Protein 2AMI (pdb70)

Foldseek 3Di:
DPFCDVVNVVVLVVLQCVLVVVNPLWRALVSVVVSCVVVVHDCPPVVSVVVCVVLPPPQVRTHHSVSSSVVSRVVD

Radius of gyration: 11.86 Å; Cα contacts (8 Å, |Δi|>4): 64; chains: 1; bounding box: 32×24×26 Å

Sequence (76 aa):
RVGLTEEQKQEIREAFDLFDTDGSGTIDAKELKVAMRALGFEPKKEEIKKMISEIDKDGSGTIDFEEFLTMMTAKMRVGLTEEQKQEIREAFDLFDTDGSGTIDAKELKVAMRALGFEPKKEEIKKMISEIDKDGSGTIDFEEFLTMMTAKMRVGLTEEQKQEIREAFDLFDTDGSGTIDAKELKVAMRALGFEPKKEEIKKMISEIDKDGSGTIDFEEFLTMMTAKMRVGLTEEQKQEIREAFDLFDTDGSGTIDAKELKVAMRALGFEPKKEEIKKMISEIDKDGSGTIDFEEFLTMMTAKMRVGLTEEQKQEIREAFDLFDTDGSGTIDAKELKVAMRALGFEPKKEEIKKMISEIDKDGSGTIDFEEFLTMMTAKMRVGLTEEQKQEIREAFDLFDTDGSGTIDAKELKVAMRALGFEPKKEEIKKMISEIDKDGSGTIDFEEFLTMMTAKMRVGLTEEQKQEIREAFDLFDTDGSGTIDAKELKVAMRALGFEPKKEEIKKMISEIDKDGSGTIDFEEFLTMMTAKMRVGLTEEQKQEIREAFDLFDTDGSGTIDAKELKVAMRALGFEPKKEEIKKMISEIDKDGSGTIDFEEFLTMMTAKMRVGLTEEQKQEIREAFDLFDTDGSGTIDAKELKVAMRALGFEPKKEEIKKMISEIDKDGSGTIDFEEFLTMMTAKMRVGLTEEQKQEIREAFDLFDTDGSGTIDAKELKVAMRALGFEPKKEEIKKMISEIDKDGSGTIDFEEFLTMMTAKMRVGLTEEQKQEIREAFDLFDTDGSGTIDAKELKVAMRALGFEPKKEEIKKMISEIDKDGSGTIDFEEFLTMMTAKMRVGLTEEQKQEIREAFDLFDTDGSGTIDAKELKVAMRALGFEPKKEEIKKMISEIDKDGSGTIDFEEFLTMMTAKMRVGLTEEQKQEIREAFDLFDTDGSGTIDAKELKVAMRALGFEPKKEEIKKMISEIDKDGSGTIDFEEFLTMMTAKMRVGLTEEQKQEIREAFDLFDTDGSGTIDAKELKVAMRALGFEPKKEEIKKMISEIDKDGSGTIDFEEFLTMMTAKMRVGLTEEQKQEIREAFDLFDTDGSGTIDAKELKVAMRALGFEPKKEEIKKMISEIDKDGSGTIDFEEFLTMMTAKMRVGLTEEQKQEIREAFDLFDTDGSGTIDAKELKVAMRALGFEPKKEEIKKMISEIDKDGSGTIDFEEFLTMMTAKMRVGLTEEQKQEIREAFDLFDTDGSGTIDAKELKVAMRALGFEPKKEEIKKMISEIDKDGSGTIDFEEFLTMMTAKMRVGLTEEQKQEIREAFDLFDTDGSGTIDAKELKVAMRALGFEPKKEEIKKMISEIDKDGSGTIDFEEFLTMMTAKMRVGLTEEQKQEIREAFDLFDTDGSGTIDAKELKVAMRALGFEPKKEEIKKMISEIDKDGSGTIDFEEFLTMMTAKMRVGLTEEQKQEIREAFDLFDTDGSGTIDAKELKVAMRALGFEPKKEEIKKMISEIDKDGSGTIDFEEFLTMMTAKM

Structure (mmCIF, N/CA/C/O backbone):
data_2AMI
#
_entry.id   2AMI
#
_cell.length_a   1.000
_cell.length_b   1.000
_cell.length_c   1.000
_cell.angle_alpha   90.00
_cell.angle_beta   90.00
_cell.angle_gamma   90.00
#
_symmetry.space_group_name_H-M   'P 1'
#
loop_
_atom_site.group_PDB
_atom_site.id
_atom_site.type_symbol
_atom_site.label_atom_id
_atom_site.label_alt_id
_atom_site.label_comp_id
_atom_site.label_asym_id
_atom_site.label_entity_id
_atom_site.label_seq_id
_atom_site.pdbx_PDB_ins_code
_atom_site.Cartn_x
_atom_site.Cartn_y
_atom_site.Cartn_z
_atom_site.occupancy
_atom_site.B_iso_or_equiv
_atom_site.auth_seq_id
_atom_site.auth_comp_id
_atom_site.auth_asym_id
_atom_site.auth_atom_id
_atom_site.pdbx_PDB_model_num
ATOM 1 N N . ARG A 1 21 ? 12.782 8.921 -6.080 1.00 0.00 1 ARG A N 1
ATOM 2 C CA . ARG A 1 21 ? 12.420 9.959 -5.096 1.00 0.00 1 ARG A CA 1
ATOM 3 C C . ARG A 1 21 ? 11.572 11.044 -5.763 1.00 0.00 1 ARG A C 1
ATOM 4 O O . ARG A 1 21 ? 11.825 11.390 -6.915 1.00 0.00 1 ARG A O 1
ATOM 25 N N . VAL A 1 22 ? 10.572 11.586 -5.066 1.00 0.00 2 VAL A N 1
ATOM 26 C CA . VAL A 1 22 ? 9.775 12.682 -5.605 1.00 0.00 2 VAL A CA 1
ATOM 27 C C . VAL A 1 22 ? 10.585 13.981 -5.528 1.00 0.00 2 VAL A C 1
ATOM 28 O O . VAL A 1 22 ? 11.145 14.288 -4.478 1.00 0.00 2 VAL A O 1
ATOM 41 N N . GLY A 1 23 ? 10.684 14.726 -6.634 1.00 0.00 3 GLY A N 1
ATOM 42 C CA . GLY A 1 23 ? 11.454 15.961 -6.675 1.00 0.00 3 GLY A CA 1
ATOM 43 C C . GLY A 1 23 ? 11.823 16.354 -8.105 1.00 0.00 3 GLY A C 1
ATOM 44 O O . GLY A 1 23 ? 11.910 15.496 -8.992 1.00 0.00 3 GLY A O 1
ATOM 48 N N . LEU A 1 24 ? 12.041 17.658 -8.312 1.00 0.00 4 LEU A N 1
ATOM 49 C CA . LEU A 1 24 ? 12.459 18.255 -9.572 1.00 0.00 4 LEU A CA 1
ATOM 50 C C . LEU A 1 24 ? 13.771 19.006 -9.380 1.00 0.00 4 LEU A C 1
ATOM 51 O O . LEU A 1 24 ? 13.780 20.181 -9.019 1.00 0.00 4 LEU A O 1
ATOM 67 N N . THR A 1 25 ? 14.884 18.332 -9.661 1.00 0.00 5 THR A N 1
ATOM 68 C CA . THR A 1 25 ? 16.187 18.964 -9.705 1.00 0.00 5 THR A CA 1
ATOM 69 C C . THR A 1 25 ? 16.230 19.975 -10.857 1.00 0.00 5 THR A C 1
ATOM 70 O O . THR A 1 25 ? 15.459 19.865 -11.812 1.00 0.00 5 THR A O 1
ATOM 81 N N . GLU A 1 26 ? 17.148 20.944 -10.787 1.00 0.00 6 GLU A N 1
ATOM 82 C CA . GLU A 1 26 ? 17.319 21.978 -11.802 1.00 0.00 6 GLU A CA 1
ATOM 83 C C . GLU A 1 26 ? 17.298 21.396 -13.218 1.00 0.00 6 GLU A C 1
ATOM 84 O O . GLU A 1 26 ? 16.602 21.911 -14.085 1.00 0.00 6 GLU A O 1
ATOM 96 N N . GLU A 1 27 ? 18.016 20.295 -13.445 1.00 0.00 7 GLU A N 1
ATOM 97 C CA . GLU A 1 27 ? 18.045 19.622 -14.735 1.00 0.00 7 GLU A CA 1
ATOM 98 C C . GLU A 1 27 ? 16.626 19.248 -15.188 1.00 0.00 7 GLU A C 1
ATOM 99 O O . GLU A 1 27 ? 16.238 19.519 -16.322 1.00 0.00 7 GLU A O 1
ATOM 111 N N . GLN A 1 28 ? 15.837 18.650 -14.291 1.00 0.00 8 GLN A N 1
ATOM 112 C CA . GLN A 1 28 ? 14.459 18.288 -14.591 1.00 0.00 8 GLN A CA 1
ATOM 113 C C . GLN A 1 28 ? 13.659 19.553 -14.904 1.00 0.00 8 GLN A C 1
ATOM 114 O O . GLN A 1 28 ? 12.893 19.576 -15.861 1.00 0.00 8 GLN A O 1
ATOM 128 N N . LYS A 1 29 ? 13.840 20.612 -14.111 1.00 0.00 9 LYS A N 1
ATOM 129 C CA . LYS A 1 29 ? 13.153 21.877 -14.347 1.00 0.00 9 LYS A CA 1
ATOM 130 C C . LYS A 1 29 ? 13.498 22.436 -15.737 1.00 0.00 9 LYS A C 1
ATOM 131 O O . LYS A 1 29 ? 12.610 22.867 -16.473 1.00 0.00 9 LYS A O 1
ATOM 150 N N . GLN A 1 30 ? 14.778 22.397 -16.119 1.00 0.00 10 GLN A N 1
ATOM 151 C CA . GLN A 1 30 ? 15.225 22.782 -17.450 1.00 0.00 10 GLN A CA 1
ATOM 152 C C . GLN A 1 30 ? 14.514 21.932 -18.508 1.00 0.00 10 GLN A C 1
ATOM 153 O O . GLN A 1 30 ? 13.922 22.483 -19.432 1.00 0.00 10 GLN A O 1
ATOM 167 N N . GLU A 1 31 ? 14.540 20.602 -18.370 1.00 0.00 11 GLU A N 1
ATOM 168 C CA . GLU A 1 31 ? 13.840 19.704 -19.288 1.00 0.00 11 GLU A CA 1
ATOM 169 C C . GLU A 1 31 ? 12.361 20.096 -19.423 1.00 0.00 11 GLU A C 1
ATOM 170 O O . GLU A 1 31 ? 11.854 20.245 -20.533 1.00 0.00 11 GLU A O 1
ATOM 182 N N . ILE A 1 32 ? 11.673 20.276 -18.294 1.00 0.00 12 ILE A N 1
ATOM 183 C CA . ILE A 1 32 ? 10.279 20.702 -18.247 1.00 0.00 12 ILE A CA 1
ATOM 184 C C . ILE A 1 32 ? 10.098 22.022 -19.007 1.00 0.00 12 ILE A C 1
ATOM 185 O O . ILE A 1 32 ? 9.171 22.153 -19.801 1.00 0.00 12 ILE A O 1
ATOM 201 N N . ARG A 1 33 ? 10.976 23.001 -18.784 1.00 0.00 13 ARG A N 1
ATOM 202 C CA . ARG A 1 33 ? 10.932 24.283 -19.481 1.00 0.00 13 ARG A CA 1
ATOM 203 C C . ARG A 1 33 ? 11.104 24.094 -20.997 1.00 0.00 13 ARG A C 1
ATOM 204 O O . ARG A 1 33 ? 10.296 24.602 -21.777 1.00 0.00 13 ARG A O 1
ATOM 225 N N . GLU A 1 34 ? 12.114 23.336 -21.432 1.00 0.00 14 GLU A N 1
ATOM 226 C CA . GLU A 1 34 ? 12.307 23.031 -22.848 1.00 0.00 14 GLU A CA 1
ATOM 227 C C . GLU A 1 34 ? 11.046 22.384 -23.437 1.00 0.00 14 GLU A C 1
ATOM 228 O O . GLU A 1 34 ? 10.525 22.838 -24.456 1.00 0.00 14 GLU A O 1
ATOM 240 N N . ALA A 1 35 ? 10.553 21.324 -22.790 1.00 0.00 15 ALA A N 1
ATOM 241 C CA . ALA A 1 35 ? 9.353 20.614 -23.212 1.00 0.00 15 ALA A CA 1
ATOM 242 C C . ALA A 1 35 ? 8.172 21.577 -23.326 1.00 0.00 15 ALA A C 1
ATOM 243 O O . ALA A 1 35 ? 7.469 21.581 -24.332 1.00 0.00 15 ALA A O 1
ATOM 250 N N . PHE A 1 36 ? 7.970 22.410 -22.302 1.00 0.00 16 PHE A N 1
ATOM 251 C CA . PHE A 1 36 ? 6.930 23.424 -22.285 1.00 0.00 16 PHE A CA 1
ATOM 252 C C . PHE A 1 36 ? 7.021 24.295 -23.537 1.00 0.00 16 PHE A C 1
ATOM 253 O O . PHE A 1 36 ? 6.054 24.414 -24.291 1.00 0.00 16 PHE A O 1
ATOM 270 N N . ASP A 1 37 ? 8.199 24.887 -23.761 1.00 0.00 17 ASP A N 1
ATOM 271 C CA . ASP A 1 37 ? 8.439 25.764 -24.899 1.00 0.00 17 ASP A CA 1
ATOM 272 C C . ASP A 1 37 ? 8.109 25.040 -26.203 1.00 0.00 17 ASP A C 1
ATOM 273 O O . ASP A 1 37 ? 7.378 25.573 -27.033 1.00 0.00 17 ASP A O 1
ATOM 282 N N . LEU A 1 38 ? 8.644 23.829 -26.381 1.00 0.00 18 LEU A N 1
ATOM 283 C CA . LEU A 1 38 ? 8.384 23.031 -27.572 1.00 0.00 18 LEU A CA 1
ATOM 284 C C . LEU A 1 38 ? 6.883 22.833 -27.761 1.00 0.00 18 LEU A C 1
ATOM 285 O O . LEU A 1 38 ? 6.354 23.107 -28.835 1.00 0.00 18 LEU A O 1
ATOM 301 N N . PHE A 1 39 ? 6.198 22.336 -26.728 1.00 0.00 19 PHE A N 1
ATOM 302 C CA . PHE A 1 39 ? 4.772 22.068 -26.803 1.00 0.00 19 PHE A CA 1
ATOM 303 C C . PHE A 1 39 ? 3.993 23.343 -27.113 1.00 0.00 19 PHE A C 1
ATOM 304 O O . PHE A 1 39 ? 3.024 23.292 -27.870 1.00 0.00 19 PHE A O 1
ATOM 321 N N . ASP A 1 40 ? 4.411 24.491 -26.574 1.00 0.00 20 ASP A N 1
ATOM 322 C CA . ASP A 1 40 ? 3.859 25.780 -26.970 1.00 0.00 20 ASP A CA 1
ATOM 323 C C . ASP A 1 40 ? 4.383 26.171 -28.360 1.00 0.00 20 ASP A C 1
ATOM 324 O O . ASP A 1 40 ? 5.005 27.218 -28.529 1.00 0.00 20 ASP A O 1
ATOM 333 N N . THR A 1 41 ? 4.085 25.350 -29.369 1.00 0.00 21 THR A N 1
ATOM 334 C CA . THR A 1 41 ? 4.461 25.579 -30.756 1.00 0.00 21 THR A CA 1
ATOM 335 C C . THR A 1 41 ? 3.996 26.958 -31.235 1.00 0.00 21 THR A C 1
ATOM 336 O O . THR A 1 41 ? 4.698 27.623 -31.992 1.00 0.00 21 THR A O 1
ATOM 347 N N . ASP A 1 42 ? 2.812 27.391 -30.786 1.00 0.00 22 ASP A N 1
ATOM 348 C CA . ASP A 1 42 ? 2.260 28.693 -31.133 1.00 0.00 22 ASP A CA 1
ATOM 349 C C . ASP A 1 42 ? 3.100 29.844 -30.568 1.00 0.00 22 ASP A C 1
ATOM 350 O O . ASP A 1 42 ? 3.036 30.959 -31.078 1.00 0.00 22 ASP A O 1
ATOM 359 N N . GLY A 1 43 ? 3.877 29.594 -29.510 1.00 0.00 23 GLY A N 1
ATOM 360 C CA . GLY A 1 43 ? 4.618 30.628 -28.807 1.00 0.00 23 GLY A CA 1
ATOM 361 C C . GLY A 1 43 ? 3.680 31.622 -28.121 1.00 0.00 23 GLY A C 1
ATOM 362 O O . GLY A 1 43 ? 4.025 32.790 -27.966 1.00 0.00 23 GLY A O 1
ATOM 366 N N . SER A 1 44 ? 2.504 31.164 -27.678 1.00 0.00 24 SER A N 1
ATOM 367 C CA . SER A 1 44 ? 1.518 31.995 -27.006 1.00 0.00 24 SER A CA 1
ATOM 368 C C . SER A 1 44 ? 2.007 32.465 -25.634 1.00 0.00 24 SER A C 1
ATOM 369 O O . SER A 1 44 ? 1.504 33.451 -25.102 1.00 0.00 24 SER A O 1
ATOM 377 N N . GLY A 1 45 ? 2.939 31.717 -25.039 1.00 0.00 25 GLY A N 1
ATOM 378 C CA . GLY A 1 45 ? 3.376 31.875 -23.658 1.00 0.00 25 GLY A CA 1
ATOM 379 C C . GLY A 1 45 ? 2.681 30.850 -22.760 1.00 0.00 25 GLY A C 1
ATOM 380 O O . GLY A 1 45 ? 3.097 30.630 -21.624 1.00 0.00 25 GLY A O 1
ATOM 384 N N . THR A 1 46 ? 1.623 30.217 -23.272 1.00 0.00 26 THR A N 1
ATOM 385 C CA . THR A 1 46 ? 0.828 29.212 -22.601 1.00 0.00 26 THR A CA 1
ATOM 386 C C . THR A 1 46 ? 0.532 28.113 -23.627 1.00 0.00 26 THR A C 1
ATOM 387 O O . THR A 1 46 ? 0.407 28.402 -24.818 1.00 0.00 26 THR A O 1
ATOM 398 N N . ILE A 1 47 ? 0.479 26.852 -23.189 1.00 0.00 27 ILE A N 1
ATOM 399 C CA . ILE A 1 47 ? 0.159 25.714 -24.045 1.00 0.00 27 ILE A CA 1
ATOM 400 C C . ILE A 1 47 ? -1.360 25.672 -24.186 1.00 0.00 27 ILE A C 1
ATOM 401 O O . ILE A 1 47 ? -2.042 25.476 -23.184 1.00 0.00 27 ILE A O 1
ATOM 417 N N . ASP A 1 48 ? -1.905 25.843 -25.392 1.00 0.00 28 ASP A N 1
ATOM 418 C CA . ASP A 1 48 ? -3.342 25.689 -25.604 1.00 0.00 28 ASP A CA 1
ATOM 419 C C . ASP A 1 48 ? -3.760 24.234 -25.374 1.00 0.00 28 ASP A C 1
ATOM 420 O O . ASP A 1 48 ? -2.993 23.327 -25.687 1.00 0.00 28 ASP A O 1
ATOM 429 N N . ALA A 1 49 ? -4.979 24.001 -24.875 1.00 0.00 29 ALA A N 1
ATOM 430 C CA . ALA A 1 49 ? -5.555 22.664 -24.725 1.00 0.00 29 ALA A CA 1
ATOM 431 C C . ALA A 1 49 ? -5.219 21.724 -25.896 1.00 0.00 29 ALA A C 1
ATOM 432 O O . ALA A 1 49 ? -4.798 20.589 -25.680 1.00 0.00 29 ALA A O 1
ATOM 439 N N . LYS A 1 50 ? -5.370 22.195 -27.138 1.00 0.00 30 LYS A N 1
ATOM 440 C CA . LYS A 1 50 ? -5.041 21.415 -28.326 1.00 0.00 30 LYS A CA 1
ATOM 441 C C . LYS A 1 50 ? -3.560 21.016 -28.336 1.00 0.00 30 LYS A C 1
ATOM 442 O O . LYS A 1 50 ? -3.222 19.859 -28.586 1.00 0.00 30 LYS A O 1
ATOM 461 N N . GLU A 1 51 ? -2.668 21.968 -28.049 1.00 0.00 31 GLU A N 1
ATOM 462 C CA . GLU A 1 51 ? -1.241 21.699 -27.951 1.00 0.00 31 GLU A CA 1
ATOM 463 C C . GLU A 1 51 ? -0.976 20.692 -26.827 1.00 0.00 31 GLU A C 1
ATOM 464 O O . GLU A 1 51 ? -0.133 19.812 -26.974 1.00 0.00 31 GLU A O 1
ATOM 476 N N . LEU A 1 52 ? -1.697 20.798 -25.706 1.00 0.00 32 LEU A N 1
ATOM 477 C CA . LEU A 1 52 ? -1.569 19.826 -24.625 1.00 0.00 32 LEU A CA 1
ATOM 478 C C . LEU A 1 52 ? -1.996 18.434 -25.105 1.00 0.00 32 LEU A C 1
ATOM 479 O O . LEU A 1 52 ? -1.328 17.445 -24.816 1.00 0.00 32 LEU A O 1
ATOM 495 N N . LYS A 1 53 ? -3.101 18.336 -25.847 1.00 0.00 33 LYS A N 1
ATOM 496 C CA . LYS A 1 53 ? -3.526 17.081 -26.456 1.00 0.00 33 LYS A CA 1
ATOM 497 C C . LYS A 1 53 ? -2.415 16.530 -27.357 1.00 0.00 33 LYS A C 1
ATOM 498 O O . LYS A 1 53 ? -2.047 15.361 -27.234 1.00 0.00 33 LYS A O 1
ATOM 517 N N . VAL A 1 54 ? -1.844 17.358 -28.238 1.00 0.00 34 VAL A N 1
ATOM 518 C CA . VAL A 1 54 ? -0.700 16.944 -29.050 1.00 0.00 34 VAL A CA 1
ATOM 519 C C . VAL A 1 54 ? 0.439 16.434 -28.156 1.00 0.00 34 VAL A C 1
ATOM 520 O O . VAL A 1 54 ? 0.991 15.365 -28.408 1.00 0.00 34 VAL A O 1
ATOM 533 N N . ALA A 1 55 ? 0.789 17.180 -27.106 1.00 0.00 35 ALA A N 1
ATOM 534 C CA . ALA A 1 55 ? 1.814 16.775 -26.156 1.00 0.00 35 ALA A CA 1
ATOM 535 C C . ALA A 1 55 ? 1.507 15.389 -25.591 1.00 0.00 35 ALA A C 1
ATOM 536 O O . ALA A 1 55 ? 2.364 14.512 -25.584 1.00 0.00 35 ALA A O 1
ATOM 543 N N . MET A 1 56 ? 0.275 15.168 -25.137 1.00 0.00 36 MET A N 1
ATOM 544 C CA . MET A 1 56 ? -0.145 13.882 -24.610 1.00 0.00 36 MET A CA 1
ATOM 545 C C . MET A 1 56 ? -0.049 12.781 -25.669 1.00 0.00 36 MET A C 1
ATOM 546 O O . MET A 1 56 ? 0.376 11.669 -25.358 1.00 0.00 36 MET A O 1
ATOM 560 N N . ARG A 1 57 ? -0.377 13.074 -26.929 1.00 0.00 37 ARG A N 1
ATOM 561 C CA . ARG A 1 57 ? -0.093 12.130 -28.003 1.00 0.00 37 ARG A CA 1
ATOM 562 C C . ARG A 1 57 ? 1.410 11.857 -28.123 1.00 0.00 37 ARG A C 1
ATOM 563 O O . ARG A 1 57 ? 1.806 10.700 -28.241 1.00 0.00 37 ARG A O 1
ATOM 584 N N . ALA A 1 58 ? 2.263 12.882 -28.046 1.00 0.00 38 ALA A N 1
ATOM 585 C CA . ALA A 1 58 ? 3.711 12.682 -28.027 1.00 0.00 38 ALA A CA 1
ATOM 586 C C . ALA A 1 58 ? 4.139 11.807 -26.838 1.00 0.00 38 ALA A C 1
ATOM 587 O O . ALA A 1 58 ? 5.020 10.963 -26.978 1.00 0.00 38 ALA A O 1
ATOM 594 N N . LEU A 1 59 ? 3.490 11.973 -25.681 1.00 0.00 39 LEU A N 1
ATOM 595 C CA . LEU A 1 59 ? 3.678 11.122 -24.506 1.00 0.00 39 LEU A CA 1
ATOM 596 C C . LEU A 1 59 ? 3.054 9.725 -24.684 1.00 0.00 39 LEU A C 1
ATOM 597 O O . LEU A 1 59 ? 3.144 8.896 -23.780 1.00 0.00 39 LEU A O 1
ATOM 613 N N . GLY A 1 60 ? 2.423 9.442 -25.827 1.00 0.00 40 GLY A N 1
ATOM 614 C CA . GLY A 1 60 ? 1.869 8.139 -26.159 1.00 0.00 40 GLY A CA 1
ATOM 615 C C . GLY A 1 60 ? 0.552 7.857 -25.438 1.00 0.00 40 GLY A C 1
ATOM 616 O O . GLY A 1 60 ? 0.192 6.697 -25.250 1.00 0.00 40 GLY A O 1
ATOM 620 N N . PHE A 1 61 ? -0.176 8.899 -25.028 1.00 0.00 41 PHE A N 1
ATOM 621 C CA . PHE A 1 61 ? -1.445 8.733 -24.331 1.00 0.00 41 PHE A CA 1
ATOM 622 C C . PHE A 1 61 ? -2.571 8.436 -25.328 1.00 0.00 41 PHE A C 1
ATOM 623 O O . PHE A 1 61 ? -2.436 8.658 -26.534 1.00 0.00 41 PHE A O 1
ATOM 640 N N . GLU A 1 62 ? -3.709 7.980 -24.795 1.00 0.00 42 GLU A N 1
ATOM 641 C CA . GLU A 1 62 ? -4.971 7.809 -25.502 1.00 0.00 42 GLU A CA 1
ATOM 642 C C . GLU A 1 62 ? -5.996 8.763 -24.872 1.00 0.00 42 GLU A C 1
ATOM 643 O O . GLU A 1 62 ? -6.608 8.396 -23.869 1.00 0.00 42 GLU A O 1
ATOM 655 N N . PRO A 1 63 ? -6.159 9.987 -25.403 1.00 0.00 43 PRO A N 1
ATOM 656 C CA . PRO A 1 63 ? -7.100 10.975 -24.895 1.00 0.00 43 PRO A CA 1
ATOM 657 C C . PRO A 1 63 ? -8.528 10.434 -24.774 1.00 0.00 43 PRO A C 1
ATOM 658 O O . PRO A 1 63 ? -8.997 9.716 -25.655 1.00 0.00 43 PRO A O 1
ATOM 669 N N . LYS A 1 64 ? -9.217 10.810 -23.690 1.00 0.00 44 LYS A N 1
ATOM 670 C CA . LYS A 1 64 ? -10.623 10.519 -23.444 1.00 0.00 44 LYS A CA 1
ATOM 671 C C . LYS A 1 64 ? -11.251 11.813 -22.917 1.00 0.00 44 LYS A C 1
ATOM 672 O O . LYS A 1 64 ? -10.794 12.344 -21.905 1.00 0.00 44 LYS A O 1
ATOM 691 N N . LYS A 1 65 ? -12.244 12.344 -23.640 1.00 0.00 45 LYS A N 1
ATOM 692 C CA . LYS A 1 65 ? -12.818 13.671 -23.438 1.00 0.00 45 LYS A CA 1
ATOM 693 C C . LYS A 1 65 ? -13.002 14.071 -21.969 1.00 0.00 45 LYS A C 1
ATOM 694 O O . LYS A 1 65 ? -12.457 15.082 -21.533 1.00 0.00 45 LYS A O 1
ATOM 713 N N . GLU A 1 66 ? -13.768 13.291 -21.206 1.00 0.00 46 GLU A N 1
ATOM 714 C CA . GLU A 1 66 ? -14.069 13.600 -19.813 1.00 0.00 46 GLU A CA 1
ATOM 715 C C . GLU A 1 66 ? -12.794 13.689 -18.964 1.00 0.00 46 GLU A C 1
ATOM 716 O O . GLU A 1 66 ? -12.582 14.682 -18.268 1.00 0.00 46 GLU A O 1
ATOM 728 N N . GLU A 1 67 ? -11.935 12.666 -19.034 1.00 0.00 47 GLU A N 1
ATOM 729 C CA . GLU A 1 67 ? -10.680 12.634 -18.295 1.00 0.00 47 GLU A CA 1
ATOM 730 C C . GLU A 1 67 ? -9.828 13.850 -18.657 1.00 0.00 47 GLU A C 1
ATOM 731 O O . GLU A 1 67 ? -9.359 14.565 -17.775 1.00 0.00 47 GLU A O 1
ATOM 743 N N . ILE A 1 68 ? -9.642 14.085 -19.959 1.00 0.00 48 ILE A N 1
ATOM 744 C CA . ILE A 1 68 ? -8.890 15.217 -20.483 1.00 0.00 48 ILE A CA 1
ATOM 745 C C . ILE A 1 68 ? -9.441 16.519 -19.900 1.00 0.00 48 ILE A C 1
ATOM 746 O O . ILE A 1 68 ? -8.686 17.298 -19.324 1.00 0.00 48 ILE A O 1
ATOM 762 N N . LYS A 1 69 ? -10.747 16.756 -20.038 1.00 0.00 49 LYS A N 1
ATOM 763 C CA . LYS A 1 69 ? -11.397 17.955 -19.549 1.00 0.00 49 LYS A CA 1
ATOM 764 C C . LYS A 1 69 ? -11.132 18.139 -18.053 1.00 0.00 49 LYS A C 1
ATOM 765 O O . LYS A 1 69 ? -10.725 19.217 -17.624 1.00 0.00 49 LYS A O 1
ATOM 784 N N . LYS A 1 70 ? -11.375 17.097 -17.254 1.00 0.00 50 LYS A N 1
ATOM 785 C CA . LYS A 1 70 ? -11.217 17.188 -15.809 1.00 0.00 50 LYS A CA 1
ATOM 786 C C . LYS A 1 70 ? -9.753 17.483 -15.459 1.00 0.00 50 LYS A C 1
ATOM 787 O O . LYS A 1 70 ? -9.472 18.432 -14.728 1.00 0.00 50 LYS A O 1
ATOM 806 N N . MET A 1 71 ? -8.815 16.700 -15.994 1.00 0.00 51 MET A N 1
ATOM 807 C CA . MET A 1 71 ? -7.394 16.887 -15.760 1.00 0.00 51 MET A CA 1
ATOM 808 C C . MET A 1 71 ? -6.985 18.318 -16.124 1.00 0.00 51 MET A C 1
ATOM 809 O O . MET A 1 71 ? -6.439 19.043 -15.290 1.00 0.00 51 MET A O 1
ATOM 823 N N . ILE A 1 72 ? -7.313 18.747 -17.348 1.00 0.00 52 ILE A N 1
ATOM 824 C CA . ILE A 1 72 ? -7.092 20.117 -17.786 1.00 0.00 52 ILE A CA 1
ATOM 825 C C . ILE A 1 72 ? -7.669 21.087 -16.759 1.00 0.00 52 ILE A C 1
ATOM 826 O O . ILE A 1 72 ? -6.961 21.996 -16.354 1.00 0.00 52 ILE A O 1
ATOM 842 N N . SER A 1 73 ? -8.917 20.911 -16.314 1.00 0.00 53 SER A N 1
ATOM 843 C CA . SER A 1 73 ? -9.522 21.838 -15.365 1.00 0.00 53 SER A CA 1
ATOM 844 C C . SER A 1 73 ? -8.706 21.927 -14.069 1.00 0.00 53 SER A C 1
ATOM 845 O O . SER A 1 73 ? -8.445 23.023 -13.581 1.00 0.00 53 SER A O 1
ATOM 853 N N . GLU A 1 74 ? -8.274 20.779 -13.533 1.00 0.00 54 GLU A N 1
ATOM 854 C CA . GLU A 1 74 ? -7.461 20.738 -12.324 1.00 0.00 54 GLU A CA 1
ATOM 855 C C . GLU A 1 74 ? -6.165 21.530 -12.515 1.00 0.00 54 GLU A C 1
ATOM 856 O O . GLU A 1 74 ? -5.793 22.325 -11.655 1.00 0.00 54 GLU A O 1
ATOM 868 N N . ILE A 1 75 ? -5.465 21.304 -13.628 1.00 0.00 55 ILE A N 1
ATOM 869 C CA . ILE A 1 75 ? -4.207 21.999 -13.887 1.00 0.00 55 ILE A CA 1
ATOM 870 C C . ILE A 1 75 ? -4.460 23.478 -14.221 1.00 0.00 55 ILE A C 1
ATOM 871 O O . ILE A 1 75 ? -3.662 24.348 -13.869 1.00 0.00 55 ILE A O 1
ATOM 887 N N . ASP A 1 76 ? -5.566 23.777 -14.903 1.00 0.00 56 ASP A N 1
ATOM 888 C CA . ASP A 1 76 ? -5.904 25.103 -15.391 1.00 0.00 56 ASP A CA 1
ATOM 889 C C . ASP A 1 76 ? -6.511 25.924 -14.254 1.00 0.00 56 ASP A C 1
ATOM 890 O O . ASP A 1 76 ? -7.698 26.243 -14.258 1.00 0.00 56 ASP A O 1
ATOM 899 N N . LYS A 1 77 ? -5.671 26.291 -13.290 1.00 0.00 57 LYS A N 1
ATOM 900 C CA . LYS A 1 77 ? -6.048 27.183 -12.207 1.00 0.00 57 LYS A CA 1
ATOM 901 C C . LYS A 1 77 ? -6.438 28.568 -12.738 1.00 0.00 57 LYS A C 1
ATOM 902 O O . LYS A 1 77 ? -7.377 29.175 -12.229 1.00 0.00 57 LYS A O 1
ATOM 921 N N . ASP A 1 78 ? -5.691 29.080 -13.725 1.00 0.00 58 ASP A N 1
ATOM 922 C CA . ASP A 1 78 ? -5.822 30.445 -14.237 1.00 0.00 58 ASP A CA 1
ATOM 923 C C . ASP A 1 78 ? -5.720 30.536 -15.765 1.00 0.00 58 ASP A C 1
ATOM 924 O O . ASP A 1 78 ? -6.287 31.450 -16.361 1.00 0.00 58 ASP A O 1
ATOM 933 N N . GLY A 1 79 ? -4.984 29.622 -16.405 1.00 0.00 59 GLY A N 1
ATOM 934 C CA . GLY A 1 79 ? -4.626 29.708 -17.820 1.00 0.00 59 GLY A CA 1
ATOM 935 C C . GLY A 1 79 ? -5.808 29.740 -18.805 1.00 0.00 59 GLY A C 1
ATOM 936 O O . GLY A 1 79 ? -5.610 30.029 -19.985 1.00 0.00 59 GLY A O 1
ATOM 940 N N . SER A 1 80 ? -7.029 29.445 -18.349 1.00 0.00 60 SER A N 1
ATOM 941 C CA . SER A 1 80 ? -8.279 29.633 -19.077 1.00 0.00 60 SER A CA 1
ATOM 942 C C . SER A 1 80 ? -8.234 29.087 -20.508 1.00 0.00 60 SER A C 1
ATOM 943 O O . SER A 1 80 ? -8.292 29.849 -21.469 1.00 0.00 60 SER A O 1
ATOM 951 N N . GLY A 1 81 ? -8.137 27.763 -20.651 1.00 0.00 61 GLY A N 1
ATOM 952 C CA . GLY A 1 81 ? -8.070 27.103 -21.950 1.00 0.00 61 GLY A CA 1
ATOM 953 C C . GLY A 1 81 ? -6.625 26.874 -22.391 1.00 0.00 61 GLY A C 1
ATOM 954 O O . GLY A 1 81 ? -6.369 26.018 -23.244 1.00 0.00 61 GLY A O 1
ATOM 958 N N . THR A 1 82 ? -5.681 27.619 -21.804 1.00 0.00 62 THR A N 1
ATOM 959 C CA . THR A 1 82 ? -4.262 27.368 -21.960 1.00 0.00 62 THR A CA 1
ATOM 960 C C . THR A 1 82 ? -3.681 26.930 -20.612 1.00 0.00 62 THR A C 1
ATOM 961 O O . THR A 1 82 ? -4.338 27.063 -19.581 1.00 0.00 62 THR A O 1
ATOM 972 N N . ILE A 1 83 ? -2.459 26.394 -20.631 1.00 0.00 63 ILE A N 1
ATOM 973 C CA . ILE A 1 83 ? -1.698 25.982 -19.465 1.00 0.00 63 ILE A CA 1
ATOM 974 C C . ILE A 1 83 ? -0.419 26.826 -19.439 1.00 0.00 63 ILE A C 1
ATOM 975 O O . ILE A 1 83 ? 0.386 26.759 -20.368 1.00 0.00 63 ILE A O 1
ATOM 991 N N . ASP A 1 84 ? -0.246 27.645 -18.400 1.00 0.00 64 ASP A N 1
ATOM 992 C CA . ASP A 1 84 ? 0.950 28.445 -18.168 1.00 0.00 64 ASP A CA 1
ATOM 993 C C . ASP A 1 84 ? 2.117 27.557 -17.733 1.00 0.00 64 ASP A C 1
ATOM 994 O O . ASP A 1 84 ? 1.906 26.447 -17.246 1.00 0.00 64 ASP A O 1
ATOM 1003 N N . PHE A 1 85 ? 3.347 28.064 -17.869 1.00 0.00 65 PHE A N 1
ATOM 1004 C CA . PHE A 1 85 ? 4.551 27.376 -17.423 1.00 0.00 65 PHE A CA 1
ATOM 1005 C C . PHE A 1 85 ? 4.411 26.858 -15.992 1.00 0.00 65 PHE A C 1
ATOM 1006 O O . PHE A 1 85 ? 4.691 25.691 -15.746 1.00 0.00 65 PHE A O 1
ATOM 1023 N N . GLU A 1 86 ? 3.957 27.688 -15.049 1.00 0.00 66 GLU A N 1
ATOM 1024 C CA . GLU A 1 86 ? 3.819 27.263 -13.660 1.00 0.00 66 GLU A CA 1
ATOM 1025 C C . GLU A 1 86 ? 2.780 26.144 -13.519 1.00 0.00 66 GLU A C 1
ATOM 1026 O O . GLU A 1 86 ? 2.983 25.188 -12.771 1.00 0.00 66 GLU A O 1
ATOM 1038 N N . GLU A 1 87 ? 1.662 26.244 -14.241 1.00 0.00 67 GLU A N 1
ATOM 1039 C CA . GLU A 1 87 ? 0.634 25.212 -14.222 1.00 0.00 67 GLU A CA 1
ATOM 1040 C C . GLU A 1 87 ? 1.212 23.896 -14.769 1.00 0.00 67 GLU A C 1
ATOM 1041 O O . GLU A 1 87 ? 1.070 22.838 -14.155 1.00 0.00 67 GLU A O 1
ATOM 1053 N N . PHE A 1 88 ? 1.906 23.967 -15.909 1.00 0.00 68 PHE A N 1
ATOM 1054 C CA . PHE A 1 88 ? 2.559 22.817 -16.525 1.00 0.00 68 PHE A CA 1
ATOM 1055 C C . PHE A 1 88 ? 3.588 22.203 -15.571 1.00 0.00 68 PHE A C 1
ATOM 1056 O O . PHE A 1 88 ? 3.630 20.991 -15.375 1.00 0.00 68 PHE A O 1
ATOM 1073 N N . LEU A 1 89 ? 4.416 23.051 -14.962 1.00 0.00 69 LEU A N 1
ATOM 1074 C CA . LEU A 1 89 ? 5.391 22.674 -13.955 1.00 0.00 69 LEU A CA 1
ATOM 1075 C C . LEU A 1 89 ? 4.690 21.936 -12.818 1.00 0.00 69 LEU A C 1
ATOM 1076 O O . LEU A 1 89 ? 5.137 20.865 -12.423 1.00 0.00 69 LEU A O 1
ATOM 1092 N N . THR A 1 90 ? 3.581 22.473 -12.304 1.00 0.00 70 THR A N 1
ATOM 1093 C CA . THR A 1 90 ? 2.803 21.812 -11.261 1.00 0.00 70 THR A CA 1
ATOM 1094 C C . THR A 1 90 ? 2.369 20.415 -11.721 1.00 0.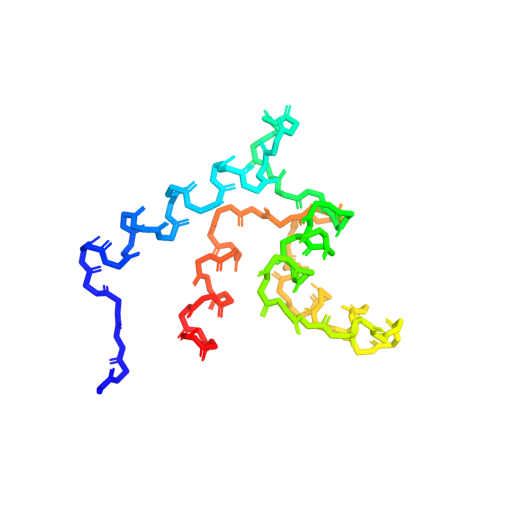00 70 THR A C 1
ATOM 1095 O O . THR A 1 90 ? 2.603 19.431 -11.017 1.00 0.00 70 THR A O 1
ATOM 1106 N N . MET A 1 91 ? 1.764 20.317 -12.911 1.00 0.00 71 MET A N 1
ATOM 1107 C CA . MET A 1 91 ? 1.373 19.034 -13.486 1.00 0.00 71 MET A CA 1
ATOM 1108 C C . MET A 1 91 ? 2.564 18.072 -13.485 1.00 0.00 71 MET A C 1
ATOM 1109 O O . MET A 1 91 ? 2.458 16.950 -12.997 1.00 0.00 71 MET A O 1
ATOM 1123 N N . MET A 1 92 ? 3.699 18.511 -14.028 1.00 0.00 72 MET A N 1
ATOM 1124 C CA . MET A 1 92 ? 4.903 17.701 -14.114 1.00 0.00 72 MET A CA 1
ATOM 1125 C C . MET A 1 92 ? 5.403 17.308 -12.721 1.00 0.00 72 MET A C 1
ATOM 1126 O O . MET A 1 92 ? 5.810 16.168 -12.524 1.00 0.00 72 MET A O 1
ATOM 1140 N N . THR A 1 93 ? 5.346 18.218 -11.746 1.00 0.00 73 THR A N 1
ATOM 1141 C CA . THR A 1 93 ? 5.699 17.922 -10.362 1.00 0.00 73 THR A CA 1
ATOM 1142 C C . THR A 1 93 ? 4.818 16.787 -9.832 1.00 0.00 73 THR A C 1
ATOM 1143 O O . THR A 1 93 ? 5.318 15.861 -9.199 1.00 0.00 73 THR A O 1
ATOM 1154 N N . ALA A 1 94 ? 3.508 16.862 -10.078 1.00 0.00 74 ALA A N 1
ATOM 1155 C CA . ALA A 1 94 ? 2.571 15.853 -9.608 1.00 0.00 74 ALA A CA 1
ATOM 1156 C C . ALA A 1 94 ? 2.803 14.507 -10.302 1.00 0.00 74 ALA A C 1
ATOM 1157 O O . ALA A 1 94 ? 2.907 13.476 -9.643 1.00 0.00 74 ALA A O 1
ATOM 1164 N N . LYS A 1 95 ? 2.831 14.507 -11.637 1.00 0.00 75 LYS A N 1
ATOM 1165 C CA . LYS A 1 95 ? 2.830 13.288 -12.436 1.00 0.00 75 LYS A CA 1
ATOM 1166 C C . LYS A 1 95 ? 4.220 12.656 -12.547 1.00 0.00 75 LYS A C 1
ATOM 1167 O O . LYS A 1 95 ? 4.334 11.433 -12.567 1.00 0.00 75 LYS A O 1
ATOM 1186 N N . MET A 1 96 ? 5.263 13.482 -12.671 1.00 0.00 76 MET A N 1
ATOM 1187 C CA . MET A 1 96 ? 6.622 13.066 -12.997 1.00 0.00 76 MET A CA 1
ATOM 1188 C C . MET A 1 96 ? 6.633 12.099 -14.190 1.00 0.00 76 MET A C 1
ATOM 1189 O O . MET A 1 96 ? 6.039 12.483 -15.223 1.00 0.00 76 MET A O 1
ATOM 1204 N N . ARG A 1 21 ? 16.348 16.450 -2.389 1.00 0.00 1 ARG A N 2
ATOM 1205 C CA . ARG A 1 21 ? 16.744 15.826 -3.669 1.00 0.00 1 ARG A CA 2
ATOM 1206 C C . ARG A 1 21 ? 15.619 14.991 -4.288 1.00 0.00 1 ARG A C 2
ATOM 1207 O O . ARG A 1 21 ? 15.533 14.879 -5.510 1.00 0.00 1 ARG A O 2
ATOM 1228 N N . VAL A 1 22 ? 14.752 14.406 -3.456 1.00 0.00 2 VAL A N 2
ATOM 1229 C CA . VAL A 1 22 ? 13.636 13.591 -3.916 1.00 0.00 2 VAL A CA 2
ATOM 1230 C C . VAL A 1 22 ? 12.548 14.517 -4.476 1.00 0.00 2 VAL A C 2
ATOM 1231 O O . VAL A 1 22 ? 11.531 14.760 -3.830 1.00 0.00 2 VAL A O 2
ATOM 1244 N N . GLY A 1 23 ? 12.779 15.058 -5.671 1.00 0.00 3 GLY A N 2
ATOM 1245 C CA . GLY A 1 23 ? 11.860 15.956 -6.345 1.00 0.00 3 GLY A CA 2
ATOM 1246 C C . GLY A 1 23 ? 12.414 16.290 -7.724 1.00 0.00 3 GLY A C 2
ATOM 1247 O O . GLY A 1 23 ? 13.365 15.657 -8.179 1.00 0.00 3 GLY A O 2
ATOM 1251 N N . LEU A 1 24 ? 11.830 17.286 -8.392 1.00 0.00 4 LEU A N 2
ATOM 1252 C CA . LEU A 1 24 ? 12.320 17.727 -9.688 1.00 0.00 4 LEU A CA 2
ATOM 1253 C C . LEU A 1 24 ? 13.674 18.423 -9.533 1.00 0.00 4 LEU A C 2
ATOM 1254 O O . LEU A 1 24 ? 13.733 19.560 -9.066 1.00 0.00 4 LEU A O 2
ATOM 1270 N N . THR A 1 25 ? 14.754 17.769 -9.960 1.00 0.00 5 THR A N 2
ATOM 1271 C CA . THR A 1 25 ? 16.058 18.411 -10.036 1.00 0.00 5 THR A CA 2
ATOM 1272 C C . THR A 1 25 ? 16.024 19.538 -11.072 1.00 0.00 5 THR A C 2
ATOM 1273 O O . THR A 1 25 ? 15.127 19.598 -11.915 1.00 0.00 5 THR A O 2
ATOM 1284 N N . GLU A 1 26 ? 17.031 20.416 -11.043 1.00 0.00 6 GLU A N 2
ATOM 1285 C CA . GLU A 1 26 ? 17.223 21.429 -12.071 1.00 0.00 6 GLU A CA 2
ATOM 1286 C C . GLU A 1 26 ? 17.189 20.777 -13.452 1.00 0.00 6 GLU A C 2
ATOM 1287 O O . GLU A 1 26 ? 16.472 21.243 -14.328 1.00 0.00 6 GLU A O 2
ATOM 1299 N N . GLU A 1 27 ? 17.914 19.672 -13.626 1.00 0.00 7 GLU A N 2
ATOM 1300 C CA . GLU A 1 27 ? 17.924 18.909 -14.864 1.00 0.00 7 GLU A CA 2
ATOM 1301 C C . GLU A 1 27 ? 16.493 18.583 -15.311 1.00 0.00 7 GLU A C 2
ATOM 1302 O O . GLU A 1 27 ? 16.108 18.869 -16.445 1.00 0.00 7 GLU A O 2
ATOM 1314 N N . GLN A 1 28 ? 15.692 18.001 -14.414 1.00 0.00 8 GLN A N 2
ATOM 1315 C CA . GLN A 1 28 ? 14.295 17.718 -14.722 1.00 0.00 8 GLN A CA 2
ATOM 1316 C C . GLN A 1 28 ? 13.559 19.001 -15.114 1.00 0.00 8 GLN A C 2
ATOM 1317 O O . GLN A 1 28 ? 12.876 19.018 -16.132 1.00 0.00 8 GLN A O 2
ATOM 1331 N N . LYS A 1 29 ? 13.693 20.078 -14.336 1.00 0.00 9 LYS A N 2
ATOM 1332 C CA . LYS A 1 29 ? 13.028 21.341 -14.647 1.00 0.00 9 LYS A CA 2
ATOM 1333 C C . LYS A 1 29 ? 13.439 21.875 -16.030 1.00 0.00 9 LYS A C 2
ATOM 1334 O O . LYS A 1 29 ? 12.588 22.348 -16.783 1.00 0.00 9 LYS A O 2
ATOM 1353 N N . GLN A 1 30 ? 14.720 21.768 -16.392 1.00 0.00 10 GLN A N 2
ATOM 1354 C CA . GLN A 1 30 ? 15.215 22.125 -17.717 1.00 0.00 10 GLN A CA 2
ATOM 1355 C C . GLN A 1 30 ? 14.486 21.301 -18.784 1.00 0.00 10 GLN A C 2
ATOM 1356 O O . GLN A 1 30 ? 13.931 21.865 -19.726 1.00 0.00 10 GLN A O 2
ATOM 1370 N N . GLU A 1 31 ? 14.467 19.973 -18.638 1.00 0.00 11 GLU A N 2
ATOM 1371 C CA . GLU A 1 31 ? 13.782 19.102 -19.589 1.00 0.00 11 GLU A CA 2
ATOM 1372 C C . GLU A 1 31 ? 12.291 19.454 -19.696 1.00 0.00 11 GLU A C 2
ATOM 1373 O O . GLU A 1 31 ? 11.754 19.566 -20.796 1.00 0.00 11 GLU A O 2
ATOM 1385 N N . ILE A 1 32 ? 11.625 19.647 -18.557 1.00 0.00 12 ILE A N 2
ATOM 1386 C CA . ILE A 1 32 ? 10.229 20.063 -18.496 1.00 0.00 12 ILE A CA 2
ATOM 1387 C C . ILE A 1 32 ? 10.050 21.375 -19.265 1.00 0.00 12 ILE A C 2
ATOM 1388 O O . ILE A 1 32 ? 9.123 21.490 -20.066 1.00 0.00 12 ILE A O 2
ATOM 1404 N N . ARG A 1 33 ? 10.927 22.360 -19.053 1.00 0.00 13 ARG A N 2
ATOM 1405 C CA . ARG A 1 33 ? 10.861 23.614 -19.792 1.00 0.00 13 ARG A CA 2
ATOM 1406 C C . ARG A 1 33 ? 11.048 23.377 -21.294 1.00 0.00 13 ARG A C 2
ATOM 1407 O O . ARG A 1 33 ? 10.302 23.935 -22.093 1.00 0.00 13 ARG A O 2
ATOM 1428 N N . GLU A 1 34 ? 12.024 22.558 -21.692 1.00 0.00 14 GLU A N 2
ATOM 1429 C CA . GLU A 1 34 ? 12.259 22.223 -23.088 1.00 0.00 14 GLU A CA 2
ATOM 1430 C C . GLU A 1 34 ? 10.984 21.642 -23.713 1.00 0.00 14 GLU A C 2
ATOM 1431 O O . GLU A 1 34 ? 10.484 22.152 -24.717 1.00 0.00 14 GLU A O 2
ATOM 1443 N N . ALA A 1 35 ? 10.445 20.586 -23.098 1.00 0.00 15 ALA A N 2
ATOM 1444 C CA . ALA A 1 35 ? 9.214 19.952 -23.549 1.00 0.00 15 ALA A CA 2
ATOM 1445 C C . ALA A 1 35 ? 8.095 20.989 -23.643 1.00 0.00 15 ALA A C 2
ATOM 1446 O O . ALA A 1 35 ? 7.419 21.095 -24.666 1.00 0.00 15 ALA A O 2
ATOM 1453 N N . PHE A 1 36 ? 7.922 21.776 -22.578 1.00 0.00 16 PHE A N 2
ATOM 1454 C CA . PHE A 1 36 ? 6.935 22.840 -22.536 1.00 0.00 16 PHE A CA 2
ATOM 1455 C C . PHE A 1 36 ? 7.074 23.754 -23.750 1.00 0.00 16 PHE A C 2
ATOM 1456 O O . PHE A 1 36 ? 6.096 23.997 -24.447 1.00 0.00 16 PHE A O 2
ATOM 1473 N N . ASP A 1 37 ? 8.283 24.261 -23.995 1.00 0.00 17 ASP A N 2
ATOM 1474 C CA . ASP A 1 37 ? 8.578 25.142 -25.113 1.00 0.00 17 ASP A CA 2
ATOM 1475 C C . ASP A 1 37 ? 8.194 24.480 -26.435 1.00 0.00 17 ASP A C 2
ATOM 1476 O O . ASP A 1 37 ? 7.506 25.095 -27.244 1.00 0.00 17 ASP A O 2
ATOM 1485 N N . LEU A 1 38 ? 8.620 23.229 -26.647 1.00 0.00 18 LEU A N 2
ATOM 1486 C CA . LEU A 1 38 ? 8.266 22.479 -27.848 1.00 0.00 18 LEU A CA 2
ATOM 1487 C C . LEU A 1 38 ? 6.747 22.471 -28.030 1.00 0.00 18 LEU A C 2
ATOM 1488 O O . LEU A 1 38 ? 6.243 22.829 -29.093 1.00 0.00 18 LEU A O 2
ATOM 1504 N N . PHE A 1 39 ? 6.017 22.027 -27.005 1.00 0.00 19 PHE A N 2
ATOM 1505 C CA . PHE A 1 39 ? 4.568 21.919 -27.083 1.00 0.00 19 PHE A CA 2
ATOM 1506 C C . PHE A 1 39 ? 3.930 23.290 -27.320 1.00 0.00 19 PHE A C 2
ATOM 1507 O O . PHE A 1 39 ? 3.018 23.419 -28.134 1.00 0.00 19 PHE A O 2
ATOM 1524 N N . ASP A 1 40 ? 4.409 24.317 -26.617 1.00 0.00 20 ASP A N 2
ATOM 1525 C CA . ASP A 1 40 ? 3.965 25.695 -26.757 1.00 0.00 20 ASP A CA 2
ATOM 1526 C C . ASP A 1 40 ? 4.538 26.289 -28.045 1.00 0.00 20 ASP A C 2
ATOM 1527 O O . ASP A 1 40 ? 5.268 27.278 -28.017 1.00 0.00 20 ASP A O 2
ATOM 1536 N N . THR A 1 41 ? 4.157 25.717 -29.187 1.00 0.00 21 THR A N 2
ATOM 1537 C CA . THR A 1 41 ? 4.496 26.225 -30.507 1.00 0.00 21 THR A CA 2
ATOM 1538 C C . THR A 1 41 ? 4.080 27.694 -30.659 1.00 0.00 21 THR A C 2
ATOM 1539 O O . THR A 1 41 ? 4.759 28.461 -31.337 1.00 0.00 21 THR A O 2
ATOM 1550 N N . ASP A 1 42 ? 2.978 28.093 -30.009 1.00 0.00 22 ASP A N 2
ATOM 1551 C CA . ASP A 1 42 ? 2.516 29.478 -29.996 1.00 0.00 22 ASP A CA 2
ATOM 1552 C C . ASP A 1 42 ? 3.514 30.417 -29.305 1.00 0.00 22 ASP A C 2
ATOM 1553 O O . ASP A 1 42 ? 3.472 31.624 -29.532 1.00 0.00 22 ASP A O 2
ATOM 1562 N N . GLY A 1 43 ? 4.384 29.889 -28.440 1.00 0.00 23 GLY A N 2
ATOM 1563 C CA . GLY A 1 43 ? 5.349 30.668 -27.681 1.00 0.00 23 GLY A CA 2
ATOM 1564 C C . GLY A 1 43 ? 4.672 31.657 -26.732 1.00 0.00 23 GLY A C 2
ATOM 1565 O O . GLY A 1 43 ? 5.244 32.694 -26.409 1.00 0.00 23 GLY A O 2
ATOM 1569 N N . SER A 1 44 ? 3.464 31.342 -26.257 1.00 0.00 24 SER A N 2
ATOM 1570 C CA . SER A 1 44 ? 2.642 32.239 -25.469 1.00 0.00 24 SER A CA 2
ATOM 1571 C C . SER A 1 44 ? 2.861 32.069 -23.962 1.00 0.00 24 SER A C 2
ATOM 1572 O O . SER A 1 44 ? 2.080 32.571 -23.155 1.00 0.00 24 SER A O 2
ATOM 1580 N N . GLY A 1 45 ? 3.873 31.291 -23.580 1.00 0.00 25 GLY A N 2
ATOM 1581 C CA . GLY A 1 45 ? 4.133 30.906 -22.196 1.00 0.00 25 GLY A CA 2
ATOM 1582 C C . GLY A 1 45 ? 3.010 30.028 -21.636 1.00 0.00 25 GLY A C 2
ATOM 1583 O O . GLY A 1 45 ? 2.901 29.843 -20.422 1.00 0.00 25 GLY A O 2
ATOM 1587 N N . THR A 1 46 ? 2.186 29.471 -22.527 1.00 0.00 26 THR A N 2
ATOM 1588 C CA . THR A 1 46 ? 0.946 28.784 -22.230 1.00 0.00 26 THR A CA 2
ATOM 1589 C C . THR A 1 46 ? 0.760 27.695 -23.283 1.00 0.00 26 THR A C 2
ATOM 1590 O O . THR A 1 46 ? 0.706 28.004 -24.468 1.00 0.00 26 THR A O 2
ATOM 1601 N N . ILE A 1 47 ? 0.649 26.432 -22.869 1.00 0.00 27 ILE A N 2
ATOM 1602 C CA . ILE A 1 47 ? 0.250 25.367 -23.777 1.00 0.00 27 ILE A CA 2
ATOM 1603 C C . ILE A 1 47 ? -1.271 25.450 -23.889 1.00 0.00 27 ILE A C 2
ATOM 1604 O O . ILE A 1 47 ? -1.970 25.150 -22.921 1.00 0.00 27 ILE A O 2
ATOM 1620 N N . ASP A 1 48 ? -1.794 25.856 -25.047 1.00 0.00 28 ASP A N 2
ATOM 1621 C CA . ASP A 1 48 ? -3.229 25.789 -25.299 1.00 0.00 28 ASP A CA 2
ATOM 1622 C C . ASP A 1 48 ? -3.684 24.325 -25.261 1.00 0.00 28 ASP A C 2
ATOM 1623 O O . ASP A 1 48 ? -2.922 23.441 -25.644 1.00 0.00 28 ASP A O 2
ATOM 1632 N N . ALA A 1 49 ? -4.924 24.065 -24.837 1.00 0.00 29 ALA A N 2
ATOM 1633 C CA . ALA A 1 49 ? -5.536 22.738 -24.829 1.00 0.00 29 ALA A CA 2
ATOM 1634 C C . ALA A 1 49 ? -5.182 21.905 -26.069 1.00 0.00 29 ALA A C 2
ATOM 1635 O O . ALA A 1 49 ? -4.810 20.740 -25.946 1.00 0.00 29 ALA A O 2
ATOM 1642 N N . LYS A 1 50 ? -5.270 22.500 -27.263 1.00 0.00 30 LYS A N 2
ATOM 1643 C CA . LYS A 1 50 ? -4.919 21.827 -28.510 1.00 0.00 30 LYS A CA 2
ATOM 1644 C C . LYS A 1 50 ? -3.456 21.364 -28.490 1.00 0.00 30 LYS A C 2
ATOM 1645 O O . LYS A 1 50 ? -3.149 20.215 -28.808 1.00 0.00 30 LYS A O 2
ATOM 1664 N N . GLU A 1 51 ? -2.545 22.257 -28.098 1.00 0.00 31 GLU A N 2
ATOM 1665 C CA . GLU A 1 51 ? -1.134 21.933 -27.978 1.00 0.00 31 GLU A CA 2
ATOM 1666 C C . GLU A 1 51 ? -0.938 20.828 -26.932 1.00 0.00 31 GLU A C 2
ATOM 1667 O O . GLU A 1 51 ? -0.132 19.922 -27.131 1.00 0.00 31 GLU A O 2
ATOM 1679 N N . LEU A 1 52 ? -1.680 20.875 -25.819 1.00 0.00 32 LEU A N 2
ATOM 1680 C CA . LEU A 1 52 ? -1.596 19.819 -24.814 1.00 0.00 32 LEU A CA 2
ATOM 1681 C C . LEU A 1 52 ? -2.068 18.485 -25.401 1.00 0.00 32 LEU A C 2
ATOM 1682 O O . LEU A 1 52 ? -1.447 17.454 -25.165 1.00 0.00 32 LEU A O 2
ATOM 1698 N N . LYS A 1 53 ? -3.158 18.486 -26.170 1.00 0.00 33 LYS A N 2
ATOM 1699 C CA . LYS A 1 53 ? -3.629 17.293 -26.859 1.00 0.00 33 LYS A CA 2
ATOM 1700 C C . LYS A 1 53 ? -2.533 16.748 -27.781 1.00 0.00 33 LYS A C 2
ATOM 1701 O O . LYS A 1 53 ? -2.230 15.556 -27.736 1.00 0.00 33 LYS A O 2
ATOM 1720 N N . VAL A 1 54 ? -1.907 17.609 -28.592 1.00 0.00 34 VAL A N 2
ATOM 1721 C CA . VAL A 1 54 ? -0.756 17.210 -29.402 1.00 0.00 34 VAL A CA 2
ATOM 1722 C C . VAL A 1 54 ? 0.331 16.584 -28.521 1.00 0.00 34 VAL A C 2
ATOM 1723 O O . VAL A 1 54 ? 0.827 15.502 -28.828 1.00 0.00 34 VAL A O 2
ATOM 1736 N N . ALA A 1 55 ? 0.700 17.245 -27.420 1.00 0.00 35 ALA A N 2
ATOM 1737 C CA . ALA A 1 55 ? 1.686 16.724 -26.484 1.00 0.00 35 ALA A CA 2
ATOM 1738 C C . ALA A 1 55 ? 1.301 15.319 -26.021 1.00 0.00 35 ALA A C 2
ATOM 1739 O O . ALA A 1 55 ? 2.109 14.399 -26.062 1.00 0.00 35 ALA A O 2
ATOM 1746 N N . MET A 1 56 ? 0.052 15.139 -25.600 1.00 0.00 36 MET A N 2
ATOM 1747 C CA . MET A 1 56 ? -0.458 13.854 -25.160 1.00 0.00 36 MET A CA 2
ATOM 1748 C C . MET A 1 56 ? -0.397 12.815 -26.283 1.00 0.00 36 MET A C 2
ATOM 1749 O O . MET A 1 56 ? -0.011 11.673 -26.039 1.00 0.00 36 MET A O 2
ATOM 1763 N N . ARG A 1 57 ? -0.707 13.190 -27.525 1.00 0.00 37 ARG A N 2
ATOM 1764 C CA . ARG A 1 57 ? -0.464 12.297 -28.652 1.00 0.00 37 ARG A CA 2
ATOM 1765 C C . ARG A 1 57 ? 1.022 11.946 -28.778 1.00 0.00 37 ARG A C 2
ATOM 1766 O O . ARG A 1 57 ? 1.352 10.778 -28.961 1.00 0.00 37 ARG A O 2
ATOM 1787 N N . ALA A 1 58 ? 1.930 12.915 -28.632 1.00 0.00 38 ALA A N 2
ATOM 1788 C CA . ALA A 1 58 ? 3.364 12.626 -28.608 1.00 0.00 38 ALA A CA 2
ATOM 1789 C C . ALA A 1 58 ? 3.720 11.657 -27.471 1.00 0.00 38 ALA A C 2
ATOM 1790 O O . ALA A 1 58 ? 4.547 10.767 -27.654 1.00 0.00 38 ALA A O 2
ATOM 1797 N N . LEU A 1 59 ? 3.069 11.796 -26.312 1.00 0.00 39 LEU A N 2
ATOM 1798 C CA . LEU A 1 59 ? 3.190 10.867 -25.188 1.00 0.00 39 LEU A CA 2
ATOM 1799 C C . LEU A 1 59 ? 2.475 9.525 -25.447 1.00 0.00 39 LEU A C 2
ATOM 1800 O O . LEU A 1 59 ? 2.503 8.645 -24.590 1.00 0.00 39 LEU A O 2
ATOM 1816 N N . GLY A 1 60 ? 1.830 9.349 -26.604 1.00 0.00 40 GLY A N 2
ATOM 1817 C CA . GLY A 1 60 ? 1.169 8.111 -26.996 1.00 0.00 40 GLY A CA 2
ATOM 1818 C C . GLY A 1 60 ? -0.146 7.885 -26.250 1.00 0.00 40 GLY A C 2
ATOM 1819 O O . GLY A 1 60 ? -0.578 6.746 -26.092 1.00 0.00 40 GLY A O 2
ATOM 1823 N N . PHE A 1 61 ? -0.791 8.957 -25.788 1.00 0.00 41 PHE A N 2
ATOM 1824 C CA . PHE A 1 61 ? -2.040 8.865 -25.042 1.00 0.00 41 PHE A CA 2
ATOM 1825 C C . PHE A 1 61 ? -3.234 8.729 -25.986 1.00 0.00 41 PHE A C 2
ATOM 1826 O O . PHE A 1 61 ? -3.143 9.000 -27.185 1.00 0.00 41 PHE A O 2
ATOM 1843 N N . GLU A 1 62 ? -4.378 8.369 -25.395 1.00 0.00 42 GLU A N 2
ATOM 1844 C CA . GLU A 1 62 ? -5.691 8.385 -26.014 1.00 0.00 42 GLU A CA 2
ATOM 1845 C C . GLU A 1 62 ? -6.472 9.531 -25.354 1.00 0.00 42 GLU A C 2
ATOM 1846 O O . GLU A 1 62 ? -6.833 9.403 -24.186 1.00 0.00 42 GLU A O 2
ATOM 1858 N N . PRO A 1 63 ? -6.704 10.654 -26.051 1.00 0.00 43 PRO A N 2
ATOM 1859 C CA . PRO A 1 63 ? -7.511 11.768 -25.579 1.00 0.00 43 PRO A CA 2
ATOM 1860 C C . PRO A 1 63 ? -8.950 11.392 -25.191 1.00 0.00 43 PRO A C 2
ATOM 1861 O O . PRO A 1 63 ? -9.904 11.694 -25.909 1.00 0.00 43 PRO A O 2
ATOM 1872 N N . LYS A 1 64 ? -9.119 10.784 -24.015 1.00 0.00 44 LYS A N 2
ATOM 1873 C CA . LYS A 1 64 ? -10.412 10.544 -23.393 1.00 0.00 44 LYS A CA 2
ATOM 1874 C C . LYS A 1 64 ? -11.048 11.892 -23.023 1.00 0.00 44 LYS A C 2
ATOM 1875 O O . LYS A 1 64 ? -10.933 12.356 -21.890 1.00 0.00 44 LYS A O 2
ATOM 1894 N N . LYS A 1 65 ? -11.685 12.517 -24.017 1.00 0.00 45 LYS A N 2
ATOM 1895 C CA . LYS A 1 65 ? -12.205 13.881 -24.029 1.00 0.00 45 LYS A CA 2
ATOM 1896 C C . LYS A 1 65 ? -12.674 14.389 -22.661 1.00 0.00 45 LYS A C 2
ATOM 1897 O O . LYS A 1 65 ? -12.224 15.439 -22.208 1.00 0.00 45 LYS A O 2
ATOM 1916 N N . GLU A 1 66 ? -13.586 13.671 -22.005 1.00 0.00 46 GLU A N 2
ATOM 1917 C CA . GLU A 1 66 ? -14.152 14.093 -20.732 1.00 0.00 46 GLU A CA 2
ATOM 1918 C C . GLU A 1 66 ? -13.040 14.254 -19.687 1.00 0.00 46 GLU A C 2
ATOM 1919 O O . GLU A 1 66 ? -12.902 15.302 -19.055 1.00 0.00 46 GLU A O 2
ATOM 1931 N N . GLU A 1 67 ? -12.236 13.202 -19.520 1.00 0.00 47 GLU A N 2
ATOM 1932 C CA . GLU A 1 67 ? -11.133 13.168 -18.574 1.00 0.00 47 GLU A CA 2
ATOM 1933 C C . GLU A 1 67 ? -10.098 14.230 -18.948 1.00 0.00 47 GLU A C 2
ATOM 1934 O O . GLU A 1 67 ? -9.585 14.920 -18.071 1.00 0.00 47 GLU A O 2
ATOM 1946 N N . ILE A 1 68 ? -9.805 14.378 -20.242 1.00 0.00 48 ILE A N 2
ATOM 1947 C CA . ILE A 1 68 ? -8.920 15.424 -20.744 1.00 0.00 48 ILE A CA 2
ATOM 1948 C C . ILE A 1 68 ? -9.419 16.797 -20.279 1.00 0.00 48 ILE A C 2
ATOM 1949 O O . ILE A 1 68 ? -8.659 17.566 -19.692 1.00 0.00 48 ILE A O 2
ATOM 1965 N N . LYS A 1 69 ? -10.695 17.107 -20.532 1.00 0.00 49 LYS A N 2
ATOM 1966 C CA . LYS A 1 69 ? -11.289 18.384 -20.164 1.00 0.00 49 LYS A CA 2
ATOM 1967 C C . LYS A 1 69 ? -11.153 18.593 -18.655 1.00 0.00 49 LYS A C 2
ATOM 1968 O O . LYS A 1 69 ? -10.672 19.636 -18.211 1.00 0.00 49 LYS A O 2
ATOM 1987 N N . LYS A 1 70 ? -11.573 17.599 -17.865 1.00 0.00 50 LYS A N 2
ATOM 1988 C CA . LYS A 1 70 ? -11.464 17.654 -16.414 1.00 0.00 50 LYS A CA 2
ATOM 1989 C C . LYS A 1 70 ? -10.025 17.962 -15.994 1.00 0.00 50 LYS A C 2
ATOM 1990 O O . LYS A 1 70 ? -9.794 18.946 -15.295 1.00 0.00 50 LYS A O 2
ATOM 2009 N N . MET A 1 71 ? -9.059 17.150 -16.435 1.00 0.00 51 MET A N 2
ATOM 2010 C CA . MET A 1 71 ? -7.653 17.346 -16.132 1.00 0.00 51 MET A CA 2
ATOM 2011 C C . MET A 1 71 ? -7.241 18.783 -16.455 1.00 0.00 51 MET A C 2
ATOM 2012 O O . MET A 1 71 ? -6.774 19.506 -15.577 1.00 0.00 51 MET A O 2
ATOM 2026 N N . ILE A 1 72 ? -7.425 19.202 -17.710 1.00 0.00 52 ILE A N 2
ATOM 2027 C CA . ILE A 1 72 ? -7.071 20.544 -18.152 1.00 0.00 52 ILE A CA 2
ATOM 2028 C C . ILE A 1 72 ? -7.687 21.584 -17.214 1.00 0.00 52 ILE A C 2
ATOM 2029 O O . ILE A 1 72 ? -7.000 22.516 -16.813 1.00 0.00 52 ILE A O 2
ATOM 2045 N N . SER A 1 73 ? -8.956 21.418 -16.835 1.00 0.00 53 SER A N 2
ATOM 2046 C CA . SER A 1 73 ? -9.611 22.339 -15.916 1.00 0.00 53 SER A CA 2
ATOM 2047 C C . SER A 1 73 ? -8.917 22.361 -14.552 1.00 0.00 53 SER A C 2
ATOM 2048 O O . SER A 1 73 ? -8.613 23.433 -14.040 1.00 0.00 53 SER A O 2
ATOM 2056 N N . GLU A 1 74 ? -8.658 21.192 -13.960 1.00 0.00 54 GLU A N 2
ATOM 2057 C CA . GLU A 1 74 ? -7.988 21.121 -12.666 1.00 0.00 54 GLU A CA 2
ATOM 2058 C C . GLU A 1 74 ? -6.618 21.805 -12.723 1.00 0.00 54 GLU A C 2
ATOM 2059 O O . GLU A 1 74 ? -6.259 22.556 -11.819 1.00 0.00 54 GLU A O 2
ATOM 2071 N N . ILE A 1 75 ? -5.841 21.534 -13.775 1.00 0.00 55 ILE A N 2
ATOM 2072 C CA . ILE A 1 75 ? -4.513 22.115 -13.925 1.00 0.00 55 ILE A CA 2
ATOM 2073 C C . ILE A 1 75 ? -4.599 23.611 -14.270 1.00 0.00 55 ILE A C 2
ATOM 2074 O O . ILE A 1 75 ? -3.734 24.381 -13.854 1.00 0.00 55 ILE A O 2
ATOM 2090 N N . ASP A 1 76 ? -5.612 24.036 -15.034 1.00 0.00 56 ASP A N 2
ATOM 2091 C CA . ASP A 1 76 ? -5.747 25.413 -15.486 1.00 0.00 56 ASP A CA 2
ATOM 2092 C C . ASP A 1 76 ? -6.542 26.232 -14.467 1.00 0.00 56 ASP A C 2
ATOM 2093 O O . ASP A 1 76 ? -7.751 26.406 -14.605 1.00 0.00 56 ASP A O 2
ATOM 2102 N N . LYS A 1 77 ? -5.847 26.809 -13.490 1.00 0.00 57 LYS A N 2
ATOM 2103 C CA . LYS A 1 77 ? -6.447 27.626 -12.445 1.00 0.00 57 LYS A CA 2
ATOM 2104 C C . LYS A 1 77 ? -7.073 28.917 -13.002 1.00 0.00 57 LYS A C 2
ATOM 2105 O O . LYS A 1 77 ? -7.900 29.523 -12.326 1.00 0.00 57 LYS A O 2
ATOM 2124 N N . ASP A 1 78 ? -6.691 29.358 -14.208 1.00 0.00 58 ASP A N 2
ATOM 2125 C CA . ASP A 1 78 ? -7.283 30.531 -14.841 1.00 0.00 58 ASP A CA 2
ATOM 2126 C C . ASP A 1 78 ? -8.592 30.108 -15.504 1.00 0.00 58 ASP A C 2
ATOM 2127 O O . ASP A 1 78 ? -9.608 30.790 -15.401 1.00 0.00 58 ASP A O 2
ATOM 2136 N N . GLY A 1 79 ? -8.533 28.974 -16.200 1.00 0.00 59 GLY A N 2
ATOM 2137 C CA . GLY A 1 79 ? -9.670 28.282 -16.769 1.00 0.00 59 GLY A CA 2
ATOM 2138 C C . GLY A 1 79 ? -9.730 28.368 -18.294 1.00 0.00 59 GLY A C 2
ATOM 2139 O O . GLY A 1 79 ? -10.438 27.578 -18.914 1.00 0.00 59 GLY A O 2
ATOM 2143 N N . SER A 1 80 ? -8.986 29.282 -18.929 1.00 0.00 60 SER A N 2
ATOM 2144 C CA . SER A 1 80 ? -9.145 29.575 -20.358 1.00 0.00 60 SER A CA 2
ATOM 2145 C C . SER A 1 80 ? -8.487 28.542 -21.286 1.00 0.00 60 SER A C 2
ATOM 2146 O O . SER A 1 80 ? -7.942 28.907 -22.323 1.00 0.00 60 SER A O 2
ATOM 2154 N N . GLY A 1 81 ? -8.563 27.257 -20.941 1.00 0.00 61 GLY A N 2
ATOM 2155 C CA . GLY A 1 81 ? -8.036 26.154 -21.736 1.00 0.00 61 GLY A CA 2
ATOM 2156 C C . GLY A 1 81 ? -6.558 26.328 -22.098 1.00 0.00 61 GLY A C 2
ATOM 2157 O O . GLY A 1 81 ? -6.150 25.984 -23.207 1.00 0.00 61 GLY A O 2
ATOM 2161 N N . THR A 1 82 ? -5.757 26.839 -21.159 1.00 0.00 62 THR A N 2
ATOM 2162 C CA . THR A 1 82 ? -4.336 27.102 -21.334 1.00 0.00 62 THR A CA 2
ATOM 2163 C C . THR A 1 82 ? -3.577 26.662 -20.087 1.00 0.00 62 THR A C 2
ATOM 2164 O O . THR A 1 82 ? -3.864 27.158 -18.999 1.00 0.00 62 THR A O 2
ATOM 2175 N N . ILE A 1 83 ? -2.579 25.797 -20.253 1.00 0.00 63 ILE A N 2
ATOM 2176 C CA . ILE A 1 83 ? -1.686 25.393 -19.180 1.00 0.00 63 ILE A CA 2
ATOM 2177 C C . ILE A 1 83 ? -0.481 26.337 -19.192 1.00 0.00 63 ILE A C 2
ATOM 2178 O O . ILE A 1 83 ? 0.388 26.216 -20.057 1.00 0.00 63 ILE A O 2
ATOM 2194 N N . ASP A 1 84 ? -0.423 27.281 -18.250 1.00 0.00 64 ASP A N 2
ATOM 2195 C CA . ASP A 1 84 ? 0.755 28.127 -18.071 1.00 0.00 64 ASP A CA 2
ATOM 2196 C C . ASP A 1 84 ? 1.956 27.263 -17.681 1.00 0.00 64 ASP A C 2
ATOM 2197 O O . ASP A 1 84 ? 1.780 26.227 -17.038 1.00 0.00 64 ASP A O 2
ATOM 2206 N N . PHE A 1 85 ? 3.175 27.693 -18.031 1.00 0.00 65 PHE A N 2
ATOM 2207 C CA . PHE A 1 85 ? 4.395 26.983 -17.645 1.00 0.00 65 PHE A CA 2
ATOM 2208 C C . PHE A 1 85 ? 4.386 26.564 -16.174 1.00 0.00 65 PHE A C 2
ATOM 2209 O O . PHE A 1 85 ? 4.656 25.405 -15.877 1.00 0.00 65 PHE A O 2
ATOM 2226 N N . GLU A 1 86 ? 4.044 27.470 -15.256 1.00 0.00 66 GLU A N 2
ATOM 2227 C CA . GLU A 1 86 ? 4.010 27.151 -13.833 1.00 0.00 66 GLU A CA 2
ATOM 2228 C C . GLU A 1 86 ? 3.046 25.992 -13.547 1.00 0.00 66 GLU A C 2
ATOM 2229 O O . GLU A 1 86 ? 3.354 25.095 -12.762 1.00 0.00 66 GLU A O 2
ATOM 2241 N N . GLU A 1 87 ? 1.874 26.002 -14.185 1.00 0.00 67 GLU A N 2
ATOM 2242 C CA . GLU A 1 87 ? 0.868 24.966 -14.003 1.00 0.00 67 GLU A CA 2
ATOM 2243 C C . GLU A 1 87 ? 1.392 23.635 -14.547 1.00 0.00 67 GLU A C 2
ATOM 2244 O O . GLU A 1 87 ? 1.285 22.606 -13.884 1.00 0.00 67 GLU A O 2
ATOM 2256 N N . PHE A 1 88 ? 1.991 23.661 -15.741 1.00 0.00 68 PHE A N 2
ATOM 2257 C CA . PHE A 1 88 ? 2.635 22.490 -16.325 1.00 0.00 68 PHE A CA 2
ATOM 2258 C C . PHE A 1 88 ? 3.695 21.931 -15.371 1.00 0.00 68 PHE A C 2
ATOM 2259 O O . PHE A 1 88 ? 3.708 20.739 -15.071 1.00 0.00 68 PHE A O 2
ATOM 2276 N N . LEU A 1 89 ? 4.576 22.801 -14.875 1.00 0.00 69 LEU A N 2
ATOM 2277 C CA . LEU A 1 89 ? 5.609 22.448 -13.913 1.00 0.00 69 LEU A CA 2
ATOM 2278 C C . LEU A 1 89 ? 4.953 21.771 -12.707 1.00 0.00 69 LEU A C 2
ATOM 2279 O O . LEU A 1 89 ? 5.360 20.683 -12.313 1.00 0.00 69 LEU A O 2
ATOM 2295 N N . THR A 1 90 ? 3.904 22.379 -12.145 1.00 0.00 70 THR A N 2
ATOM 2296 C CA . THR A 1 90 ? 3.164 21.804 -11.026 1.00 0.00 70 THR A CA 2
ATOM 2297 C C . THR A 1 90 ? 2.647 20.400 -11.369 1.00 0.00 70 THR A C 2
ATOM 2298 O O . THR A 1 90 ? 2.858 19.457 -10.607 1.00 0.00 70 THR A O 2
ATOM 2309 N N . MET A 1 91 ? 1.991 20.241 -12.522 1.00 0.00 71 MET A N 2
ATOM 2310 C CA . MET A 1 91 ? 1.499 18.949 -12.980 1.00 0.00 71 MET A CA 2
ATOM 2311 C C . MET A 1 91 ? 2.640 17.925 -12.997 1.00 0.00 71 MET A C 2
ATOM 2312 O O . MET A 1 91 ? 2.523 16.843 -12.422 1.00 0.00 71 MET A O 2
ATOM 2326 N N . MET A 1 92 ? 3.759 18.269 -13.636 1.00 0.00 72 MET A N 2
ATOM 2327 C CA . MET A 1 92 ? 4.921 17.396 -13.690 1.00 0.00 72 MET A CA 2
ATOM 2328 C C . MET A 1 92 ? 5.501 17.142 -12.292 1.00 0.00 72 MET A C 2
ATOM 2329 O O . MET A 1 92 ? 5.984 16.044 -12.026 1.00 0.00 72 MET A O 2
ATOM 2343 N N . THR A 1 93 ? 5.434 18.119 -11.383 1.00 0.00 73 THR A N 2
ATOM 2344 C CA . THR A 1 93 ? 5.839 17.935 -9.992 1.00 0.00 73 THR A CA 2
ATOM 2345 C C . THR A 1 93 ? 4.948 16.889 -9.322 1.00 0.00 73 THR A C 2
ATOM 2346 O O . THR A 1 93 ? 5.441 16.054 -8.570 1.00 0.00 73 THR A O 2
ATOM 2357 N N . ALA A 1 94 ? 3.639 16.926 -9.581 1.00 0.00 74 ALA A N 2
ATOM 2358 C CA . ALA A 1 94 ? 2.725 15.926 -9.047 1.00 0.00 74 ALA A CA 2
ATOM 2359 C C . ALA A 1 94 ? 3.030 14.545 -9.636 1.00 0.00 74 ALA A C 2
ATOM 2360 O O . ALA A 1 94 ? 3.124 13.565 -8.902 1.00 0.00 74 ALA A O 2
ATOM 2367 N N . LYS A 1 95 ? 3.158 14.460 -10.963 1.00 0.00 75 LYS A N 2
ATOM 2368 C CA . LYS A 1 95 ? 3.336 13.190 -11.659 1.00 0.00 75 LYS A CA 2
ATOM 2369 C C . LYS A 1 95 ? 4.694 12.543 -11.361 1.00 0.00 75 LYS A C 2
ATOM 2370 O O . LYS A 1 95 ? 4.766 11.350 -11.079 1.00 0.00 75 LYS A O 2
ATOM 2389 N N . MET A 1 96 ? 5.769 13.325 -11.491 1.00 0.00 76 MET A N 2
ATOM 2390 C CA . MET A 1 96 ? 7.151 12.859 -11.473 1.00 0.00 76 MET A CA 2
ATOM 2391 C C . MET A 1 96 ? 7.344 11.684 -12.443 1.00 0.00 76 MET A C 2
ATOM 2392 O O . MET A 1 96 ? 8.020 10.706 -12.054 1.00 0.00 76 MET A O 2
ATOM 2407 N N . ARG A 1 21 ? 7.630 19.629 -5.733 1.00 0.00 1 ARG A N 3
ATOM 2408 C CA . ARG A 1 21 ? 8.475 19.777 -6.937 1.00 0.00 1 ARG A CA 3
ATOM 2409 C C . ARG A 1 21 ? 9.932 20.082 -6.580 1.00 0.00 1 ARG A C 3
ATOM 2410 O O . ARG A 1 21 ? 10.849 19.548 -7.203 1.00 0.00 1 ARG A O 3
ATOM 2431 N N . VAL A 1 22 ? 10.150 20.913 -5.553 1.00 0.00 2 VAL A N 3
ATOM 2432 C CA . VAL A 1 22 ? 11.475 21.113 -4.984 1.00 0.00 2 VAL A CA 3
ATOM 2433 C C . VAL A 1 22 ? 12.052 19.736 -4.635 1.00 0.00 2 VAL A C 3
ATOM 2434 O O . VAL A 1 22 ? 11.423 18.962 -3.916 1.00 0.00 2 VAL A O 3
ATOM 2447 N N . GLY A 1 23 ? 13.207 19.407 -5.215 1.00 0.00 3 GLY A N 3
ATOM 2448 C CA . GLY A 1 23 ? 13.780 18.071 -5.179 1.00 0.00 3 GLY A CA 3
ATOM 2449 C C . GLY A 1 23 ? 14.124 17.653 -6.605 1.00 0.00 3 GLY A C 3
ATOM 2450 O O . GLY A 1 23 ? 15.167 17.047 -6.837 1.00 0.00 3 GLY A O 3
ATOM 2454 N N . LEU A 1 24 ? 13.268 18.008 -7.573 1.00 0.00 4 LEU A N 3
ATOM 2455 C CA . LEU A 1 24 ? 13.603 17.857 -8.983 1.00 0.00 4 LEU A CA 3
ATOM 2456 C C . LEU A 1 24 ? 14.880 18.647 -9.266 1.00 0.00 4 LEU A C 3
ATOM 2457 O O . LEU A 1 24 ? 14.983 19.811 -8.878 1.00 0.00 4 LEU A O 3
ATOM 2473 N N . THR A 1 25 ? 15.853 18.022 -9.929 1.00 0.00 5 THR A N 3
ATOM 2474 C CA . THR A 1 25 ? 17.113 18.680 -10.227 1.00 0.00 5 THR A CA 3
ATOM 2475 C C . THR A 1 25 ? 16.874 19.843 -11.188 1.00 0.00 5 THR A C 3
ATOM 2476 O O . THR A 1 25 ? 15.930 19.826 -11.978 1.00 0.00 5 THR A O 3
ATOM 2487 N N . GLU A 1 26 ? 17.767 20.835 -11.169 1.00 0.00 6 GLU A N 3
ATOM 2488 C CA . GLU A 1 26 ? 17.775 21.899 -12.162 1.00 0.00 6 GLU A CA 3
ATOM 2489 C C . GLU A 1 26 ? 17.807 21.303 -13.572 1.00 0.00 6 GLU A C 3
ATOM 2490 O O . GLU A 1 26 ? 17.164 21.827 -14.474 1.00 0.00 6 GLU A O 3
ATOM 2502 N N . GLU A 1 27 ? 18.519 20.188 -13.753 1.00 0.00 7 GLU A N 3
ATOM 2503 C CA . GLU A 1 27 ? 18.528 19.450 -15.006 1.00 0.00 7 GLU A CA 3
ATOM 2504 C C . GLU A 1 27 ? 17.105 19.023 -15.382 1.00 0.00 7 GLU A C 3
ATOM 2505 O O . GLU A 1 27 ? 16.610 19.393 -16.446 1.00 0.00 7 GLU A O 3
ATOM 2517 N N . GLN A 1 28 ? 16.427 18.264 -14.514 1.00 0.00 8 GLN A N 3
ATOM 2518 C CA . GLN A 1 28 ? 15.042 17.874 -14.765 1.00 0.00 8 GLN A CA 3
ATOM 2519 C C . GLN A 1 28 ? 14.181 19.103 -15.072 1.00 0.00 8 GLN A C 3
ATOM 2520 O O . GLN A 1 28 ? 13.436 19.107 -16.049 1.00 0.00 8 GLN A O 3
ATOM 2534 N N . LYS A 1 29 ? 14.294 20.155 -14.259 1.00 0.00 9 LYS A N 3
ATOM 2535 C CA . LYS A 1 29 ? 13.532 21.378 -14.459 1.00 0.00 9 LYS A CA 3
ATOM 2536 C C . LYS A 1 29 ? 13.805 21.970 -15.852 1.00 0.00 9 LYS A C 3
ATOM 2537 O O . LYS A 1 29 ? 12.865 22.349 -16.551 1.00 0.00 9 LYS A O 3
ATOM 2556 N N . GLN A 1 30 ? 15.072 22.023 -16.281 1.00 0.00 10 GLN A N 3
ATOM 2557 C CA . GLN A 1 30 ? 15.430 22.524 -17.604 1.00 0.00 10 GLN A CA 3
ATOM 2558 C C . GLN A 1 30 ? 14.778 21.665 -18.690 1.00 0.00 10 GLN A C 3
ATOM 2559 O O . GLN A 1 30 ? 14.166 22.203 -19.609 1.00 0.00 10 GLN A O 3
ATOM 2573 N N . GLU A 1 31 ? 14.869 20.336 -18.574 1.00 0.00 11 GLU A N 3
ATOM 2574 C CA . GLU A 1 31 ? 14.256 19.436 -19.545 1.00 0.00 11 GLU A CA 3
ATOM 2575 C C . GLU A 1 31 ? 12.748 19.694 -19.628 1.00 0.00 11 GLU A C 3
ATOM 2576 O O . GLU A 1 31 ? 12.193 19.856 -20.715 1.00 0.00 11 GLU A O 3
ATOM 2588 N N . ILE A 1 32 ? 12.083 19.754 -18.471 1.00 0.00 12 ILE A N 3
ATOM 2589 C CA . ILE A 1 32 ? 10.654 20.035 -18.393 1.00 0.00 12 ILE A CA 3
ATOM 2590 C C . ILE A 1 32 ? 10.358 21.397 -19.041 1.00 0.00 12 ILE A C 3
ATOM 2591 O O . ILE A 1 32 ? 9.379 21.530 -19.773 1.00 0.00 12 ILE A O 3
ATOM 2607 N N . ARG A 1 33 ? 11.202 22.406 -18.806 1.00 0.00 13 ARG A N 3
ATOM 2608 C CA . ARG A 1 33 ? 11.047 23.703 -19.453 1.00 0.00 13 ARG A CA 3
ATOM 2609 C C . ARG A 1 33 ? 11.171 23.582 -20.977 1.00 0.00 13 ARG A C 3
ATOM 2610 O O . ARG A 1 33 ? 10.326 24.109 -21.700 1.00 0.00 13 ARG A O 3
ATOM 2631 N N . GLU A 1 34 ? 12.192 22.886 -21.485 1.00 0.00 14 GLU A N 3
ATOM 2632 C CA . GLU A 1 34 ? 12.328 22.677 -22.923 1.00 0.00 14 GLU A CA 3
ATOM 2633 C C . GLU A 1 34 ? 11.073 22.002 -23.485 1.00 0.00 14 GLU A C 3
ATOM 2634 O O . GLU A 1 34 ? 10.505 22.480 -24.467 1.00 0.00 14 GLU A O 3
ATOM 2646 N N . ALA A 1 35 ? 10.623 20.915 -22.851 1.00 0.00 15 ALA A N 3
ATOM 2647 C CA . ALA A 1 35 ? 9.397 20.231 -23.241 1.00 0.00 15 ALA A CA 3
ATOM 2648 C C . ALA A 1 35 ? 8.219 21.209 -23.279 1.00 0.00 15 ALA A C 3
ATOM 2649 O O . ALA A 1 35 ? 7.499 21.279 -24.274 1.00 0.00 15 ALA A O 3
ATOM 2656 N N . PHE A 1 36 ? 8.040 21.985 -22.206 1.00 0.00 16 PHE A N 3
ATOM 2657 C CA . PHE A 1 36 ? 7.003 23.004 -22.119 1.00 0.00 16 PHE A CA 3
ATOM 2658 C C . PHE A 1 36 ? 7.054 23.934 -23.334 1.00 0.00 16 PHE A C 3
ATOM 2659 O O . PHE A 1 36 ? 6.073 24.067 -24.066 1.00 0.00 16 PHE A O 3
ATOM 2676 N N . ASP A 1 37 ? 8.211 24.570 -23.548 1.00 0.00 17 ASP A N 3
ATOM 2677 C CA . ASP A 1 37 ? 8.404 25.522 -24.632 1.00 0.00 17 ASP A CA 3
ATOM 2678 C C . ASP A 1 37 ? 8.109 24.870 -25.982 1.00 0.00 17 ASP A C 3
ATOM 2679 O O . ASP A 1 37 ? 7.413 25.458 -26.804 1.00 0.00 17 ASP A O 3
ATOM 2688 N N . LEU A 1 38 ? 8.622 23.658 -26.213 1.00 0.00 18 LEU A N 3
ATOM 2689 C CA . LEU A 1 38 ? 8.348 22.919 -27.437 1.00 0.00 18 LEU A CA 3
ATOM 2690 C C . LEU A 1 38 ? 6.844 22.750 -27.625 1.00 0.00 18 LEU A C 3
ATOM 2691 O O . LEU A 1 38 ? 6.315 23.079 -28.683 1.00 0.00 18 LEU A O 3
ATOM 2707 N N . PHE A 1 39 ? 6.155 22.222 -26.609 1.00 0.00 19 PHE A N 3
ATOM 2708 C CA . PHE A 1 39 ? 4.720 22.008 -26.697 1.00 0.00 19 PHE A CA 3
ATOM 2709 C C . PHE A 1 39 ? 3.986 23.326 -26.937 1.00 0.00 19 PHE A C 3
ATOM 2710 O O . PHE A 1 39 ? 3.025 23.359 -27.707 1.00 0.00 19 PHE A O 3
ATOM 2727 N N . ASP A 1 40 ? 4.443 24.423 -26.326 1.00 0.00 20 ASP A N 3
ATOM 2728 C CA . ASP A 1 40 ? 3.943 25.758 -26.631 1.00 0.00 20 ASP A CA 3
ATOM 2729 C C . ASP A 1 40 ? 4.476 26.228 -27.993 1.00 0.00 20 ASP A C 3
ATOM 2730 O O . ASP A 1 40 ? 5.116 27.273 -28.094 1.00 0.00 20 ASP A O 3
ATOM 2739 N N . THR A 1 41 ? 4.161 25.483 -29.057 1.00 0.00 21 THR A N 3
ATOM 2740 C CA . THR A 1 41 ? 4.523 25.813 -30.427 1.00 0.00 21 THR A CA 3
ATOM 2741 C C . THR A 1 41 ? 4.072 27.232 -30.792 1.00 0.00 21 THR A C 3
ATOM 2742 O O . THR A 1 41 ? 4.769 27.941 -31.514 1.00 0.00 21 THR A O 3
ATOM 2753 N N . ASP A 1 42 ? 2.908 27.649 -30.282 1.00 0.00 22 ASP A N 3
ATOM 2754 C CA . ASP A 1 42 ? 2.361 28.978 -30.516 1.00 0.00 22 ASP A CA 3
ATOM 2755 C C . ASP A 1 42 ? 3.237 30.080 -29.908 1.00 0.00 22 ASP A C 3
ATOM 2756 O O . ASP A 1 42 ? 3.172 31.226 -30.347 1.00 0.00 22 ASP A O 3
ATOM 2765 N N . GLY A 1 43 ? 4.048 29.752 -28.898 1.00 0.00 23 GLY A N 3
ATOM 2766 C CA . GLY A 1 43 ? 4.842 30.726 -28.169 1.00 0.00 23 GLY A CA 3
ATOM 2767 C C . GLY A 1 43 ? 3.962 31.703 -27.387 1.00 0.00 23 GLY A C 3
ATOM 2768 O O . GLY A 1 43 ? 4.359 32.843 -27.160 1.00 0.00 23 GLY A O 3
ATOM 2772 N N . SER A 1 44 ? 2.783 31.260 -26.939 1.00 0.00 24 SER A N 3
ATOM 2773 C CA . SER A 1 44 ? 1.858 32.071 -26.163 1.00 0.00 24 SER A CA 3
ATOM 2774 C C . SER A 1 44 ? 2.418 32.412 -24.780 1.00 0.00 24 SER A C 3
ATOM 2775 O O . SER A 1 44 ? 1.980 33.373 -24.153 1.00 0.00 24 SER A O 3
ATOM 2783 N N . GLY A 1 45 ? 3.338 31.582 -24.283 1.00 0.00 25 GLY A N 3
ATOM 2784 C CA . GLY A 1 45 ? 3.830 31.615 -22.913 1.00 0.00 25 GLY A CA 3
ATOM 2785 C C . GLY A 1 45 ? 3.093 30.586 -22.054 1.00 0.00 25 GLY A C 3
ATOM 2786 O O . GLY A 1 45 ? 3.494 30.321 -20.921 1.00 0.00 25 GLY A O 3
ATOM 2790 N N . THR A 1 46 ? 2.021 30.000 -22.593 1.00 0.00 26 THR A N 3
ATOM 2791 C CA . THR A 1 46 ? 1.175 29.010 -21.959 1.00 0.00 26 THR A CA 3
ATOM 2792 C C . THR A 1 46 ? 0.808 27.988 -23.041 1.00 0.00 26 THR A C 3
ATOM 2793 O O . THR A 1 46 ? 0.702 28.353 -24.213 1.00 0.00 26 THR A O 3
ATOM 2804 N N . ILE A 1 47 ? 0.674 26.709 -22.680 1.00 0.00 27 ILE A N 3
ATOM 2805 C CA . ILE A 1 47 ? 0.317 25.652 -23.627 1.00 0.00 27 ILE A CA 3
ATOM 2806 C C . ILE A 1 47 ? -1.201 25.670 -23.778 1.00 0.00 27 ILE A C 3
ATOM 2807 O O . ILE A 1 47 ? -1.894 25.476 -22.783 1.00 0.00 27 ILE A O 3
ATOM 2823 N N . ASP A 1 48 ? -1.738 25.888 -24.981 1.00 0.00 28 ASP A N 3
ATOM 2824 C CA . ASP A 1 48 ? -3.178 25.798 -25.201 1.00 0.00 28 ASP A CA 3
ATOM 2825 C C . ASP A 1 48 ? -3.651 24.349 -25.057 1.00 0.00 28 ASP A C 3
ATOM 2826 O O . ASP A 1 48 ? -2.927 23.435 -25.448 1.00 0.00 28 ASP A O 3
ATOM 2835 N N . ALA A 1 49 ? -4.870 24.133 -24.550 1.00 0.00 29 ALA A N 3
ATOM 2836 C CA . ALA A 1 49 ? -5.507 22.816 -24.488 1.00 0.00 29 ALA A CA 3
ATOM 2837 C C . ALA A 1 49 ? -5.213 21.942 -25.720 1.00 0.00 29 ALA A C 3
ATOM 2838 O O . ALA A 1 49 ? -4.820 20.786 -25.581 1.00 0.00 29 ALA A O 3
ATOM 2845 N N . LYS A 1 50 ? -5.373 22.494 -26.927 1.00 0.00 30 LYS A N 3
ATOM 2846 C CA . LYS A 1 50 ? -5.088 21.782 -28.170 1.00 0.00 30 LYS A CA 3
ATOM 2847 C C . LYS A 1 50 ? -3.630 21.307 -28.216 1.00 0.00 30 LYS A C 3
ATOM 2848 O O . LYS A 1 50 ? -3.358 20.144 -28.513 1.00 0.00 30 LYS A O 3
ATOM 2867 N N . GLU A 1 51 ? -2.687 22.199 -27.905 1.00 0.00 31 GLU A N 3
ATOM 2868 C CA . GLU A 1 51 ? -1.273 21.861 -27.843 1.00 0.00 31 GLU A CA 3
ATOM 2869 C C . GLU A 1 51 ? -1.035 20.780 -26.781 1.00 0.00 31 GLU A C 3
ATOM 2870 O O . GLU A 1 51 ? -0.241 19.866 -26.991 1.00 0.00 31 GLU A O 3
ATOM 2882 N N . LEU A 1 52 ? -1.726 20.866 -25.641 1.00 0.00 32 LEU A N 3
ATOM 2883 C CA . LEU A 1 52 ? -1.622 19.839 -24.611 1.00 0.00 32 LEU A CA 3
ATOM 2884 C C . LEU A 1 52 ? -2.130 18.491 -25.141 1.00 0.00 32 LEU A C 3
ATOM 2885 O O . LEU A 1 52 ? -1.528 17.455 -24.874 1.00 0.00 32 LEU A O 3
ATOM 2901 N N . LYS A 1 53 ? -3.227 18.487 -25.902 1.00 0.00 33 LYS A N 3
ATOM 2902 C CA . LYS A 1 53 ? -3.716 17.278 -26.553 1.00 0.00 33 LYS A CA 3
ATOM 2903 C C . LYS A 1 53 ? -2.673 16.731 -27.530 1.00 0.00 33 LYS A C 3
ATOM 2904 O O . LYS A 1 53 ? -2.376 15.539 -27.492 1.00 0.00 33 LYS A O 3
ATOM 2923 N N . VAL A 1 54 ? -2.089 17.582 -28.381 1.00 0.00 34 VAL A N 3
ATOM 2924 C CA . VAL A 1 54 ? -0.983 17.174 -29.247 1.00 0.00 34 VAL A CA 3
ATOM 2925 C C . VAL A 1 54 ? 0.128 16.525 -28.414 1.00 0.00 34 VAL A C 3
ATOM 2926 O O . VAL A 1 54 ? 0.584 15.428 -28.733 1.00 0.00 34 VAL A O 3
ATOM 2939 N N . ALA A 1 55 ? 0.556 17.193 -27.339 1.00 0.00 35 ALA A N 3
ATOM 2940 C CA . ALA A 1 55 ? 1.571 16.676 -26.432 1.00 0.00 35 ALA A CA 3
ATOM 2941 C C . ALA A 1 55 ? 1.183 15.284 -25.936 1.00 0.00 35 ALA A C 3
ATOM 2942 O O . ALA A 1 55 ? 1.955 14.341 -26.069 1.00 0.00 35 ALA A O 3
ATOM 2949 N N . MET A 1 56 ? -0.018 15.140 -25.381 1.00 0.00 36 MET A N 3
ATOM 2950 C CA . MET A 1 56 ? -0.524 13.869 -24.886 1.00 0.00 36 MET A CA 3
ATOM 2951 C C . MET A 1 56 ? -0.516 12.790 -25.972 1.00 0.00 36 MET A C 3
ATOM 2952 O O . MET A 1 56 ? -0.046 11.680 -25.725 1.00 0.00 36 MET A O 3
ATOM 2966 N N . ARG A 1 57 ? -0.989 13.101 -27.180 1.00 0.00 37 ARG A N 3
ATOM 2967 C CA . ARG A 1 57 ? -0.871 12.185 -28.309 1.00 0.00 37 ARG A CA 3
ATOM 2968 C C . ARG A 1 57 ? 0.590 11.769 -28.520 1.00 0.00 37 ARG A C 3
ATOM 2969 O O . ARG A 1 57 ? 0.886 10.578 -28.574 1.00 0.00 37 ARG A O 3
ATOM 2990 N N . ALA A 1 58 ? 1.513 12.731 -28.596 1.00 0.00 38 ALA A N 3
ATOM 2991 C CA . ALA A 1 58 ? 2.938 12.440 -28.738 1.00 0.00 38 ALA A CA 3
ATOM 2992 C C . ALA A 1 58 ? 3.457 11.561 -27.590 1.00 0.00 38 ALA A C 3
ATOM 2993 O O . ALA A 1 58 ? 4.272 10.670 -27.810 1.00 0.00 38 ALA A O 3
ATOM 3000 N N . LEU A 1 59 ? 2.965 11.794 -26.371 1.00 0.00 39 LEU A N 3
ATOM 3001 C CA . LEU A 1 59 ? 3.283 11.010 -25.181 1.00 0.00 39 LEU A CA 3
ATOM 3002 C C . LEU A 1 59 ? 2.572 9.645 -25.175 1.00 0.00 39 LEU A C 3
ATOM 3003 O O . LEU A 1 59 ? 2.746 8.878 -24.231 1.00 0.00 39 LEU A O 3
ATOM 3019 N N . GLY A 1 60 ? 1.766 9.325 -26.193 1.00 0.00 40 GLY A N 3
ATOM 3020 C CA . GLY A 1 60 ? 1.107 8.033 -26.321 1.00 0.00 40 GLY A CA 3
ATOM 3021 C C . GLY A 1 60 ? -0.117 7.897 -25.413 1.00 0.00 40 GLY A C 3
ATOM 3022 O O . GLY A 1 60 ? -0.514 6.783 -25.078 1.00 0.00 40 GLY A O 3
ATOM 3026 N N . PHE A 1 61 ? -0.743 9.014 -25.035 1.00 0.00 41 PHE A N 3
ATOM 3027 C CA . PHE A 1 61 ? -2.031 8.997 -24.351 1.00 0.00 41 PHE A CA 3
ATOM 3028 C C . PHE A 1 61 ? -3.138 8.712 -25.367 1.00 0.00 41 PHE A C 3
ATOM 3029 O O . PHE A 1 61 ? -2.945 8.857 -26.572 1.00 0.00 41 PHE A O 3
ATOM 3046 N N . GLU A 1 62 ? -4.326 8.384 -24.854 1.00 0.00 42 GLU A N 3
ATOM 3047 C CA . GLU A 1 62 ? -5.557 8.294 -25.621 1.00 0.00 42 GLU A CA 3
ATOM 3048 C C . GLU A 1 62 ? -6.417 9.491 -25.197 1.00 0.00 42 GLU A C 3
ATOM 3049 O O . GLU A 1 62 ? -6.853 9.502 -24.048 1.00 0.00 42 GLU A O 3
ATOM 3061 N N . PRO A 1 63 ? -6.631 10.507 -26.054 1.00 0.00 43 PRO A N 3
ATOM 3062 C CA . PRO A 1 63 ? -7.495 11.656 -25.786 1.00 0.00 43 PRO A CA 3
ATOM 3063 C C . PRO A 1 63 ? -8.966 11.333 -25.471 1.00 0.00 43 PRO A C 3
ATOM 3064 O O . PRO A 1 63 ? -9.877 11.731 -26.196 1.00 0.00 43 PRO A O 3
ATOM 3075 N N . LYS A 1 64 ? -9.215 10.670 -24.343 1.00 0.00 44 LYS A N 3
ATOM 3076 C CA . LYS A 1 64 ? -10.541 10.442 -23.804 1.00 0.00 44 LYS A CA 3
ATOM 3077 C C . LYS A 1 64 ? -11.089 11.789 -23.334 1.00 0.00 44 LYS A C 3
ATOM 3078 O O . LYS A 1 64 ? -10.859 12.186 -22.194 1.00 0.00 44 LYS A O 3
ATOM 3097 N N . LYS A 1 65 ? -11.777 12.495 -24.236 1.00 0.00 45 LYS A N 3
ATOM 3098 C CA . LYS A 1 65 ? -12.277 13.860 -24.088 1.00 0.00 45 LYS A CA 3
ATOM 3099 C C . LYS A 1 65 ? -12.653 14.233 -22.649 1.00 0.00 45 LYS A C 3
ATOM 3100 O O . LYS A 1 65 ? -12.200 15.252 -22.133 1.00 0.00 45 LYS A O 3
ATOM 3119 N N . GLU A 1 66 ? -13.484 13.420 -21.996 1.00 0.00 46 GLU A N 3
ATOM 3120 C CA . GLU A 1 66 ? -13.950 13.673 -20.640 1.00 0.00 46 GLU A CA 3
ATOM 3121 C C . GLU A 1 66 ? -12.771 13.690 -19.657 1.00 0.00 46 GLU A C 3
ATOM 3122 O O . GLU A 1 66 ? -12.636 14.606 -18.849 1.00 0.00 46 GLU A O 3
ATOM 3134 N N . GLU A 1 67 ? -11.915 12.668 -19.730 1.00 0.00 47 GLU A N 3
ATOM 3135 C CA . GLU A 1 67 ? -10.732 12.536 -18.892 1.00 0.00 47 GLU A CA 3
ATOM 3136 C C . GLU A 1 67 ? -9.804 13.727 -19.136 1.00 0.00 47 GLU A C 3
ATOM 3137 O O . GLU A 1 67 ? -9.330 14.359 -18.194 1.00 0.00 47 GLU A O 3
ATOM 3149 N N . ILE A 1 68 ? -9.566 14.037 -20.414 1.00 0.00 48 ILE A N 3
ATOM 3150 C CA . ILE A 1 68 ? -8.759 15.176 -20.830 1.00 0.00 48 ILE A CA 3
ATOM 3151 C C . ILE A 1 68 ? -9.306 16.458 -20.195 1.00 0.00 48 ILE A C 3
ATOM 3152 O O . ILE A 1 68 ? -8.565 17.191 -19.545 1.00 0.00 48 ILE A O 3
ATOM 3168 N N . LYS A 1 69 ? -10.601 16.731 -20.375 1.00 0.00 49 LYS A N 3
ATOM 3169 C CA . LYS A 1 69 ? -11.250 17.913 -19.853 1.00 0.00 49 LYS A CA 3
ATOM 3170 C C . LYS A 1 69 ? -11.091 17.981 -18.334 1.00 0.00 49 LYS A C 3
ATOM 3171 O O . LYS A 1 69 ? -10.698 19.021 -17.806 1.00 0.00 49 LYS A O 3
ATOM 3190 N N . LYS A 1 70 ? -11.391 16.886 -17.629 1.00 0.00 50 LYS A N 3
ATOM 3191 C CA . LYS A 1 70 ? -11.230 16.819 -16.184 1.00 0.00 50 LYS A CA 3
ATOM 3192 C C . LYS A 1 70 ? -9.795 17.183 -15.793 1.00 0.00 50 LYS A C 3
ATOM 3193 O O . LYS A 1 70 ? -9.593 18.124 -15.024 1.00 0.00 50 LYS A O 3
ATOM 3212 N N . MET A 1 71 ? -8.802 16.465 -16.331 1.00 0.00 51 MET A N 3
ATOM 3213 C CA . MET A 1 71 ? -7.402 16.723 -16.047 1.00 0.00 51 MET A CA 3
ATOM 3214 C C . MET A 1 71 ? -7.076 18.200 -16.276 1.00 0.00 51 MET A C 3
ATOM 3215 O O . MET A 1 71 ? -6.599 18.878 -15.367 1.00 0.00 51 MET A O 3
ATOM 3229 N N . ILE A 1 72 ? -7.334 18.696 -17.490 1.00 0.00 52 ILE A N 3
ATOM 3230 C CA . ILE A 1 72 ? -7.080 20.082 -17.851 1.00 0.00 52 ILE A CA 3
ATOM 3231 C C . ILE A 1 72 ? -7.699 21.005 -16.807 1.00 0.00 52 ILE A C 3
ATOM 3232 O O . ILE A 1 72 ? -7.008 21.871 -16.286 1.00 0.00 52 ILE A O 3
ATOM 3248 N N . SER A 1 73 ? -8.975 20.813 -16.470 1.00 0.00 53 SER A N 3
ATOM 3249 C CA . SER A 1 73 ? -9.645 21.656 -15.492 1.00 0.00 53 SER A CA 3
ATOM 3250 C C . SER A 1 73 ? -8.930 21.621 -14.140 1.00 0.00 53 SER A C 3
ATOM 3251 O O . SER A 1 73 ? -8.648 22.674 -13.576 1.00 0.00 53 SER A O 3
ATOM 3259 N N . GLU A 1 74 ? -8.619 20.426 -13.629 1.00 0.00 54 GLU A N 3
ATOM 3260 C CA . GLU A 1 74 ? -7.905 20.292 -12.366 1.00 0.00 54 GLU A CA 3
ATOM 3261 C C . GLU A 1 74 ? -6.568 21.042 -12.406 1.00 0.00 54 GLU A C 3
ATOM 3262 O O . GLU A 1 74 ? -6.223 21.736 -11.454 1.00 0.00 54 GLU A O 3
ATOM 3274 N N . ILE A 1 75 ? -5.806 20.904 -13.494 1.00 0.00 55 ILE A N 3
ATOM 3275 C CA . ILE A 1 75 ? -4.511 21.564 -13.624 1.00 0.00 55 ILE A CA 3
ATOM 3276 C C . ILE A 1 75 ? -4.679 23.079 -13.823 1.00 0.00 55 ILE A C 3
ATOM 3277 O O . ILE A 1 75 ? -3.854 23.868 -13.358 1.00 0.00 55 ILE A O 3
ATOM 3293 N N . ASP A 1 76 ? -5.728 23.503 -14.532 1.00 0.00 56 ASP A N 3
ATOM 3294 C CA . ASP A 1 76 ? -5.897 24.877 -14.973 1.00 0.00 56 ASP A CA 3
ATOM 3295 C C . ASP A 1 76 ? -6.434 25.749 -13.836 1.00 0.00 56 ASP A C 3
ATOM 3296 O O . ASP A 1 76 ? -7.590 26.166 -13.846 1.00 0.00 56 ASP A O 3
ATOM 3305 N N . LYS A 1 77 ? -5.568 26.058 -12.872 1.00 0.00 57 LYS A N 3
ATOM 3306 C CA . LYS A 1 77 ? -5.873 26.987 -11.793 1.00 0.00 57 LYS A CA 3
ATOM 3307 C C . LYS A 1 77 ? -6.054 28.422 -12.312 1.00 0.00 57 LYS A C 3
ATOM 3308 O O . LYS A 1 77 ? -6.899 29.158 -11.809 1.00 0.00 57 LYS A O 3
ATOM 3327 N N . ASP A 1 78 ? -5.218 28.833 -13.275 1.00 0.00 58 ASP A N 3
ATOM 3328 C CA . ASP A 1 78 ? -5.091 30.214 -13.735 1.00 0.00 58 ASP A CA 3
ATOM 3329 C C . ASP A 1 78 ? -5.160 30.332 -15.258 1.00 0.00 58 ASP A C 3
ATOM 3330 O O . ASP A 1 78 ? -5.800 31.238 -15.785 1.00 0.00 58 ASP A O 3
ATOM 3339 N N . GLY A 1 79 ? -4.462 29.439 -15.962 1.00 0.00 59 GLY A N 3
ATOM 3340 C CA . GLY A 1 79 ? -4.221 29.512 -17.396 1.00 0.00 59 GLY A CA 3
ATOM 3341 C C . GLY A 1 79 ? -5.454 29.655 -18.308 1.00 0.00 59 GLY A C 3
ATOM 3342 O O . GLY A 1 79 ? -5.301 30.009 -19.476 1.00 0.00 59 GLY A O 3
ATOM 3346 N N . SER A 1 80 ? -6.666 29.393 -17.811 1.00 0.00 60 SER A N 3
ATOM 3347 C CA . SER A 1 80 ? -7.935 29.681 -18.475 1.00 0.00 60 SER A CA 3
ATOM 3348 C C . SER A 1 80 ? -7.961 29.224 -19.938 1.00 0.00 60 SER A C 3
ATOM 3349 O O . SER A 1 80 ? -8.047 30.047 -20.846 1.00 0.00 60 SER A O 3
ATOM 3357 N N . GLY A 1 81 ? -7.886 27.911 -20.166 1.00 0.00 61 GLY A N 3
ATOM 3358 C CA . GLY A 1 81 ? -7.849 27.330 -21.504 1.00 0.00 61 GLY A CA 3
ATOM 3359 C C . GLY A 1 81 ? -6.416 27.015 -21.929 1.00 0.00 61 GLY A C 3
ATOM 3360 O O . GLY A 1 81 ? -6.197 26.102 -22.731 1.00 0.00 61 GLY A O 3
ATOM 3364 N N . THR A 1 82 ? -5.442 27.755 -21.386 1.00 0.00 62 THR A N 3
ATOM 3365 C CA . THR A 1 82 ? -4.035 27.428 -21.528 1.00 0.00 62 THR A CA 3
ATOM 3366 C C . THR A 1 82 ? -3.516 26.866 -20.202 1.00 0.00 62 THR A C 3
ATOM 3367 O O . THR A 1 82 ? -4.222 26.902 -19.194 1.00 0.00 62 THR A O 3
ATOM 3378 N N . ILE A 1 83 ? -2.295 26.328 -20.214 1.00 0.00 63 ILE A N 3
ATOM 3379 C CA . ILE A 1 83 ? -1.595 25.789 -19.060 1.00 0.00 63 ILE A CA 3
ATOM 3380 C C . ILE A 1 83 ? -0.284 26.569 -18.922 1.00 0.00 63 ILE A C 3
ATOM 3381 O O . ILE A 1 83 ? 0.536 26.564 -19.843 1.00 0.00 63 ILE A O 3
ATOM 3397 N N . ASP A 1 84 ? -0.090 27.257 -17.793 1.00 0.00 64 ASP A N 3
ATOM 3398 C CA . ASP A 1 84 ? 1.147 27.962 -17.476 1.00 0.00 64 ASP A CA 3
ATOM 3399 C C . ASP A 1 84 ? 2.259 26.967 -17.140 1.00 0.00 64 ASP A C 3
ATOM 3400 O O . ASP A 1 84 ? 1.982 25.843 -16.726 1.00 0.00 64 ASP A O 3
ATOM 3409 N N . PHE A 1 85 ? 3.520 27.391 -17.280 1.00 0.00 65 PHE A N 3
ATOM 3410 C CA . PHE A 1 85 ? 4.684 26.577 -16.952 1.00 0.00 65 PHE A CA 3
ATOM 3411 C C . PHE A 1 85 ? 4.547 25.902 -15.588 1.00 0.00 65 PHE A C 3
ATOM 3412 O O . PHE A 1 85 ? 4.723 24.692 -15.489 1.00 0.00 65 PHE A O 3
ATOM 3429 N N . GLU A 1 86 ? 4.202 26.654 -14.538 1.00 0.00 66 GLU A N 3
ATOM 3430 C CA . GLU A 1 86 ? 4.090 26.091 -13.197 1.00 0.00 66 GLU A CA 3
ATOM 3431 C C . GLU A 1 86 ? 3.018 24.996 -13.143 1.00 0.00 66 GLU A C 3
ATOM 3432 O O . GLU A 1 86 ? 3.201 23.970 -12.484 1.00 0.00 66 GLU A O 3
ATOM 3444 N N . GLU A 1 87 ? 1.897 25.214 -13.836 1.00 0.00 67 GLU A N 3
ATOM 3445 C CA . GLU A 1 87 ? 0.795 24.266 -13.907 1.00 0.00 67 GLU A CA 3
ATOM 3446 C C . GLU A 1 87 ? 1.244 23.004 -14.656 1.00 0.00 67 GLU A C 3
ATOM 3447 O O . GLU A 1 87 ? 1.024 21.887 -14.194 1.00 0.00 67 GLU A O 3
ATOM 3459 N N . PHE A 1 88 ? 1.909 23.181 -15.800 1.00 0.00 68 PHE A N 3
ATOM 3460 C CA . PHE A 1 88 ? 2.494 22.083 -16.561 1.00 0.00 68 PHE A CA 3
ATOM 3461 C C . PHE A 1 88 ? 3.464 21.285 -15.684 1.00 0.00 68 PHE A C 3
ATOM 3462 O O . PHE A 1 88 ? 3.403 20.060 -15.638 1.00 0.00 68 PHE A O 3
ATOM 3479 N N . LEU A 1 89 ? 4.342 21.982 -14.962 1.00 0.00 69 LEU A N 3
ATOM 3480 C CA . LEU A 1 89 ? 5.270 21.378 -14.020 1.00 0.00 69 LEU A CA 3
ATOM 3481 C C . LEU A 1 89 ? 4.481 20.566 -12.984 1.00 0.00 69 LEU A C 3
ATOM 3482 O O . LEU A 1 89 ? 4.819 19.416 -12.717 1.00 0.00 69 LEU A O 3
ATOM 3498 N N . THR A 1 90 ? 3.395 21.128 -12.436 1.00 0.00 70 THR A N 3
ATOM 3499 C CA . THR A 1 90 ? 2.502 20.393 -11.539 1.00 0.00 70 THR A CA 3
ATOM 3500 C C . THR A 1 90 ? 2.028 19.087 -12.189 1.00 0.00 70 THR A C 3
ATOM 3501 O O . THR A 1 90 ? 2.182 18.015 -11.606 1.00 0.00 70 THR A O 3
ATOM 3512 N N . MET A 1 91 ? 1.452 19.177 -13.393 1.00 0.00 71 MET A N 3
ATOM 3513 C CA . MET A 1 91 ? 0.959 18.017 -14.129 1.00 0.00 71 MET A CA 3
ATOM 3514 C C . MET A 1 91 ? 2.065 16.969 -14.263 1.00 0.00 71 MET A C 3
ATOM 3515 O O . MET A 1 91 ? 1.864 15.802 -13.935 1.00 0.00 71 MET A O 3
ATOM 3529 N N . MET A 1 92 ? 3.233 17.389 -14.748 1.00 0.00 72 MET A N 3
ATOM 3530 C CA . MET A 1 92 ? 4.376 16.515 -14.941 1.00 0.00 72 MET A CA 3
ATOM 3531 C C . MET A 1 92 ? 4.748 15.836 -13.618 1.00 0.00 72 MET A C 3
ATOM 3532 O O . MET A 1 92 ? 4.913 14.621 -13.569 1.00 0.00 72 MET A O 3
ATOM 3546 N N . THR A 1 93 ? 4.858 16.616 -12.540 1.00 0.00 73 THR A N 3
ATOM 3547 C CA . THR A 1 93 ? 5.150 16.101 -11.208 1.00 0.00 73 THR A CA 3
ATOM 3548 C C . THR A 1 93 ? 4.130 15.030 -10.816 1.00 0.00 73 THR A C 3
ATOM 3549 O O . THR A 1 93 ? 4.512 13.955 -10.364 1.00 0.00 73 THR A O 3
ATOM 3560 N N . ALA A 1 94 ? 2.837 15.316 -10.996 1.00 0.00 74 ALA A N 3
ATOM 3561 C CA . ALA A 1 94 ? 1.774 14.369 -10.686 1.00 0.00 74 ALA A CA 3
ATOM 3562 C C . ALA A 1 94 ? 1.888 13.100 -11.539 1.00 0.00 74 ALA A C 3
ATOM 3563 O O . ALA A 1 94 ? 1.663 12.000 -11.043 1.00 0.00 74 ALA A O 3
ATOM 3570 N N . LYS A 1 95 ? 2.204 13.256 -12.828 1.00 0.00 75 LYS A N 3
ATOM 3571 C CA . LYS A 1 95 ? 2.335 12.146 -13.759 1.00 0.00 75 LYS A CA 3
ATOM 3572 C C . LYS A 1 95 ? 3.511 11.244 -13.374 1.00 0.00 75 LYS A C 3
ATOM 3573 O O . LYS A 1 95 ? 3.382 10.021 -13.396 1.00 0.00 75 LYS A O 3
ATOM 3592 N N . MET A 1 96 ? 4.670 11.833 -13.065 1.00 0.00 76 MET A N 3
ATOM 3593 C CA . MET A 1 96 ? 5.847 11.071 -12.667 1.00 0.00 76 MET A CA 3
ATOM 3594 C C . MET A 1 96 ? 5.584 10.287 -11.375 1.00 0.00 76 MET A C 3
ATOM 3595 O O . MET A 1 96 ? 6.031 9.120 -11.323 1.00 0.00 76 MET A O 3
ATOM 3610 N N . ARG A 1 21 ? 16.985 20.771 -7.798 1.00 0.00 1 ARG A N 4
ATOM 3611 C CA . ARG A 1 21 ? 17.409 20.179 -6.514 1.00 0.00 1 ARG A CA 4
ATOM 3612 C C . ARG A 1 21 ? 16.235 19.897 -5.571 1.00 0.00 1 ARG A C 4
ATOM 3613 O O . ARG A 1 21 ? 16.380 19.142 -4.612 1.00 0.00 1 ARG A O 4
ATOM 3634 N N . VAL A 1 22 ? 15.064 20.485 -5.837 1.00 0.00 2 VAL A N 4
ATOM 3635 C CA . VAL A 1 22 ? 13.855 20.285 -5.045 1.00 0.00 2 VAL A CA 4
ATOM 3636 C C . VAL A 1 22 ? 13.244 18.920 -5.381 1.00 0.00 2 VAL A C 4
ATOM 3637 O O . VAL A 1 22 ? 12.145 18.827 -5.928 1.00 0.00 2 VAL A O 4
ATOM 3650 N N . GLY A 1 23 ? 13.978 17.842 -5.090 1.00 0.00 3 GLY A N 4
ATOM 3651 C CA . GLY A 1 23 ? 13.637 16.500 -5.538 1.00 0.00 3 GLY A CA 4
ATOM 3652 C C . GLY A 1 23 ? 13.931 16.406 -7.034 1.00 0.00 3 GLY A C 4
ATOM 3653 O O . GLY A 1 23 ? 14.863 15.722 -7.447 1.00 0.00 3 GLY A O 4
ATOM 3657 N N . LEU A 1 24 ? 13.155 17.131 -7.842 1.00 0.00 4 LEU A N 4
ATOM 3658 C CA . LEU A 1 24 ? 13.450 17.319 -9.250 1.00 0.00 4 LEU A CA 4
ATOM 3659 C C . LEU A 1 24 ? 14.742 18.129 -9.358 1.00 0.00 4 LEU A C 4
ATOM 3660 O O . LEU A 1 24 ? 14.834 19.233 -8.814 1.00 0.00 4 LEU A O 4
ATOM 3676 N N . THR A 1 25 ? 15.742 17.586 -10.052 1.00 0.00 5 THR A N 4
ATOM 3677 C CA . THR A 1 25 ? 16.990 18.283 -10.311 1.00 0.00 5 THR A CA 4
ATOM 3678 C C . THR A 1 25 ? 16.742 19.499 -11.208 1.00 0.00 5 THR A C 4
ATOM 3679 O O . THR A 1 25 ? 15.715 19.599 -11.885 1.00 0.00 5 THR A O 4
ATOM 3690 N N . GLU A 1 26 ? 17.698 20.430 -11.238 1.00 0.00 6 GLU A N 4
ATOM 3691 C CA . GLU A 1 26 ? 17.690 21.518 -12.199 1.00 0.00 6 GLU A CA 4
ATOM 3692 C C . GLU A 1 26 ? 17.609 20.943 -13.616 1.00 0.00 6 GLU A C 4
ATOM 3693 O O . GLU A 1 26 ? 16.833 21.428 -14.431 1.00 0.00 6 GLU A O 4
ATOM 3705 N N . GLU A 1 27 ? 18.371 19.878 -13.883 1.00 0.00 7 GLU A N 4
ATOM 3706 C CA . GLU A 1 27 ? 18.309 19.130 -15.128 1.00 0.00 7 GLU A CA 4
ATOM 3707 C C . GLU A 1 27 ? 16.860 18.750 -15.454 1.00 0.00 7 GLU A C 4
ATOM 3708 O O . GLU A 1 27 ? 16.344 19.119 -16.507 1.00 0.00 7 GLU A O 4
ATOM 3720 N N . GLN A 1 28 ? 16.189 18.034 -14.545 1.00 0.00 8 GLN A N 4
ATOM 3721 C CA . GLN A 1 28 ? 14.797 17.647 -14.749 1.00 0.00 8 GLN A CA 4
ATOM 3722 C C . GLN A 1 28 ? 13.912 18.870 -15.008 1.00 0.00 8 GLN A C 4
ATOM 3723 O O . GLN A 1 28 ? 13.133 18.871 -15.959 1.00 0.00 8 GLN A O 4
ATOM 3737 N N . LYS A 1 29 ? 14.011 19.912 -14.177 1.00 0.00 9 LYS A N 4
ATOM 3738 C CA . LYS A 1 29 ? 13.176 21.090 -14.373 1.00 0.00 9 LYS A CA 4
ATOM 3739 C C . LYS A 1 29 ? 13.436 21.732 -15.742 1.00 0.00 9 LYS A C 4
ATOM 3740 O O . LYS A 1 29 ? 12.488 22.109 -16.429 1.00 0.00 9 LYS A O 4
ATOM 3759 N N . GLN A 1 30 ? 14.698 21.809 -16.171 1.00 0.00 10 GLN A N 4
ATOM 3760 C CA . GLN A 1 30 ? 15.038 22.258 -17.512 1.00 0.00 10 GLN A CA 4
ATOM 3761 C C . GLN A 1 30 ? 14.371 21.374 -18.564 1.00 0.00 10 GLN A C 4
ATOM 3762 O O . GLN A 1 30 ? 13.688 21.892 -19.440 1.00 0.00 10 GLN A O 4
ATOM 3776 N N . GLU A 1 31 ? 14.530 20.051 -18.480 1.00 0.00 11 GLU A N 4
ATOM 3777 C CA . GLU A 1 31 ? 13.883 19.126 -19.406 1.00 0.00 11 GLU A CA 4
ATOM 3778 C C . GLU A 1 31 ? 12.381 19.422 -19.503 1.00 0.00 11 GLU A C 4
ATOM 3779 O O . GLU A 1 31 ? 11.846 19.575 -20.601 1.00 0.00 11 GLU A O 4
ATOM 3791 N N . ILE A 1 32 ? 11.704 19.547 -18.358 1.00 0.00 12 ILE A N 4
ATOM 3792 C CA . ILE A 1 32 ? 10.285 19.883 -18.307 1.00 0.00 12 ILE A CA 4
ATOM 3793 C C . ILE A 1 32 ? 10.030 21.242 -18.988 1.00 0.00 12 ILE A C 4
ATOM 3794 O O . ILE A 1 32 ? 9.100 21.377 -19.779 1.00 0.00 12 ILE A O 4
ATOM 3810 N N . ARG A 1 33 ? 10.855 22.250 -18.704 1.00 0.00 13 ARG A N 4
ATOM 3811 C CA . ARG A 1 33 ? 10.754 23.581 -19.298 1.00 0.00 13 ARG A CA 4
ATOM 3812 C C . ARG A 1 33 ? 10.921 23.541 -20.823 1.00 0.00 13 ARG A C 4
ATOM 3813 O O . ARG A 1 33 ? 10.194 24.228 -21.546 1.00 0.00 13 ARG A O 4
ATOM 3834 N N . GLU A 1 34 ? 11.857 22.737 -21.321 1.00 0.00 14 GLU A N 4
ATOM 3835 C CA . GLU A 1 34 ? 12.098 22.573 -22.746 1.00 0.00 14 GLU A CA 4
ATOM 3836 C C . GLU A 1 34 ? 10.928 21.826 -23.391 1.00 0.00 14 GLU A C 4
ATOM 3837 O O . GLU A 1 34 ? 10.444 22.233 -24.445 1.00 0.00 14 GLU A O 4
ATOM 3849 N N . ALA A 1 35 ? 10.443 20.752 -22.759 1.00 0.00 15 ALA A N 4
ATOM 3850 C CA . ALA A 1 35 ? 9.242 20.062 -23.219 1.00 0.00 15 ALA A CA 4
ATOM 3851 C C . ALA A 1 35 ? 8.080 21.053 -23.321 1.00 0.00 15 ALA A C 4
ATOM 3852 O O . ALA A 1 35 ? 7.420 21.144 -24.354 1.00 0.00 15 ALA A O 4
ATOM 3859 N N . PHE A 1 36 ? 7.867 21.835 -22.258 1.00 0.00 16 PHE A N 4
ATOM 3860 C CA . PHE A 1 36 ? 6.872 22.895 -22.234 1.00 0.00 16 PHE A CA 4
ATOM 3861 C C . PHE A 1 36 ? 7.057 23.827 -23.436 1.00 0.00 16 PHE A C 4
ATOM 3862 O O . PHE A 1 36 ? 6.106 24.073 -24.177 1.00 0.00 16 PHE A O 4
ATOM 3879 N N . ASP A 1 37 ? 8.283 24.321 -23.645 1.00 0.00 17 ASP A N 4
ATOM 3880 C CA . ASP A 1 37 ? 8.608 25.178 -24.781 1.00 0.00 17 ASP A CA 4
ATOM 3881 C C . ASP A 1 37 ? 8.181 24.533 -26.101 1.00 0.00 17 ASP A C 4
ATOM 3882 O O . ASP A 1 37 ? 7.462 25.153 -26.878 1.00 0.00 17 ASP A O 4
ATOM 3891 N N . LEU A 1 38 ? 8.614 23.290 -26.347 1.00 0.00 18 LEU A N 4
ATOM 3892 C CA . LEU A 1 38 ? 8.265 22.553 -27.557 1.00 0.00 18 LEU A CA 4
ATOM 3893 C C . LEU A 1 38 ? 6.746 22.519 -27.724 1.00 0.00 18 LEU A C 4
ATOM 3894 O O . LEU A 1 38 ? 6.222 22.871 -28.778 1.00 0.00 18 LEU A O 4
ATOM 3910 N N . PHE A 1 39 ? 6.045 22.061 -26.686 1.00 0.00 19 PHE A N 4
ATOM 3911 C CA . PHE A 1 39 ? 4.602 21.916 -26.727 1.00 0.00 19 PHE A CA 4
ATOM 3912 C C . PHE A 1 39 ? 3.929 23.260 -26.999 1.00 0.00 19 PHE A C 4
ATOM 3913 O O . PHE A 1 39 ? 2.974 23.314 -27.771 1.00 0.00 19 PHE A O 4
ATOM 3930 N N . ASP A 1 40 ? 4.432 24.351 -26.416 1.00 0.00 20 ASP A N 4
ATOM 3931 C CA . ASP A 1 40 ? 3.981 25.698 -26.750 1.00 0.00 20 ASP A CA 4
ATOM 3932 C C . ASP A 1 40 ? 4.525 26.107 -28.127 1.00 0.00 20 ASP A C 4
ATOM 3933 O O . ASP A 1 40 ? 5.227 27.108 -28.251 1.00 0.00 20 ASP A O 4
ATOM 3942 N N . THR A 1 41 ? 4.162 25.357 -29.171 1.00 0.00 21 THR A N 4
ATOM 3943 C CA . THR A 1 41 ? 4.588 25.579 -30.546 1.00 0.00 21 THR A CA 4
ATOM 3944 C C . THR A 1 41 ? 4.351 27.027 -30.982 1.00 0.00 21 THR A C 4
ATOM 3945 O O . THR A 1 41 ? 5.199 27.627 -31.638 1.00 0.00 21 THR A O 4
ATOM 3956 N N . ASP A 1 42 ? 3.194 27.589 -30.617 1.00 0.00 22 ASP A N 4
ATOM 3957 C CA . ASP A 1 42 ? 2.844 28.961 -30.964 1.00 0.00 22 ASP A CA 4
ATOM 3958 C C . ASP A 1 42 ? 3.726 29.985 -30.236 1.00 0.00 22 ASP A C 4
ATOM 3959 O O . ASP A 1 42 ? 3.823 31.129 -30.671 1.00 0.00 22 ASP A O 4
ATOM 3968 N N . GLY A 1 43 ? 4.344 29.599 -29.117 1.00 0.00 23 GLY A N 4
ATOM 3969 C CA . GLY A 1 43 ? 5.111 30.507 -28.281 1.00 0.00 23 GLY A CA 4
ATOM 3970 C C . GLY A 1 43 ? 4.196 31.502 -27.570 1.00 0.00 23 GLY A C 4
ATOM 3971 O O . GLY A 1 43 ? 4.571 32.654 -27.365 1.00 0.00 23 GLY A O 4
ATOM 3975 N N . SER A 1 44 ? 2.999 31.061 -27.166 1.00 0.00 24 SER A N 4
ATOM 3976 C CA . SER A 1 44 ? 2.025 31.915 -26.501 1.00 0.00 24 SER A CA 4
ATOM 3977 C C . SER A 1 44 ? 2.436 32.261 -25.067 1.00 0.00 24 SER A C 4
ATOM 3978 O O . SER A 1 44 ? 1.827 33.134 -24.454 1.00 0.00 24 SER A O 4
ATOM 3986 N N . GLY A 1 45 ? 3.401 31.532 -24.497 1.00 0.00 25 GLY A N 4
ATOM 3987 C CA . GLY A 1 45 ? 3.783 31.638 -23.095 1.00 0.00 25 GLY A CA 4
ATOM 3988 C C . GLY A 1 45 ? 3.097 30.539 -22.286 1.00 0.00 25 GLY A C 4
ATOM 3989 O O . GLY A 1 45 ? 3.708 29.942 -21.402 1.00 0.00 25 GLY A O 4
ATOM 3993 N N . THR A 1 46 ? 1.830 30.269 -22.601 1.00 0.00 26 THR A N 4
ATOM 3994 C CA . THR A 1 46 ? 1.019 29.225 -22.002 1.00 0.00 26 THR A CA 4
ATOM 3995 C C . THR A 1 46 ? 0.651 28.194 -23.081 1.00 0.00 26 THR A C 4
ATOM 3996 O O . THR A 1 46 ? 0.426 28.552 -24.235 1.00 0.00 26 THR A O 4
ATOM 4007 N N . ILE A 1 47 ? 0.624 26.905 -22.733 1.00 0.00 27 ILE A N 4
ATOM 4008 C CA . ILE A 1 47 ? 0.245 25.841 -23.659 1.00 0.00 27 ILE A CA 4
ATOM 4009 C C . ILE A 1 47 ? -1.269 25.894 -23.850 1.00 0.00 27 ILE A C 4
ATOM 4010 O O . ILE A 1 47 ? -1.999 25.802 -22.867 1.00 0.00 27 ILE A O 4
ATOM 4026 N N . ASP A 1 48 ? -1.762 26.012 -25.085 1.00 0.00 28 ASP A N 4
ATOM 4027 C CA . ASP A 1 48 ? -3.193 25.905 -25.347 1.00 0.00 28 ASP A CA 4
ATOM 4028 C C . ASP A 1 48 ? -3.654 24.454 -25.180 1.00 0.00 28 ASP A C 4
ATOM 4029 O O . ASP A 1 48 ? -2.908 23.534 -25.510 1.00 0.00 28 ASP A O 4
ATOM 4038 N N . ALA A 1 49 ? -4.892 24.238 -24.720 1.00 0.00 29 ALA A N 4
ATOM 4039 C CA . ALA A 1 49 ? -5.527 22.922 -24.658 1.00 0.00 29 ALA A CA 4
ATOM 4040 C C . ALA A 1 49 ? -5.173 22.018 -25.852 1.00 0.00 29 ALA A C 4
ATOM 4041 O O . ALA A 1 49 ? -4.767 20.873 -25.664 1.00 0.00 29 ALA A O 4
ATOM 4048 N N . LYS A 1 50 ? -5.296 22.530 -27.081 1.00 0.00 30 LYS A N 4
ATOM 4049 C CA . LYS A 1 50 ? -4.963 21.780 -28.289 1.00 0.00 30 LYS A CA 4
ATOM 4050 C C . LYS A 1 50 ? -3.500 21.321 -28.270 1.00 0.00 30 LYS A C 4
ATOM 4051 O O . LYS A 1 50 ? -3.196 20.166 -28.561 1.00 0.00 30 LYS A O 4
ATOM 4070 N N . GLU A 1 51 ? -2.586 22.227 -27.916 1.00 0.00 31 GLU A N 4
ATOM 4071 C CA . GLU A 1 51 ? -1.171 21.912 -27.804 1.00 0.00 31 GLU A CA 4
ATOM 4072 C C . GLU A 1 51 ? -0.948 20.858 -26.712 1.00 0.00 31 GLU A C 4
ATOM 4073 O O . GLU A 1 51 ? -0.136 19.952 -26.880 1.00 0.00 31 GLU A O 4
ATOM 4085 N N . LEU A 1 52 ? -1.675 20.953 -25.594 1.00 0.00 32 LEU A N 4
ATOM 4086 C CA . LEU A 1 52 ? -1.595 19.932 -24.553 1.00 0.00 32 LEU A CA 4
ATOM 4087 C C . LEU A 1 52 ? -2.060 18.578 -25.108 1.00 0.00 32 LEU A C 4
ATOM 4088 O O . LEU A 1 52 ? -1.425 17.554 -24.868 1.00 0.00 32 LEU A O 4
ATOM 4104 N N . LYS A 1 53 ? -3.163 18.553 -25.857 1.00 0.00 33 LYS A N 4
ATOM 4105 C CA . LYS A 1 53 ? -3.642 17.339 -26.504 1.00 0.00 33 LYS A CA 4
ATOM 4106 C C . LYS A 1 53 ? -2.579 16.767 -27.451 1.00 0.00 33 LYS A C 4
ATOM 4107 O O . LYS A 1 53 ? -2.296 15.572 -27.391 1.00 0.00 33 LYS A O 4
ATOM 4126 N N . VAL A 1 54 ? -1.963 17.605 -28.294 1.00 0.00 34 VAL A N 4
ATOM 4127 C CA . VAL A 1 54 ? -0.820 17.190 -29.111 1.00 0.00 34 VAL A CA 4
ATOM 4128 C C . VAL A 1 54 ? 0.258 16.558 -28.226 1.00 0.00 34 VAL A C 4
ATOM 4129 O O . VAL A 1 54 ? 0.719 15.453 -28.508 1.00 0.00 34 VAL A O 4
ATOM 4142 N N . ALA A 1 55 ? 0.662 17.252 -27.161 1.00 0.00 35 ALA A N 4
ATOM 4143 C CA . ALA A 1 55 ? 1.677 16.764 -26.240 1.00 0.00 35 ALA A CA 4
ATOM 4144 C C . ALA A 1 55 ? 1.317 15.368 -25.734 1.00 0.00 35 ALA A C 4
ATOM 4145 O O . ALA A 1 55 ? 2.108 14.438 -25.849 1.00 0.00 35 ALA A O 4
ATOM 4152 N N . MET A 1 56 ? 0.115 15.209 -25.186 1.00 0.00 36 MET A N 4
ATOM 4153 C CA . MET A 1 56 ? -0.354 13.941 -24.653 1.00 0.00 36 MET A CA 4
ATOM 4154 C C . MET A 1 56 ? -0.394 12.857 -25.729 1.00 0.00 36 MET A C 4
ATOM 4155 O O . MET A 1 56 ? 0.021 11.727 -25.477 1.00 0.00 36 MET A O 4
ATOM 4169 N N . ARG A 1 57 ? -0.847 13.194 -26.937 1.00 0.00 37 ARG A N 4
ATOM 4170 C CA . ARG A 1 57 ? -0.797 12.261 -28.053 1.00 0.00 37 ARG A CA 4
ATOM 4171 C C . ARG A 1 57 ? 0.649 11.812 -28.294 1.00 0.00 37 ARG A C 4
ATOM 4172 O O . ARG A 1 57 ? 0.925 10.618 -28.378 1.00 0.00 37 ARG A O 4
ATOM 4193 N N . ALA A 1 58 ? 1.589 12.760 -28.354 1.00 0.00 38 ALA A N 4
ATOM 4194 C CA . ALA A 1 58 ? 3.012 12.466 -28.511 1.00 0.00 38 ALA A CA 4
ATOM 4195 C C . ALA A 1 58 ? 3.544 11.612 -27.353 1.00 0.00 38 ALA A C 4
ATOM 4196 O O . ALA A 1 58 ? 4.340 10.703 -27.570 1.00 0.00 38 ALA A O 4
ATOM 4203 N N . LEU A 1 59 ? 3.075 11.868 -26.128 1.00 0.00 39 LEU A N 4
ATOM 4204 C CA . LEU A 1 59 ? 3.370 11.056 -24.949 1.00 0.00 39 LEU A CA 4
ATOM 4205 C C . LEU A 1 59 ? 2.693 9.674 -25.018 1.00 0.00 39 LEU A C 4
ATOM 4206 O O . LEU A 1 59 ? 2.867 8.865 -24.108 1.00 0.00 39 LEU A O 4
ATOM 4222 N N . GLY A 1 60 ? 1.926 9.384 -26.074 1.00 0.00 40 GLY A N 4
ATOM 4223 C CA . GLY A 1 60 ? 1.329 8.083 -26.325 1.00 0.00 40 GLY A CA 4
ATOM 4224 C C . GLY A 1 60 ? -0.029 7.922 -25.645 1.00 0.00 40 GLY A C 4
ATOM 4225 O O . GLY A 1 60 ? -0.584 6.825 -25.648 1.00 0.00 40 GLY A O 4
ATOM 4229 N N . PHE A 1 61 ? -0.584 8.990 -25.067 1.00 0.00 41 PHE A N 4
ATOM 4230 C CA . PHE A 1 61 ? -1.851 8.913 -24.356 1.00 0.00 41 PHE A CA 4
ATOM 4231 C C . PHE A 1 61 ? -2.987 8.777 -25.371 1.00 0.00 41 PHE A C 4
ATOM 4232 O O . PHE A 1 61 ? -2.818 9.101 -26.546 1.00 0.00 41 PHE A O 4
ATOM 4249 N N . GLU A 1 62 ? -4.161 8.341 -24.910 1.00 0.00 42 GLU A N 4
ATOM 4250 C CA . GLU A 1 62 ? -5.388 8.334 -25.694 1.00 0.00 42 GLU A CA 4
ATOM 4251 C C . GLU A 1 62 ? -6.273 9.486 -25.201 1.00 0.00 42 GLU A C 4
ATOM 4252 O O . GLU A 1 62 ? -7.017 9.292 -24.238 1.00 0.00 42 GLU A O 4
ATOM 4264 N N . PRO A 1 63 ? -6.188 10.691 -25.791 1.00 0.00 43 PRO A N 4
ATOM 4265 C CA . PRO A 1 63 ? -6.900 11.852 -25.284 1.00 0.00 43 PRO A CA 4
ATOM 4266 C C . PRO A 1 63 ? -8.412 11.781 -25.540 1.00 0.00 43 PRO A C 4
ATOM 4267 O O . PRO A 1 63 ? -8.949 12.488 -26.391 1.00 0.00 43 PRO A O 4
ATOM 4278 N N . LYS A 1 64 ? -9.108 10.954 -24.757 1.00 0.00 44 LYS A N 4
ATOM 4279 C CA . LYS A 1 64 ? -10.560 10.889 -24.741 1.00 0.00 44 LYS A CA 4
ATOM 4280 C C . LYS A 1 64 ? -11.133 12.218 -24.227 1.00 0.00 44 LYS A C 4
ATOM 4281 O O . LYS A 1 64 ? -10.795 12.668 -23.132 1.00 0.00 44 LYS A O 4
ATOM 4300 N N . LYS A 1 65 ? -11.986 12.844 -25.044 1.00 0.00 45 LYS A N 4
ATOM 4301 C CA . LYS A 1 65 ? -12.493 14.200 -24.872 1.00 0.00 45 LYS A CA 4
ATOM 4302 C C . LYS A 1 65 ? -12.871 14.526 -23.425 1.00 0.00 45 LYS A C 4
ATOM 4303 O O . LYS A 1 65 ? -12.352 15.479 -22.851 1.00 0.00 45 LYS A O 4
ATOM 4322 N N . GLU A 1 66 ? -13.802 13.766 -22.848 1.00 0.00 46 GLU A N 4
ATOM 4323 C CA . GLU A 1 66 ? -14.383 14.070 -21.547 1.00 0.00 46 GLU A CA 4
ATOM 4324 C C . GLU A 1 66 ? -13.292 14.065 -20.472 1.00 0.00 46 GLU A C 4
ATOM 4325 O O . GLU A 1 66 ? -13.163 15.003 -19.686 1.00 0.00 46 GLU A O 4
ATOM 4337 N N . GLU A 1 67 ? -12.498 12.994 -20.462 1.00 0.00 47 GLU A N 4
ATOM 4338 C CA . GLU A 1 67 ? -11.400 12.802 -19.532 1.00 0.00 47 GLU A CA 4
ATOM 4339 C C . GLU A 1 67 ? -10.416 13.965 -19.659 1.00 0.00 47 GLU A C 4
ATOM 4340 O O . GLU A 1 67 ? -10.005 14.547 -18.659 1.00 0.00 47 GLU A O 4
ATOM 4352 N N . ILE A 1 68 ? -10.049 14.315 -20.894 1.00 0.00 48 ILE A N 4
ATOM 4353 C CA . ILE A 1 68 ? -9.134 15.415 -21.163 1.00 0.00 48 ILE A CA 4
ATOM 4354 C C . ILE A 1 68 ? -9.714 16.739 -20.670 1.00 0.00 48 ILE A C 4
ATOM 4355 O O . ILE A 1 68 ? -9.010 17.500 -20.014 1.00 0.00 48 ILE A O 4
ATOM 4371 N N . LYS A 1 69 ? -10.983 17.029 -20.965 1.00 0.00 49 LYS A N 4
ATOM 4372 C CA . LYS A 1 69 ? -11.631 18.237 -20.472 1.00 0.00 49 LYS A CA 4
ATOM 4373 C C . LYS A 1 69 ? -11.560 18.287 -18.944 1.00 0.00 49 LYS A C 4
ATOM 4374 O O . LYS A 1 69 ? -11.165 19.307 -18.377 1.00 0.00 49 LYS A O 4
ATOM 4393 N N . LYS A 1 70 ? -11.923 17.189 -18.275 1.00 0.00 50 LYS A N 4
ATOM 4394 C CA . LYS A 1 70 ? -11.867 17.106 -16.823 1.00 0.00 50 LYS A CA 4
ATOM 4395 C C . LYS A 1 70 ? -10.445 17.393 -16.325 1.00 0.00 50 LYS A C 4
ATOM 4396 O O . LYS A 1 70 ? -10.242 18.308 -15.529 1.00 0.00 50 LYS A O 4
ATOM 4415 N N . MET A 1 71 ? -9.465 16.629 -16.814 1.00 0.00 51 MET A N 4
ATOM 4416 C CA . MET A 1 71 ? -8.054 16.767 -16.499 1.00 0.00 51 MET A CA 4
ATOM 4417 C C . MET A 1 71 ? -7.596 18.219 -16.658 1.00 0.00 51 MET A C 4
ATOM 4418 O O . MET A 1 71 ? -7.120 18.835 -15.703 1.00 0.00 51 MET A O 4
ATOM 4432 N N . ILE A 1 72 ? -7.773 18.780 -17.857 1.00 0.00 52 ILE A N 4
ATOM 4433 C CA . ILE A 1 72 ? -7.438 20.165 -18.146 1.00 0.00 52 ILE A CA 4
ATOM 4434 C C . ILE A 1 72 ? -8.084 21.077 -17.107 1.00 0.00 52 ILE A C 4
ATOM 4435 O O . ILE A 1 72 ? -7.391 21.892 -16.509 1.00 0.00 52 ILE A O 4
ATOM 4451 N N . SER A 1 73 ? -9.388 20.939 -16.860 1.00 0.00 53 SER A N 4
ATOM 4452 C CA . SER A 1 73 ? -10.075 21.782 -15.891 1.00 0.00 53 SER A CA 4
ATOM 4453 C C . SER A 1 73 ? -9.447 21.677 -14.499 1.00 0.00 53 SER A C 4
ATOM 4454 O O . SER A 1 73 ? -9.209 22.697 -13.858 1.00 0.00 53 SER A O 4
ATOM 4462 N N . GLU A 1 74 ? -9.166 20.456 -14.031 1.00 0.00 54 GLU A N 4
ATOM 4463 C CA . GLU A 1 74 ? -8.524 20.245 -12.740 1.00 0.00 54 GLU A CA 4
ATOM 4464 C C . GLU A 1 74 ? -7.180 20.977 -12.671 1.00 0.00 54 GLU A C 4
ATOM 4465 O O . GLU A 1 74 ? -6.889 21.633 -11.674 1.00 0.00 54 GLU A O 4
ATOM 4477 N N . ILE A 1 75 ? -6.354 20.857 -13.713 1.00 0.00 55 ILE A N 4
ATOM 4478 C CA . ILE A 1 75 ? -5.042 21.500 -13.740 1.00 0.00 55 ILE A CA 4
ATOM 4479 C C . ILE A 1 75 ? -5.170 23.021 -13.908 1.00 0.00 55 ILE A C 4
ATOM 4480 O O . ILE A 1 75 ? -4.353 23.778 -13.381 1.00 0.00 55 ILE A O 4
ATOM 4496 N N . ASP A 1 76 ? -6.167 23.483 -14.665 1.00 0.00 56 ASP A N 4
ATOM 4497 C CA . ASP A 1 76 ? -6.287 24.875 -15.065 1.00 0.00 56 ASP A CA 4
ATOM 4498 C C . ASP A 1 76 ? -6.809 25.734 -13.912 1.00 0.00 56 ASP A C 4
ATOM 4499 O O . ASP A 1 76 ? -7.962 26.160 -13.912 1.00 0.00 56 ASP A O 4
ATOM 4508 N N . LYS A 1 77 ? -5.937 26.025 -12.948 1.00 0.00 57 LYS A N 4
ATOM 4509 C CA . LYS A 1 77 ? -6.233 26.941 -11.857 1.00 0.00 57 LYS A CA 4
ATOM 4510 C C . LYS A 1 77 ? -6.376 28.378 -12.375 1.00 0.00 57 LYS A C 4
ATOM 4511 O O . LYS A 1 77 ? -7.314 29.081 -12.007 1.00 0.00 57 LYS A O 4
ATOM 4530 N N . ASP A 1 78 ? -5.409 28.823 -13.185 1.00 0.00 58 ASP A N 4
ATOM 4531 C CA . ASP A 1 78 ? -5.252 30.215 -13.610 1.00 0.00 58 ASP A CA 4
ATOM 4532 C C . ASP A 1 78 ? -5.127 30.358 -15.128 1.00 0.00 58 ASP A C 4
ATOM 4533 O O . ASP A 1 78 ? -5.465 31.404 -15.679 1.00 0.00 58 ASP A O 4
ATOM 4542 N N . GLY A 1 79 ? -4.629 29.328 -15.815 1.00 0.00 59 GLY A N 4
ATOM 4543 C CA . GLY A 1 79 ? -4.292 29.394 -17.231 1.00 0.00 59 GLY A CA 4
ATOM 4544 C C . GLY A 1 79 ? -5.478 29.716 -18.154 1.00 0.00 59 GLY A C 4
ATOM 4545 O O . GLY A 1 79 ? -5.276 30.111 -19.302 1.00 0.00 59 GLY A O 4
ATOM 4549 N N . SER A 1 80 ? -6.713 29.559 -17.671 1.00 0.00 60 SER A N 4
ATOM 4550 C CA . SER A 1 80 ? -7.935 30.011 -18.322 1.00 0.00 60 SER A CA 4
ATOM 4551 C C . SER A 1 80 ? -8.004 29.575 -19.788 1.00 0.00 60 SER A C 4
ATOM 4552 O O . SER A 1 80 ? -8.035 30.413 -20.687 1.00 0.00 60 SER A O 4
ATOM 4560 N N . GLY A 1 81 ? -8.018 28.263 -20.030 1.00 0.00 61 GLY A N 4
ATOM 4561 C CA . GLY A 1 81 ? -8.041 27.695 -21.372 1.00 0.00 61 GLY A CA 4
ATOM 4562 C C . GLY A 1 81 ? -6.638 27.301 -21.832 1.00 0.00 61 GLY A C 4
ATOM 4563 O O . GLY A 1 81 ? -6.492 26.354 -22.607 1.00 0.00 61 GLY A O 4
ATOM 4567 N N . THR A 1 82 ? -5.608 28.005 -21.351 1.00 0.00 62 THR A N 4
ATOM 4568 C CA . THR A 1 82 ? -4.225 27.598 -21.543 1.00 0.00 62 THR A CA 4
ATOM 4569 C C . THR A 1 82 ? -3.706 26.974 -20.243 1.00 0.00 62 THR A C 4
ATOM 4570 O O . THR A 1 82 ? -4.422 26.944 -19.242 1.00 0.00 62 THR A O 4
ATOM 4581 N N . ILE A 1 83 ? -2.475 26.461 -20.265 1.00 0.00 63 ILE A N 4
ATOM 4582 C CA . ILE A 1 83 ? -1.771 25.884 -19.132 1.00 0.00 63 ILE A CA 4
ATOM 4583 C C . ILE A 1 83 ? -0.432 26.619 -19.017 1.00 0.00 63 ILE A C 4
ATOM 4584 O O . ILE A 1 83 ? 0.374 26.596 -19.950 1.00 0.00 63 ILE A O 4
ATOM 4600 N N . ASP A 1 84 ? -0.200 27.296 -17.892 1.00 0.00 64 ASP A N 4
ATOM 4601 C CA . ASP A 1 84 ? 1.051 27.981 -17.598 1.00 0.00 64 ASP A CA 4
ATOM 4602 C C . ASP A 1 84 ? 2.152 26.974 -17.261 1.00 0.00 64 ASP A C 4
ATOM 4603 O O . ASP A 1 84 ? 1.864 25.849 -16.853 1.00 0.00 64 ASP A O 4
ATOM 4612 N N . PHE A 1 85 ? 3.416 27.390 -17.395 1.00 0.00 65 PHE A N 4
ATOM 4613 C CA . PHE A 1 8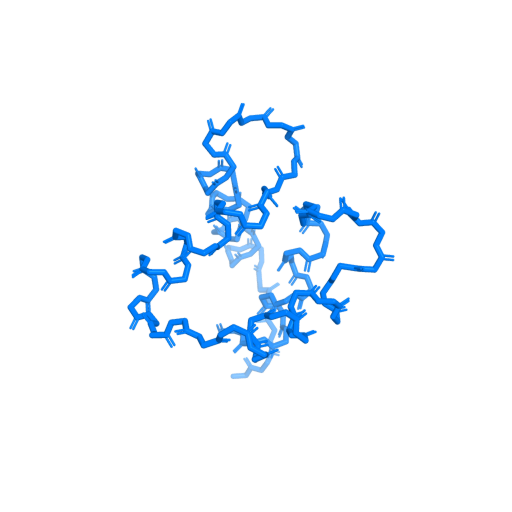5 ? 4.569 26.576 -17.027 1.00 0.00 65 PHE A CA 4
ATOM 4614 C C . PHE A 1 85 ? 4.411 25.978 -15.629 1.00 0.00 65 PHE A C 4
ATOM 4615 O O . PHE A 1 85 ? 4.595 24.778 -15.461 1.00 0.00 65 PHE A O 4
ATOM 4632 N N . GLU A 1 86 ? 4.035 26.784 -14.632 1.00 0.00 66 GLU A N 4
ATOM 4633 C CA . GLU A 1 86 ? 3.864 26.301 -13.266 1.00 0.00 66 GLU A CA 4
ATOM 4634 C C . GLU A 1 86 ? 2.798 25.200 -13.205 1.00 0.00 66 GLU A C 4
ATOM 4635 O O . GLU A 1 86 ? 3.021 24.143 -12.613 1.00 0.00 66 GLU A O 4
ATOM 4647 N N . GLU A 1 87 ? 1.639 25.443 -13.823 1.00 0.00 67 GLU A N 4
ATOM 4648 C CA . GLU A 1 87 ? 0.550 24.475 -13.874 1.00 0.00 67 GLU A CA 4
ATOM 4649 C C . GLU A 1 87 ? 1.039 23.174 -14.527 1.00 0.00 67 GLU A C 4
ATOM 4650 O O . GLU A 1 87 ? 0.819 22.087 -13.996 1.00 0.00 67 GLU A O 4
ATOM 4662 N N . PHE A 1 88 ? 1.731 23.289 -15.662 1.00 0.00 68 PHE A N 4
ATOM 4663 C CA . PHE A 1 88 ? 2.314 22.152 -16.363 1.00 0.00 68 PHE A CA 4
ATOM 4664 C C . PHE A 1 88 ? 3.289 21.385 -15.462 1.00 0.00 68 PHE A C 4
ATOM 4665 O O . PHE A 1 88 ? 3.202 20.166 -15.352 1.00 0.00 68 PHE A O 4
ATOM 4682 N N . LEU A 1 89 ? 4.215 22.092 -14.811 1.00 0.00 69 LEU A N 4
ATOM 4683 C CA . LEU A 1 89 ? 5.187 21.502 -13.899 1.00 0.00 69 LEU A CA 4
ATOM 4684 C C . LEU A 1 89 ? 4.441 20.731 -12.803 1.00 0.00 69 LEU A C 4
ATOM 4685 O O . LEU A 1 89 ? 4.763 19.579 -12.512 1.00 0.00 69 LEU A O 4
ATOM 4701 N N . THR A 1 90 ? 3.419 21.357 -12.214 1.00 0.00 70 THR A N 4
ATOM 4702 C CA . THR A 1 90 ? 2.587 20.729 -11.196 1.00 0.00 70 THR A CA 4
ATOM 4703 C C . THR A 1 90 ? 1.960 19.440 -11.739 1.00 0.00 70 THR A C 4
ATOM 4704 O O . THR A 1 90 ? 2.089 18.388 -11.119 1.00 0.00 70 THR A O 4
ATOM 4715 N N . MET A 1 91 ? 1.300 19.515 -12.900 1.00 0.00 71 MET A N 4
ATOM 4716 C CA . MET A 1 91 ? 0.687 18.370 -13.565 1.00 0.00 71 MET A CA 4
ATOM 4717 C C . MET A 1 91 ? 1.709 17.243 -13.727 1.00 0.00 71 MET A C 4
ATOM 4718 O O . MET A 1 91 ? 1.472 16.116 -13.296 1.00 0.00 71 MET A O 4
ATOM 4732 N N . MET A 1 92 ? 2.853 17.563 -14.335 1.00 0.00 72 MET A N 4
ATOM 4733 C CA . MET A 1 92 ? 3.927 16.620 -14.583 1.00 0.00 72 MET A CA 4
ATOM 4734 C C . MET A 1 92 ? 4.338 15.950 -13.270 1.00 0.00 72 MET A C 4
ATOM 4735 O O . MET A 1 92 ? 4.330 14.726 -13.163 1.00 0.00 72 MET A O 4
ATOM 4749 N N . THR A 1 93 ? 4.667 16.755 -12.259 1.00 0.00 73 THR A N 4
ATOM 4750 C CA . THR A 1 93 ? 5.041 16.264 -10.939 1.00 0.00 73 THR A CA 4
ATOM 4751 C C . THR A 1 93 ? 3.965 15.315 -10.399 1.00 0.00 73 THR A C 4
ATOM 4752 O O . THR A 1 93 ? 4.274 14.213 -9.954 1.00 0.00 73 THR A O 4
ATOM 4763 N N . ALA A 1 94 ? 2.698 15.730 -10.469 1.00 0.00 74 ALA A N 4
ATOM 4764 C CA . ALA A 1 94 ? 1.567 14.977 -9.946 1.00 0.00 74 ALA A CA 4
ATOM 4765 C C . ALA A 1 94 ? 1.394 13.601 -10.600 1.00 0.00 74 ALA A C 4
ATOM 4766 O O . ALA A 1 94 ? 0.642 12.782 -10.077 1.00 0.00 74 ALA A O 4
ATOM 4773 N N . LYS A 1 95 ? 2.078 13.312 -11.716 1.00 0.00 75 LYS A N 4
ATOM 4774 C CA . LYS A 1 95 ? 2.089 11.963 -12.263 1.00 0.00 75 LYS A CA 4
ATOM 4775 C C . LYS A 1 95 ? 2.680 10.964 -11.258 1.00 0.00 75 LYS A C 4
ATOM 4776 O O . LYS A 1 95 ? 2.286 9.800 -11.265 1.00 0.00 75 LYS A O 4
ATOM 4795 N N . MET A 1 96 ? 3.614 11.408 -10.406 1.00 0.00 76 MET A N 4
ATOM 4796 C CA . MET A 1 96 ? 4.120 10.615 -9.289 1.00 0.00 76 MET A CA 4
ATOM 4797 C C . MET A 1 96 ? 3.520 11.114 -7.970 1.00 0.00 76 MET A C 4
ATOM 4798 O O . MET A 1 96 ? 3.452 10.290 -7.032 1.00 0.00 76 MET A O 4
ATOM 4813 N N . ARG A 1 21 ? 14.475 12.226 -2.150 1.00 0.00 1 ARG A N 5
ATOM 4814 C CA . ARG A 1 21 ? 15.470 11.675 -3.091 1.00 0.00 1 ARG A CA 5
ATOM 4815 C C . ARG A 1 21 ? 14.910 11.763 -4.516 1.00 0.00 1 ARG A C 5
ATOM 4816 O O . ARG A 1 21 ? 15.357 12.581 -5.321 1.00 0.00 1 ARG A O 5
ATOM 4837 N N . VAL A 1 22 ? 13.904 10.942 -4.823 1.00 0.00 2 VAL A N 5
ATOM 4838 C CA . VAL A 1 22 ? 13.182 11.032 -6.084 1.00 0.00 2 VAL A CA 5
ATOM 4839 C C . VAL A 1 22 ? 12.367 12.330 -6.108 1.00 0.00 2 VAL A C 5
ATOM 4840 O O . VAL A 1 22 ? 11.802 12.730 -5.091 1.00 0.00 2 VAL A O 5
ATOM 4853 N N . GLY A 1 23 ? 12.322 13.001 -7.261 1.00 0.00 3 GLY A N 5
ATOM 4854 C CA . GLY A 1 23 ? 11.688 14.299 -7.413 1.00 0.00 3 GLY A CA 5
ATOM 4855 C C . GLY A 1 23 ? 12.067 14.867 -8.777 1.00 0.00 3 GLY A C 5
ATOM 4856 O O . GLY A 1 23 ? 12.473 14.111 -9.662 1.00 0.00 3 GLY A O 5
ATOM 4860 N N . LEU A 1 24 ? 11.965 16.191 -8.933 1.00 0.00 4 LEU A N 5
ATOM 4861 C CA . LEU A 1 24 ? 12.396 16.903 -10.128 1.00 0.00 4 LEU A CA 5
ATOM 4862 C C . LEU A 1 24 ? 13.741 17.581 -9.865 1.00 0.00 4 LEU A C 5
ATOM 4863 O O . LEU A 1 24 ? 13.790 18.623 -9.212 1.00 0.00 4 LEU A O 5
ATOM 4879 N N . THR A 1 25 ? 14.833 17.023 -10.394 1.00 0.00 5 THR A N 5
ATOM 4880 C CA . THR A 1 25 ? 16.124 17.697 -10.386 1.00 0.00 5 THR A CA 5
ATOM 4881 C C . THR A 1 25 ? 16.057 18.964 -11.245 1.00 0.00 5 THR A C 5
ATOM 4882 O O . THR A 1 25 ? 15.129 19.155 -12.033 1.00 0.00 5 THR A O 5
ATOM 4893 N N . GLU A 1 26 ? 17.067 19.832 -11.123 1.00 0.00 6 GLU A N 5
ATOM 4894 C CA . GLU A 1 26 ? 17.221 20.972 -12.002 1.00 0.00 6 GLU A CA 5
ATOM 4895 C C . GLU A 1 26 ? 17.192 20.513 -13.463 1.00 0.00 6 GLU A C 5
ATOM 4896 O O . GLU A 1 26 ? 16.489 21.109 -14.275 1.00 0.00 6 GLU A O 5
ATOM 4908 N N . GLU A 1 27 ? 17.928 19.439 -13.774 1.00 0.00 7 GLU A N 5
ATOM 4909 C CA . GLU A 1 27 ? 17.935 18.819 -15.091 1.00 0.00 7 GLU A CA 5
ATOM 4910 C C . GLU A 1 27 ? 16.503 18.541 -15.552 1.00 0.00 7 GLU A C 5
ATOM 4911 O O . GLU A 1 27 ? 16.081 19.041 -16.595 1.00 0.00 7 GLU A O 5
ATOM 4923 N N . GLN A 1 28 ? 15.742 17.781 -14.756 1.00 0.00 8 GLN A N 5
ATOM 4924 C CA . GLN A 1 28 ? 14.348 17.497 -15.078 1.00 0.00 8 GLN A CA 5
ATOM 4925 C C . GLN A 1 28 ? 13.560 18.791 -15.300 1.00 0.00 8 GLN A C 5
ATOM 4926 O O . GLN A 1 28 ? 12.806 18.883 -16.264 1.00 0.00 8 GLN A O 5
ATOM 4940 N N . LYS A 1 29 ? 13.733 19.803 -14.445 1.00 0.00 9 LYS A N 5
ATOM 4941 C CA . LYS A 1 29 ? 13.051 21.076 -14.649 1.00 0.00 9 LYS A CA 5
ATOM 4942 C C . LYS A 1 29 ? 13.448 21.730 -15.982 1.00 0.00 9 LYS A C 5
ATOM 4943 O O . LYS A 1 29 ? 12.584 22.265 -16.677 1.00 0.00 9 LYS A O 5
ATOM 4962 N N . GLN A 1 30 ? 14.726 21.662 -16.375 1.00 0.00 10 GLN A N 5
ATOM 4963 C CA . GLN A 1 30 ? 15.138 22.180 -17.675 1.00 0.00 10 GLN A CA 5
ATOM 4964 C C . GLN A 1 30 ? 14.417 21.408 -18.782 1.00 0.00 10 GLN A C 5
ATOM 4965 O O . GLN A 1 30 ? 13.819 22.009 -19.670 1.00 0.00 10 GLN A O 5
ATOM 4979 N N . GLU A 1 31 ? 14.449 20.074 -18.716 1.00 0.00 11 GLU A N 5
ATOM 4980 C CA . GLU A 1 31 ? 13.765 19.222 -19.683 1.00 0.00 11 GLU A CA 5
ATOM 4981 C C . GLU A 1 31 ? 12.285 19.614 -19.791 1.00 0.00 11 GLU A C 5
ATOM 4982 O O . GLU A 1 31 ? 11.771 19.812 -20.891 1.00 0.00 11 GLU A O 5
ATOM 4994 N N . ILE A 1 32 ? 11.606 19.752 -18.649 1.00 0.00 12 ILE A N 5
ATOM 4995 C CA . ILE A 1 32 ? 10.215 20.183 -18.576 1.00 0.00 12 ILE A CA 5
ATOM 4996 C C . ILE A 1 32 ? 10.045 21.553 -19.244 1.00 0.00 12 ILE A C 5
ATOM 4997 O O . ILE A 1 32 ? 9.101 21.745 -20.008 1.00 0.00 12 ILE A O 5
ATOM 5013 N N . ARG A 1 33 ? 10.941 22.508 -18.975 1.00 0.00 13 ARG A N 5
ATOM 5014 C CA . ARG A 1 33 ? 10.881 23.811 -19.623 1.00 0.00 13 ARG A CA 5
ATOM 5015 C C . ARG A 1 33 ? 10.984 23.671 -21.144 1.00 0.00 13 ARG A C 5
ATOM 5016 O O . ARG A 1 33 ? 10.142 24.198 -21.867 1.00 0.00 13 ARG A O 5
ATOM 5037 N N . GLU A 1 34 ? 11.997 22.958 -21.640 1.00 0.00 14 GLU A N 5
ATOM 5038 C CA . GLU A 1 34 ? 12.167 22.764 -23.074 1.00 0.00 14 GLU A CA 5
ATOM 5039 C C . GLU A 1 34 ? 10.921 22.110 -23.681 1.00 0.00 14 GLU A C 5
ATOM 5040 O O . GLU A 1 34 ? 10.407 22.579 -24.696 1.00 0.00 14 GLU A O 5
ATOM 5052 N N . ALA A 1 35 ? 10.425 21.045 -23.046 1.00 0.00 15 ALA A N 5
ATOM 5053 C CA . ALA A 1 35 ? 9.198 20.382 -23.460 1.00 0.00 15 ALA A CA 5
ATOM 5054 C C . ALA A 1 35 ? 8.053 21.392 -23.549 1.00 0.00 15 ALA A C 5
ATOM 5055 O O . ALA A 1 35 ? 7.406 21.496 -24.586 1.00 0.00 15 ALA A O 5
ATOM 5062 N N . PHE A 1 36 ? 7.822 22.158 -22.476 1.00 0.00 16 PHE A N 5
ATOM 5063 C CA . PHE A 1 36 ? 6.796 23.193 -22.446 1.00 0.00 16 PHE A CA 5
ATOM 5064 C C . PHE A 1 36 ? 6.935 24.119 -23.655 1.00 0.00 16 PHE A C 5
ATOM 5065 O O . PHE A 1 36 ? 5.990 24.322 -24.417 1.00 0.00 16 PHE A O 5
ATOM 5082 N N . ASP A 1 37 ? 8.136 24.679 -23.810 1.00 0.00 17 ASP A N 5
ATOM 5083 C CA . ASP A 1 37 ? 8.455 25.640 -24.850 1.00 0.00 17 ASP A CA 5
ATOM 5084 C C . ASP A 1 37 ? 8.122 25.065 -26.229 1.00 0.00 17 ASP A C 5
ATOM 5085 O O . ASP A 1 37 ? 7.424 25.703 -27.012 1.00 0.00 17 ASP A O 5
ATOM 5094 N N . LEU A 1 38 ? 8.588 23.843 -26.503 1.00 0.00 18 LEU A N 5
ATOM 5095 C CA . LEU A 1 38 ? 8.281 23.134 -27.737 1.00 0.00 18 LEU A CA 5
ATOM 5096 C C . LEU A 1 38 ? 6.771 22.991 -27.910 1.00 0.00 18 LEU A C 5
ATOM 5097 O O . LEU A 1 38 ? 6.235 23.341 -28.959 1.00 0.00 18 LEU A O 5
ATOM 5113 N N . PHE A 1 39 ? 6.086 22.451 -26.898 1.00 0.00 19 PHE A N 5
ATOM 5114 C CA . PHE A 1 39 ? 4.656 22.200 -26.973 1.00 0.00 19 PHE A CA 5
ATOM 5115 C C . PHE A 1 39 ? 3.880 23.490 -27.224 1.00 0.00 19 PHE A C 5
ATOM 5116 O O . PHE A 1 39 ? 2.879 23.463 -27.940 1.00 0.00 19 PHE A O 5
ATOM 5133 N N . ASP A 1 40 ? 4.336 24.625 -26.683 1.00 0.00 20 ASP A N 5
ATOM 5134 C CA . ASP A 1 40 ? 3.784 25.932 -27.025 1.00 0.00 20 ASP A CA 5
ATOM 5135 C C . ASP A 1 40 ? 4.225 26.351 -28.437 1.00 0.00 20 ASP A C 5
ATOM 5136 O O . ASP A 1 40 ? 4.812 27.415 -28.627 1.00 0.00 20 ASP A O 5
ATOM 5145 N N . THR A 1 41 ? 3.896 25.537 -29.442 1.00 0.00 21 THR A N 5
ATOM 5146 C CA . THR A 1 41 ? 4.195 25.792 -30.843 1.00 0.00 21 THR A CA 5
ATOM 5147 C C . THR A 1 41 ? 3.648 27.154 -31.282 1.00 0.00 21 THR A C 5
ATOM 5148 O O . THR A 1 41 ? 4.297 27.871 -32.039 1.00 0.00 21 THR A O 5
ATOM 5159 N N . ASP A 1 42 ? 2.460 27.518 -30.788 1.00 0.00 22 ASP A N 5
ATOM 5160 C CA . ASP A 1 42 ? 1.829 28.799 -31.077 1.00 0.00 22 ASP A CA 5
ATOM 5161 C C . ASP A 1 42 ? 2.623 29.979 -30.505 1.00 0.00 22 ASP A C 5
ATOM 5162 O O . ASP A 1 42 ? 2.406 31.114 -30.921 1.00 0.00 22 ASP A O 5
ATOM 5171 N N . GLY A 1 43 ? 3.508 29.742 -29.531 1.00 0.00 23 GLY A N 5
ATOM 5172 C CA . GLY A 1 43 ? 4.248 30.796 -28.856 1.00 0.00 23 GLY A CA 5
ATOM 5173 C C . GLY A 1 43 ? 3.315 31.737 -28.092 1.00 0.00 23 GLY A C 5
ATOM 5174 O O . GLY A 1 43 ? 3.607 32.922 -27.953 1.00 0.00 23 GLY A O 5
ATOM 5178 N N . SER A 1 44 ? 2.200 31.213 -27.573 1.00 0.00 24 SER A N 5
ATOM 5179 C CA . SER A 1 44 ? 1.206 31.981 -26.847 1.00 0.00 24 SER A CA 5
ATOM 5180 C C . SER A 1 44 ? 1.673 32.347 -25.438 1.00 0.00 24 SER A C 5
ATOM 5181 O O . SER A 1 44 ? 1.054 33.174 -24.777 1.00 0.00 24 SER A O 5
ATOM 5189 N N . GLY A 1 45 ? 2.721 31.682 -24.952 1.00 0.00 25 GLY A N 5
ATOM 5190 C CA . GLY A 1 45 ? 3.222 31.818 -23.592 1.00 0.00 25 GLY A CA 5
ATOM 5191 C C . GLY A 1 45 ? 2.611 30.731 -22.712 1.00 0.00 25 GLY A C 5
ATOM 5192 O O . GLY A 1 45 ? 3.293 30.142 -21.877 1.00 0.00 25 GLY A O 5
ATOM 5196 N N . THR A 1 46 ? 1.326 30.450 -22.925 1.00 0.00 26 THR A N 5
ATOM 5197 C CA . THR A 1 46 ? 0.601 29.349 -22.328 1.00 0.00 26 THR A CA 5
ATOM 5198 C C . THR A 1 46 ? 0.378 28.272 -23.400 1.00 0.00 26 THR A C 5
ATOM 5199 O O . THR A 1 46 ? 0.216 28.591 -24.579 1.00 0.00 26 THR A O 5
ATOM 5210 N N . ILE A 1 47 ? 0.409 26.994 -23.011 1.00 0.00 27 ILE A N 5
ATOM 5211 C CA . ILE A 1 47 ? 0.113 25.880 -23.908 1.00 0.00 27 ILE A CA 5
ATOM 5212 C C . ILE A 1 47 ? -1.403 25.803 -24.055 1.00 0.00 27 ILE A C 5
ATOM 5213 O O . ILE A 1 47 ? -2.086 25.616 -23.053 1.00 0.00 27 ILE A O 5
ATOM 5229 N N . ASP A 1 48 ? -1.941 25.919 -25.270 1.00 0.00 28 ASP A N 5
ATOM 5230 C CA . ASP A 1 48 ? -3.373 25.746 -25.486 1.00 0.00 28 ASP A CA 5
ATOM 5231 C C . ASP A 1 48 ? -3.787 24.302 -25.192 1.00 0.00 28 ASP A C 5
ATOM 5232 O O . ASP A 1 48 ? -3.022 23.380 -25.468 1.00 0.00 28 ASP A O 5
ATOM 5241 N N . ALA A 1 49 ? -5.004 24.095 -24.677 1.00 0.00 29 ALA A N 5
ATOM 5242 C CA . ALA A 1 49 ? -5.581 22.769 -24.462 1.00 0.00 29 ALA A CA 5
ATOM 5243 C C . ALA A 1 49 ? -5.253 21.779 -25.594 1.00 0.00 29 ALA A C 5
ATOM 5244 O O . ALA A 1 49 ? -4.793 20.666 -25.341 1.00 0.00 29 ALA A O 5
ATOM 5251 N N . LYS A 1 50 ? -5.459 22.195 -26.848 1.00 0.00 30 LYS A N 5
ATOM 5252 C CA . LYS A 1 50 ? -5.164 21.373 -28.016 1.00 0.00 30 LYS A CA 5
ATOM 5253 C C . LYS A 1 50 ? -3.677 21.009 -28.077 1.00 0.00 30 LYS A C 5
ATOM 5254 O O . LYS A 1 50 ? -3.330 19.853 -28.319 1.00 0.00 30 LYS A O 5
ATOM 5273 N N . GLU A 1 51 ? -2.794 21.984 -27.846 1.00 0.00 31 GLU A N 5
ATOM 5274 C CA . GLU A 1 51 ? -1.361 21.738 -27.808 1.00 0.00 31 GLU A CA 5
ATOM 5275 C C . GLU A 1 51 ? -1.038 20.732 -26.700 1.00 0.00 31 GLU A C 5
ATOM 5276 O O . GLU A 1 51 ? -0.236 19.827 -26.916 1.00 0.00 31 GLU A O 5
ATOM 5288 N N . LEU A 1 52 ? -1.656 20.859 -25.521 1.00 0.00 32 LEU A N 5
ATOM 5289 C CA . LEU A 1 52 ? -1.440 19.875 -24.461 1.00 0.00 32 LEU A CA 5
ATOM 5290 C C . LEU A 1 52 ? -1.906 18.488 -24.914 1.00 0.00 32 LEU A C 5
ATOM 5291 O O . LEU A 1 52 ? -1.234 17.488 -24.676 1.00 0.00 32 LEU A O 5
ATOM 5307 N N . LYS A 1 53 ? -3.066 18.410 -25.567 1.00 0.00 33 LYS A N 5
ATOM 5308 C CA . LYS A 1 53 ? -3.584 17.150 -26.079 1.00 0.00 33 LYS A CA 5
ATOM 5309 C C . LYS A 1 53 ? -2.599 16.517 -27.072 1.00 0.00 33 LYS A C 5
ATOM 5310 O O . LYS A 1 53 ? -2.265 15.339 -26.943 1.00 0.00 33 LYS A O 5
ATOM 5329 N N . VAL A 1 54 ? -2.091 17.301 -28.026 1.00 0.00 34 VAL A N 5
ATOM 5330 C CA . VAL A 1 54 ? -1.014 16.872 -28.916 1.00 0.00 34 VAL A CA 5
ATOM 5331 C C . VAL A 1 54 ? 0.218 16.449 -28.107 1.00 0.00 34 VAL A C 5
ATOM 5332 O O . VAL A 1 54 ? 0.847 15.448 -28.435 1.00 0.00 34 VAL A O 5
ATOM 5345 N N . ALA A 1 55 ? 0.586 17.195 -27.062 1.00 0.00 35 ALA A N 5
ATOM 5346 C CA . ALA A 1 55 ? 1.726 16.853 -26.224 1.00 0.00 35 ALA A CA 5
ATOM 5347 C C . ALA A 1 55 ? 1.544 15.459 -25.627 1.00 0.00 35 ALA A C 5
ATOM 5348 O O . ALA A 1 55 ? 2.396 14.593 -25.806 1.00 0.00 35 ALA A O 5
ATOM 5355 N N . MET A 1 56 ? 0.428 15.223 -24.938 1.00 0.00 36 MET A N 5
ATOM 5356 C CA . MET A 1 56 ? 0.103 13.926 -24.359 1.00 0.00 36 MET A CA 5
ATOM 5357 C C . MET A 1 56 ? 0.102 12.839 -25.433 1.00 0.00 36 MET A C 5
ATOM 5358 O O . MET A 1 56 ? 0.709 11.784 -25.248 1.00 0.00 36 MET A O 5
ATOM 5372 N N . ARG A 1 57 ? -0.551 13.095 -26.566 1.00 0.00 37 ARG A N 5
ATOM 5373 C CA . ARG A 1 57 ? -0.501 12.201 -27.714 1.00 0.00 37 ARG A CA 5
ATOM 5374 C C . ARG A 1 57 ? 0.954 11.837 -28.053 1.00 0.00 37 ARG A C 5
ATOM 5375 O O . ARG A 1 57 ? 1.304 10.659 -28.084 1.00 0.00 37 ARG A O 5
ATOM 5396 N N . ALA A 1 58 ? 1.817 12.834 -28.270 1.00 0.00 38 ALA A N 5
ATOM 5397 C CA . ALA A 1 58 ? 3.227 12.628 -28.583 1.00 0.00 38 ALA A CA 5
ATOM 5398 C C . ALA A 1 58 ? 3.944 11.849 -27.474 1.00 0.00 38 ALA A C 5
ATOM 5399 O O . ALA A 1 58 ? 4.763 10.978 -27.756 1.00 0.00 38 ALA A O 5
ATOM 5406 N N . LEU A 1 59 ? 3.616 12.141 -26.213 1.00 0.00 39 LEU A N 5
ATOM 5407 C CA . LEU A 1 59 ? 4.122 11.427 -25.044 1.00 0.00 39 LEU A CA 5
ATOM 5408 C C . LEU A 1 59 ? 3.614 9.975 -24.989 1.00 0.00 39 LEU A C 5
ATOM 5409 O O . LEU A 1 59 ? 4.049 9.218 -24.125 1.00 0.00 39 LEU A O 5
ATOM 5425 N N . GLY A 1 60 ? 2.707 9.571 -25.886 1.00 0.00 40 GLY A N 5
ATOM 5426 C CA . GLY A 1 60 ? 2.243 8.198 -26.010 1.00 0.00 40 GLY A CA 5
ATOM 5427 C C . GLY A 1 60 ? 0.964 7.941 -25.217 1.00 0.00 40 GLY A C 5
ATOM 5428 O O . GLY A 1 60 ? 0.601 6.787 -24.998 1.00 0.00 40 GLY A O 5
ATOM 5432 N N . PHE A 1 61 ? 0.259 8.996 -24.800 1.00 0.00 41 PHE A N 5
ATOM 5433 C CA . PHE A 1 61 ? -1.050 8.850 -24.182 1.00 0.00 41 PHE A CA 5
ATOM 5434 C C . PHE A 1 61 ? -2.093 8.557 -25.262 1.00 0.00 41 PHE A C 5
ATOM 5435 O O . PHE A 1 61 ? -1.859 8.774 -26.453 1.00 0.00 41 PHE A O 5
ATOM 5452 N N . GLU A 1 62 ? -3.269 8.115 -24.811 1.00 0.00 42 GLU A N 5
ATOM 5453 C CA . GLU A 1 62 ? -4.480 7.981 -25.601 1.00 0.00 42 GLU A CA 5
ATOM 5454 C C . GLU A 1 62 ? -5.461 9.010 -25.023 1.00 0.00 42 GLU A C 5
ATOM 5455 O O . GLU A 1 62 ? -6.033 8.741 -23.969 1.00 0.00 42 GLU A O 5
ATOM 5467 N N . PRO A 1 63 ? -5.599 10.204 -25.623 1.00 0.00 43 PRO A N 5
ATOM 5468 C CA . PRO A 1 63 ? -6.400 11.295 -25.084 1.00 0.00 43 PRO A CA 5
ATOM 5469 C C . PRO A 1 63 ? -7.861 10.940 -24.768 1.00 0.00 43 PRO A C 5
ATOM 5470 O O . PRO A 1 63 ? -8.760 11.158 -25.580 1.00 0.00 43 PRO A O 5
ATOM 5481 N N . LYS A 1 64 ? -8.110 10.454 -23.552 1.00 0.00 44 LYS A N 5
ATOM 5482 C CA . LYS A 1 64 ? -9.446 10.237 -23.019 1.00 0.00 44 LYS A CA 5
ATOM 5483 C C . LYS A 1 64 ? -10.157 11.587 -22.828 1.00 0.00 44 LYS A C 5
ATOM 5484 O O . LYS A 1 64 ? -10.170 12.140 -21.730 1.00 0.00 44 LYS A O 5
ATOM 5503 N N . LYS A 1 65 ? -10.728 12.103 -23.921 1.00 0.00 45 LYS A N 5
ATOM 5504 C CA . LYS A 1 65 ? -11.293 13.441 -24.085 1.00 0.00 45 LYS A CA 5
ATOM 5505 C C . LYS A 1 65 ? -11.888 14.039 -22.806 1.00 0.00 45 LYS A C 5
ATOM 5506 O O . LYS A 1 65 ? -11.488 15.126 -22.396 1.00 0.00 45 LYS A O 5
ATOM 5525 N N . GLU A 1 66 ? -12.870 13.374 -22.195 1.00 0.00 46 GLU A N 5
ATOM 5526 C CA . GLU A 1 66 ? -13.574 13.937 -21.050 1.00 0.00 46 GLU A CA 5
ATOM 5527 C C . GLU A 1 66 ? -12.609 14.161 -19.882 1.00 0.00 46 GLU A C 5
ATOM 5528 O O . GLU A 1 66 ? -12.537 15.253 -19.318 1.00 0.00 46 GLU A O 5
ATOM 5540 N N . GLU A 1 67 ? -11.852 13.122 -19.528 1.00 0.00 47 GLU A N 5
ATOM 5541 C CA . GLU A 1 67 ? -10.862 13.176 -18.469 1.00 0.00 47 GLU A CA 5
ATOM 5542 C C . GLU A 1 67 ? -9.805 14.236 -18.789 1.00 0.00 47 GLU A C 5
ATOM 5543 O O . GLU A 1 67 ? -9.444 15.029 -17.925 1.00 0.00 47 GLU A O 5
ATOM 5555 N N . ILE A 1 68 ? -9.328 14.261 -20.037 1.00 0.00 48 ILE A N 5
ATOM 5556 C CA . ILE A 1 68 ? -8.391 15.264 -20.530 1.00 0.00 48 ILE A CA 5
ATOM 5557 C C . ILE A 1 68 ? -8.938 16.669 -20.256 1.00 0.00 48 ILE A C 5
ATOM 5558 O O . ILE A 1 68 ? -8.262 17.483 -19.630 1.00 0.00 48 ILE A O 5
ATOM 5574 N N . LYS A 1 69 ? -10.160 16.959 -20.709 1.00 0.00 49 LYS A N 5
ATOM 5575 C CA . LYS A 1 69 ? -10.790 18.258 -20.507 1.00 0.00 49 LYS A CA 5
ATOM 5576 C C . LYS A 1 69 ? -10.883 18.594 -19.016 1.00 0.00 49 LYS A C 5
ATOM 5577 O O . LYS A 1 69 ? -10.514 19.698 -18.610 1.00 0.00 49 LYS A O 5
ATOM 5596 N N . LYS A 1 70 ? -11.368 17.656 -18.197 1.00 0.00 50 LYS A N 5
ATOM 5597 C CA . LYS A 1 70 ? -11.456 17.864 -16.757 1.00 0.00 50 LYS A CA 5
ATOM 5598 C C . LYS A 1 70 ? -10.084 18.228 -16.183 1.00 0.00 50 LYS A C 5
ATOM 5599 O O . LYS A 1 70 ? -9.942 19.277 -15.555 1.00 0.00 50 LYS A O 5
ATOM 5618 N N . MET A 1 71 ? -9.071 17.391 -16.421 1.00 0.00 51 MET A N 5
ATOM 5619 C CA . MET A 1 71 ? -7.721 17.620 -15.945 1.00 0.00 51 MET A CA 5
ATOM 5620 C C . MET A 1 71 ? -7.237 19.007 -16.373 1.00 0.00 51 MET A C 5
ATOM 5621 O O . MET A 1 71 ? -6.842 19.811 -15.532 1.00 0.00 51 MET A O 5
ATOM 5635 N N . ILE A 1 72 ? -7.282 19.292 -17.678 1.00 0.00 52 ILE A N 5
ATOM 5636 C CA . ILE A 1 72 ? -6.898 20.586 -18.226 1.00 0.00 52 ILE A CA 5
ATOM 5637 C C . ILE A 1 72 ? -7.584 21.700 -17.438 1.00 0.00 52 ILE A C 5
ATOM 5638 O O . ILE A 1 72 ? -6.913 22.616 -16.977 1.00 0.00 52 ILE A O 5
ATOM 5654 N N . SER A 1 73 ? -8.901 21.614 -17.249 1.00 0.00 53 SER A N 5
ATOM 5655 C CA . SER A 1 73 ? -9.639 22.620 -16.501 1.00 0.00 53 SER A CA 5
ATOM 5656 C C . SER A 1 73 ? -9.104 22.761 -15.072 1.00 0.00 53 SER A C 5
ATOM 5657 O O . SER A 1 73 ? -8.854 23.873 -14.615 1.00 0.00 53 SER A O 5
ATOM 5665 N N . GLU A 1 74 ? -8.918 21.642 -14.367 1.00 0.00 54 GLU A N 5
ATOM 5666 C CA . GLU A 1 74 ? -8.402 21.645 -13.006 1.00 0.00 54 GLU A CA 5
ATOM 5667 C C . GLU A 1 74 ? -7.028 22.322 -12.931 1.00 0.00 54 GLU A C 5
ATOM 5668 O O . GLU A 1 74 ? -6.767 23.075 -11.996 1.00 0.00 54 GLU A O 5
ATOM 5680 N N . ILE A 1 75 ? -6.141 22.047 -13.891 1.00 0.00 55 ILE A N 5
ATOM 5681 C CA . ILE A 1 75 ? -4.815 22.658 -13.928 1.00 0.00 55 ILE A CA 5
ATOM 5682 C C . ILE A 1 75 ? -4.897 24.130 -14.373 1.00 0.00 55 ILE A C 5
ATOM 5683 O O . ILE A 1 75 ? -4.118 24.962 -13.908 1.00 0.00 55 ILE A O 5
ATOM 5699 N N . ASP A 1 76 ? -5.826 24.465 -15.272 1.00 0.00 56 ASP A N 5
ATOM 5700 C CA . ASP A 1 76 ? -5.995 25.803 -15.824 1.00 0.00 56 ASP A CA 5
ATOM 5701 C C . ASP A 1 76 ? -6.687 26.709 -14.801 1.00 0.00 56 ASP A C 5
ATOM 5702 O O . ASP A 1 76 ? -7.863 27.045 -14.944 1.00 0.00 56 ASP A O 5
ATOM 5711 N N . LYS A 1 77 ? -5.941 27.139 -13.784 1.00 0.00 57 LYS A N 5
ATOM 5712 C CA . LYS A 1 77 ? -6.461 27.878 -12.639 1.00 0.00 57 LYS A CA 5
ATOM 5713 C C . LYS A 1 77 ? -7.214 29.164 -13.007 1.00 0.00 57 LYS A C 5
ATOM 5714 O O . LYS A 1 77 ? -8.001 29.640 -12.192 1.00 0.00 57 LYS A O 5
ATOM 5733 N N . ASP A 1 78 ? -6.977 29.744 -14.192 1.00 0.00 58 ASP A N 5
ATOM 5734 C CA . ASP A 1 78 ? -7.623 30.984 -14.621 1.00 0.00 58 ASP A CA 5
ATOM 5735 C C . ASP A 1 78 ? -8.629 30.728 -15.745 1.00 0.00 58 ASP A C 5
ATOM 5736 O O . ASP A 1 78 ? -9.172 31.676 -16.307 1.00 0.00 58 ASP A O 5
ATOM 5745 N N . GLY A 1 79 ? -8.869 29.456 -16.077 1.00 0.00 59 GLY A N 5
ATOM 5746 C CA . GLY A 1 79 ? -9.798 29.029 -17.104 1.00 0.00 59 GLY A CA 5
ATOM 5747 C C . GLY A 1 79 ? -9.585 29.737 -18.444 1.00 0.00 59 GLY A C 5
ATOM 5748 O O . GLY A 1 79 ? -10.545 30.090 -19.124 1.00 0.00 59 GLY A O 5
ATOM 5752 N N . SER A 1 80 ? -8.324 29.926 -18.840 1.00 0.00 60 SER A N 5
ATOM 5753 C CA . SER A 1 80 ? -7.962 30.608 -20.077 1.00 0.00 60 SER A CA 5
ATOM 5754 C C . SER A 1 80 ? -8.120 29.717 -21.314 1.00 0.00 60 SER A C 5
ATOM 5755 O O . SER A 1 80 ? -8.071 30.210 -22.438 1.00 0.00 60 SER A O 5
ATOM 5763 N N . GLY A 1 81 ? -8.253 28.405 -21.112 1.00 0.00 61 GLY A N 5
ATOM 5764 C CA . GLY A 1 81 ? -8.182 27.398 -22.157 1.00 0.00 61 GLY A CA 5
ATOM 5765 C C . GLY A 1 81 ? -6.720 27.001 -22.399 1.00 0.00 61 GLY A C 5
ATOM 5766 O O . GLY A 1 81 ? -6.423 26.299 -23.371 1.00 0.00 61 GLY A O 5
ATOM 5770 N N . THR A 1 82 ? -5.803 27.453 -21.528 1.00 0.00 62 THR A N 5
ATOM 5771 C CA . THR A 1 82 ? -4.374 27.267 -21.696 1.00 0.00 62 THR A CA 5
ATOM 5772 C C . THR A 1 82 ? -3.720 26.910 -20.355 1.00 0.00 62 THR A C 5
ATOM 5773 O O . THR A 1 82 ? -4.288 27.179 -19.298 1.00 0.00 62 THR A O 5
ATOM 5784 N N . ILE A 1 83 ? -2.531 26.303 -20.407 1.00 0.00 63 ILE A N 5
ATOM 5785 C CA . ILE A 1 83 ? -1.725 25.929 -19.254 1.00 0.00 63 ILE A CA 5
ATOM 5786 C C . ILE A 1 83 ? -0.473 26.811 -19.236 1.00 0.00 63 ILE A C 5
ATOM 5787 O O . ILE A 1 83 ? 0.306 26.798 -20.190 1.00 0.00 63 ILE A O 5
ATOM 5803 N N . ASP A 1 84 ? -0.276 27.579 -18.163 1.00 0.00 64 ASP A N 5
ATOM 5804 C CA . ASP A 1 84 ? 0.938 28.359 -17.948 1.00 0.00 64 ASP A CA 5
ATOM 5805 C C . ASP A 1 84 ? 2.084 27.449 -17.494 1.00 0.00 64 ASP A C 5
ATOM 5806 O O . ASP A 1 84 ? 1.848 26.406 -16.886 1.00 0.00 64 ASP A O 5
ATOM 5815 N N . PHE A 1 85 ? 3.329 27.857 -17.762 1.00 0.00 65 PHE A N 5
ATOM 5816 C CA . PHE A 1 85 ? 4.520 27.104 -17.380 1.00 0.00 65 PHE A CA 5
ATOM 5817 C C . PHE A 1 85 ? 4.507 26.705 -15.902 1.00 0.00 65 PHE A C 5
ATOM 5818 O O . PHE A 1 85 ? 4.809 25.560 -15.580 1.00 0.00 65 PHE A O 5
ATOM 5835 N N . GLU A 1 86 ? 4.120 27.613 -15.000 1.00 0.00 66 GLU A N 5
ATOM 5836 C CA . GLU A 1 86 ? 4.038 27.301 -13.578 1.00 0.00 66 GLU A CA 5
ATOM 5837 C C . GLU A 1 86 ? 3.029 26.172 -13.326 1.00 0.00 66 GLU A C 5
ATOM 5838 O O . GLU A 1 86 ? 3.306 25.230 -12.583 1.00 0.00 66 GLU A O 5
ATOM 5850 N N . GLU A 1 87 ? 1.853 26.260 -13.953 1.00 0.00 67 GLU A N 5
ATOM 5851 C CA . GLU A 1 87 ? 0.811 25.252 -13.814 1.00 0.00 67 GLU A CA 5
ATOM 5852 C C . GLU A 1 87 ? 1.320 23.907 -14.342 1.00 0.00 67 GLU A C 5
ATOM 5853 O O . GLU A 1 87 ? 1.185 22.882 -13.677 1.00 0.00 67 GLU A O 5
ATOM 5865 N N . PHE A 1 88 ? 1.939 23.920 -15.526 1.00 0.00 68 PHE A N 5
ATOM 5866 C CA . PHE A 1 88 ? 2.547 22.743 -16.136 1.00 0.00 68 PHE A CA 5
ATOM 5867 C C . PHE A 1 88 ? 3.585 22.118 -15.200 1.00 0.00 68 PHE A C 5
ATOM 5868 O O . PHE A 1 88 ? 3.552 20.917 -14.937 1.00 0.00 68 PHE A O 5
ATOM 5885 N N . LEU A 1 89 ? 4.504 22.934 -14.684 1.00 0.00 69 LEU A N 5
ATOM 5886 C CA . LEU A 1 89 ? 5.525 22.499 -13.746 1.00 0.00 69 LEU A CA 5
ATOM 5887 C C . LEU A 1 89 ? 4.870 21.877 -12.511 1.00 0.00 69 LEU A C 5
ATOM 5888 O O . LEU A 1 89 ? 5.296 20.817 -12.059 1.00 0.00 69 LEU A O 5
ATOM 5904 N N . THR A 1 90 ? 3.826 22.507 -11.969 1.00 0.00 70 THR A N 5
ATOM 5905 C CA . THR A 1 90 ? 3.087 21.950 -10.842 1.00 0.00 70 THR A CA 5
ATOM 5906 C C . THR A 1 90 ? 2.518 20.570 -11.205 1.00 0.00 70 THR A C 5
ATOM 5907 O O . THR A 1 90 ? 2.709 19.606 -10.465 1.00 0.00 70 THR A O 5
ATOM 5918 N N . MET A 1 91 ? 1.836 20.470 -12.350 1.00 0.00 71 MET A N 5
ATOM 5919 C CA . MET A 1 91 ? 1.266 19.225 -12.849 1.00 0.00 71 MET A CA 5
ATOM 5920 C C . MET A 1 91 ? 2.346 18.141 -12.948 1.00 0.00 71 MET A C 5
ATOM 5921 O O . MET A 1 91 ? 2.152 17.024 -12.470 1.00 0.00 71 MET A O 5
ATOM 5935 N N . MET A 1 92 ? 3.504 18.476 -13.525 1.00 0.00 72 MET A N 5
ATOM 5936 C CA . MET A 1 92 ? 4.647 17.578 -13.545 1.00 0.00 72 MET A CA 5
ATOM 5937 C C . MET A 1 92 ? 5.027 17.162 -12.123 1.00 0.00 72 MET A C 5
ATOM 5938 O O . MET A 1 92 ? 5.060 15.972 -11.825 1.00 0.00 72 MET A O 5
ATOM 5952 N N . THR A 1 93 ? 5.291 18.131 -11.245 1.00 0.00 73 THR A N 5
ATOM 5953 C CA . THR A 1 93 ? 5.694 17.894 -9.862 1.00 0.00 73 THR A CA 5
ATOM 5954 C C . THR A 1 93 ? 4.713 16.963 -9.143 1.00 0.00 73 THR A C 5
ATOM 5955 O O . THR A 1 93 ? 5.134 16.106 -8.369 1.00 0.00 73 THR A O 5
ATOM 5966 N N . ALA A 1 94 ? 3.411 17.117 -9.396 1.00 0.00 74 ALA A N 5
ATOM 5967 C CA . ALA A 1 94 ? 2.394 16.252 -8.814 1.00 0.00 74 ALA A CA 5
ATOM 5968 C C . ALA A 1 94 ? 2.641 14.779 -9.160 1.00 0.00 74 ALA A C 5
ATOM 5969 O O . ALA A 1 94 ? 2.410 13.912 -8.320 1.00 0.00 74 ALA A O 5
ATOM 5976 N N . LYS A 1 95 ? 3.096 14.487 -10.383 1.00 0.00 75 LYS A N 5
ATOM 5977 C CA . LYS A 1 95 ? 3.414 13.122 -10.787 1.00 0.00 75 LYS A CA 5
ATOM 5978 C C . LYS A 1 95 ? 4.808 12.726 -10.292 1.00 0.00 75 LYS A C 5
ATOM 5979 O O . LYS A 1 95 ? 4.975 11.661 -9.707 1.00 0.00 75 LYS A O 5
ATOM 5998 N N . MET A 1 96 ? 5.795 13.589 -10.559 1.00 0.00 76 MET A N 5
ATOM 5999 C CA . MET A 1 96 ? 7.228 13.391 -10.353 1.00 0.00 76 MET A CA 5
ATOM 6000 C C . MET A 1 96 ? 7.736 12.001 -10.773 1.00 0.00 76 MET A C 5
ATOM 6001 O O . MET A 1 96 ? 8.806 11.601 -10.264 1.00 0.00 76 MET A O 5
ATOM 6016 N N . ARG A 1 21 ? 16.203 18.656 -4.123 1.00 0.00 1 ARG A N 6
ATOM 6017 C CA . ARG A 1 21 ? 15.014 19.082 -4.884 1.00 0.00 1 ARG A CA 6
ATOM 6018 C C . ARG A 1 21 ? 13.841 18.127 -4.650 1.00 0.00 1 ARG A C 6
ATOM 6019 O O . ARG A 1 21 ? 14.008 17.046 -4.090 1.00 0.00 1 ARG A O 6
ATOM 6040 N N . VAL A 1 22 ? 12.654 18.547 -5.092 1.00 0.00 2 VAL A N 6
ATOM 6041 C CA . VAL A 1 22 ? 11.472 17.702 -5.156 1.00 0.00 2 VAL A CA 6
ATOM 6042 C C . VAL A 1 22 ? 11.687 16.638 -6.249 1.00 0.00 2 VAL A C 6
ATOM 6043 O O . VAL A 1 22 ? 12.723 16.633 -6.914 1.00 0.00 2 VAL A O 6
ATOM 6056 N N . GLY A 1 23 ? 10.710 15.745 -6.448 1.00 0.00 3 GLY A N 6
ATOM 6057 C CA . GLY A 1 23 ? 10.732 14.693 -7.463 1.00 0.00 3 GLY A CA 6
ATOM 6058 C C . GLY A 1 23 ? 11.258 15.167 -8.822 1.00 0.00 3 GLY A C 6
ATOM 6059 O O . GLY A 1 23 ? 11.903 14.403 -9.537 1.00 0.00 3 GLY A O 6
ATOM 6063 N N . LEU A 1 24 ? 10.972 16.421 -9.179 1.00 0.00 4 LEU A N 6
ATOM 6064 C CA . LEU A 1 24 ? 11.567 17.094 -10.319 1.00 0.00 4 LEU A CA 6
ATOM 6065 C C . LEU A 1 24 ? 12.923 17.694 -9.930 1.00 0.00 4 LEU A C 6
ATOM 6066 O O . LEU A 1 24 ? 12.976 18.778 -9.349 1.00 0.00 4 LEU A O 6
ATOM 6082 N N . THR A 1 25 ? 14.027 17.028 -10.287 1.00 0.00 5 THR A N 6
ATOM 6083 C CA . THR A 1 25 ? 15.350 17.628 -10.159 1.00 0.00 5 THR A CA 6
ATOM 6084 C C . THR A 1 25 ? 15.457 18.832 -11.098 1.00 0.00 5 THR A C 6
ATOM 6085 O O . THR A 1 25 ? 14.628 19.017 -11.989 1.00 0.00 5 THR A O 6
ATOM 6096 N N . GLU A 1 26 ? 16.516 19.632 -10.942 1.00 0.00 6 GLU A N 6
ATOM 6097 C CA . GLU A 1 26 ? 16.811 20.715 -11.868 1.00 0.00 6 GLU A CA 6
ATOM 6098 C C . GLU A 1 26 ? 16.835 20.200 -13.307 1.00 0.00 6 GLU A C 6
ATOM 6099 O O . GLU A 1 26 ? 16.229 20.806 -14.189 1.00 0.00 6 GLU A O 6
ATOM 6111 N N . GLU A 1 27 ? 17.505 19.065 -13.527 1.00 0.00 7 GLU A N 6
ATOM 6112 C CA . GLU A 1 27 ? 17.573 18.405 -14.823 1.00 0.00 7 GLU A CA 6
ATOM 6113 C C . GLU A 1 27 ? 16.165 18.173 -15.378 1.00 0.00 7 GLU A C 6
ATOM 6114 O O . GLU A 1 27 ? 15.840 18.641 -16.470 1.00 0.00 7 GLU A O 6
ATOM 6126 N N . GLN A 1 28 ? 15.316 17.490 -14.602 1.00 0.00 8 GLN A N 6
ATOM 6127 C CA . GLN A 1 28 ? 13.930 17.272 -14.998 1.00 0.00 8 GLN A CA 6
ATOM 6128 C C . GLN A 1 28 ? 13.242 18.604 -15.301 1.00 0.00 8 GLN A C 6
ATOM 6129 O O . GLN A 1 28 ? 12.556 18.713 -16.312 1.00 0.00 8 GLN A O 6
ATOM 6143 N N . LYS A 1 29 ? 13.429 19.630 -14.466 1.00 0.00 9 LYS A N 6
ATOM 6144 C CA . LYS A 1 29 ? 12.842 20.936 -14.736 1.00 0.00 9 LYS A CA 6
ATOM 6145 C C . LYS A 1 29 ? 13.338 21.516 -16.070 1.00 0.00 9 LYS A C 6
ATOM 6146 O O . LYS A 1 29 ? 12.537 22.086 -16.812 1.00 0.00 9 LYS A O 6
ATOM 6165 N N . GLN A 1 30 ? 14.620 21.351 -16.417 1.00 0.00 10 GLN A N 6
ATOM 6166 C CA . GLN A 1 30 ? 15.117 21.813 -17.711 1.00 0.00 10 GLN A CA 6
ATOM 6167 C C . GLN A 1 30 ? 14.393 21.070 -18.838 1.00 0.00 10 GLN A C 6
ATOM 6168 O O . GLN A 1 30 ? 13.873 21.691 -19.766 1.00 0.00 10 GLN A O 6
ATOM 6182 N N . GLU A 1 31 ? 14.350 19.736 -18.748 1.00 0.00 11 GLU A N 6
ATOM 6183 C CA . GLU A 1 31 ? 13.658 18.900 -19.724 1.00 0.00 11 GLU A CA 6
ATOM 6184 C C . GLU A 1 31 ? 12.207 19.371 -19.890 1.00 0.00 11 GLU A C 6
ATOM 6185 O O . GLU A 1 31 ? 11.733 19.584 -21.005 1.00 0.00 11 GLU A O 6
ATOM 6197 N N . ILE A 1 32 ? 11.508 19.550 -18.770 1.00 0.00 12 ILE A N 6
ATOM 6198 C CA . ILE A 1 32 ? 10.124 19.998 -18.725 1.00 0.00 12 ILE A CA 6
ATOM 6199 C C . ILE A 1 32 ? 9.991 21.389 -19.355 1.00 0.00 12 ILE A C 6
ATOM 6200 O O . ILE A 1 32 ? 9.040 21.627 -20.092 1.00 0.00 12 ILE A O 6
ATOM 6216 N N . ARG A 1 33 ? 10.926 22.308 -19.094 1.00 0.00 13 ARG A N 6
ATOM 6217 C CA . ARG A 1 33 ? 10.908 23.620 -19.730 1.00 0.00 13 ARG A CA 6
ATOM 6218 C C . ARG A 1 33 ? 11.053 23.487 -21.248 1.00 0.00 13 ARG A C 6
ATOM 6219 O O . ARG A 1 33 ? 10.293 24.101 -21.996 1.00 0.00 13 ARG A O 6
ATOM 6240 N N . GLU A 1 34 ? 12.014 22.682 -21.712 1.00 0.00 14 GLU A N 6
ATOM 6241 C CA . GLU A 1 34 ? 12.210 22.429 -23.129 1.00 0.00 14 GLU A CA 6
ATOM 6242 C C . GLU A 1 34 ? 10.911 21.896 -23.748 1.00 0.00 14 GLU A C 6
ATOM 6243 O O . GLU A 1 34 ? 10.395 22.463 -24.711 1.00 0.00 14 GLU A O 6
ATOM 6255 N N . ALA A 1 35 ? 10.375 20.818 -23.171 1.00 0.00 15 ALA A N 6
ATOM 6256 C CA . ALA A 1 35 ? 9.129 20.214 -23.616 1.00 0.00 15 ALA A CA 6
ATOM 6257 C C . ALA A 1 35 ? 8.015 21.260 -23.662 1.00 0.00 15 ALA A C 6
ATOM 6258 O O . ALA A 1 35 ? 7.323 21.387 -24.668 1.00 0.00 15 ALA A O 6
ATOM 6265 N N . PHE A 1 36 ? 7.858 22.028 -22.582 1.00 0.00 16 PHE A N 6
ATOM 6266 C CA . PHE A 1 36 ? 6.878 23.097 -22.483 1.00 0.00 16 PHE A CA 6
ATOM 6267 C C . PHE A 1 36 ? 6.998 24.052 -23.671 1.00 0.00 16 PHE A C 6
ATOM 6268 O O . PHE A 1 36 ? 6.029 24.273 -24.398 1.00 0.00 16 PHE A O 6
ATOM 6285 N N . ASP A 1 37 ? 8.199 24.605 -23.867 1.00 0.00 17 ASP A N 6
ATOM 6286 C CA . ASP A 1 37 ? 8.486 25.531 -24.951 1.00 0.00 17 ASP A CA 6
ATOM 6287 C C . ASP A 1 37 ? 8.106 24.916 -26.298 1.00 0.00 17 ASP A C 6
ATOM 6288 O O . ASP A 1 37 ? 7.401 25.545 -27.081 1.00 0.00 17 ASP A O 6
ATOM 6297 N N . LEU A 1 38 ? 8.558 23.686 -26.558 1.00 0.00 18 LEU A N 6
ATOM 6298 C CA . LEU A 1 38 ? 8.234 22.985 -27.793 1.00 0.00 18 LEU A CA 6
ATOM 6299 C C . LEU A 1 38 ? 6.721 22.883 -27.972 1.00 0.00 18 LEU A C 6
ATOM 6300 O O . LEU A 1 38 ? 6.195 23.260 -29.015 1.00 0.00 18 LEU A O 6
ATOM 6316 N N . PHE A 1 39 ? 6.021 22.351 -26.967 1.00 0.00 19 PHE A N 6
ATOM 6317 C CA . PHE A 1 39 ? 4.580 22.163 -27.033 1.00 0.00 19 PHE A CA 6
ATOM 6318 C C . PHE A 1 39 ? 3.862 23.494 -27.231 1.00 0.00 19 PHE A C 6
ATOM 6319 O O . PHE A 1 39 ? 2.862 23.547 -27.944 1.00 0.00 19 PHE A O 6
ATOM 6336 N N . ASP A 1 40 ? 4.375 24.576 -26.640 1.00 0.00 20 ASP A N 6
ATOM 6337 C CA . ASP A 1 40 ? 3.909 25.929 -26.910 1.00 0.00 20 ASP A CA 6
ATOM 6338 C C . ASP A 1 40 ? 4.367 26.386 -28.306 1.00 0.00 20 ASP A C 6
ATOM 6339 O O . ASP A 1 40 ? 5.015 27.419 -28.456 1.00 0.00 20 ASP A O 6
ATOM 6348 N N . THR A 1 41 ? 3.976 25.644 -29.344 1.00 0.00 21 THR A N 6
ATOM 6349 C CA . THR A 1 41 ? 4.263 25.961 -30.735 1.00 0.00 21 THR A CA 6
ATOM 6350 C C . THR A 1 41 ? 3.769 27.367 -31.090 1.00 0.00 21 THR A C 6
ATOM 6351 O O . THR A 1 41 ? 4.426 28.087 -31.838 1.00 0.00 21 THR A O 6
ATOM 6362 N N . ASP A 1 42 ? 2.621 27.766 -30.534 1.00 0.00 22 ASP A N 6
ATOM 6363 C CA . ASP A 1 42 ? 2.051 29.095 -30.734 1.00 0.00 22 ASP A CA 6
ATOM 6364 C C . ASP A 1 42 ? 2.923 30.202 -30.129 1.00 0.00 22 ASP A C 6
ATOM 6365 O O . ASP A 1 42 ? 2.737 31.368 -30.467 1.00 0.00 22 ASP A O 6
ATOM 6374 N N . GLY A 1 43 ? 3.846 29.870 -29.221 1.00 0.00 23 GLY A N 6
ATOM 6375 C CA . GLY A 1 43 ? 4.697 30.849 -28.564 1.00 0.00 23 GLY A CA 6
ATOM 6376 C C . GLY A 1 43 ? 3.894 31.805 -27.682 1.00 0.00 23 GLY A C 6
ATOM 6377 O O . GLY A 1 43 ? 4.287 32.952 -27.491 1.00 0.00 23 GLY A O 6
ATOM 6381 N N . SER A 1 44 ? 2.784 31.333 -27.107 1.00 0.00 24 SER A N 6
ATOM 6382 C CA . SER A 1 44 ? 1.901 32.103 -26.250 1.00 0.00 24 SER A CA 6
ATOM 6383 C C . SER A 1 44 ? 2.376 32.149 -24.795 1.00 0.00 24 SER A C 6
ATOM 6384 O O . SER A 1 44 ? 1.658 32.616 -23.913 1.00 0.00 24 SER A O 6
ATOM 6392 N N . GLY A 1 45 ? 3.559 31.592 -24.538 1.00 0.00 25 GLY A N 6
ATOM 6393 C CA . GLY A 1 45 ? 4.153 31.437 -23.214 1.00 0.00 25 GLY A CA 6
ATOM 6394 C C . GLY A 1 45 ? 3.305 30.541 -22.309 1.00 0.00 25 GLY A C 6
ATOM 6395 O O . GLY A 1 45 ? 3.527 30.482 -21.101 1.00 0.00 25 GLY A O 6
ATOM 6399 N N . THR A 1 46 ? 2.328 29.849 -22.895 1.00 0.00 26 THR A N 6
ATOM 6400 C CA . THR A 1 46 ? 1.277 29.111 -22.235 1.00 0.00 26 THR A CA 6
ATOM 6401 C C . THR A 1 46 ? 0.827 28.070 -23.263 1.00 0.00 26 THR A C 6
ATOM 6402 O O . THR A 1 46 ? 0.728 28.399 -24.447 1.00 0.00 26 THR A O 6
ATOM 6413 N N . ILE A 1 47 ? 0.635 26.815 -22.854 1.00 0.00 27 ILE A N 6
ATOM 6414 C CA . ILE A 1 47 ? 0.234 25.745 -23.760 1.00 0.00 27 ILE A CA 6
ATOM 6415 C C . ILE A 1 47 ? -1.287 25.787 -23.878 1.00 0.00 27 ILE A C 6
ATOM 6416 O O . ILE A 1 47 ? -1.969 25.561 -22.882 1.00 0.00 27 ILE A O 6
ATOM 6432 N N . ASP A 1 48 ? -1.833 26.060 -25.065 1.00 0.00 28 ASP A N 6
ATOM 6433 C CA . ASP A 1 48 ? -3.274 25.966 -25.282 1.00 0.00 28 ASP A CA 6
ATOM 6434 C C . ASP A 1 48 ? -3.732 24.514 -25.101 1.00 0.00 28 ASP A C 6
ATOM 6435 O O . ASP A 1 48 ? -3.014 23.599 -25.497 1.00 0.00 28 ASP A O 6
ATOM 6444 N N . ALA A 1 49 ? -4.930 24.291 -24.548 1.00 0.00 29 ALA A N 6
ATOM 6445 C CA . ALA A 1 49 ? -5.533 22.964 -24.428 1.00 0.00 29 ALA A CA 6
ATOM 6446 C C . ALA A 1 49 ? -5.293 22.075 -25.662 1.00 0.00 29 ALA A C 6
ATOM 6447 O O . ALA A 1 49 ? -4.899 20.915 -25.529 1.00 0.00 29 ALA A O 6
ATOM 6454 N N . LYS A 1 50 ? -5.498 22.623 -26.866 1.00 0.00 30 LYS A N 6
ATOM 6455 C CA . LYS A 1 50 ? -5.240 21.924 -28.121 1.00 0.00 30 LYS A CA 6
ATOM 6456 C C . LYS A 1 50 ? -3.798 21.407 -28.176 1.00 0.00 30 LYS A C 6
ATOM 6457 O O . LYS A 1 50 ? -3.559 20.220 -28.411 1.00 0.00 30 LYS A O 6
ATOM 6476 N N . GLU A 1 51 ? -2.837 22.303 -27.937 1.00 0.00 31 GLU A N 6
ATOM 6477 C CA . GLU A 1 51 ? -1.427 21.959 -27.895 1.00 0.00 31 GLU A CA 6
ATOM 6478 C C . GLU A 1 51 ? -1.183 20.888 -26.828 1.00 0.00 31 GLU A C 6
ATOM 6479 O O . GLU A 1 51 ? -0.384 19.983 -27.046 1.00 0.00 31 GLU A O 6
ATOM 6491 N N . LEU A 1 52 ? -1.859 20.968 -25.677 1.00 0.00 32 LEU A N 6
ATOM 6492 C CA . LEU A 1 52 ? -1.675 19.959 -24.639 1.00 0.00 32 LEU A CA 6
ATOM 6493 C C . LEU A 1 52 ? -2.171 18.581 -25.098 1.00 0.00 32 LEU A C 6
ATOM 6494 O O . LEU A 1 52 ? -1.472 17.590 -24.899 1.00 0.00 32 LEU A O 6
ATOM 6510 N N . LYS A 1 53 ? -3.357 18.474 -25.713 1.00 0.00 33 LYS A N 6
ATOM 6511 C CA . LYS A 1 53 ? -3.780 17.171 -26.233 1.00 0.00 33 LYS A CA 6
ATOM 6512 C C . LYS A 1 53 ? -2.829 16.660 -27.322 1.00 0.00 33 LYS A C 6
ATOM 6513 O O . LYS A 1 53 ? -2.499 15.476 -27.329 1.00 0.00 33 LYS A O 6
ATOM 6532 N N . VAL A 1 54 ? -2.340 17.542 -28.205 1.00 0.00 34 VAL A N 6
ATOM 6533 C CA . VAL A 1 54 ? -1.291 17.177 -29.159 1.00 0.00 34 VAL A CA 6
ATOM 6534 C C . VAL A 1 54 ? -0.070 16.622 -28.415 1.00 0.00 34 VAL A C 6
ATOM 6535 O O . VAL A 1 54 ? 0.434 15.552 -28.754 1.00 0.00 34 VAL A O 6
ATOM 6548 N N . ALA A 1 55 ? 0.403 17.348 -27.400 1.00 0.00 35 ALA A N 6
ATOM 6549 C CA . ALA A 1 55 ? 1.537 16.954 -26.582 1.00 0.00 35 ALA A CA 6
ATOM 6550 C C . ALA A 1 55 ? 1.321 15.556 -26.017 1.00 0.00 35 ALA A C 6
ATOM 6551 O O . ALA A 1 55 ? 2.158 14.677 -26.192 1.00 0.00 35 ALA A O 6
ATOM 6558 N N . MET A 1 56 ? 0.183 15.335 -25.359 1.00 0.00 36 MET A N 6
ATOM 6559 C CA . MET A 1 56 ? -0.174 14.032 -24.821 1.00 0.00 36 MET A CA 6
ATOM 6560 C C . MET A 1 56 ? -0.194 12.960 -25.917 1.00 0.00 36 MET A C 6
ATOM 6561 O O . MET A 1 56 ? 0.324 11.862 -25.709 1.00 0.00 36 MET A O 6
ATOM 6575 N N . ARG A 1 57 ? -0.741 13.273 -27.095 1.00 0.00 37 ARG A N 6
ATOM 6576 C CA . ARG A 1 57 ? -0.665 12.381 -28.247 1.00 0.00 37 ARG A CA 6
ATOM 6577 C C . ARG A 1 57 ? 0.799 11.990 -28.506 1.00 0.00 37 ARG A C 6
ATOM 6578 O O . ARG A 1 57 ? 1.152 10.810 -28.497 1.00 0.00 37 ARG A O 6
ATOM 6599 N N . ALA A 1 58 ? 1.671 12.986 -28.690 1.00 0.00 38 ALA A N 6
ATOM 6600 C CA . ALA A 1 58 ? 3.095 12.768 -28.929 1.00 0.00 38 ALA A CA 6
ATOM 6601 C C . ALA A 1 58 ? 3.748 11.951 -27.806 1.00 0.00 38 ALA A C 6
ATOM 6602 O O . ALA A 1 58 ? 4.583 11.088 -28.068 1.00 0.00 38 ALA A O 6
ATOM 6609 N N . LEU A 1 59 ? 3.356 12.209 -26.556 1.00 0.00 39 LEU A N 6
ATOM 6610 C CA . LEU A 1 59 ? 3.826 11.490 -25.377 1.00 0.00 39 LEU A CA 6
ATOM 6611 C C . LEU A 1 59 ? 3.284 10.054 -25.308 1.00 0.00 39 LEU A C 6
ATOM 6612 O O . LEU A 1 59 ? 3.693 9.304 -24.425 1.00 0.00 39 LEU A O 6
ATOM 6628 N N . GLY A 1 60 ? 2.371 9.653 -26.197 1.00 0.00 40 GLY A N 6
ATOM 6629 C CA . GLY A 1 60 ? 1.877 8.283 -26.251 1.00 0.00 40 GLY A CA 6
ATOM 6630 C C . GLY A 1 60 ? 0.657 8.058 -25.357 1.00 0.00 40 GLY A C 6
ATOM 6631 O O . GLY A 1 60 ? 0.370 6.921 -24.989 1.00 0.00 40 GLY A O 6
ATOM 6635 N N . PHE A 1 61 ? -0.084 9.118 -25.021 1.00 0.00 41 PHE A N 6
ATOM 6636 C CA . PHE A 1 61 ? -1.333 8.995 -24.273 1.00 0.00 41 PHE A CA 6
ATOM 6637 C C . PHE A 1 61 ? -2.451 8.494 -25.200 1.00 0.00 41 PHE A C 6
ATOM 6638 O O . PHE A 1 61 ? -2.252 8.276 -26.396 1.00 0.00 41 PHE A O 6
ATOM 6655 N N . GLU A 1 62 ? -3.657 8.352 -24.645 1.00 0.00 42 GLU A N 6
ATOM 6656 C CA . GLU A 1 62 ? -4.887 8.109 -25.377 1.00 0.00 42 GLU A CA 6
ATOM 6657 C C . GLU A 1 62 ? -5.835 9.247 -24.977 1.00 0.00 42 GLU A C 6
ATOM 6658 O O . GLU A 1 62 ? -6.331 9.214 -23.852 1.00 0.00 42 GLU A O 6
ATOM 6670 N N . PRO A 1 63 ? -6.042 10.273 -25.822 1.00 0.00 43 PRO A N 6
ATOM 6671 C CA . PRO A 1 63 ? -6.925 11.401 -25.537 1.00 0.00 43 PRO A CA 6
ATOM 6672 C C . PRO A 1 63 ? -8.401 11.046 -25.285 1.00 0.00 43 PRO A C 6
ATOM 6673 O O . PRO A 1 63 ? -9.286 11.404 -26.060 1.00 0.00 43 PRO A O 6
ATOM 6684 N N . LYS A 1 64 ? -8.687 10.400 -24.154 1.00 0.00 44 LYS A N 6
ATOM 6685 C CA . LYS A 1 64 ? -10.035 10.177 -23.665 1.00 0.00 44 LYS A CA 6
ATOM 6686 C C . LYS A 1 64 ? -10.631 11.530 -23.271 1.00 0.00 44 LYS A C 6
ATOM 6687 O O . LYS A 1 64 ? -10.488 11.962 -22.128 1.00 0.00 44 LYS A O 6
ATOM 6706 N N . LYS A 1 65 ? -11.266 12.198 -24.239 1.00 0.00 45 LYS A N 6
ATOM 6707 C CA . LYS A 1 65 ? -11.807 13.552 -24.163 1.00 0.00 45 LYS A CA 6
ATOM 6708 C C . LYS A 1 65 ? -12.323 13.970 -22.778 1.00 0.00 45 LYS A C 6
ATOM 6709 O O . LYS A 1 65 ? -11.964 15.040 -22.294 1.00 0.00 45 LYS A O 6
ATOM 6728 N N . GLU A 1 66 ? -13.153 13.147 -22.130 1.00 0.00 46 GLU A N 6
ATOM 6729 C CA . GLU A 1 66 ? -13.682 13.460 -20.805 1.00 0.00 46 GLU A CA 6
ATOM 6730 C C . GLU A 1 66 ? -12.552 13.604 -19.778 1.00 0.00 46 GLU A C 6
ATOM 6731 O O . GLU A 1 66 ? -12.508 14.569 -19.017 1.00 0.00 46 GLU A O 6
ATOM 6743 N N . GLU A 1 67 ? -11.635 12.636 -19.764 1.00 0.00 47 GLU A N 6
ATOM 6744 C CA . GLU A 1 67 ? -10.525 12.597 -18.826 1.00 0.00 47 GLU A CA 6
ATOM 6745 C C . GLU A 1 67 ? -9.551 13.732 -19.138 1.00 0.00 47 GLU A C 6
ATOM 6746 O O . GLU A 1 67 ? -9.077 14.411 -18.232 1.00 0.00 47 GLU A O 6
ATOM 6758 N N . ILE A 1 68 ? -9.280 13.948 -20.428 1.00 0.00 48 ILE A N 6
ATOM 6759 C CA . ILE A 1 68 ? -8.496 15.082 -20.903 1.00 0.00 48 ILE A CA 6
ATOM 6760 C C . ILE A 1 68 ? -9.087 16.377 -20.342 1.00 0.00 48 ILE A C 6
ATOM 6761 O O . ILE A 1 68 ? -8.391 17.127 -19.661 1.00 0.00 48 ILE A O 6
ATOM 6777 N N . LYS A 1 69 ? -10.366 16.641 -20.617 1.00 0.00 49 LYS A N 6
ATOM 6778 C CA . LYS A 1 69 ? -11.057 17.833 -20.170 1.00 0.00 49 LYS A CA 6
ATOM 6779 C C . LYS A 1 69 ? -10.946 17.978 -18.652 1.00 0.00 49 LYS A C 6
ATOM 6780 O O . LYS A 1 69 ? -10.570 19.043 -18.161 1.00 0.00 49 LYS A O 6
ATOM 6799 N N . LYS A 1 70 ? -11.278 16.917 -17.911 1.00 0.00 50 LYS A N 6
ATOM 6800 C CA . LYS A 1 70 ? -11.206 16.918 -16.458 1.00 0.00 50 LYS A CA 6
ATOM 6801 C C . LYS A 1 70 ? -9.807 17.331 -15.999 1.00 0.00 50 LYS A C 6
ATOM 6802 O O . LYS A 1 70 ? -9.659 18.313 -15.270 1.00 0.00 50 LYS A O 6
ATOM 6821 N N . MET A 1 71 ? -8.782 16.592 -16.433 1.00 0.00 51 MET A N 6
ATOM 6822 C CA . MET A 1 71 ? -7.415 16.844 -16.028 1.00 0.00 51 MET A CA 6
ATOM 6823 C C . MET A 1 71 ? -7.017 18.278 -16.373 1.00 0.00 51 MET A C 6
ATOM 6824 O O . MET A 1 71 ? -6.568 19.016 -15.500 1.00 0.00 51 MET A O 6
ATOM 6838 N N . ILE A 1 72 ? -7.200 18.683 -17.632 1.00 0.00 52 ILE A N 6
ATOM 6839 C CA . ILE A 1 72 ? -6.906 20.040 -18.072 1.00 0.00 52 ILE A CA 6
ATOM 6840 C C . ILE A 1 72 ? -7.566 21.039 -17.126 1.00 0.00 52 ILE A C 6
ATOM 6841 O O . ILE A 1 72 ? -6.893 21.937 -16.639 1.00 0.00 52 ILE A O 6
ATOM 6857 N N . SER A 1 73 ? -8.857 20.876 -16.832 1.00 0.00 53 SER A N 6
ATOM 6858 C CA . SER A 1 73 ? -9.553 21.778 -15.926 1.00 0.00 53 SER A CA 6
ATOM 6859 C C . SER A 1 73 ? -8.888 21.811 -14.547 1.00 0.00 53 SER A C 6
ATOM 6860 O O . SER A 1 73 ? -8.633 22.885 -14.015 1.00 0.00 53 SER A O 6
ATOM 6868 N N . GLU A 1 74 ? -8.599 20.641 -13.971 1.00 0.00 54 GLU A N 6
ATOM 6869 C CA . GLU A 1 74 ? -7.951 20.550 -12.668 1.00 0.00 54 GLU A CA 6
ATOM 6870 C C . GLU A 1 74 ? -6.601 21.279 -12.662 1.00 0.00 54 GLU A C 6
ATOM 6871 O O . GLU A 1 74 ? -6.297 22.010 -11.723 1.00 0.00 54 GLU A O 6
ATOM 6883 N N . ILE A 1 75 ? -5.786 21.078 -13.700 1.00 0.00 55 ILE A N 6
ATOM 6884 C CA . ILE A 1 75 ? -4.485 21.731 -13.811 1.00 0.00 55 ILE A CA 6
ATOM 6885 C C . ILE A 1 75 ? -4.649 23.226 -14.116 1.00 0.00 55 ILE A C 6
ATOM 6886 O O . ILE A 1 75 ? -3.837 24.042 -13.674 1.00 0.00 55 ILE A O 6
ATOM 6902 N N . ASP A 1 76 ? -5.682 23.602 -14.875 1.00 0.00 56 ASP A N 6
ATOM 6903 C CA . ASP A 1 76 ? -5.941 24.976 -15.274 1.00 0.00 56 ASP A CA 6
ATOM 6904 C C . ASP A 1 76 ? -6.521 25.766 -14.099 1.00 0.00 56 ASP A C 6
ATOM 6905 O O . ASP A 1 76 ? -7.683 26.167 -14.107 1.00 0.00 56 ASP A O 6
ATOM 6914 N N . LYS A 1 77 ? -5.684 26.019 -13.095 1.00 0.00 57 LYS A N 6
ATOM 6915 C CA . LYS A 1 77 ? -5.995 26.856 -11.959 1.00 0.00 57 LYS A CA 6
ATOM 6916 C C . LYS A 1 77 ? -6.334 28.283 -12.408 1.00 0.00 57 LYS A C 6
ATOM 6917 O O . LYS A 1 77 ? -7.240 28.904 -11.856 1.00 0.00 57 LYS A O 6
ATOM 6936 N N . ASP A 1 78 ? -5.572 28.816 -13.370 1.00 0.00 58 ASP A N 6
ATOM 6937 C CA . ASP A 1 78 ? -5.613 30.223 -13.770 1.00 0.00 58 ASP A CA 6
ATOM 6938 C C . ASP A 1 78 ? -5.444 30.439 -15.279 1.00 0.00 58 ASP A C 6
ATOM 6939 O O . ASP A 1 78 ? -5.928 31.437 -15.808 1.00 0.00 58 ASP A O 6
ATOM 6948 N N . GLY A 1 79 ? -4.754 29.533 -15.980 1.00 0.00 59 GLY A N 6
ATOM 6949 C CA . GLY A 1 79 ? -4.378 29.702 -17.383 1.00 0.00 59 GLY A CA 6
ATOM 6950 C C . GLY A 1 79 ? -5.553 29.874 -18.360 1.00 0.00 59 GLY A C 6
ATOM 6951 O O . GLY A 1 79 ? -5.343 30.264 -19.508 1.00 0.00 59 GLY A O 6
ATOM 6955 N N . SER A 1 80 ? -6.787 29.594 -17.930 1.00 0.00 60 SER A N 6
ATOM 6956 C CA . SER A 1 80 ? -8.022 29.904 -18.641 1.00 0.00 60 SER A CA 6
ATOM 6957 C C . SER A 1 80 ? -8.001 29.439 -20.100 1.00 0.00 60 SER A C 6
ATOM 6958 O O . SER A 1 80 ? -8.029 30.255 -21.017 1.00 0.00 60 SER A O 6
ATOM 6966 N N . GLY A 1 81 ? -7.953 28.123 -20.314 1.00 0.00 61 GLY A N 6
ATOM 6967 C CA . GLY A 1 81 ? -7.898 27.527 -21.644 1.00 0.00 61 GLY A CA 6
ATOM 6968 C C . GLY A 1 81 ? -6.460 27.211 -22.051 1.00 0.00 61 GLY A C 6
ATOM 6969 O O . GLY A 1 81 ? -6.234 26.310 -22.865 1.00 0.00 61 GLY A O 6
ATOM 6973 N N . THR A 1 82 ? -5.489 27.930 -21.476 1.00 0.00 62 THR A N 6
ATOM 6974 C CA . THR A 1 82 ? -4.083 27.598 -21.605 1.00 0.00 62 THR A CA 6
ATOM 6975 C C . THR A 1 82 ? -3.575 27.015 -20.285 1.00 0.00 62 THR A C 6
ATOM 6976 O O . THR A 1 82 ? -4.260 27.094 -19.265 1.00 0.00 62 THR A O 6
ATOM 6987 N N . ILE A 1 83 ? -2.378 26.429 -20.316 1.00 0.00 63 ILE A N 6
ATOM 6988 C CA . ILE A 1 83 ? -1.648 25.928 -19.165 1.00 0.00 63 ILE A CA 6
ATOM 6989 C C . ILE A 1 83 ? -0.310 26.674 -19.130 1.00 0.00 63 ILE A C 6
ATOM 6990 O O . ILE A 1 83 ? 0.510 26.525 -20.037 1.00 0.00 63 ILE A O 6
ATOM 7006 N N . ASP A 1 84 ? -0.100 27.501 -18.105 1.00 0.00 64 ASP A N 6
ATOM 7007 C CA . ASP A 1 84 ? 1.148 28.215 -17.872 1.00 0.00 64 ASP A CA 6
ATOM 7008 C C . ASP A 1 84 ? 2.239 27.246 -17.412 1.00 0.00 64 ASP A C 6
ATOM 7009 O O . ASP A 1 84 ? 1.943 26.168 -16.900 1.00 0.00 64 ASP A O 6
ATOM 7018 N N . PHE A 1 85 ? 3.506 27.646 -17.566 1.00 0.00 65 PHE A N 6
ATOM 7019 C CA . PHE A 1 85 ? 4.651 26.855 -17.137 1.00 0.00 65 PHE A CA 6
ATOM 7020 C C . PHE A 1 85 ? 4.517 26.392 -15.685 1.00 0.00 65 PHE A C 6
ATOM 7021 O O . PHE A 1 85 ? 4.775 25.231 -15.396 1.00 0.00 65 PHE A O 6
ATOM 7038 N N . GLU A 1 86 ? 4.087 27.271 -14.775 1.00 0.00 66 GLU A N 6
ATOM 7039 C CA . GLU A 1 86 ? 3.898 26.899 -13.379 1.00 0.00 66 GLU A CA 6
ATOM 7040 C C . GLU A 1 86 ? 2.868 25.769 -13.253 1.00 0.00 66 GLU A C 6
ATOM 7041 O O . GLU A 1 86 ? 3.117 24.770 -12.580 1.00 0.00 66 GLU A O 6
ATOM 7053 N N . GLU A 1 87 ? 1.715 25.914 -13.911 1.00 0.00 67 GLU A N 6
ATOM 7054 C CA . GLU A 1 87 ? 0.661 24.905 -13.893 1.00 0.00 67 GLU A CA 6
ATOM 7055 C C . GLU A 1 87 ? 1.193 23.581 -14.466 1.00 0.00 67 GLU A C 6
ATOM 7056 O O . GLU A 1 87 ? 1.019 22.519 -13.868 1.00 0.00 67 GLU A O 6
ATOM 7068 N N . PHE A 1 88 ? 1.871 23.653 -15.614 1.00 0.00 68 PHE A N 6
ATOM 7069 C CA . PHE A 1 88 ? 2.475 22.499 -16.273 1.00 0.00 68 PHE A CA 6
ATOM 7070 C C . PHE A 1 88 ? 3.453 21.793 -15.327 1.00 0.00 68 PHE A C 6
ATOM 7071 O O . PHE A 1 88 ? 3.387 20.582 -15.124 1.00 0.00 68 PHE A O 6
ATOM 7088 N N . LEU A 1 89 ? 4.359 22.560 -14.726 1.00 0.00 69 LEU A N 6
ATOM 7089 C CA . LEU A 1 89 ? 5.325 22.054 -13.768 1.00 0.00 69 LEU A CA 6
ATOM 7090 C C . LEU A 1 89 ? 4.598 21.403 -12.591 1.00 0.00 69 LEU A C 6
ATOM 7091 O O . LEU A 1 89 ? 4.977 20.316 -12.163 1.00 0.00 69 LEU A O 6
ATOM 7107 N N . THR A 1 90 ? 3.544 22.038 -12.071 1.00 0.00 70 THR A N 6
ATOM 7108 C CA . THR A 1 90 ? 2.745 21.466 -10.993 1.00 0.00 70 THR A CA 6
ATOM 7109 C C . THR A 1 90 ? 2.197 20.097 -11.409 1.00 0.00 70 THR A C 6
ATOM 7110 O O . THR A 1 90 ? 2.358 19.122 -10.674 1.00 0.00 70 THR A O 6
ATOM 7121 N N . MET A 1 91 ? 1.584 20.006 -12.595 1.00 0.00 71 MET A N 6
ATOM 7122 C CA . MET A 1 91 ? 1.128 18.732 -13.138 1.00 0.00 71 MET A CA 6
ATOM 7123 C C . MET A 1 91 ? 2.274 17.718 -13.138 1.00 0.00 71 MET A C 6
ATOM 7124 O O . MET A 1 91 ? 2.116 16.602 -12.644 1.00 0.00 71 MET A O 6
ATOM 7138 N N . MET A 1 92 ? 3.429 18.103 -13.688 1.00 0.00 72 MET A N 6
ATOM 7139 C CA . MET A 1 92 ? 4.566 17.199 -13.768 1.00 0.00 72 MET A CA 6
ATOM 7140 C C . MET A 1 92 ? 4.985 16.744 -12.370 1.00 0.00 72 MET A C 6
ATOM 7141 O O . MET A 1 92 ? 5.245 15.565 -12.168 1.00 0.00 72 MET A O 6
ATOM 7155 N N . THR A 1 93 ? 5.010 17.662 -11.401 1.00 0.00 73 THR A N 6
ATOM 7156 C CA . THR A 1 93 ? 5.338 17.357 -10.015 1.00 0.00 73 THR A CA 6
ATOM 7157 C C . THR A 1 93 ? 4.351 16.331 -9.458 1.00 0.00 73 THR A C 6
ATOM 7158 O O . THR A 1 93 ? 4.756 15.351 -8.838 1.00 0.00 73 THR A O 6
ATOM 7169 N N . ALA A 1 94 ? 3.051 16.558 -9.674 1.00 0.00 74 ALA A N 6
ATOM 7170 C CA . ALA A 1 94 ? 2.007 15.657 -9.210 1.00 0.00 74 ALA A CA 6
ATOM 7171 C C . ALA A 1 94 ? 2.183 14.259 -9.810 1.00 0.00 74 ALA A C 6
ATOM 7172 O O . ALA A 1 94 ? 2.059 13.264 -9.102 1.00 0.00 74 ALA A O 6
ATOM 7179 N N . LYS A 1 95 ? 2.456 14.182 -11.116 1.00 0.00 75 LYS A N 6
ATOM 7180 C CA . LYS A 1 95 ? 2.679 12.909 -11.791 1.00 0.00 75 LYS A CA 6
ATOM 7181 C C . LYS A 1 95 ? 3.961 12.228 -11.288 1.00 0.00 75 LYS A C 6
ATOM 7182 O O . LYS A 1 95 ? 3.971 11.020 -11.066 1.00 0.00 75 LYS A O 6
ATOM 7201 N N . MET A 1 96 ? 5.046 12.996 -11.163 1.00 0.00 76 MET A N 6
ATOM 7202 C CA . MET A 1 96 ? 6.396 12.529 -10.910 1.00 0.00 76 MET A CA 6
ATOM 7203 C C . MET A 1 96 ? 7.069 13.456 -9.890 1.00 0.00 76 MET A C 6
ATOM 7204 O O . MET A 1 96 ? 7.371 14.609 -10.268 1.00 0.00 76 MET A O 6
ATOM 7219 N N . ARG A 1 21 ? 15.784 18.895 -6.539 1.00 0.00 1 ARG A N 7
ATOM 7220 C CA . ARG A 1 21 ? 15.432 19.223 -5.143 1.00 0.00 1 ARG A CA 7
ATOM 7221 C C . ARG A 1 21 ? 14.078 18.620 -4.769 1.00 0.00 1 ARG A C 7
ATOM 7222 O O . ARG A 1 21 ? 14.027 17.581 -4.115 1.00 0.00 1 ARG A O 7
ATOM 7243 N N . VAL A 1 22 ? 12.980 19.244 -5.203 1.00 0.00 2 VAL A N 7
ATOM 7244 C CA . VAL A 1 22 ? 11.624 18.781 -4.927 1.00 0.00 2 VAL A CA 7
ATOM 7245 C C . VAL A 1 22 ? 11.287 17.599 -5.844 1.00 0.00 2 VAL A C 7
ATOM 7246 O O . VAL A 1 22 ? 10.372 17.665 -6.663 1.00 0.00 2 VAL A O 7
ATOM 7259 N N . GLY A 1 23 ? 12.070 16.520 -5.747 1.00 0.00 3 GLY A N 7
ATOM 7260 C CA . GLY A 1 23 ? 12.029 15.408 -6.682 1.00 0.00 3 GLY A CA 7
ATOM 7261 C C . GLY A 1 23 ? 12.677 15.833 -8.001 1.00 0.00 3 GLY A C 7
ATOM 7262 O O . GLY A 1 23 ? 13.691 15.278 -8.416 1.00 0.00 3 GLY A O 7
ATOM 7266 N N . LEU A 1 24 ? 12.095 16.841 -8.650 1.00 0.00 4 LEU A N 7
ATOM 7267 C CA . LEU A 1 24 ? 12.630 17.443 -9.856 1.00 0.00 4 LEU A CA 7
ATOM 7268 C C . LEU A 1 24 ? 13.991 18.086 -9.572 1.00 0.00 4 LEU A C 7
ATOM 7269 O O . LEU A 1 24 ? 14.080 19.064 -8.827 1.00 0.00 4 LEU A O 7
ATOM 7285 N N . THR A 1 25 ? 15.051 17.541 -10.172 1.00 0.00 5 THR A N 7
ATOM 7286 C CA . THR A 1 25 ? 16.367 18.158 -10.182 1.00 0.00 5 THR A CA 7
ATOM 7287 C C . THR A 1 25 ? 16.324 19.400 -11.073 1.00 0.00 5 THR A C 7
ATOM 7288 O O . THR A 1 25 ? 15.378 19.594 -11.837 1.00 0.00 5 THR A O 7
ATOM 7299 N N . GLU A 1 26 ? 17.383 20.211 -11.047 1.00 0.00 6 GLU A N 7
ATOM 7300 C CA . GLU A 1 26 ? 17.540 21.290 -12.006 1.00 0.00 6 GLU A CA 7
ATOM 7301 C C . GLU A 1 26 ? 17.479 20.750 -13.435 1.00 0.00 6 GLU A C 7
ATOM 7302 O O . GLU A 1 26 ? 16.976 21.423 -14.331 1.00 0.00 6 GLU A O 7
ATOM 7314 N N . GLU A 1 27 ? 18.029 19.560 -13.678 1.00 0.00 7 GLU A N 7
ATOM 7315 C CA . GLU A 1 27 ? 18.052 18.967 -15.007 1.00 0.00 7 GLU A CA 7
ATOM 7316 C C . GLU A 1 27 ? 16.635 18.577 -15.417 1.00 0.00 7 GLU A C 7
ATOM 7317 O O . GLU A 1 27 ? 16.200 18.906 -16.518 1.00 0.00 7 GLU A O 7
ATOM 7329 N N . GLN A 1 28 ? 15.888 17.924 -14.526 1.00 0.00 8 GLN A N 7
ATOM 7330 C CA . GLN A 1 28 ? 14.485 17.653 -14.801 1.00 0.00 8 GLN A CA 7
ATOM 7331 C C . GLN A 1 28 ? 13.725 18.961 -15.047 1.00 0.00 8 GLN A C 7
ATOM 7332 O O . GLN A 1 28 ? 12.939 19.037 -15.988 1.00 0.00 8 GLN A O 7
ATOM 7346 N N . LYS A 1 29 ? 13.963 20.007 -14.249 1.00 0.00 9 LYS A N 7
ATOM 7347 C CA . LYS A 1 29 ? 13.307 21.292 -14.467 1.00 0.00 9 LYS A CA 7
ATOM 7348 C C . LYS A 1 29 ? 13.653 21.864 -15.851 1.00 0.00 9 LYS A C 7
ATOM 7349 O O . LYS A 1 29 ? 12.755 22.299 -16.573 1.00 0.00 9 LYS A O 7
ATOM 7368 N N . GLN A 1 30 ? 14.932 21.838 -16.243 1.00 0.00 10 GLN A N 7
ATOM 7369 C CA . GLN A 1 30 ? 15.348 22.232 -17.588 1.00 0.00 10 GLN A CA 7
ATOM 7370 C C . GLN A 1 30 ? 14.568 21.436 -18.638 1.00 0.00 10 GLN A C 7
ATOM 7371 O O . GLN A 1 30 ? 13.924 22.023 -19.505 1.00 0.00 10 GLN A O 7
ATOM 7385 N N . GLU A 1 31 ? 14.595 20.106 -18.546 1.00 0.00 11 GLU A N 7
ATOM 7386 C CA . GLU A 1 31 ? 13.898 19.226 -19.476 1.00 0.00 11 GLU A CA 7
ATOM 7387 C C . GLU A 1 31 ? 12.409 19.588 -19.567 1.00 0.00 11 GLU A C 7
ATOM 7388 O O . GLU A 1 31 ? 11.859 19.708 -20.660 1.00 0.00 11 GLU A O 7
ATOM 7400 N N . ILE A 1 32 ? 11.754 19.785 -18.421 1.00 0.00 12 ILE A N 7
ATOM 7401 C CA . ILE A 1 32 ? 10.357 20.198 -18.358 1.00 0.00 12 ILE A CA 7
ATOM 7402 C C . ILE A 1 32 ? 10.168 21.545 -19.066 1.00 0.00 12 ILE A C 7
ATOM 7403 O O . ILE A 1 32 ? 9.236 21.696 -19.853 1.00 0.00 12 ILE A O 7
ATOM 7419 N N . ARG A 1 33 ? 11.037 22.527 -18.812 1.00 0.00 13 ARG A N 7
ATOM 7420 C CA . ARG A 1 33 ? 10.955 23.817 -19.489 1.00 0.00 13 ARG A CA 7
ATOM 7421 C C . ARG A 1 33 ? 11.098 23.648 -21.006 1.00 0.00 13 ARG A C 7
ATOM 7422 O O . ARG A 1 33 ? 10.316 24.218 -21.764 1.00 0.00 13 ARG A O 7
ATOM 7443 N N . GLU A 1 34 ? 12.075 22.858 -21.457 1.00 0.00 14 GLU A N 7
ATOM 7444 C CA . GLU A 1 34 ? 12.272 22.565 -22.871 1.00 0.00 14 GLU A CA 7
ATOM 7445 C C . GLU A 1 34 ? 11.002 21.948 -23.469 1.00 0.00 14 GLU A C 7
ATOM 7446 O O . GLU A 1 34 ? 10.497 22.423 -24.485 1.00 0.00 14 GLU A O 7
ATOM 7458 N N . ALA A 1 35 ? 10.475 20.898 -22.831 1.00 0.00 15 ALA A N 7
ATOM 7459 C CA . ALA A 1 35 ? 9.241 20.252 -23.258 1.00 0.00 15 ALA A CA 7
ATOM 7460 C C . ALA A 1 35 ? 8.102 21.269 -23.349 1.00 0.00 15 ALA A C 7
ATOM 7461 O O . ALA A 1 35 ? 7.412 21.341 -24.362 1.00 0.00 15 ALA A O 7
ATOM 7468 N N . PHE A 1 36 ? 7.923 22.071 -22.294 1.00 0.00 16 PHE A N 7
ATOM 7469 C CA . PHE A 1 36 ? 6.917 23.119 -22.245 1.00 0.00 16 PHE A CA 7
ATOM 7470 C C . PHE A 1 36 ? 7.044 24.032 -23.464 1.00 0.00 16 PHE A C 7
ATOM 7471 O O . PHE A 1 36 ? 6.096 24.187 -24.231 1.00 0.00 16 PHE A O 7
ATOM 7488 N N . ASP A 1 37 ? 8.230 24.618 -23.642 1.00 0.00 17 ASP A N 7
ATOM 7489 C CA . ASP A 1 37 ? 8.544 25.511 -24.746 1.00 0.00 17 ASP A CA 7
ATOM 7490 C C . ASP A 1 37 ? 8.198 24.861 -26.087 1.00 0.00 17 ASP A C 7
ATOM 7491 O O . ASP A 1 37 ? 7.505 25.465 -26.900 1.00 0.00 17 ASP A O 7
ATOM 7500 N N . LEU A 1 38 ? 8.665 23.628 -26.310 1.00 0.00 18 LEU A N 7
ATOM 7501 C CA . LEU A 1 38 ? 8.381 22.901 -27.539 1.00 0.00 18 LEU A CA 7
ATOM 7502 C C . LEU A 1 38 ? 6.875 22.770 -27.744 1.00 0.00 18 LEU A C 7
ATOM 7503 O O . LEU A 1 38 ? 6.363 23.135 -28.800 1.00 0.00 18 LEU A O 7
ATOM 7519 N N . PHE A 1 39 ? 6.163 22.227 -26.753 1.00 0.00 19 PHE A N 7
ATOM 7520 C CA . PHE A 1 39 ? 4.726 22.024 -26.860 1.00 0.00 19 PHE A CA 7
ATOM 7521 C C . PHE A 1 39 ? 3.999 23.351 -27.084 1.00 0.00 19 PHE A C 7
ATOM 7522 O O . PHE A 1 39 ? 3.005 23.392 -27.806 1.00 0.00 19 PHE A O 7
ATOM 7539 N N . ASP A 1 40 ? 4.504 24.443 -26.508 1.00 0.00 20 ASP A N 7
ATOM 7540 C CA . ASP A 1 40 ? 4.023 25.798 -26.746 1.00 0.00 20 ASP A CA 7
ATOM 7541 C C . ASP A 1 40 ? 4.437 26.287 -28.146 1.00 0.00 20 ASP A C 7
ATOM 7542 O O . ASP A 1 40 ? 4.977 27.379 -28.294 1.00 0.00 20 ASP A O 7
ATOM 7551 N N . THR A 1 41 ? 4.150 25.496 -29.186 1.00 0.00 21 THR A N 7
ATOM 7552 C CA . THR A 1 41 ? 4.522 25.768 -30.570 1.00 0.00 21 THR A CA 7
ATOM 7553 C C . THR A 1 41 ? 4.067 27.161 -31.013 1.00 0.00 21 THR A C 7
ATOM 7554 O O . THR A 1 41 ? 4.767 27.840 -31.760 1.00 0.00 21 THR A O 7
ATOM 7565 N N . ASP A 1 42 ? 2.888 27.585 -30.547 1.00 0.00 22 ASP A N 7
ATOM 7566 C CA . ASP A 1 42 ? 2.317 28.884 -30.867 1.00 0.00 22 ASP A CA 7
ATOM 7567 C C . ASP A 1 42 ? 3.159 30.049 -30.327 1.00 0.00 22 ASP A C 7
ATOM 7568 O O . ASP A 1 42 ? 3.037 31.169 -30.816 1.00 0.00 22 ASP A O 7
ATOM 7577 N N . GLY A 1 43 ? 3.991 29.814 -29.307 1.00 0.00 23 GLY A N 7
ATOM 7578 C CA . GLY A 1 43 ? 4.765 30.866 -28.661 1.00 0.00 23 GLY A CA 7
ATOM 7579 C C . GLY A 1 43 ? 3.897 31.723 -27.737 1.00 0.00 23 GLY A C 7
ATOM 7580 O O . GLY A 1 43 ? 4.252 32.855 -27.420 1.00 0.00 23 GLY A O 7
ATOM 7584 N N . SER A 1 44 ? 2.768 31.179 -27.274 1.00 0.00 24 SER A N 7
ATOM 7585 C CA . SER A 1 44 ? 1.822 31.822 -26.381 1.00 0.00 24 SER A CA 7
ATOM 7586 C C . SER A 1 44 ? 2.326 31.886 -24.936 1.00 0.00 24 SER A C 7
ATOM 7587 O O . SER A 1 44 ? 1.696 32.508 -24.083 1.00 0.00 24 SER A O 7
ATOM 7595 N N . GLY A 1 45 ? 3.414 31.175 -24.637 1.00 0.00 25 GLY A N 7
ATOM 7596 C CA . GLY A 1 45 ? 3.942 31.011 -23.287 1.00 0.00 25 GLY A CA 7
ATOM 7597 C C . GLY A 1 45 ? 2.949 30.290 -22.370 1.00 0.00 25 GLY A C 7
ATOM 7598 O O . GLY A 1 45 ? 3.105 30.296 -21.151 1.00 0.00 25 GLY A O 7
ATOM 7602 N N . THR A 1 46 ? 1.930 29.665 -22.961 1.00 0.00 26 THR A N 7
ATOM 7603 C CA . THR A 1 46 ? 0.802 29.044 -22.302 1.00 0.00 26 THR A CA 7
ATOM 7604 C C . THR A 1 46 ? 0.308 27.991 -23.296 1.00 0.00 26 THR A C 7
ATOM 7605 O O . THR A 1 46 ? -0.008 28.325 -24.438 1.00 0.00 26 THR A O 7
ATOM 7616 N N . ILE A 1 47 ? 0.295 26.717 -22.902 1.00 0.00 27 ILE A N 7
ATOM 7617 C CA . ILE A 1 47 ? -0.005 25.630 -23.823 1.00 0.00 27 ILE A CA 7
ATOM 7618 C C . ILE A 1 47 ? -1.520 25.570 -24.013 1.00 0.00 27 ILE A C 7
ATOM 7619 O O . ILE A 1 47 ? -2.256 25.406 -23.040 1.00 0.00 27 ILE A O 7
ATOM 7635 N N . ASP A 1 48 ? -1.989 25.693 -25.257 1.00 0.00 28 ASP A N 7
ATOM 7636 C CA . ASP A 1 48 ? -3.399 25.527 -25.576 1.00 0.00 28 ASP A CA 7
ATOM 7637 C C . ASP A 1 48 ? -3.788 24.051 -25.463 1.00 0.00 28 ASP A C 7
ATOM 7638 O O . ASP A 1 48 ? -2.993 23.178 -25.804 1.00 0.00 28 ASP A O 7
ATOM 7647 N N . ALA A 1 49 ? -5.018 23.772 -25.021 1.00 0.00 29 ALA A N 7
ATOM 7648 C CA . ALA A 1 49 ? -5.606 22.435 -24.992 1.00 0.00 29 ALA A CA 7
ATOM 7649 C C . ALA A 1 49 ? -5.208 21.577 -26.201 1.00 0.00 29 ALA A C 7
ATOM 7650 O O . ALA A 1 49 ? -4.787 20.436 -26.035 1.00 0.00 29 ALA A O 7
ATOM 7657 N N . LYS A 1 50 ? -5.316 22.122 -27.418 1.00 0.00 30 LYS A N 7
ATOM 7658 C CA . LYS A 1 50 ? -4.934 21.422 -28.639 1.00 0.00 30 LYS A CA 7
ATOM 7659 C C . LYS A 1 50 ? -3.457 21.011 -28.601 1.00 0.00 30 LYS A C 7
ATOM 7660 O O . LYS A 1 50 ? -3.121 19.859 -28.872 1.00 0.00 30 LYS A O 7
ATOM 7679 N N . GLU A 1 51 ? -2.569 21.943 -28.249 1.00 0.00 31 GLU A N 7
ATOM 7680 C CA . GLU A 1 51 ? -1.147 21.658 -28.119 1.00 0.00 31 GLU A CA 7
ATOM 7681 C C . GLU A 1 51 ? -0.927 20.576 -27.055 1.00 0.00 31 GLU A C 7
ATOM 7682 O O . GLU A 1 51 ? -0.133 19.658 -27.251 1.00 0.00 31 GLU A O 7
ATOM 7694 N N . LEU A 1 52 ? -1.639 20.666 -25.929 1.00 0.00 32 LEU A N 7
ATOM 7695 C CA . LEU A 1 52 ? -1.538 19.657 -24.880 1.00 0.00 32 LEU A CA 7
ATOM 7696 C C . LEU A 1 52 ? -2.006 18.289 -25.401 1.00 0.00 32 LEU A C 7
ATOM 7697 O O . LEU A 1 52 ? -1.391 17.269 -25.103 1.00 0.00 32 LEU A O 7
ATOM 7713 N N . LYS A 1 53 ? -3.084 18.250 -26.187 1.00 0.00 33 LYS A N 7
ATOM 7714 C CA . LYS A 1 53 ? -3.561 17.033 -26.827 1.00 0.00 33 LYS A CA 7
ATOM 7715 C C . LYS A 1 53 ? -2.483 16.468 -27.755 1.00 0.00 33 LYS A C 7
ATOM 7716 O O . LYS A 1 53 ? -2.179 15.280 -27.683 1.00 0.00 33 LYS A O 7
ATOM 7735 N N . VAL A 1 54 ? -1.877 17.305 -28.603 1.00 0.00 34 VAL A N 7
ATOM 7736 C CA . VAL A 1 54 ? -0.748 16.888 -29.433 1.00 0.00 34 VAL A CA 7
ATOM 7737 C C . VAL A 1 54 ? 0.362 16.292 -28.557 1.00 0.00 34 VAL A C 7
ATOM 7738 O O . VAL A 1 54 ? 0.857 15.201 -28.841 1.00 0.00 34 VAL A O 7
ATOM 7751 N N . ALA A 1 55 ? 0.742 16.987 -27.481 1.00 0.00 35 ALA A N 7
ATOM 7752 C CA . ALA A 1 55 ? 1.732 16.488 -26.536 1.00 0.00 35 ALA A CA 7
ATOM 7753 C C . ALA A 1 55 ? 1.339 15.100 -26.028 1.00 0.00 35 ALA A C 7
ATOM 7754 O O . ALA A 1 55 ? 2.136 14.170 -26.082 1.00 0.00 35 ALA A O 7
ATOM 7761 N N . MET A 1 56 ? 0.106 14.942 -25.551 1.00 0.00 36 MET A N 7
ATOM 7762 C CA . MET A 1 56 ? -0.403 13.674 -25.054 1.00 0.00 36 MET A CA 7
ATOM 7763 C C . MET A 1 56 ? -0.362 12.581 -26.126 1.00 0.00 36 MET A C 7
ATOM 7764 O O . MET A 1 56 ? 0.047 11.458 -25.834 1.00 0.00 36 MET A O 7
ATOM 7778 N N . ARG A 1 57 ? -0.731 12.894 -27.369 1.00 0.00 37 ARG A N 7
ATOM 7779 C CA . ARG A 1 57 ? -0.566 11.955 -28.472 1.00 0.00 37 ARG A CA 7
ATOM 7780 C C . ARG A 1 57 ? 0.906 11.551 -28.601 1.00 0.00 37 ARG A C 7
ATOM 7781 O O . ARG A 1 57 ? 1.216 10.363 -28.646 1.00 0.00 37 ARG A O 7
ATOM 7802 N N . ALA A 1 58 ? 1.824 12.523 -28.621 1.00 0.00 38 ALA A N 7
ATOM 7803 C CA . ALA A 1 58 ? 3.258 12.247 -28.686 1.00 0.00 38 ALA A CA 7
ATOM 7804 C C . ALA A 1 58 ? 3.720 11.374 -27.511 1.00 0.00 38 ALA A C 7
ATOM 7805 O O . ALA A 1 58 ? 4.533 10.471 -27.690 1.00 0.00 38 ALA A O 7
ATOM 7812 N N . LEU A 1 59 ? 3.181 11.619 -26.312 1.00 0.00 39 LEU A N 7
ATOM 7813 C CA . LEU A 1 59 ? 3.434 10.825 -25.113 1.00 0.00 39 LEU A CA 7
ATOM 7814 C C . LEU A 1 59 ? 2.747 9.449 -25.167 1.00 0.00 39 LEU A C 7
ATOM 7815 O O . LEU A 1 59 ? 2.889 8.664 -24.234 1.00 0.00 39 LEU A O 7
ATOM 7831 N N . GLY A 1 60 ? 1.993 9.141 -26.227 1.00 0.00 40 GLY A N 7
ATOM 7832 C CA . GLY A 1 60 ? 1.325 7.860 -26.392 1.00 0.00 40 GLY A CA 7
ATOM 7833 C C . GLY A 1 60 ? 0.146 7.691 -25.434 1.00 0.00 40 GLY A C 7
ATOM 7834 O O . GLY A 1 60 ? -0.217 6.567 -25.095 1.00 0.00 40 GLY A O 7
ATOM 7838 N N . PHE A 1 61 ? -0.474 8.795 -25.010 1.00 0.00 41 PHE A N 7
ATOM 7839 C CA . PHE A 1 61 ? -1.699 8.753 -24.221 1.00 0.00 41 PHE A CA 7
ATOM 7840 C C . PHE A 1 61 ? -2.876 8.533 -25.174 1.00 0.00 41 PHE A C 7
ATOM 7841 O O . PHE A 1 61 ? -2.755 8.763 -26.377 1.00 0.00 41 PHE A O 7
ATOM 7858 N N . GLU A 1 62 ? -4.032 8.142 -24.630 1.00 0.00 42 GLU A N 7
ATOM 7859 C CA . GLU A 1 62 ? -5.301 8.088 -25.344 1.00 0.00 42 GLU A CA 7
ATOM 7860 C C . GLU A 1 62 ? -6.159 9.264 -24.857 1.00 0.00 42 GLU A C 7
ATOM 7861 O O . GLU A 1 62 ? -6.832 9.129 -23.834 1.00 0.00 42 GLU A O 7
ATOM 7873 N N . PRO A 1 63 ? -6.123 10.433 -25.520 1.00 0.00 43 PRO A N 7
ATOM 7874 C CA . PRO A 1 63 ? -6.737 11.640 -24.992 1.00 0.00 43 PRO A CA 7
ATOM 7875 C C . PRO A 1 63 ? -8.264 11.623 -25.132 1.00 0.00 43 PRO A C 7
ATOM 7876 O O . PRO A 1 63 ? -8.838 12.319 -25.969 1.00 0.00 43 PRO A O 7
ATOM 7887 N N . LYS A 1 64 ? -8.924 10.850 -24.268 1.00 0.00 44 LYS A N 7
ATOM 7888 C CA . LYS A 1 64 ? -10.368 10.784 -24.156 1.00 0.00 44 LYS A CA 7
ATOM 7889 C C . LYS A 1 64 ? -10.930 12.155 -23.750 1.00 0.00 44 LYS A C 7
ATOM 7890 O O . LYS A 1 64 ? -10.929 12.510 -22.572 1.00 0.00 44 LYS A O 7
ATOM 7909 N N . LYS A 1 65 ? -11.414 12.904 -24.747 1.00 0.00 45 LYS A N 7
ATOM 7910 C CA . LYS A 1 65 ? -11.900 14.280 -24.666 1.00 0.00 45 LYS A CA 7
ATOM 7911 C C . LYS A 1 65 ? -12.545 14.632 -23.320 1.00 0.00 45 LYS A C 7
ATOM 7912 O O . LYS A 1 65 ? -12.115 15.576 -22.664 1.00 0.00 45 LYS A O 7
ATOM 7931 N N . GLU A 1 66 ? -13.575 13.886 -22.913 1.00 0.00 46 GLU A N 7
ATOM 7932 C CA . GLU A 1 66 ? -14.294 14.127 -21.665 1.00 0.00 46 GLU A CA 7
ATOM 7933 C C . GLU A 1 66 ? -13.327 14.223 -20.478 1.00 0.00 46 GLU A C 7
ATOM 7934 O O . GLU A 1 66 ? -13.383 15.160 -19.683 1.00 0.00 46 GLU A O 7
ATOM 7946 N N . GLU A 1 67 ? -12.433 13.239 -20.366 1.00 0.00 47 GLU A N 7
ATOM 7947 C CA . GLU A 1 67 ? -11.475 13.164 -19.280 1.00 0.00 47 GLU A CA 7
ATOM 7948 C C . GLU A 1 67 ? -10.430 14.263 -19.442 1.00 0.00 47 GLU A C 7
ATOM 7949 O O . GLU A 1 67 ? -10.057 14.911 -18.470 1.00 0.00 47 GLU A O 7
ATOM 7961 N N . ILE A 1 68 ? -9.974 14.483 -20.675 1.00 0.00 48 ILE A N 7
ATOM 7962 C CA . ILE A 1 68 ? -8.998 15.516 -20.990 1.00 0.00 48 ILE A CA 7
ATOM 7963 C C . ILE A 1 68 ? -9.496 16.894 -20.548 1.00 0.00 48 ILE A C 7
ATOM 7964 O O . ILE A 1 68 ? -8.746 17.637 -19.925 1.00 0.00 48 ILE A O 7
ATOM 7980 N N . LYS A 1 69 ? -10.747 17.243 -20.855 1.00 0.00 49 LYS A N 7
ATOM 7981 C CA . LYS A 1 69 ? -11.333 18.510 -20.433 1.00 0.00 49 LYS A CA 7
ATOM 7982 C C . LYS A 1 69 ? -11.239 18.662 -18.911 1.00 0.00 49 LYS A C 7
ATOM 7983 O O . LYS A 1 69 ? -10.750 19.675 -18.410 1.00 0.00 49 LYS A O 7
ATOM 8002 N N . LYS A 1 70 ? -11.697 17.649 -18.170 1.00 0.00 50 LYS A N 7
ATOM 8003 C CA . LYS A 1 70 ? -11.638 17.679 -16.716 1.00 0.00 50 LYS A CA 7
ATOM 8004 C C . LYS A 1 70 ? -10.191 17.821 -16.236 1.00 0.00 50 LYS A C 7
ATOM 8005 O O . LYS A 1 70 ? -9.897 18.721 -15.453 1.00 0.00 50 LYS A O 7
ATOM 8024 N N . MET A 1 71 ? -9.283 16.971 -16.722 1.00 0.00 51 MET A N 7
ATOM 8025 C CA . MET A 1 71 ? -7.870 17.035 -16.397 1.00 0.00 51 MET A CA 7
ATOM 8026 C C . MET A 1 71 ? -7.351 18.462 -16.598 1.00 0.00 51 MET A C 7
ATOM 8027 O O . MET A 1 71 ? -6.825 19.070 -15.669 1.00 0.00 51 MET A O 7
ATOM 8041 N N . ILE A 1 72 ? -7.513 19.001 -17.808 1.00 0.00 52 ILE A N 7
ATOM 8042 C CA . ILE A 1 72 ? -7.116 20.361 -18.142 1.00 0.00 52 ILE A CA 7
ATOM 8043 C C . ILE A 1 72 ? -7.686 21.329 -17.107 1.00 0.00 52 ILE A C 7
ATOM 8044 O O . ILE A 1 72 ? -6.941 22.145 -16.574 1.00 0.00 52 ILE A O 7
ATOM 8060 N N . SER A 1 73 ? -8.986 21.245 -16.803 1.00 0.00 53 SER A N 7
ATOM 8061 C CA . SER A 1 73 ? -9.596 22.160 -15.847 1.00 0.00 53 SER A CA 7
ATOM 8062 C C . SER A 1 73 ? -8.909 22.073 -14.480 1.00 0.00 53 SER A C 7
ATOM 8063 O O . SER A 1 73 ? -8.548 23.096 -13.901 1.00 0.00 53 SER A O 7
ATOM 8071 N N . GLU A 1 74 ? -8.689 20.850 -13.987 1.00 0.00 54 GLU A N 7
ATOM 8072 C CA . GLU A 1 74 ? -8.041 20.601 -12.709 1.00 0.00 54 GLU A CA 7
ATOM 8073 C C . GLU A 1 74 ? -6.621 21.170 -12.697 1.00 0.00 54 GLU A C 7
ATOM 8074 O O . GLU A 1 74 ? -6.205 21.767 -11.709 1.00 0.00 54 GLU A O 7
ATOM 8086 N N . ILE A 1 75 ? -5.865 20.973 -13.781 1.00 0.00 55 ILE A N 7
ATOM 8087 C CA . ILE A 1 75 ? -4.505 21.485 -13.884 1.00 0.00 55 ILE A CA 7
ATOM 8088 C C . ILE A 1 75 ? -4.509 23.009 -14.048 1.00 0.00 55 ILE A C 7
ATOM 8089 O O . ILE A 1 75 ? -3.599 23.679 -13.558 1.00 0.00 55 ILE A O 7
ATOM 8105 N N . ASP A 1 76 ? -5.504 23.577 -14.737 1.00 0.00 56 ASP A N 7
ATOM 8106 C CA . ASP A 1 76 ? -5.550 25.000 -15.037 1.00 0.00 56 ASP A CA 7
ATOM 8107 C C . ASP A 1 76 ? -6.017 25.794 -13.811 1.00 0.00 56 ASP A C 7
ATOM 8108 O O . ASP A 1 76 ? -7.081 26.412 -13.820 1.00 0.00 56 ASP A O 7
ATOM 8117 N N . LYS A 1 77 ? -5.186 25.811 -12.767 1.00 0.00 57 LYS A N 7
ATOM 8118 C CA . LYS A 1 77 ? -5.384 26.556 -11.526 1.00 0.00 57 LYS A CA 7
ATOM 8119 C C . LYS A 1 77 ? -5.797 28.014 -11.761 1.00 0.00 57 LYS A C 7
ATOM 8120 O O . LYS A 1 77 ? -6.527 28.586 -10.955 1.00 0.00 57 LYS A O 7
ATOM 8139 N N . ASP A 1 78 ? -5.306 28.625 -12.844 1.00 0.00 58 ASP A N 7
ATOM 8140 C CA . ASP A 1 78 ? -5.476 30.039 -13.151 1.00 0.00 58 ASP A CA 7
ATOM 8141 C C . ASP A 1 78 ? -6.630 30.223 -14.137 1.00 0.00 58 ASP A C 7
ATOM 8142 O O . ASP A 1 78 ? -6.797 31.306 -14.695 1.00 0.00 58 ASP A O 7
ATOM 8151 N N . GLY A 1 79 ? -7.385 29.147 -14.386 1.00 0.00 59 GLY A N 7
ATOM 8152 C CA . GLY A 1 79 ? -8.468 29.034 -15.339 1.00 0.00 59 GLY A CA 7
ATOM 8153 C C . GLY A 1 79 ? -8.251 29.823 -16.629 1.00 0.00 59 GLY A C 7
ATOM 8154 O O . GLY A 1 79 ? -9.183 30.426 -17.153 1.00 0.00 59 GLY A O 7
ATOM 8158 N N . SER A 1 80 ? -7.025 29.810 -17.158 1.00 0.00 60 SER A N 7
ATOM 8159 C CA . SER A 1 80 ? -6.621 30.676 -18.255 1.00 0.00 60 SER A CA 7
ATOM 8160 C C . SER A 1 80 ? -6.887 30.044 -19.625 1.00 0.00 60 SER A C 7
ATOM 8161 O O . SER A 1 80 ? -6.260 30.432 -20.609 1.00 0.00 60 SER A O 7
ATOM 8169 N N . GLY A 1 81 ? -7.769 29.039 -19.688 1.00 0.00 61 GLY A N 7
ATOM 8170 C CA . GLY A 1 81 ? -8.080 28.281 -20.893 1.00 0.00 61 GLY A CA 7
ATOM 8171 C C . GLY A 1 81 ? -6.844 27.646 -21.535 1.00 0.00 61 GLY A C 7
ATOM 8172 O O . GLY A 1 81 ? -6.879 27.280 -22.709 1.00 0.00 61 GLY A O 7
ATOM 8176 N N . THR A 1 82 ? -5.752 27.517 -20.779 1.00 0.00 62 THR A N 7
ATOM 8177 C CA . THR A 1 82 ? -4.442 27.127 -21.266 1.00 0.00 62 THR A CA 7
ATOM 8178 C C . THR A 1 82 ? -3.642 26.656 -20.052 1.00 0.00 62 THR A C 7
ATOM 8179 O O . THR A 1 82 ? -4.013 26.972 -18.920 1.00 0.00 62 THR A O 7
ATOM 8190 N N . ILE A 1 83 ? -2.560 25.905 -20.277 1.00 0.00 63 ILE A N 7
ATOM 8191 C CA . ILE A 1 83 ? -1.666 25.455 -19.220 1.00 0.00 63 ILE A CA 7
ATOM 8192 C C . ILE A 1 83 ? -0.436 26.371 -19.196 1.00 0.00 63 ILE A C 7
ATOM 8193 O O . ILE A 1 83 ? 0.387 26.331 -20.111 1.00 0.00 63 ILE A O 7
ATOM 8209 N N . ASP A 1 84 ? -0.303 27.196 -18.156 1.00 0.00 64 ASP A N 7
ATOM 8210 C CA . ASP A 1 84 ? 0.898 27.981 -17.898 1.00 0.00 64 ASP A CA 7
ATOM 8211 C C . ASP A 1 84 ? 2.048 27.066 -17.463 1.00 0.00 64 ASP A C 7
ATOM 8212 O O . ASP A 1 84 ? 1.818 25.972 -16.952 1.00 0.00 64 ASP A O 7
ATOM 8221 N N . PHE A 1 85 ? 3.289 27.536 -17.624 1.00 0.00 65 PHE A N 7
ATOM 8222 C CA . PHE A 1 85 ? 4.487 26.817 -17.207 1.00 0.00 65 PHE A CA 7
ATOM 8223 C C . PHE A 1 85 ? 4.377 26.290 -15.775 1.00 0.00 65 PHE A C 7
ATOM 8224 O O . PHE A 1 85 ? 4.665 25.123 -15.534 1.00 0.00 65 PHE A O 7
ATOM 8241 N N . GLU A 1 86 ? 3.948 27.123 -14.824 1.00 0.00 66 GLU A N 7
ATOM 8242 C CA . GLU A 1 86 ? 3.828 26.699 -13.435 1.00 0.00 66 GLU A CA 7
ATOM 8243 C C . GLU A 1 86 ? 2.820 25.551 -13.303 1.00 0.00 66 GLU A C 7
ATOM 8244 O O . GLU A 1 86 ? 3.043 24.594 -12.564 1.00 0.00 66 GLU A O 7
ATOM 8256 N N . GLU A 1 87 ? 1.707 25.637 -14.032 1.00 0.00 67 GLU A N 7
ATOM 8257 C CA . GLU A 1 87 ? 0.674 24.614 -14.014 1.00 0.00 67 GLU A CA 7
ATOM 8258 C C . GLU A 1 87 ? 1.226 23.311 -14.605 1.00 0.00 67 GLU A C 7
ATOM 8259 O O . GLU A 1 87 ? 1.063 22.244 -14.020 1.00 0.00 67 GLU A O 7
ATOM 8271 N N . PHE A 1 88 ? 1.921 23.403 -15.743 1.00 0.00 68 PHE A N 7
ATOM 8272 C CA . PHE A 1 88 ? 2.602 22.274 -16.368 1.00 0.00 68 PHE A CA 7
ATOM 8273 C C . PHE A 1 88 ? 3.614 21.637 -15.405 1.00 0.00 68 PHE A C 7
ATOM 8274 O O . PHE A 1 88 ? 3.656 20.420 -15.235 1.00 0.00 68 PHE A O 7
ATOM 8291 N N . LEU A 1 89 ? 4.436 22.462 -14.756 1.00 0.00 69 LEU A N 7
ATOM 8292 C CA . LEU A 1 89 ? 5.397 22.018 -13.758 1.00 0.00 69 LEU A CA 7
ATOM 8293 C C . LEU A 1 89 ? 4.670 21.270 -12.639 1.00 0.00 69 LEU A C 7
ATOM 8294 O O . LEU A 1 89 ? 5.069 20.167 -12.274 1.00 0.00 69 LEU A O 7
ATOM 8310 N N . THR A 1 90 ? 3.593 21.853 -12.106 1.00 0.00 70 THR A N 7
ATOM 8311 C CA . THR A 1 90 ? 2.774 21.207 -11.087 1.00 0.00 70 THR A CA 7
ATOM 8312 C C . THR A 1 90 ? 2.282 19.844 -11.587 1.00 0.00 70 THR A C 7
ATOM 8313 O O . THR A 1 90 ? 2.417 18.844 -10.887 1.00 0.00 70 THR A O 7
ATOM 8324 N N . MET A 1 91 ? 1.732 19.798 -12.804 1.00 0.00 71 MET A N 7
ATOM 8325 C CA . MET A 1 91 ? 1.264 18.575 -13.436 1.00 0.00 71 MET A CA 7
ATOM 8326 C C . MET A 1 91 ? 2.373 17.519 -13.432 1.00 0.00 71 MET A C 7
ATOM 8327 O O . MET A 1 91 ? 2.171 16.415 -12.932 1.00 0.00 71 MET A O 7
ATOM 8341 N N . MET A 1 92 ? 3.554 17.854 -13.956 1.00 0.00 72 MET A N 7
ATOM 8342 C CA . MET A 1 92 ? 4.701 16.952 -13.941 1.00 0.00 72 MET A CA 7
ATOM 8343 C C . MET A 1 92 ? 5.017 16.485 -12.515 1.00 0.00 72 MET A C 7
ATOM 8344 O O . MET A 1 92 ? 5.153 15.287 -12.264 1.00 0.00 72 MET A O 7
ATOM 8358 N N . THR A 1 93 ? 5.109 17.433 -11.579 1.00 0.00 73 THR A N 7
ATOM 8359 C CA . THR A 1 93 ? 5.386 17.148 -10.175 1.00 0.00 73 THR A CA 7
ATOM 8360 C C . THR A 1 93 ? 4.344 16.180 -9.594 1.00 0.00 73 THR A C 7
ATOM 8361 O O . THR A 1 93 ? 4.683 15.319 -8.787 1.00 0.00 73 THR A O 7
ATOM 8372 N N . ALA A 1 94 ? 3.077 16.310 -9.997 1.00 0.00 74 ALA A N 7
ATOM 8373 C CA . ALA A 1 94 ? 2.017 15.405 -9.577 1.00 0.00 74 ALA A CA 7
ATOM 8374 C C . ALA A 1 94 ? 2.170 14.028 -10.231 1.00 0.00 74 ALA A C 7
ATOM 8375 O O . ALA A 1 94 ? 1.994 13.011 -9.566 1.00 0.00 74 ALA A O 7
ATOM 8382 N N . LYS A 1 95 ? 2.460 13.987 -11.535 1.00 0.00 75 LYS A N 7
ATOM 8383 C CA . LYS A 1 95 ? 2.583 12.738 -12.276 1.00 0.00 75 LYS A CA 7
ATOM 8384 C C . LYS A 1 95 ? 3.745 11.883 -11.769 1.00 0.00 75 LYS A C 7
ATOM 8385 O O . LYS A 1 95 ? 3.588 10.671 -11.628 1.00 0.00 75 LYS A O 7
ATOM 8404 N N . MET A 1 96 ? 4.926 12.481 -11.571 1.00 0.00 76 MET A N 7
ATOM 8405 C CA . MET A 1 96 ? 6.123 11.703 -11.256 1.00 0.00 76 MET A CA 7
ATOM 8406 C C . MET A 1 96 ? 5.941 10.834 -10.003 1.00 0.00 76 MET A C 7
ATOM 8407 O O . MET A 1 96 ? 6.496 9.712 -10.009 1.00 0.00 76 MET A O 7
ATOM 8422 N N . ARG A 1 21 ? 15.224 20.518 -7.205 1.00 0.00 1 ARG A N 8
ATOM 8423 C CA . ARG A 1 21 ? 15.935 19.629 -6.269 1.00 0.00 1 ARG A CA 8
ATOM 8424 C C . ARG A 1 21 ? 15.039 18.475 -5.813 1.00 0.00 1 ARG A C 8
ATOM 8425 O O . ARG A 1 21 ? 15.366 17.305 -6.019 1.00 0.00 1 ARG A O 8
ATOM 8446 N N . VAL A 1 22 ? 13.932 18.801 -5.145 1.00 0.00 2 VAL A N 8
ATOM 8447 C CA . VAL A 1 22 ? 13.101 17.821 -4.466 1.00 0.00 2 VAL A CA 8
ATOM 8448 C C . VAL A 1 22 ? 12.331 16.990 -5.497 1.00 0.00 2 VAL A C 8
ATOM 8449 O O . VAL A 1 22 ? 11.207 17.320 -5.874 1.00 0.00 2 VAL A O 8
ATOM 8462 N N . GLY A 1 23 ? 12.959 15.917 -5.984 1.00 0.00 3 GLY A N 8
ATOM 8463 C CA . GLY A 1 23 ? 12.383 15.020 -6.974 1.00 0.00 3 GLY A CA 8
ATOM 8464 C C . GLY A 1 23 ? 12.499 15.657 -8.353 1.00 0.00 3 GLY A C 8
ATOM 8465 O O . GLY A 1 23 ? 13.211 15.158 -9.223 1.00 0.00 3 GLY A O 8
ATOM 8469 N N . LEU A 1 24 ? 11.830 16.796 -8.542 1.00 0.00 4 LEU A N 8
ATOM 8470 C CA . LEU A 1 24 ? 12.036 17.609 -9.726 1.00 0.00 4 LEU A CA 8
ATOM 8471 C C . LEU A 1 24 ? 13.405 18.277 -9.597 1.00 0.00 4 LEU A C 8
ATOM 8472 O O . LEU A 1 24 ? 13.518 19.404 -9.118 1.00 0.00 4 LEU A O 8
ATOM 8488 N N . THR A 1 25 ? 14.451 17.566 -10.017 1.00 0.00 5 THR A N 8
ATOM 8489 C CA . THR A 1 25 ? 15.814 18.069 -10.045 1.00 0.00 5 THR A CA 8
ATOM 8490 C C . THR A 1 25 ? 15.906 19.240 -11.027 1.00 0.00 5 THR A C 8
ATOM 8491 O O . THR A 1 25 ? 14.991 19.489 -11.811 1.00 0.00 5 THR A O 8
ATOM 8502 N N . GLU A 1 26 ? 17.023 19.967 -11.014 1.00 0.00 6 GLU A N 8
ATOM 8503 C CA . GLU A 1 26 ? 17.270 21.012 -12.000 1.00 0.00 6 GLU A CA 8
ATOM 8504 C C . GLU A 1 26 ? 17.259 20.396 -13.403 1.00 0.00 6 GLU A C 8
ATOM 8505 O O . GLU A 1 26 ? 16.694 20.966 -14.331 1.00 0.00 6 GLU A O 8
ATOM 8517 N N . GLU A 1 27 ? 17.836 19.200 -13.535 1.00 0.00 7 GLU A N 8
ATOM 8518 C CA . GLU A 1 27 ? 17.749 18.368 -14.715 1.00 0.00 7 GLU A CA 8
ATOM 8519 C C . GLU A 1 27 ? 16.282 18.153 -15.121 1.00 0.00 7 GLU A C 8
ATOM 8520 O O . GLU A 1 27 ? 15.909 18.460 -16.253 1.00 0.00 7 GLU A O 8
ATOM 8532 N N . GLN A 1 28 ? 15.432 17.654 -14.218 1.00 0.00 8 GLN A N 8
ATOM 8533 C CA . GLN A 1 28 ? 14.018 17.478 -14.534 1.00 0.00 8 GLN A CA 8
ATOM 8534 C C . GLN A 1 28 ? 13.394 18.803 -14.979 1.00 0.00 8 GLN A C 8
ATOM 8535 O O . GLN A 1 28 ? 12.727 18.848 -16.009 1.00 0.00 8 GLN A O 8
ATOM 8549 N N . LYS A 1 29 ? 13.603 19.884 -14.226 1.00 0.00 9 LYS A N 8
ATOM 8550 C CA . LYS A 1 29 ? 13.043 21.182 -14.573 1.00 0.00 9 LYS A CA 8
ATOM 8551 C C . LYS A 1 29 ? 13.519 21.652 -15.953 1.00 0.00 9 LYS A C 8
ATOM 8552 O O . LYS A 1 29 ? 12.714 22.172 -16.723 1.00 0.00 9 LYS A O 8
ATOM 8571 N N . GLN A 1 30 ? 14.792 21.437 -16.297 1.00 0.00 10 GLN A N 8
ATOM 8572 C CA . GLN A 1 30 ? 15.294 21.679 -17.645 1.00 0.00 10 GLN A CA 8
ATOM 8573 C C . GLN A 1 30 ? 14.477 20.895 -18.672 1.00 0.00 10 GLN A C 8
ATOM 8574 O O . GLN A 1 30 ? 13.928 21.489 -19.600 1.00 0.00 10 GLN A O 8
ATOM 8588 N N . GLU A 1 31 ? 14.378 19.571 -18.511 1.00 0.00 11 GLU A N 8
ATOM 8589 C CA . GLU A 1 31 ? 13.603 18.746 -19.432 1.00 0.00 11 GLU A CA 8
ATOM 8590 C C . GLU A 1 31 ? 12.170 19.278 -19.5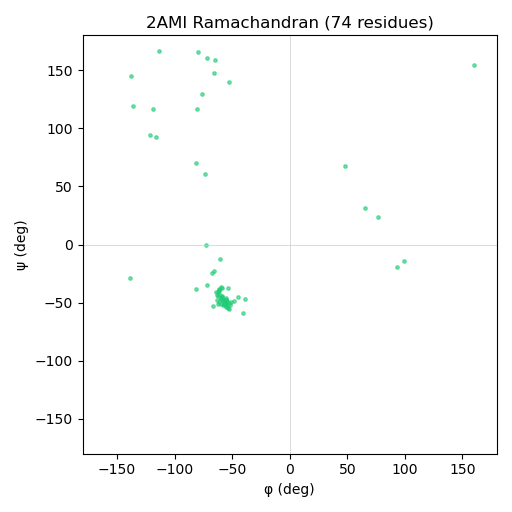68 1.00 0.00 11 GLU A C 8
ATOM 8591 O O . GLU A 1 31 ? 11.667 19.452 -20.676 1.00 0.00 11 GLU A O 8
ATOM 8603 N N . ILE A 1 32 ? 11.516 19.550 -18.437 1.00 0.00 12 ILE A N 8
ATOM 8604 C CA . ILE A 1 32 ? 10.150 20.054 -18.389 1.00 0.00 12 ILE A CA 8
ATOM 8605 C C . ILE A 1 32 ? 10.046 21.386 -19.145 1.00 0.00 12 ILE A C 8
ATOM 8606 O O . ILE A 1 32 ? 9.140 21.553 -19.959 1.00 0.00 12 ILE A O 8
ATOM 8622 N N . ARG A 1 33 ? 10.960 22.328 -18.900 1.00 0.00 13 ARG A N 8
ATOM 8623 C CA . ARG A 1 33 ? 10.997 23.607 -19.604 1.00 0.00 13 ARG A CA 8
ATOM 8624 C C . ARG A 1 33 ? 11.151 23.388 -21.109 1.00 0.00 13 ARG A C 8
ATOM 8625 O O . ARG A 1 33 ? 10.373 23.922 -21.897 1.00 0.00 13 ARG A O 8
ATOM 8646 N N . GLU A 1 34 ? 12.146 22.599 -21.515 1.00 0.00 14 GLU A N 8
ATOM 8647 C CA . GLU A 1 34 ? 12.412 22.314 -22.919 1.00 0.00 14 GLU A CA 8
ATOM 8648 C C . GLU A 1 34 ? 11.161 21.726 -23.590 1.00 0.00 14 GLU A C 8
ATOM 8649 O O . GLU A 1 34 ? 10.707 22.226 -24.621 1.00 0.00 14 GLU A O 8
ATOM 8661 N N . ALA A 1 35 ? 10.586 20.685 -22.982 1.00 0.00 15 ALA A N 8
ATOM 8662 C CA . ALA A 1 35 ? 9.359 20.059 -23.459 1.00 0.00 15 ALA A CA 8
ATOM 8663 C C . ALA A 1 35 ? 8.231 21.087 -23.568 1.00 0.00 15 ALA A C 8
ATOM 8664 O O . ALA A 1 35 ? 7.592 21.197 -24.610 1.00 0.00 15 ALA A O 8
ATOM 8671 N N . PHE A 1 36 ? 8.002 21.850 -22.493 1.00 0.00 16 PHE A N 8
ATOM 8672 C CA . PHE A 1 36 ? 7.001 22.907 -22.443 1.00 0.00 16 PHE A CA 8
ATOM 8673 C C . PHE A 1 36 ? 7.161 23.825 -23.652 1.00 0.00 16 PHE A C 8
ATOM 8674 O O . PHE A 1 36 ? 6.239 23.961 -24.453 1.00 0.00 16 PHE A O 8
ATOM 8691 N N . ASP A 1 37 ? 8.345 24.424 -23.793 1.00 0.00 17 ASP A N 8
ATOM 8692 C CA . ASP A 1 37 ? 8.663 25.345 -24.874 1.00 0.00 17 ASP A CA 8
ATOM 8693 C C . ASP A 1 37 ? 8.347 24.706 -26.222 1.00 0.00 17 ASP A C 8
ATOM 8694 O O . ASP A 1 37 ? 7.652 25.308 -27.038 1.00 0.00 17 ASP A O 8
ATOM 8703 N N . LEU A 1 38 ? 8.852 23.490 -26.457 1.00 0.00 18 LEU A N 8
ATOM 8704 C CA . LEU A 1 38 ? 8.614 22.781 -27.707 1.00 0.00 18 LEU A CA 8
ATOM 8705 C C . LEU A 1 38 ? 7.118 22.630 -27.976 1.00 0.00 18 LEU A C 8
ATOM 8706 O O . LEU A 1 38 ? 6.653 22.979 -29.057 1.00 0.00 18 LEU A O 8
ATOM 8722 N N . PHE A 1 39 ? 6.362 22.095 -27.013 1.00 0.00 19 PHE A N 8
ATOM 8723 C CA . PHE A 1 39 ? 4.930 21.898 -27.187 1.00 0.00 19 PHE A CA 8
ATOM 8724 C C . PHE A 1 39 ? 4.228 23.232 -27.444 1.00 0.00 19 PHE A C 8
ATOM 8725 O O . PHE A 1 39 ? 3.320 23.318 -28.272 1.00 0.00 19 PHE A O 8
ATOM 8742 N N . ASP A 1 40 ? 4.638 24.279 -26.725 1.00 0.00 20 ASP A N 8
ATOM 8743 C CA . ASP A 1 40 ? 3.976 25.574 -26.698 1.00 0.00 20 ASP A CA 8
ATOM 8744 C C . ASP A 1 40 ? 4.275 26.414 -27.947 1.00 0.00 20 ASP A C 8
ATOM 8745 O O . ASP A 1 40 ? 4.469 27.624 -27.847 1.00 0.00 20 ASP A O 8
ATOM 8754 N N . THR A 1 41 ? 4.304 25.776 -29.117 1.00 0.00 21 THR A N 8
ATOM 8755 C CA . THR A 1 41 ? 4.669 26.363 -30.396 1.00 0.00 21 THR A CA 8
ATOM 8756 C C . THR A 1 41 ? 4.024 27.741 -30.591 1.00 0.00 21 THR A C 8
ATOM 8757 O O . THR A 1 41 ? 4.699 28.768 -30.640 1.00 0.00 21 THR A O 8
ATOM 8768 N N . ASP A 1 42 ? 2.700 27.743 -30.720 1.00 0.00 22 ASP A N 8
ATOM 8769 C CA . ASP A 1 42 ? 1.931 28.921 -31.095 1.00 0.00 22 ASP A CA 8
ATOM 8770 C C . ASP A 1 42 ? 1.463 29.687 -29.861 1.00 0.00 22 ASP A C 8
ATOM 8771 O O . ASP A 1 42 ? 1.266 30.897 -29.922 1.00 0.00 22 ASP A O 8
ATOM 8780 N N . GLY A 1 43 ? 1.331 28.997 -28.725 1.00 0.00 23 GLY A N 8
ATOM 8781 C CA . GLY A 1 43 ? 0.941 29.627 -27.476 1.00 0.00 23 GLY A CA 8
ATOM 8782 C C . GLY A 1 43 ? 2.069 30.513 -26.952 1.00 0.00 23 GLY A C 8
ATOM 8783 O O . GLY A 1 43 ? 1.806 31.606 -26.457 1.00 0.00 23 GLY A O 8
ATOM 8787 N N . SER A 1 44 ? 3.324 30.055 -27.084 1.00 0.00 24 SER A N 8
ATOM 8788 C CA . SER A 1 44 ? 4.535 30.815 -26.792 1.00 0.00 24 SER A CA 8
ATOM 8789 C C . SER A 1 44 ? 4.414 31.646 -25.509 1.00 0.00 24 SER A C 8
ATOM 8790 O O . SER A 1 44 ? 4.563 32.866 -25.517 1.00 0.00 24 SER A O 8
ATOM 8798 N N . GLY A 1 45 ? 4.154 30.961 -24.399 1.00 0.00 25 GLY A N 8
ATOM 8799 C CA . GLY A 1 45 ? 3.915 31.559 -23.100 1.00 0.00 25 GLY A CA 8
ATOM 8800 C C . GLY A 1 45 ? 3.073 30.600 -22.268 1.00 0.00 25 GLY A C 8
ATOM 8801 O O . GLY A 1 45 ? 3.448 30.248 -21.151 1.00 0.00 25 GLY A O 8
ATOM 8805 N N . THR A 1 46 ? 1.938 30.169 -22.826 1.00 0.00 26 THR A N 8
ATOM 8806 C CA . THR A 1 46 ? 1.018 29.253 -22.164 1.00 0.00 26 THR A CA 8
ATOM 8807 C C . THR A 1 46 ? 0.524 28.202 -23.167 1.00 0.00 26 THR A C 8
ATOM 8808 O O . THR A 1 46 ? 0.109 28.546 -24.271 1.00 0.00 26 THR A O 8
ATOM 8819 N N . ILE A 1 47 ? 0.580 26.917 -22.799 1.00 0.00 27 ILE A N 8
ATOM 8820 C CA . ILE A 1 47 ? 0.209 25.816 -23.682 1.00 0.00 27 ILE A CA 8
ATOM 8821 C C . ILE A 1 47 ? -1.311 25.790 -23.810 1.00 0.00 27 ILE A C 8
ATOM 8822 O O . ILE A 1 47 ? -2.000 25.480 -22.842 1.00 0.00 27 ILE A O 8
ATOM 8838 N N . ASP A 1 48 ? -1.846 26.096 -24.992 1.00 0.00 28 ASP A N 8
ATOM 8839 C CA . ASP A 1 48 ? -3.269 25.949 -25.258 1.00 0.00 28 ASP A CA 8
ATOM 8840 C C . ASP A 1 48 ? -3.677 24.479 -25.132 1.00 0.00 28 ASP A C 8
ATOM 8841 O O . ASP A 1 48 ? -2.895 23.595 -25.484 1.00 0.00 28 ASP A O 8
ATOM 8850 N N . ALA A 1 49 ? -4.906 24.216 -24.674 1.00 0.00 29 ALA A N 8
ATOM 8851 C CA . ALA A 1 49 ? -5.501 22.882 -24.648 1.00 0.00 29 ALA A CA 8
ATOM 8852 C C . ALA A 1 49 ? -5.120 22.028 -25.870 1.00 0.00 29 ALA A C 8
ATOM 8853 O O . ALA A 1 49 ? -4.699 20.884 -25.720 1.00 0.00 29 ALA A O 8
ATOM 8860 N N . LYS A 1 50 ? -5.235 22.588 -27.080 1.00 0.00 30 LYS A N 8
ATOM 8861 C CA . LYS A 1 50 ? -4.868 21.903 -28.315 1.00 0.00 30 LYS A CA 8
ATOM 8862 C C . LYS A 1 50 ? -3.395 21.481 -28.305 1.00 0.00 30 LYS A C 8
ATOM 8863 O O . LYS A 1 50 ? -3.065 20.344 -28.639 1.00 0.00 30 LYS A O 8
ATOM 8882 N N . GLU A 1 51 ? -2.498 22.389 -27.915 1.00 0.00 31 GLU A N 8
ATOM 8883 C CA . GLU A 1 51 ? -1.077 22.092 -27.815 1.00 0.00 31 GLU A CA 8
ATOM 8884 C C . GLU A 1 51 ? -0.853 20.989 -26.774 1.00 0.00 31 GLU A C 8
ATOM 8885 O O . GLU A 1 51 ? -0.041 20.092 -26.993 1.00 0.00 31 GLU A O 8
ATOM 8897 N N . LEU A 1 52 ? -1.583 21.022 -25.652 1.00 0.00 32 LEU A N 8
ATOM 8898 C CA . LEU A 1 52 ? -1.496 19.941 -24.673 1.00 0.00 32 LEU A CA 8
ATOM 8899 C C . LEU A 1 52 ? -1.963 18.619 -25.290 1.00 0.00 32 LEU A C 8
ATOM 8900 O O . LEU A 1 52 ? -1.335 17.587 -25.078 1.00 0.00 32 LEU A O 8
ATOM 8916 N N . LYS A 1 53 ? -3.061 18.623 -26.050 1.00 0.00 33 LYS A N 8
ATOM 8917 C CA . LYS A 1 53 ? -3.537 17.430 -26.739 1.00 0.00 33 LYS A CA 8
ATOM 8918 C C . LYS A 1 53 ? -2.457 16.889 -27.683 1.00 0.00 33 LYS A C 8
ATOM 8919 O O . LYS A 1 53 ? -2.153 15.698 -27.651 1.00 0.00 33 LYS A O 8
ATOM 8938 N N . VAL A 1 54 ? -1.853 17.756 -28.501 1.00 0.00 34 VAL A N 8
ATOM 8939 C CA . VAL A 1 54 ? -0.725 17.368 -29.347 1.00 0.00 34 VAL A CA 8
ATOM 8940 C C . VAL A 1 54 ? 0.395 16.759 -28.494 1.00 0.00 34 VAL A C 8
ATOM 8941 O O . VAL A 1 54 ? 0.907 15.688 -28.817 1.00 0.00 34 VAL A O 8
ATOM 8954 N N . ALA A 1 55 ? 0.771 17.423 -27.398 1.00 0.00 35 ALA A N 8
ATOM 8955 C CA . ALA A 1 55 ? 1.785 16.920 -26.484 1.00 0.00 35 ALA A CA 8
ATOM 8956 C C . ALA A 1 55 ? 1.436 15.507 -26.017 1.00 0.00 35 ALA A C 8
ATOM 8957 O O . ALA A 1 55 ? 2.257 14.599 -26.095 1.00 0.00 35 ALA A O 8
ATOM 8964 N N . MET A 1 56 ? 0.208 15.310 -25.547 1.00 0.00 36 MET A N 8
ATOM 8965 C CA . MET A 1 56 ? -0.275 14.021 -25.087 1.00 0.00 36 MET A CA 8
ATOM 8966 C C . MET A 1 56 ? -0.223 12.975 -26.204 1.00 0.00 36 MET A C 8
ATOM 8967 O O . MET A 1 56 ? 0.228 11.856 -25.966 1.00 0.00 36 MET A O 8
ATOM 8981 N N . ARG A 1 57 ? -0.613 13.323 -27.432 1.00 0.00 37 ARG A N 8
ATOM 8982 C CA . ARG A 1 57 ? -0.407 12.427 -28.566 1.00 0.00 37 ARG A CA 8
ATOM 8983 C C . ARG A 1 57 ? 1.075 12.072 -28.726 1.00 0.00 37 ARG A C 8
ATOM 8984 O O . ARG A 1 57 ? 1.409 10.897 -28.858 1.00 0.00 37 ARG A O 8
ATOM 9005 N N . ALA A 1 58 ? 1.976 13.057 -28.669 1.00 0.00 38 ALA A N 8
ATOM 9006 C CA . ALA A 1 58 ? 3.414 12.795 -28.718 1.00 0.00 38 ALA A CA 8
ATOM 9007 C C . ALA A 1 58 ? 3.856 11.867 -27.576 1.00 0.00 38 ALA A C 8
ATOM 9008 O O . ALA A 1 58 ? 4.690 10.987 -27.780 1.00 0.00 38 ALA A O 8
ATOM 9015 N N . LEU A 1 59 ? 3.276 12.036 -26.384 1.00 0.00 39 LEU A N 8
ATOM 9016 C CA . LEU A 1 59 ? 3.490 11.166 -25.229 1.00 0.00 39 LEU A CA 8
ATOM 9017 C C . LEU A 1 59 ? 2.792 9.801 -25.383 1.00 0.00 39 LEU A C 8
ATOM 9018 O O . LEU A 1 59 ? 2.880 8.970 -24.482 1.00 0.00 39 LEU A O 8
ATOM 9034 N N . GLY A 1 60 ? 2.095 9.552 -26.495 1.00 0.00 40 GLY A N 8
ATOM 9035 C CA . GLY A 1 60 ? 1.461 8.275 -26.795 1.00 0.00 40 GLY A CA 8
ATOM 9036 C C . GLY A 1 60 ? 0.142 8.072 -26.048 1.00 0.00 40 GLY A C 8
ATOM 9037 O O . GLY A 1 60 ? -0.319 6.942 -25.911 1.00 0.00 40 GLY A O 8
ATOM 9041 N N . PHE A 1 61 ? -0.484 9.152 -25.575 1.00 0.00 41 PHE A N 8
ATOM 9042 C CA . PHE A 1 61 ? -1.767 9.075 -24.888 1.00 0.00 41 PHE A CA 8
ATOM 9043 C C . PHE A 1 61 ? -2.887 8.872 -25.907 1.00 0.00 41 PHE A C 8
ATOM 9044 O O . PHE A 1 61 ? -2.744 9.215 -27.082 1.00 0.00 41 PHE A O 8
ATOM 9061 N N . GLU A 1 62 ? -4.031 8.385 -25.421 1.00 0.00 42 GLU A N 8
ATOM 9062 C CA . GLU A 1 62 ? -5.287 8.323 -26.150 1.00 0.00 42 GLU A CA 8
ATOM 9063 C C . GLU A 1 62 ? -6.185 9.406 -25.534 1.00 0.00 42 GLU A C 8
ATOM 9064 O O . GLU A 1 62 ? -6.588 9.240 -24.384 1.00 0.00 42 GLU A O 8
ATOM 9076 N N . PRO A 1 63 ? -6.457 10.525 -26.229 1.00 0.00 43 PRO A N 8
ATOM 9077 C CA . PRO A 1 63 ? -7.312 11.604 -25.752 1.00 0.00 43 PRO A CA 8
ATOM 9078 C C . PRO A 1 63 ? -8.736 11.184 -25.356 1.00 0.00 43 PRO A C 8
ATOM 9079 O O . PRO A 1 63 ? -9.705 11.462 -26.062 1.00 0.00 43 PRO A O 8
ATOM 9090 N N . LYS A 1 64 ? -8.873 10.570 -24.180 1.00 0.00 44 LYS A N 8
ATOM 9091 C CA . LYS A 1 64 ? -10.142 10.286 -23.532 1.00 0.00 44 LYS A CA 8
ATOM 9092 C C . LYS A 1 64 ? -10.811 11.611 -23.151 1.00 0.00 44 LYS A C 8
ATOM 9093 O O . LYS A 1 64 ? -10.718 12.049 -22.008 1.00 0.00 44 LYS A O 8
ATOM 9112 N N . LYS A 1 65 ? -11.457 12.253 -24.129 1.00 0.00 45 LYS A N 8
ATOM 9113 C CA . LYS A 1 65 ? -12.001 13.606 -24.087 1.00 0.00 45 LYS A CA 8
ATOM 9114 C C . LYS A 1 65 ? -12.499 14.064 -22.710 1.00 0.00 45 LYS A C 8
ATOM 9115 O O . LYS A 1 65 ? -12.094 15.121 -22.232 1.00 0.00 45 LYS A O 8
ATOM 9134 N N . GLU A 1 66 ? -13.366 13.290 -22.056 1.00 0.00 46 GLU A N 8
ATOM 9135 C CA . GLU A 1 66 ? -13.906 13.651 -20.751 1.00 0.00 46 GLU A CA 8
ATOM 9136 C C . GLU A 1 66 ? -12.799 13.726 -19.688 1.00 0.00 46 GLU A C 8
ATOM 9137 O O . GLU A 1 66 ? -12.732 14.676 -18.909 1.00 0.00 46 GLU A O 8
ATOM 9149 N N . GLU A 1 67 ? -11.915 12.728 -19.673 1.00 0.00 47 GLU A N 8
ATOM 9150 C CA . GLU A 1 67 ? -10.794 12.668 -18.752 1.00 0.00 47 GLU A CA 8
ATOM 9151 C C . GLU A 1 67 ? -9.829 13.812 -19.063 1.00 0.00 47 GLU A C 8
ATOM 9152 O O . GLU A 1 67 ? -9.362 14.490 -18.153 1.00 0.00 47 GLU A O 8
ATOM 9164 N N . ILE A 1 68 ? -9.555 14.046 -20.349 1.00 0.00 48 ILE A N 8
ATOM 9165 C CA . ILE A 1 68 ? -8.742 15.170 -20.797 1.00 0.00 48 ILE A CA 8
ATOM 9166 C C . ILE A 1 68 ? -9.334 16.483 -20.274 1.00 0.00 48 ILE A C 8
ATOM 9167 O O . ILE A 1 68 ? -8.608 17.306 -19.725 1.00 0.00 48 ILE A O 8
ATOM 9183 N N . LYS A 1 69 ? -10.643 16.693 -20.430 1.00 0.00 49 LYS A N 8
ATOM 9184 C CA . LYS A 1 69 ? -11.295 17.896 -19.933 1.00 0.00 49 LYS A CA 8
ATOM 9185 C C . LYS A 1 69 ? -11.118 18.026 -18.418 1.00 0.00 49 LYS A C 8
ATOM 9186 O O . LYS A 1 69 ? -10.715 19.088 -17.942 1.00 0.00 49 LYS A O 8
ATOM 9205 N N . LYS A 1 70 ? -11.409 16.961 -17.662 1.00 0.00 50 LYS A N 8
ATOM 9206 C CA . LYS A 1 70 ? -11.223 16.972 -16.215 1.00 0.00 50 LYS A CA 8
ATOM 9207 C C . LYS A 1 70 ? -9.781 17.355 -15.861 1.00 0.00 50 LYS A C 8
ATOM 9208 O O . LYS A 1 70 ? -9.562 18.332 -15.148 1.00 0.00 50 LYS A O 8
ATOM 9227 N N . MET A 1 71 ? -8.806 16.612 -16.393 1.00 0.00 51 MET A N 8
ATOM 9228 C CA . MET A 1 71 ? -7.385 16.857 -16.231 1.00 0.00 51 MET A CA 8
ATOM 9229 C C . MET A 1 71 ? -7.070 18.332 -16.493 1.00 0.00 51 MET A C 8
ATOM 9230 O O . MET A 1 71 ? -6.604 19.036 -15.599 1.00 0.00 51 MET A O 8
ATOM 9244 N N . ILE A 1 72 ? -7.324 18.798 -17.718 1.00 0.00 52 ILE A N 8
ATOM 9245 C CA . ILE A 1 72 ? -7.052 20.170 -18.118 1.00 0.00 52 ILE A CA 8
ATOM 9246 C C . ILE A 1 72 ? -7.660 21.130 -17.101 1.00 0.00 52 ILE A C 8
ATOM 9247 O O . ILE A 1 72 ? -6.962 22.017 -16.625 1.00 0.00 52 ILE A O 8
ATOM 9263 N N . SER A 1 73 ? -8.929 20.949 -16.733 1.00 0.00 53 SER A N 8
ATOM 9264 C CA . SER A 1 73 ? -9.577 21.824 -15.766 1.00 0.00 53 SER A CA 8
ATOM 9265 C C . SER A 1 73 ? -8.837 21.829 -14.426 1.00 0.00 53 SER A C 8
ATOM 9266 O O . SER A 1 73 ? -8.530 22.893 -13.896 1.00 0.00 53 SER A O 8
ATOM 9274 N N . GLU A 1 74 ? -8.537 20.646 -13.882 1.00 0.00 54 GLU A N 8
ATOM 9275 C CA . GLU A 1 74 ? -7.825 20.515 -12.618 1.00 0.00 54 GLU A CA 8
ATOM 9276 C C . GLU A 1 74 ? -6.476 21.239 -12.669 1.00 0.00 54 GLU A C 8
ATOM 9277 O O . GLU A 1 74 ? -6.114 21.932 -11.721 1.00 0.00 54 GLU A O 8
ATOM 9289 N N . ILE A 1 75 ? -5.724 21.071 -13.758 1.00 0.00 55 ILE A N 8
ATOM 9290 C CA . ILE A 1 75 ? -4.432 21.732 -13.914 1.00 0.00 55 ILE A CA 8
ATOM 9291 C C . ILE A 1 75 ? -4.610 23.238 -14.162 1.00 0.00 55 ILE A C 8
ATOM 9292 O O . ILE A 1 75 ? -3.787 24.043 -13.721 1.00 0.00 55 ILE A O 8
ATOM 9308 N N . ASP A 1 76 ? -5.668 23.636 -14.871 1.00 0.00 56 ASP A N 8
ATOM 9309 C CA . ASP A 1 76 ? -5.913 25.018 -15.251 1.00 0.00 56 ASP A CA 8
ATOM 9310 C C . ASP A 1 76 ? -6.446 25.810 -14.055 1.00 0.00 56 ASP A C 8
ATOM 9311 O O . ASP A 1 76 ? -7.618 26.175 -14.005 1.00 0.00 56 ASP A O 8
ATOM 9320 N N . LYS A 1 77 ? -5.560 26.102 -13.103 1.00 0.00 57 LYS A N 8
ATOM 9321 C CA . LYS A 1 77 ? -5.863 26.941 -11.953 1.00 0.00 57 LYS A CA 8
ATOM 9322 C C . LYS A 1 77 ? -6.378 28.318 -12.393 1.00 0.00 57 LYS A C 8
ATOM 9323 O O . LYS A 1 77 ? -7.334 28.835 -11.823 1.00 0.00 57 LYS A O 8
ATOM 9342 N N . ASP A 1 78 ? -5.697 28.927 -13.372 1.00 0.00 58 ASP A N 8
ATOM 9343 C CA . ASP A 1 78 ? -5.902 30.316 -13.778 1.00 0.00 58 ASP A CA 8
ATOM 9344 C C . ASP A 1 78 ? -5.704 30.539 -15.284 1.00 0.00 58 ASP A C 8
ATOM 9345 O O . ASP A 1 78 ? -6.286 31.464 -15.846 1.00 0.00 58 ASP A O 8
ATOM 9354 N N . GLY A 1 79 ? -4.885 29.713 -15.946 1.00 0.00 59 GLY A N 8
ATOM 9355 C CA . GLY A 1 79 ? -4.495 29.884 -17.344 1.00 0.00 59 GLY A CA 8
ATOM 9356 C C . GLY A 1 79 ? -5.649 29.948 -18.362 1.00 0.00 59 GLY A C 8
ATOM 9357 O O . GLY A 1 79 ? -5.421 30.302 -19.519 1.00 0.00 59 GLY A O 8
ATOM 9361 N N . SER A 1 80 ? -6.879 29.611 -17.959 1.00 0.00 60 SER A N 8
ATOM 9362 C CA . SER A 1 80 ? -8.110 29.821 -18.714 1.00 0.00 60 SER A CA 8
ATOM 9363 C C . SER A 1 80 ? -8.024 29.320 -20.158 1.00 0.00 60 SER A C 8
ATOM 9364 O O . SER A 1 80 ? -8.004 30.113 -21.096 1.00 0.00 60 SER A O 8
ATOM 9372 N N . GLY A 1 81 ? -7.978 27.999 -20.340 1.00 0.00 61 GLY A N 8
ATOM 9373 C CA . GLY A 1 81 ? -7.888 27.378 -21.655 1.00 0.00 61 GLY A CA 8
ATOM 9374 C C . GLY A 1 81 ? -6.435 27.152 -22.073 1.00 0.00 61 GLY A C 8
ATOM 9375 O O . GLY A 1 81 ? -6.163 26.272 -22.895 1.00 0.00 61 GLY A O 8
ATOM 9379 N N . THR A 1 82 ? -5.505 27.925 -21.495 1.00 0.00 62 THR A N 8
ATOM 9380 C CA . THR A 1 82 ? -4.082 27.685 -21.630 1.00 0.00 62 THR A CA 8
ATOM 9381 C C . THR A 1 82 ? -3.525 27.172 -20.300 1.00 0.00 62 THR A C 8
ATOM 9382 O O . THR A 1 82 ? -4.156 27.334 -19.256 1.00 0.00 62 THR A O 8
ATOM 9393 N N . ILE A 1 83 ? -2.362 26.524 -20.351 1.00 0.00 63 ILE A N 8
ATOM 9394 C CA . ILE A 1 83 ? -1.639 25.971 -19.221 1.00 0.00 63 ILE A CA 8
ATOM 9395 C C . ILE A 1 83 ? -0.305 26.719 -19.142 1.00 0.00 63 ILE A C 8
ATOM 9396 O O . ILE A 1 83 ? 0.559 26.556 -20.005 1.00 0.00 63 ILE A O 8
ATOM 9412 N N . ASP A 1 84 ? -0.151 27.572 -18.129 1.00 0.00 64 ASP A N 8
ATOM 9413 C CA . ASP A 1 84 ? 1.091 28.275 -17.845 1.00 0.00 64 ASP A CA 8
ATOM 9414 C C . ASP A 1 84 ? 2.152 27.291 -17.353 1.00 0.00 64 ASP A C 8
ATOM 9415 O O . ASP A 1 84 ? 1.819 26.241 -16.804 1.00 0.00 64 ASP A O 8
ATOM 9424 N N . PHE A 1 85 ? 3.430 27.646 -17.517 1.00 0.00 65 PHE A N 8
ATOM 9425 C CA . PHE A 1 85 ? 4.548 26.840 -17.046 1.00 0.00 65 PHE A CA 8
ATOM 9426 C C . PHE A 1 85 ? 4.342 26.350 -15.611 1.00 0.00 65 PHE A C 8
ATOM 9427 O O . PHE A 1 85 ? 4.542 25.173 -15.339 1.00 0.00 65 PHE A O 8
ATOM 9444 N N . GLU A 1 86 ? 3.934 27.225 -14.687 1.00 0.00 66 GLU A N 8
ATOM 9445 C CA . GLU A 1 86 ? 3.715 26.829 -13.300 1.00 0.00 66 GLU A CA 8
ATOM 9446 C C . GLU A 1 86 ? 2.668 25.710 -13.212 1.00 0.00 66 GLU A C 8
ATOM 9447 O O . GLU A 1 86 ? 2.845 24.731 -12.488 1.00 0.00 66 GLU A O 8
ATOM 9459 N N . GLU A 1 87 ? 1.575 25.845 -13.964 1.00 0.00 67 GLU A N 8
ATOM 9460 C CA . GLU A 1 87 ? 0.511 24.853 -13.998 1.00 0.00 67 GLU A CA 8
ATOM 9461 C C . GLU A 1 87 ? 1.044 23.543 -14.600 1.00 0.00 67 GLU A C 8
ATOM 9462 O O . GLU A 1 87 ? 0.791 22.461 -14.072 1.00 0.00 67 GLU A O 8
ATOM 9474 N N . PHE A 1 88 ? 1.823 23.638 -15.680 1.00 0.00 68 PHE A N 8
ATOM 9475 C CA . PHE A 1 88 ? 2.458 22.481 -16.303 1.00 0.00 68 PHE A CA 8
ATOM 9476 C C . PHE A 1 88 ? 3.359 21.756 -15.296 1.00 0.00 68 PHE A C 8
ATOM 9477 O O . PHE A 1 88 ? 3.274 20.542 -15.118 1.00 0.00 68 PHE A O 8
ATOM 9494 N N . LEU A 1 89 ? 4.214 22.509 -14.603 1.00 0.00 69 LEU A N 8
ATOM 9495 C CA . LEU A 1 89 ? 5.066 21.985 -13.551 1.00 0.00 69 LEU A CA 8
ATOM 9496 C C . LEU A 1 89 ? 4.212 21.337 -12.459 1.00 0.00 69 LEU A C 8
ATOM 9497 O O . LEU A 1 89 ? 4.552 20.260 -11.980 1.00 0.00 69 LEU A O 8
ATOM 9513 N N . THR A 1 90 ? 3.098 21.960 -12.067 1.00 0.00 70 THR A N 8
ATOM 9514 C CA . THR A 1 90 ? 2.179 21.356 -11.107 1.00 0.00 70 THR A CA 8
ATOM 9515 C C . THR A 1 90 ? 1.702 19.987 -11.615 1.00 0.00 70 THR A C 8
ATOM 9516 O O . THR A 1 90 ? 1.748 19.008 -10.873 1.00 0.00 70 THR A O 8
ATOM 9527 N N . MET A 1 91 ? 1.280 19.900 -12.881 1.00 0.00 71 MET A N 8
ATOM 9528 C CA . MET A 1 91 ? 0.906 18.631 -13.498 1.00 0.00 71 MET A CA 8
ATOM 9529 C C . MET A 1 91 ? 2.053 17.619 -13.392 1.00 0.00 71 MET A C 8
ATOM 9530 O O . MET A 1 91 ? 1.843 16.485 -12.958 1.00 0.00 71 MET A O 8
ATOM 9544 N N . MET A 1 92 ? 3.276 18.030 -13.746 1.00 0.00 72 MET A N 8
ATOM 9545 C CA . MET A 1 92 ? 4.441 17.159 -13.639 1.00 0.00 72 MET A CA 8
ATOM 9546 C C . MET A 1 92 ? 4.609 16.671 -12.199 1.00 0.00 72 MET A C 8
ATOM 9547 O O . MET A 1 92 ? 4.782 15.478 -11.968 1.00 0.00 72 MET A O 8
ATOM 9561 N N . THR A 1 93 ? 4.528 17.585 -11.231 1.00 0.00 73 THR A N 8
ATOM 9562 C CA . THR A 1 93 ? 4.636 17.274 -9.813 1.00 0.00 73 THR A CA 8
ATOM 9563 C C . THR A 1 93 ? 3.574 16.246 -9.413 1.00 0.00 73 THR A C 8
ATOM 9564 O O . THR A 1 93 ? 3.878 15.284 -8.716 1.00 0.00 73 THR A O 8
ATOM 9575 N N . ALA A 1 94 ? 2.326 16.456 -9.845 1.00 0.00 74 ALA A N 8
ATOM 9576 C CA . ALA A 1 94 ? 1.225 15.550 -9.553 1.00 0.00 74 ALA A CA 8
ATOM 9577 C C . ALA A 1 94 ? 1.484 14.162 -10.146 1.00 0.00 74 ALA A C 8
ATOM 9578 O O . ALA A 1 94 ? 1.220 13.155 -9.494 1.00 0.00 74 ALA A O 8
ATOM 9585 N N . LYS A 1 95 ? 1.979 14.106 -11.385 1.00 0.00 75 LYS A N 8
ATOM 9586 C CA . LYS A 1 95 ? 2.291 12.846 -12.046 1.00 0.00 75 LYS A CA 8
ATOM 9587 C C . LYS A 1 95 ? 3.450 12.126 -11.347 1.00 0.00 75 LYS A C 8
ATOM 9588 O O . LYS A 1 95 ? 3.401 10.912 -11.159 1.00 0.00 75 LYS A O 8
ATOM 9607 N N . MET A 1 96 ? 4.518 12.857 -11.019 1.00 0.00 76 MET A N 8
ATOM 9608 C CA . MET A 1 96 ? 5.737 12.321 -10.448 1.00 0.00 76 MET A CA 8
ATOM 9609 C C . MET A 1 96 ? 5.457 11.606 -9.122 1.00 0.00 76 MET A C 8
ATOM 9610 O O . MET A 1 96 ? 6.023 10.505 -8.941 1.00 0.00 76 MET A O 8
ATOM 9625 N N . ARG A 1 21 ? 9.557 19.104 -6.815 1.00 0.00 1 ARG A N 9
ATOM 9626 C CA . ARG A 1 21 ? 9.772 18.344 -5.568 1.00 0.00 1 ARG A CA 9
ATOM 9627 C C . ARG A 1 21 ? 11.207 17.809 -5.528 1.00 0.00 1 ARG A C 9
ATOM 9628 O O . ARG A 1 21 ? 11.811 17.600 -6.582 1.00 0.00 1 ARG A O 9
ATOM 9649 N N . VAL A 1 22 ? 11.750 17.582 -4.327 1.00 0.00 2 VAL A N 9
ATOM 9650 C CA . VAL A 1 22 ? 13.066 16.983 -4.144 1.00 0.00 2 VAL A CA 9
ATOM 9651 C C . VAL A 1 22 ? 13.195 15.731 -5.022 1.00 0.00 2 VAL A C 9
ATOM 9652 O O . VAL A 1 22 ? 12.404 14.797 -4.902 1.00 0.00 2 VAL A O 9
ATOM 9665 N N . GLY A 1 23 ? 14.154 15.756 -5.951 1.00 0.00 3 GLY A N 9
ATOM 9666 C CA . GLY A 1 23 ? 14.295 14.768 -7.009 1.00 0.00 3 GLY A CA 9
ATOM 9667 C C . GLY A 1 23 ? 14.406 15.486 -8.351 1.00 0.00 3 GLY A C 9
ATOM 9668 O O . GLY A 1 23 ? 15.273 15.157 -9.162 1.00 0.00 3 GLY A O 9
ATOM 9672 N N . LEU A 1 24 ? 13.554 16.492 -8.578 1.00 0.00 4 LEU A N 9
ATOM 9673 C CA . LEU A 1 24 ? 13.586 17.300 -9.789 1.00 0.00 4 LEU A CA 9
ATOM 9674 C C . LEU A 1 24 ? 14.749 18.289 -9.721 1.00 0.00 4 LEU A C 9
ATOM 9675 O O . LEU A 1 24 ? 14.585 19.435 -9.307 1.00 0.00 4 LEU A O 9
ATOM 9691 N N . THR A 1 25 ? 15.934 17.844 -10.136 1.00 0.00 5 THR A N 9
ATOM 9692 C CA . THR A 1 25 ? 17.123 18.675 -10.211 1.00 0.00 5 THR A CA 9
ATOM 9693 C C . THR A 1 25 ? 16.938 19.787 -11.248 1.00 0.00 5 THR A C 9
ATOM 9694 O O . THR A 1 25 ? 16.086 19.698 -12.134 1.00 0.00 5 THR A O 9
ATOM 9705 N N . GLU A 1 26 ? 17.768 20.831 -11.166 1.00 0.00 6 GLU A N 9
ATOM 9706 C CA . GLU A 1 26 ? 17.764 21.953 -12.098 1.00 0.00 6 GLU A CA 9
ATOM 9707 C C . GLU A 1 26 ? 17.759 21.471 -13.550 1.00 0.00 6 GLU A C 9
ATOM 9708 O O . GLU A 1 26 ? 17.036 22.020 -14.378 1.00 0.00 6 GLU A O 9
ATOM 9720 N N . GLU A 1 27 ? 18.541 20.431 -13.850 1.00 0.00 7 GLU A N 9
ATOM 9721 C CA . GLU A 1 27 ? 18.560 19.777 -15.150 1.00 0.00 7 GLU A CA 9
ATOM 9722 C C . GLU A 1 27 ? 17.139 19.370 -15.557 1.00 0.00 7 GLU A C 9
ATOM 9723 O O . GLU A 1 27 ? 16.662 19.738 -16.628 1.00 0.00 7 GLU A O 9
ATOM 9735 N N . GLN A 1 28 ? 16.450 18.631 -14.686 1.00 0.00 8 GLN A N 9
ATOM 9736 C CA . GLN A 1 28 ? 15.084 18.205 -14.947 1.00 0.00 8 GLN A CA 9
ATOM 9737 C C . GLN A 1 28 ? 14.164 19.417 -15.097 1.00 0.00 8 GLN A C 9
ATOM 9738 O O . GLN A 1 28 ? 13.320 19.429 -15.989 1.00 0.00 8 GLN A O 9
ATOM 9752 N N . LYS A 1 29 ? 14.339 20.458 -14.274 1.00 0.00 9 LYS A N 9
ATOM 9753 C CA . LYS A 1 29 ? 13.591 21.700 -14.463 1.00 0.00 9 LYS A CA 9
ATOM 9754 C C . LYS A 1 29 ? 13.800 22.245 -15.885 1.00 0.00 9 LYS A C 9
ATOM 9755 O O . LYS A 1 29 ? 12.827 22.601 -16.554 1.00 0.00 9 LYS A O 9
ATOM 9774 N N . GLN A 1 30 ? 15.050 22.282 -16.366 1.00 0.00 10 GLN A N 9
ATOM 9775 C CA . GLN A 1 30 ? 15.325 22.724 -17.729 1.00 0.00 10 GLN A CA 9
ATOM 9776 C C . GLN A 1 30 ? 14.570 21.837 -18.719 1.00 0.00 10 GLN A C 9
ATOM 9777 O O . GLN A 1 30 ? 13.856 22.351 -19.572 1.00 0.00 10 GLN A O 9
ATOM 9791 N N . GLU A 1 31 ? 14.699 20.514 -18.593 1.00 0.00 11 GLU A N 9
ATOM 9792 C CA . GLU A 1 31 ? 14.019 19.571 -19.477 1.00 0.00 11 GLU A CA 9
ATOM 9793 C C . GLU A 1 31 ? 12.506 19.838 -19.518 1.00 0.00 11 GLU A C 9
ATOM 9794 O O . GLU A 1 31 ? 11.913 19.919 -20.594 1.00 0.00 11 GLU A O 9
ATOM 9806 N N . ILE A 1 32 ? 11.878 19.990 -18.349 1.00 0.00 12 ILE A N 9
ATOM 9807 C CA . ILE A 1 32 ? 10.458 20.304 -18.241 1.00 0.00 12 ILE A CA 9
ATOM 9808 C C . ILE A 1 32 ? 10.162 21.616 -18.977 1.00 0.00 12 ILE A C 9
ATOM 9809 O O . ILE A 1 32 ? 9.206 21.686 -19.749 1.00 0.00 12 ILE A O 9
ATOM 9825 N N . ARG A 1 33 ? 10.974 22.655 -18.763 1.00 0.00 13 ARG A N 9
ATOM 9826 C CA . ARG A 1 33 ? 10.780 23.923 -19.455 1.00 0.00 13 ARG A CA 9
ATOM 9827 C C . ARG A 1 33 ? 10.909 23.757 -20.977 1.00 0.00 13 ARG A C 9
ATOM 9828 O O . ARG A 1 33 ? 10.082 24.273 -21.725 1.00 0.00 13 ARG A O 9
ATOM 9849 N N . GLU A 1 34 ? 11.919 23.023 -21.448 1.00 0.00 14 GLU A N 9
ATOM 9850 C CA . GLU A 1 34 ? 12.096 22.735 -22.865 1.00 0.00 14 GLU A CA 9
ATOM 9851 C C . GLU A 1 34 ? 10.844 22.053 -23.421 1.00 0.00 14 GLU A C 9
ATOM 9852 O O . GLU A 1 34 ? 10.298 22.495 -24.431 1.00 0.00 14 GLU A O 9
ATOM 9864 N N . ALA A 1 35 ? 10.371 20.997 -22.751 1.00 0.00 15 ALA A N 9
ATOM 9865 C CA . ALA A 1 35 ? 9.145 20.311 -23.137 1.00 0.00 15 ALA A CA 9
ATOM 9866 C C . ALA A 1 35 ? 7.977 21.299 -23.215 1.00 0.00 15 ALA A C 9
ATOM 9867 O O . ALA A 1 35 ? 7.274 21.354 -24.220 1.00 0.00 15 ALA A O 9
ATOM 9874 N N . PHE A 1 36 ? 7.790 22.101 -22.162 1.00 0.00 16 PHE A N 9
ATOM 9875 C CA . PHE A 1 36 ? 6.762 23.131 -22.110 1.00 0.00 16 PHE A CA 9
ATOM 9876 C C . PHE A 1 36 ? 6.822 24.032 -23.347 1.00 0.00 16 PHE A C 9
ATOM 9877 O O . PHE A 1 36 ? 5.844 24.146 -24.085 1.00 0.00 16 PHE A O 9
ATOM 9894 N N . ASP A 1 37 ? 7.979 24.660 -23.575 1.00 0.00 17 ASP A N 9
ATOM 9895 C CA . ASP A 1 37 ? 8.188 25.561 -24.701 1.00 0.00 17 ASP A CA 9
ATOM 9896 C C . ASP A 1 37 ? 7.896 24.851 -26.021 1.00 0.00 17 ASP A C 9
ATOM 9897 O O . ASP A 1 37 ? 7.198 25.400 -26.868 1.00 0.00 17 ASP A O 9
ATOM 9906 N N . LEU A 1 38 ? 8.420 23.636 -26.204 1.00 0.00 18 LEU A N 9
ATOM 9907 C CA . LEU A 1 38 ? 8.176 22.852 -27.406 1.00 0.00 18 LEU A CA 9
ATOM 9908 C C . LEU A 1 38 ? 6.676 22.666 -27.620 1.00 0.00 18 LEU A C 9
ATOM 9909 O O . LEU A 1 38 ? 6.169 22.946 -28.702 1.00 0.00 18 LEU A O 9
ATOM 9925 N N . PHE A 1 39 ? 5.967 22.177 -26.599 1.00 0.00 19 PHE A N 9
ATOM 9926 C CA . PHE A 1 39 ? 4.536 21.950 -26.706 1.00 0.00 19 PHE A CA 9
ATOM 9927 C C . PHE A 1 39 ? 3.809 23.256 -27.014 1.00 0.00 19 PHE A C 9
ATOM 9928 O O . PHE A 1 39 ? 2.902 23.268 -27.845 1.00 0.00 19 PHE A O 9
ATOM 9945 N N . ASP A 1 40 ? 4.216 24.362 -26.390 1.00 0.00 20 ASP A N 9
ATOM 9946 C CA . ASP A 1 40 ? 3.732 25.688 -26.744 1.00 0.00 20 ASP A CA 9
ATOM 9947 C C . ASP A 1 40 ? 4.326 26.146 -28.087 1.00 0.00 20 ASP A C 9
ATOM 9948 O O . ASP A 1 40 ? 4.960 27.196 -28.172 1.00 0.00 20 ASP A O 9
ATOM 9957 N N . THR A 1 41 ? 4.062 25.389 -29.156 1.00 0.00 21 THR A N 9
ATOM 9958 C CA . THR A 1 41 ? 4.468 25.705 -30.518 1.00 0.00 21 THR A CA 9
ATOM 9959 C C . THR A 1 41 ? 4.045 27.125 -30.909 1.00 0.00 21 THR A C 9
ATOM 9960 O O . THR A 1 41 ? 4.783 27.828 -31.594 1.00 0.00 21 THR A O 9
ATOM 9971 N N . ASP A 1 42 ? 2.857 27.548 -30.465 1.00 0.00 22 ASP A N 9
ATOM 9972 C CA . ASP A 1 42 ? 2.326 28.876 -30.745 1.00 0.00 22 ASP A CA 9
ATOM 9973 C C . ASP A 1 42 ? 3.154 29.984 -30.082 1.00 0.00 22 ASP A C 9
ATOM 9974 O O . ASP A 1 42 ? 3.100 31.132 -30.516 1.00 0.00 22 ASP A O 9
ATOM 9983 N N . GLY A 1 43 ? 3.902 29.665 -29.022 1.00 0.00 23 GLY A N 9
ATOM 9984 C CA . GLY A 1 43 ? 4.648 30.646 -28.253 1.00 0.00 23 GLY A CA 9
ATOM 9985 C C . GLY A 1 43 ? 3.720 31.575 -27.469 1.00 0.00 23 GLY A C 9
ATOM 9986 O O . GLY A 1 43 ? 4.041 32.742 -27.265 1.00 0.00 23 GLY A O 9
ATOM 9990 N N . SER A 1 44 ? 2.583 31.060 -26.986 1.00 0.00 24 SER A N 9
ATOM 9991 C CA . SER A 1 44 ? 1.642 31.825 -26.179 1.00 0.00 24 SER A CA 9
ATOM 9992 C C . SER A 1 44 ? 2.223 32.191 -24.807 1.00 0.00 24 SER A C 9
ATOM 9993 O O . SER A 1 44 ? 1.709 33.082 -24.137 1.00 0.00 24 SER A O 9
ATOM 10001 N N . GLY A 1 45 ? 3.254 31.462 -24.370 1.00 0.00 25 GLY A N 9
ATOM 10002 C CA . GLY A 1 45 ? 3.796 31.506 -23.020 1.00 0.00 25 GLY A CA 9
ATOM 10003 C C . GLY A 1 45 ? 3.097 30.471 -22.130 1.00 0.00 25 GLY A C 9
ATOM 10004 O O . GLY A 1 45 ? 3.398 30.377 -20.941 1.00 0.00 25 GLY A O 9
ATOM 10008 N N . THR A 1 46 ? 2.162 29.705 -22.700 1.00 0.00 26 THR A N 9
ATOM 10009 C CA . THR A 1 46 ? 1.260 28.780 -22.041 1.00 0.00 26 THR A CA 9
ATOM 10010 C C . THR A 1 46 ? 0.930 27.689 -23.066 1.00 0.00 26 THR A C 9
ATOM 10011 O O . THR A 1 46 ? 0.960 27.963 -24.265 1.00 0.00 26 THR A O 9
ATOM 10022 N N . ILE A 1 47 ? 0.665 26.452 -22.633 1.00 0.00 27 ILE A N 9
ATOM 10023 C CA . ILE A 1 47 ? 0.315 25.371 -23.556 1.00 0.00 27 ILE A CA 9
ATOM 10024 C C . ILE A 1 47 ? -1.194 25.427 -23.785 1.00 0.00 27 ILE A C 9
ATOM 10025 O O . ILE A 1 47 ? -1.944 25.207 -22.838 1.00 0.00 27 ILE A O 9
ATOM 10041 N N . ASP A 1 48 ? -1.659 25.699 -25.006 1.00 0.00 28 ASP A N 9
ATOM 10042 C CA . ASP A 1 48 ? -3.089 25.648 -25.298 1.00 0.00 28 ASP A CA 9
ATOM 10043 C C . ASP A 1 48 ? -3.619 24.220 -25.152 1.00 0.00 28 ASP A C 9
ATOM 10044 O O . ASP A 1 48 ? -2.911 23.274 -25.488 1.00 0.00 28 ASP A O 9
ATOM 10053 N N . ALA A 1 49 ? -4.867 24.058 -24.698 1.00 0.00 29 ALA A N 9
ATOM 10054 C CA . ALA A 1 49 ? -5.554 22.767 -24.640 1.00 0.00 29 ALA A CA 9
ATOM 10055 C C . ALA A 1 49 ? -5.237 21.861 -25.842 1.00 0.00 29 ALA A C 9
ATOM 10056 O O . ALA A 1 49 ? -4.862 20.702 -25.666 1.00 0.00 29 ALA A O 9
ATOM 10063 N N . LYS A 1 50 ? -5.360 22.396 -27.062 1.00 0.00 30 LYS A N 9
ATOM 10064 C CA . LYS A 1 50 ? -5.044 21.683 -28.293 1.00 0.00 30 LYS A CA 9
ATOM 10065 C C . LYS A 1 50 ? -3.615 21.130 -28.246 1.00 0.00 30 LYS A C 9
ATOM 10066 O O . LYS A 1 50 ? -3.386 19.936 -28.447 1.00 0.00 30 LYS A O 9
ATOM 10085 N N . GLU A 1 51 ? -2.654 22.013 -27.969 1.00 0.00 31 GLU A N 9
ATOM 10086 C CA . GLU A 1 51 ? -1.250 21.664 -27.857 1.00 0.00 31 GLU A CA 9
ATOM 10087 C C . GLU A 1 51 ? -1.047 20.609 -26.764 1.00 0.00 31 GLU A C 9
ATOM 10088 O O . GLU A 1 51 ? -0.223 19.713 -26.919 1.00 0.00 31 GLU A O 9
ATOM 10100 N N . LEU A 1 52 ? -1.792 20.699 -25.659 1.00 0.00 32 LEU A N 9
ATOM 10101 C CA . LEU A 1 52 ? -1.676 19.726 -24.585 1.00 0.00 32 LEU A CA 9
ATOM 10102 C C . LEU A 1 52 ? -2.173 18.350 -25.039 1.00 0.00 32 LEU A C 9
ATOM 10103 O O . LEU A 1 52 ? -1.499 17.349 -24.802 1.00 0.00 32 LEU A O 9
ATOM 10119 N N . LYS A 1 53 ? -3.337 18.259 -25.696 1.00 0.00 33 LYS A N 9
ATOM 10120 C CA . LYS A 1 53 ? -3.765 16.955 -26.196 1.00 0.00 33 LYS A CA 9
ATOM 10121 C C . LYS A 1 53 ? -2.796 16.414 -27.259 1.00 0.00 33 LYS A C 9
ATOM 10122 O O . LYS A 1 53 ? -2.522 15.215 -27.279 1.00 0.00 33 LYS A O 9
ATOM 10141 N N . VAL A 1 54 ? -2.229 17.286 -28.104 1.00 0.00 34 VAL A N 9
ATOM 10142 C CA . VAL A 1 54 ? -1.142 16.893 -29.000 1.00 0.00 34 VAL A CA 9
ATOM 10143 C C . VAL A 1 54 ? 0.037 16.325 -28.198 1.00 0.00 34 VAL A C 9
ATOM 10144 O O . VAL A 1 54 ? 0.554 15.259 -28.526 1.00 0.00 34 VAL A O 9
ATOM 10157 N N . ALA A 1 55 ? 0.468 17.022 -27.143 1.00 0.00 35 ALA A N 9
ATOM 10158 C CA . ALA A 1 55 ? 1.536 16.555 -26.270 1.00 0.00 35 ALA A CA 9
ATOM 10159 C C . ALA A 1 55 ? 1.214 15.153 -25.754 1.00 0.00 35 ALA A C 9
ATOM 10160 O O . ALA A 1 55 ? 2.028 14.240 -25.861 1.00 0.00 35 ALA A O 9
ATOM 10167 N N . MET A 1 56 ? 0.009 14.974 -25.215 1.00 0.00 36 MET A N 9
ATOM 10168 C CA . MET A 1 56 ? -0.450 13.680 -24.740 1.00 0.00 36 MET A CA 9
ATOM 10169 C C . MET A 1 56 ? -0.404 12.620 -25.849 1.00 0.00 36 MET A C 9
ATOM 10170 O O . MET A 1 56 ? 0.100 11.522 -25.611 1.00 0.00 36 MET A O 9
ATOM 10184 N N . ARG A 1 57 ? -0.882 12.930 -27.058 1.00 0.00 37 ARG A N 9
ATOM 10185 C CA . ARG A 1 57 ? -0.742 12.022 -28.196 1.00 0.00 37 ARG A CA 9
ATOM 10186 C C . ARG A 1 57 ? 0.725 11.638 -28.397 1.00 0.00 37 ARG A C 9
ATOM 10187 O O . ARG A 1 57 ? 1.045 10.454 -28.476 1.00 0.00 37 ARG A O 9
ATOM 10208 N N . ALA A 1 58 ? 1.627 12.623 -28.449 1.00 0.00 38 ALA A N 9
ATOM 10209 C CA . ALA A 1 58 ? 3.058 12.369 -28.596 1.00 0.00 38 ALA A CA 9
ATOM 10210 C C . ALA A 1 58 ? 3.579 11.462 -27.474 1.00 0.00 38 ALA A C 9
ATOM 10211 O O . ALA A 1 58 ? 4.375 10.560 -27.720 1.00 0.00 38 ALA A O 9
ATOM 10218 N N . LEU A 1 59 ? 3.106 11.681 -26.244 1.00 0.00 39 LEU A N 9
ATOM 10219 C CA . LEU A 1 59 ? 3.429 10.860 -25.081 1.00 0.00 39 LEU A CA 9
ATOM 10220 C C . LEU A 1 59 ? 2.712 9.497 -25.095 1.00 0.00 39 LEU A C 9
ATOM 10221 O O . LEU A 1 59 ? 2.868 8.722 -24.153 1.00 0.00 39 LEU A O 9
ATOM 10237 N N . GLY A 1 60 ? 1.929 9.184 -26.130 1.00 0.00 40 GLY A N 9
ATOM 10238 C CA . GLY A 1 60 ? 1.299 7.883 -26.302 1.00 0.00 40 GLY A CA 9
ATOM 10239 C C . GLY A 1 60 ? 0.020 7.717 -25.480 1.00 0.00 40 GLY A C 9
ATOM 10240 O O . GLY A 1 60 ? -0.423 6.593 -25.256 1.00 0.00 40 GLY A O 9
ATOM 10244 N N . PHE A 1 61 ? -0.602 8.819 -25.053 1.00 0.00 41 PHE A N 9
ATOM 10245 C CA . PHE A 1 61 ? -1.922 8.774 -24.435 1.00 0.00 41 PHE A CA 9
ATOM 10246 C C . PHE A 1 61 ? -2.987 8.608 -25.518 1.00 0.00 41 PHE A C 9
ATOM 10247 O O . PHE A 1 61 ? -2.742 8.896 -26.688 1.00 0.00 41 PHE A O 9
ATOM 10264 N N . GLU A 1 62 ? -4.190 8.204 -25.101 1.00 0.00 42 GLU A N 9
ATOM 10265 C CA . GLU A 1 62 ? -5.398 8.192 -25.912 1.00 0.00 42 GLU A CA 9
ATOM 10266 C C . GLU A 1 62 ? -6.305 9.308 -25.374 1.00 0.00 42 GLU A C 9
ATOM 10267 O O . GLU A 1 62 ? -6.811 9.160 -24.263 1.00 0.00 42 GLU A O 9
ATOM 10279 N N . PRO A 1 63 ? -6.482 10.426 -26.097 1.00 0.00 43 PRO A N 9
ATOM 10280 C CA . PRO A 1 63 ? -7.349 11.533 -25.711 1.00 0.00 43 PRO A CA 9
ATOM 10281 C C . PRO A 1 63 ? -8.814 11.165 -25.433 1.00 0.00 43 PRO A C 9
ATOM 10282 O O . PRO A 1 63 ? -9.711 11.474 -26.219 1.00 0.00 43 PRO A O 9
ATOM 10293 N N . LYS A 1 64 ? -9.079 10.561 -24.273 1.00 0.00 44 LYS A N 9
ATOM 10294 C CA . LYS A 1 64 ? -10.427 10.347 -23.769 1.00 0.00 44 LYS A CA 9
ATOM 10295 C C . LYS A 1 64 ? -11.034 11.713 -23.429 1.00 0.00 44 LYS A C 9
ATOM 10296 O O . LYS A 1 64 ? -10.970 12.159 -22.285 1.00 0.00 44 LYS A O 9
ATOM 10315 N N . LYS A 1 65 ? -11.588 12.374 -24.449 1.00 0.00 45 LYS A N 9
ATOM 10316 C CA . LYS A 1 65 ? -12.064 13.754 -24.458 1.00 0.00 45 LYS A CA 9
ATOM 10317 C C . LYS A 1 65 ? -12.604 14.238 -23.107 1.00 0.00 45 LYS A C 9
ATOM 10318 O O . LYS A 1 65 ? -12.107 15.225 -22.569 1.00 0.00 45 LYS A O 9
ATOM 10337 N N . GLU A 1 66 ? -13.613 13.566 -22.545 1.00 0.00 46 GLU A N 9
ATOM 10338 C CA . GLU A 1 66 ? -14.186 13.989 -21.273 1.00 0.00 46 GLU A CA 9
ATOM 10339 C C . GLU A 1 66 ? -13.122 14.063 -20.170 1.00 0.00 46 GLU A C 9
ATOM 10340 O O . GLU A 1 66 ? -13.071 15.025 -19.407 1.00 0.00 46 GLU A O 9
ATOM 10352 N N . GLU A 1 67 ? -12.263 13.048 -20.087 1.00 0.00 47 GLU A N 9
ATOM 10353 C CA . GLU A 1 67 ? -11.234 12.969 -19.068 1.00 0.00 47 GLU A CA 9
ATOM 10354 C C . GLU A 1 67 ? -10.155 14.012 -19.350 1.00 0.00 47 GLU A C 9
ATOM 10355 O O . GLU A 1 67 ? -9.670 14.655 -18.423 1.00 0.00 47 GLU A O 9
ATOM 10367 N N . ILE A 1 68 ? -9.810 14.212 -20.627 1.00 0.00 48 ILE A N 9
ATOM 10368 C CA . ILE A 1 68 ? -8.934 15.308 -21.032 1.00 0.00 48 ILE A CA 9
ATOM 10369 C C . ILE A 1 68 ? -9.500 16.634 -20.507 1.00 0.00 48 ILE A C 9
ATOM 10370 O O . ILE A 1 68 ? -8.772 17.409 -19.893 1.00 0.00 48 ILE A O 9
ATOM 10386 N N . LYS A 1 69 ? -10.792 16.900 -20.722 1.00 0.00 49 LYS A N 9
ATOM 10387 C CA . LYS A 1 69 ? -11.422 18.112 -20.214 1.00 0.00 49 LYS A CA 9
ATOM 10388 C C . LYS A 1 69 ? -11.313 18.201 -18.688 1.00 0.00 49 LYS A C 9
ATOM 10389 O O . LYS A 1 69 ? -10.897 19.244 -18.179 1.00 0.00 49 LYS A O 9
ATOM 10408 N N . LYS A 1 70 ? -11.673 17.136 -17.957 1.00 0.00 50 LYS A N 9
ATOM 10409 C CA . LYS A 1 70 ? -11.535 17.127 -16.499 1.00 0.00 50 LYS A CA 9
ATOM 10410 C C . LYS A 1 70 ? -10.107 17.514 -16.103 1.00 0.00 50 LYS A C 9
ATOM 10411 O O . LYS A 1 70 ? -9.900 18.492 -15.385 1.00 0.00 50 LYS A O 9
ATOM 10430 N N . MET A 1 71 ? -9.127 16.748 -16.591 1.00 0.00 51 MET A N 9
ATOM 10431 C CA . MET A 1 71 ? -7.714 16.951 -16.343 1.00 0.00 51 MET A CA 9
ATOM 10432 C C . MET A 1 71 ? -7.339 18.412 -16.596 1.00 0.00 51 MET A C 9
ATOM 10433 O O . MET A 1 71 ? -6.882 19.101 -15.684 1.00 0.00 51 MET A O 9
ATOM 10447 N N . ILE A 1 72 ? -7.532 18.883 -17.831 1.00 0.00 52 ILE A N 9
ATOM 10448 C CA . ILE A 1 72 ? -7.209 20.247 -18.217 1.00 0.00 52 ILE A CA 9
ATOM 10449 C C . ILE A 1 72 ? -7.827 21.223 -17.222 1.00 0.00 52 ILE A C 9
ATOM 10450 O O . ILE A 1 72 ? -7.126 22.094 -16.725 1.00 0.00 52 ILE A O 9
ATOM 10466 N N . SER A 1 73 ? -9.114 21.073 -16.904 1.00 0.00 53 SER A N 9
ATOM 10467 C CA . SER A 1 73 ? -9.776 21.970 -15.970 1.00 0.00 53 SER A CA 9
ATOM 10468 C C . SER A 1 73 ? -9.091 21.963 -14.601 1.00 0.00 53 SER A C 9
ATOM 10469 O O . SER A 1 73 ? -8.785 23.024 -14.067 1.00 0.00 53 SER A O 9
ATOM 10477 N N . GLU A 1 74 ? -8.833 20.777 -14.041 1.00 0.00 54 GLU A N 9
ATOM 10478 C CA . GLU A 1 74 ? -8.162 20.662 -12.753 1.00 0.00 54 GLU A CA 9
ATOM 10479 C C . GLU A 1 74 ? -6.797 21.362 -12.774 1.00 0.00 54 GLU A C 9
ATOM 10480 O O . GLU A 1 74 ? -6.457 22.073 -11.832 1.00 0.00 54 GLU A O 9
ATOM 10492 N N . ILE A 1 75 ? -6.004 21.156 -13.828 1.00 0.00 55 ILE A N 9
ATOM 10493 C CA . ILE A 1 75 ? -4.688 21.783 -13.929 1.00 0.00 55 ILE A CA 9
ATOM 10494 C C . ILE A 1 75 ? -4.815 23.291 -14.206 1.00 0.00 55 ILE A C 9
ATOM 10495 O O . ILE A 1 75 ? -3.996 24.085 -13.735 1.00 0.00 55 ILE A O 9
ATOM 10511 N N . ASP A 1 76 ? -5.830 23.704 -14.968 1.00 0.00 56 ASP A N 9
ATOM 10512 C CA . ASP A 1 76 ? -6.013 25.081 -15.398 1.00 0.00 56 ASP A CA 9
ATOM 10513 C C . ASP A 1 76 ? -6.601 25.921 -14.262 1.00 0.00 56 ASP A C 9
ATOM 10514 O O . ASP A 1 76 ? -7.767 26.308 -14.297 1.00 0.00 56 ASP A O 9
ATOM 10523 N N . LYS A 1 77 ? -5.771 26.233 -13.269 1.00 0.00 57 LYS A N 9
ATOM 10524 C CA . LYS A 1 77 ? -6.133 27.135 -12.185 1.00 0.00 57 LYS A CA 9
ATOM 10525 C C . LYS A 1 77 ? -6.483 28.531 -12.720 1.00 0.00 57 LYS A C 9
ATOM 10526 O O . LYS A 1 77 ? -7.474 29.121 -12.294 1.00 0.00 57 LYS A O 9
ATOM 10545 N N . ASP A 1 78 ? -5.640 29.075 -13.607 1.00 0.00 58 ASP A N 9
ATOM 10546 C CA . ASP A 1 78 ? -5.696 30.466 -14.058 1.00 0.00 58 ASP A CA 9
ATOM 10547 C C . ASP A 1 78 ? -5.547 30.606 -15.578 1.00 0.00 58 ASP A C 9
ATOM 10548 O O . ASP A 1 78 ? -6.125 31.515 -16.169 1.00 0.00 58 ASP A O 9
ATOM 10557 N N . GLY A 1 79 ? -4.773 29.723 -16.216 1.00 0.00 59 GLY A N 9
ATOM 10558 C CA . GLY A 1 79 ? -4.384 29.822 -17.621 1.00 0.00 59 GLY A CA 9
ATOM 10559 C C . GLY A 1 79 ? -5.531 29.883 -18.647 1.00 0.00 59 GLY A C 9
ATOM 10560 O O . GLY A 1 79 ? -5.274 30.117 -19.828 1.00 0.00 59 GLY A O 9
ATOM 10564 N N . SER A 1 80 ? -6.784 29.673 -18.228 1.00 0.00 60 SER A N 9
ATOM 10565 C CA . SER A 1 80 ? -8.000 29.906 -19.003 1.00 0.00 60 SER A CA 9
ATOM 10566 C C . SER A 1 80 ? -7.922 29.385 -20.441 1.00 0.00 60 SER A C 9
ATOM 10567 O O . SER A 1 80 ? -7.890 30.168 -21.388 1.00 0.00 60 SER A O 9
ATOM 10575 N N . GLY A 1 81 ? -7.909 28.062 -20.605 1.00 0.00 61 GLY A N 9
ATOM 10576 C CA . GLY A 1 81 ? -7.825 27.416 -21.910 1.00 0.00 61 GLY A CA 9
ATOM 10577 C C . GLY A 1 81 ? -6.383 27.054 -22.260 1.00 0.00 61 GLY A C 9
ATOM 10578 O O . GLY A 1 81 ? -6.155 26.153 -23.075 1.00 0.00 61 GLY A O 9
ATOM 10582 N N . THR A 1 82 ? -5.412 27.728 -21.632 1.00 0.00 62 THR A N 9
ATOM 10583 C CA . THR A 1 82 ? -4.014 27.351 -21.702 1.00 0.00 62 THR A CA 9
ATOM 10584 C C . THR A 1 82 ? -3.554 26.858 -20.328 1.00 0.00 62 THR A C 9
ATOM 10585 O O . THR A 1 82 ? -4.215 27.118 -19.322 1.00 0.00 62 THR A O 9
ATOM 10596 N N . ILE A 1 83 ? -2.439 26.126 -20.289 1.00 0.00 63 ILE A N 9
ATOM 10597 C CA . ILE A 1 83 ? -1.776 25.685 -19.074 1.00 0.00 63 ILE A CA 9
ATOM 10598 C C . ILE A 1 83 ? -0.531 26.551 -18.885 1.00 0.00 63 ILE A C 9
ATOM 10599 O O . ILE A 1 83 ? 0.319 26.618 -19.778 1.00 0.00 63 ILE A O 9
ATOM 10615 N N . ASP A 1 84 ? -0.433 27.222 -17.734 1.00 0.00 64 ASP A N 9
ATOM 10616 C CA . ASP A 1 84 ? 0.701 28.069 -17.384 1.00 0.00 64 ASP A CA 9
ATOM 10617 C C . ASP A 1 84 ? 1.905 27.206 -17.008 1.00 0.00 64 ASP A C 9
ATOM 10618 O O . ASP A 1 84 ? 1.750 26.037 -16.659 1.00 0.00 64 ASP A O 9
ATOM 10627 N N . PHE A 1 85 ? 3.113 27.783 -17.036 1.00 0.00 65 PHE A N 9
ATOM 10628 C CA . PHE A 1 85 ? 4.325 27.037 -16.708 1.00 0.00 65 PHE A CA 9
ATOM 10629 C C . PHE A 1 85 ? 4.257 26.445 -15.300 1.00 0.00 65 PHE A C 9
ATOM 10630 O O . PHE A 1 85 ? 4.537 25.265 -15.120 1.00 0.00 65 PHE A O 9
ATOM 10647 N N . GLU A 1 86 ? 3.849 27.239 -14.306 1.00 0.00 66 GLU A N 9
ATOM 10648 C CA . GLU A 1 86 ? 3.711 26.754 -12.938 1.00 0.00 66 GLU A CA 9
ATOM 10649 C C . GLU A 1 86 ? 2.736 25.571 -12.871 1.00 0.00 66 GLU A C 9
ATOM 10650 O O . GLU A 1 86 ? 3.029 24.549 -12.249 1.00 0.00 66 GLU A O 9
ATOM 10662 N N . GLU A 1 87 ? 1.578 25.702 -13.524 1.00 0.00 67 GLU A N 9
ATOM 10663 C CA . GLU A 1 87 ? 0.572 24.652 -13.575 1.00 0.00 67 GLU A CA 9
ATOM 10664 C C . GLU A 1 87 ? 1.171 23.381 -14.194 1.00 0.00 67 GLU A C 9
ATOM 10665 O O . GLU A 1 87 ? 1.085 22.303 -13.609 1.00 0.00 67 GLU A O 9
ATOM 10677 N N . PHE A 1 88 ? 1.799 23.520 -15.365 1.00 0.00 68 PHE A N 9
ATOM 10678 C CA . PHE A 1 88 ? 2.466 22.424 -16.055 1.00 0.00 68 PHE A CA 9
ATOM 10679 C C . PHE A 1 88 ? 3.492 21.751 -15.142 1.00 0.00 68 PHE A C 9
ATOM 10680 O O . PHE A 1 88 ? 3.474 20.536 -14.971 1.00 0.00 68 PHE A O 9
ATOM 10697 N N . LEU A 1 89 ? 4.388 22.537 -14.543 1.00 0.00 69 LEU A N 9
ATOM 10698 C CA . LEU A 1 89 ? 5.398 22.038 -13.625 1.00 0.00 69 LEU A CA 9
ATOM 10699 C C . LEU A 1 89 ? 4.733 21.242 -12.502 1.00 0.00 69 LEU A C 9
ATOM 10700 O O . LEU A 1 89 ? 5.143 20.119 -12.216 1.00 0.00 69 LEU A O 9
ATOM 10716 N N . THR A 1 90 ? 3.691 21.801 -11.881 1.00 0.00 70 THR A N 9
ATOM 10717 C CA . THR A 1 90 ? 2.944 21.113 -10.834 1.00 0.00 70 THR A CA 9
ATOM 10718 C C . THR A 1 90 ? 2.404 19.774 -11.350 1.00 0.00 70 THR A C 9
ATOM 10719 O O . THR A 1 90 ? 2.594 18.742 -10.709 1.00 0.00 70 THR A O 9
ATOM 10730 N N . MET A 1 91 ? 1.749 19.780 -12.515 1.00 0.00 71 MET A N 9
ATOM 10731 C CA . MET A 1 91 ? 1.208 18.585 -13.145 1.00 0.00 71 MET A CA 9
ATOM 10732 C C . MET A 1 91 ? 2.300 17.527 -13.321 1.00 0.00 71 MET A C 9
ATOM 10733 O O . MET A 1 91 ? 2.128 16.384 -12.900 1.00 0.00 71 MET A O 9
ATOM 10747 N N . MET A 1 92 ? 3.416 17.902 -13.950 1.00 0.00 72 MET A N 9
ATOM 10748 C CA . MET A 1 92 ? 4.539 17.005 -14.181 1.00 0.00 72 MET A CA 9
ATOM 10749 C C . MET A 1 92 ? 5.075 16.467 -12.853 1.00 0.00 72 MET A C 9
ATOM 10750 O O . MET A 1 92 ? 5.319 15.272 -12.721 1.00 0.00 72 MET A O 9
ATOM 10764 N N . THR A 1 93 ? 5.248 17.344 -11.861 1.00 0.00 73 THR A N 9
ATOM 10765 C CA . THR A 1 93 ? 5.711 16.957 -10.535 1.00 0.00 73 THR A CA 9
ATOM 10766 C C . THR A 1 93 ? 4.757 15.936 -9.907 1.00 0.00 73 THR A C 9
ATOM 10767 O O . THR A 1 93 ? 5.204 14.955 -9.319 1.00 0.00 73 THR A O 9
ATOM 10778 N N . ALA A 1 94 ? 3.446 16.164 -10.014 1.00 0.00 74 ALA A N 9
ATOM 10779 C CA . ALA A 1 94 ? 2.455 15.225 -9.511 1.00 0.00 74 ALA A CA 9
ATOM 10780 C C . ALA A 1 94 ? 2.585 13.892 -10.250 1.00 0.00 74 ALA A C 9
ATOM 10781 O O . ALA A 1 94 ? 2.854 12.861 -9.637 1.00 0.00 74 ALA A O 9
ATOM 10788 N N . LYS A 1 95 ? 2.437 13.907 -11.575 1.00 0.00 75 LYS A N 9
ATOM 10789 C CA . LYS A 1 95 ? 2.528 12.711 -12.401 1.00 0.00 75 LYS A CA 9
ATOM 10790 C C . LYS A 1 95 ? 3.988 12.379 -12.726 1.00 0.00 75 LYS A C 9
ATOM 10791 O O . LYS A 1 95 ? 4.335 12.112 -13.875 1.00 0.00 75 LYS A O 9
ATOM 10810 N N . MET A 1 96 ? 4.837 12.370 -11.700 1.00 0.00 76 MET A N 9
ATOM 10811 C CA . MET A 1 96 ? 6.238 12.003 -11.846 1.00 0.00 76 MET A CA 9
ATOM 10812 C C . MET A 1 96 ? 6.378 10.513 -12.180 1.00 0.00 76 MET A C 9
ATOM 10813 O O . MET A 1 96 ? 5.540 9.726 -11.686 1.00 0.00 76 MET A O 9
ATOM 10828 N N . ARG A 1 21 ? 15.555 17.262 -0.745 1.00 0.00 1 ARG A N 10
ATOM 10829 C CA . ARG A 1 21 ? 16.695 16.382 -1.068 1.00 0.00 1 ARG A CA 10
ATOM 10830 C C . ARG A 1 21 ? 16.771 16.129 -2.576 1.00 0.00 1 ARG A C 10
ATOM 10831 O O . ARG A 1 21 ? 17.770 16.451 -3.213 1.00 0.00 1 ARG A O 10
ATOM 10852 N N . VAL A 1 22 ? 15.707 15.559 -3.142 1.00 0.00 2 VAL A N 10
ATOM 10853 C CA . VAL A 1 22 ? 15.586 15.256 -4.557 1.00 0.00 2 VAL A CA 10
ATOM 10854 C C . VAL A 1 22 ? 14.090 15.178 -4.863 1.00 0.00 2 VAL A C 10
ATOM 10855 O O . VAL A 1 22 ? 13.293 14.975 -3.947 1.00 0.00 2 VAL A O 10
ATOM 10868 N N . GLY A 1 23 ? 13.708 15.376 -6.127 1.00 0.00 3 GLY A N 10
ATOM 10869 C CA . GLY A 1 23 ? 12.321 15.345 -6.561 1.00 0.00 3 GLY A CA 10
ATOM 10870 C C . GLY A 1 23 ? 12.190 16.088 -7.884 1.00 0.00 3 GLY A C 10
ATOM 10871 O O . GLY A 1 23 ? 11.772 15.509 -8.883 1.00 0.00 3 GLY A O 10
ATOM 10875 N N . LEU A 1 24 ? 12.582 17.365 -7.877 1.00 0.00 4 LEU A N 10
ATOM 10876 C CA . LEU A 1 24 ? 12.627 18.241 -9.039 1.00 0.00 4 LEU A CA 10
ATOM 10877 C C . LEU A 1 24 ? 14.007 18.892 -9.102 1.00 0.00 4 LEU A C 10
ATOM 10878 O O . LEU A 1 24 ? 14.206 19.997 -8.601 1.00 0.00 4 LEU A O 10
ATOM 10894 N N . THR A 1 25 ? 14.973 18.200 -9.703 1.00 0.00 5 THR A N 10
ATOM 10895 C CA . THR A 1 25 ? 16.297 18.754 -9.937 1.00 0.00 5 THR A CA 10
ATOM 10896 C C . THR A 1 25 ? 16.219 19.921 -10.927 1.00 0.00 5 THR A C 10
ATOM 10897 O O . THR A 1 25 ? 15.279 20.022 -11.717 1.00 0.00 5 THR A O 10
ATOM 10908 N N . GLU A 1 26 ? 17.241 20.781 -10.931 1.00 0.00 6 GLU A N 10
ATOM 10909 C CA . GLU A 1 26 ? 17.377 21.825 -11.929 1.00 0.00 6 GLU A CA 10
ATOM 10910 C C . GLU A 1 26 ? 17.321 21.223 -13.340 1.00 0.00 6 GLU A C 10
ATOM 10911 O O . GLU A 1 26 ? 16.787 21.827 -14.267 1.00 0.00 6 GLU A O 10
ATOM 10923 N N . GLU A 1 27 ? 17.896 20.034 -13.522 1.00 0.00 7 GLU A N 10
ATOM 10924 C CA . GLU A 1 27 ? 17.849 19.324 -14.789 1.00 0.00 7 GLU A CA 10
ATOM 10925 C C . GLU A 1 27 ? 16.397 19.003 -15.146 1.00 0.00 7 GLU A C 10
ATOM 10926 O O . GLU A 1 27 ? 15.951 19.348 -16.239 1.00 0.00 7 GLU A O 10
ATOM 10938 N N . GLN A 1 28 ? 15.641 18.393 -14.226 1.00 0.00 8 GLN A N 10
ATOM 10939 C CA . GLN A 1 28 ? 14.218 18.168 -14.459 1.00 0.00 8 GLN A CA 10
ATOM 10940 C C . GLN A 1 28 ? 13.516 19.478 -14.830 1.00 0.00 8 GLN A C 10
ATOM 10941 O O . GLN A 1 28 ? 12.777 19.510 -15.808 1.00 0.00 8 GLN A O 10
ATOM 10955 N N . LYS A 1 29 ? 13.755 20.564 -14.087 1.00 0.00 9 LYS A N 10
ATOM 10956 C CA . LYS A 1 29 ? 13.145 21.849 -14.421 1.00 0.00 9 LYS A CA 10
ATOM 10957 C C . LYS A 1 29 ? 13.474 22.263 -15.862 1.00 0.00 9 LYS A C 10
ATOM 10958 O O . LYS A 1 29 ? 12.573 22.632 -16.614 1.00 0.00 9 LYS A O 10
ATOM 10977 N N . GLN A 1 30 ? 14.749 22.185 -16.260 1.00 0.00 10 GLN A N 10
ATOM 10978 C CA . GLN A 1 30 ? 15.170 22.481 -17.626 1.00 0.00 10 GLN A CA 10
ATOM 10979 C C . GLN A 1 30 ? 14.409 21.611 -18.633 1.00 0.00 10 GLN A C 10
ATOM 10980 O O . GLN A 1 30 ? 13.840 22.132 -19.591 1.00 0.00 10 GLN A O 10
ATOM 10994 N N . GLU A 1 31 ? 14.389 20.293 -18.421 1.00 0.00 11 GLU A N 10
ATOM 10995 C CA . GLU A 1 31 ? 13.686 19.353 -19.289 1.00 0.00 11 GLU A CA 10
ATOM 10996 C C . GLU A 1 31 ? 12.210 19.744 -19.433 1.00 0.00 11 GLU A C 10
ATOM 10997 O O . GLU A 1 31 ? 11.690 19.856 -20.544 1.00 0.00 11 GLU A O 10
ATOM 11009 N N . ILE A 1 32 ? 11.531 19.962 -18.304 1.00 0.00 12 ILE A N 10
ATOM 11010 C CA . ILE A 1 32 ? 10.129 20.358 -18.281 1.00 0.00 12 ILE A CA 10
ATOM 11011 C C . ILE A 1 32 ? 9.950 21.673 -19.049 1.00 0.00 12 ILE A C 10
ATOM 11012 O O . ILE A 1 32 ? 9.041 21.783 -19.867 1.00 0.00 12 ILE A O 10
ATOM 11028 N N . ARG A 1 33 ? 10.804 22.670 -18.805 1.00 0.00 13 ARG A N 10
ATOM 11029 C CA . ARG A 1 33 ? 10.733 23.945 -19.507 1.00 0.00 13 ARG A CA 10
ATOM 11030 C C . ARG A 1 33 ? 10.890 23.745 -21.019 1.00 0.00 13 ARG A C 10
ATOM 11031 O O . ARG A 1 33 ? 10.103 24.277 -21.800 1.00 0.00 13 ARG A O 10
ATOM 11052 N N . GLU A 1 34 ? 11.889 22.965 -21.441 1.00 0.00 14 GLU A N 10
ATOM 11053 C CA . GLU A 1 34 ? 12.116 22.657 -22.839 1.00 0.00 14 GLU A CA 10
ATOM 11054 C C . GLU A 1 34 ? 10.861 22.030 -23.455 1.00 0.00 14 GLU A C 10
ATOM 11055 O O . GLU A 1 34 ? 10.356 22.513 -24.469 1.00 0.00 14 GLU A O 10
ATOM 11067 N N . ALA A 1 35 ? 10.345 20.968 -22.826 1.00 0.00 15 ALA A N 10
ATOM 11068 C CA . ALA A 1 35 ? 9.125 20.307 -23.271 1.00 0.00 15 ALA A CA 10
ATOM 11069 C C . ALA A 1 35 ? 7.977 21.313 -23.380 1.00 0.00 15 ALA A C 10
ATOM 11070 O O . ALA A 1 35 ? 7.296 21.373 -24.400 1.00 0.00 15 ALA A O 10
ATOM 11077 N N . PHE A 1 36 ? 7.781 22.118 -22.335 1.00 0.00 16 PHE A N 10
ATOM 11078 C CA . PHE A 1 36 ? 6.758 23.150 -22.286 1.00 0.00 16 PHE A CA 10
ATOM 11079 C C . PHE A 1 36 ? 6.854 24.068 -23.506 1.00 0.00 16 PHE A C 10
ATOM 11080 O O . PHE A 1 36 ? 5.898 24.199 -24.271 1.00 0.00 16 PHE A O 10
ATOM 11097 N N . ASP A 1 37 ? 8.024 24.687 -23.690 1.00 0.00 17 ASP A N 10
ATOM 11098 C CA . ASP A 1 37 ? 8.281 25.604 -24.790 1.00 0.00 17 ASP A CA 10
ATOM 11099 C C . ASP A 1 37 ? 8.017 24.919 -26.128 1.00 0.00 17 ASP A C 10
ATOM 11100 O O . ASP A 1 37 ? 7.334 25.484 -26.978 1.00 0.00 17 ASP A O 10
ATOM 11109 N N . LEU A 1 38 ? 8.544 23.705 -26.321 1.00 0.00 18 LEU A N 10
ATOM 11110 C CA . LEU A 1 38 ? 8.308 22.948 -27.541 1.00 0.00 18 LEU A CA 10
ATOM 11111 C C . LEU A 1 38 ? 6.809 22.787 -27.785 1.00 0.00 18 LEU A C 10
ATOM 11112 O O . LEU A 1 38 ? 6.322 23.101 -28.868 1.00 0.00 18 LEU A O 10
ATOM 11128 N N . PHE A 1 39 ? 6.077 22.281 -26.789 1.00 0.00 19 PHE A N 10
ATOM 11129 C CA . PHE A 1 39 ? 4.649 22.053 -26.926 1.00 0.00 19 PHE A CA 10
ATOM 11130 C C . PHE A 1 39 ? 3.911 23.360 -27.209 1.00 0.00 19 PHE A C 10
ATOM 11131 O O . PHE A 1 39 ? 2.988 23.367 -28.022 1.00 0.00 19 PHE A O 10
ATOM 11148 N N . ASP A 1 40 ? 4.313 24.471 -26.583 1.00 0.00 20 ASP A N 10
ATOM 11149 C CA . ASP A 1 40 ? 3.805 25.790 -26.941 1.00 0.00 20 ASP A CA 10
ATOM 11150 C C . ASP A 1 40 ? 4.421 26.237 -28.274 1.00 0.00 20 ASP A C 10
ATOM 11151 O O . ASP A 1 40 ? 5.092 27.263 -28.346 1.00 0.00 20 ASP A O 10
ATOM 11160 N N . THR A 1 41 ? 4.153 25.483 -29.343 1.00 0.00 21 THR A N 10
ATOM 11161 C CA . THR A 1 41 ? 4.636 25.750 -30.688 1.00 0.00 21 THR A CA 10
ATOM 11162 C C . THR A 1 41 ? 4.308 27.181 -31.125 1.00 0.00 21 THR A C 10
ATOM 11163 O O . THR A 1 41 ? 5.119 27.831 -31.780 1.00 0.00 21 THR A O 10
ATOM 11174 N N . ASP A 1 42 ? 3.121 27.675 -30.758 1.00 0.00 22 ASP A N 10
ATOM 11175 C CA . ASP A 1 42 ? 2.698 29.031 -31.092 1.00 0.00 22 ASP A CA 10
ATOM 11176 C C . ASP A 1 42 ? 3.548 30.092 -30.382 1.00 0.00 22 ASP A C 10
ATOM 11177 O O . ASP A 1 42 ? 3.602 31.235 -30.828 1.00 0.00 22 ASP A O 10
ATOM 11186 N N . GLY A 1 43 ? 4.196 29.735 -29.270 1.00 0.00 23 GLY A N 10
ATOM 11187 C CA . GLY A 1 43 ? 4.958 30.666 -28.456 1.00 0.00 23 GLY A CA 10
ATOM 11188 C C . GLY A 1 43 ? 4.044 31.673 -27.761 1.00 0.00 23 GLY A C 10
ATOM 11189 O O . GLY A 1 43 ? 4.427 32.823 -27.562 1.00 0.00 23 GLY A O 10
ATOM 11193 N N . SER A 1 44 ? 2.841 31.245 -27.361 1.00 0.00 24 SER A N 10
ATOM 11194 C CA . SER A 1 44 ? 1.885 32.110 -26.685 1.00 0.00 24 SER A CA 10
ATOM 11195 C C . SER A 1 44 ? 2.375 32.527 -25.294 1.00 0.00 24 SER A C 10
ATOM 11196 O O . SER A 1 44 ? 1.925 33.538 -24.761 1.00 0.00 24 SER A O 10
ATOM 11204 N N . GLY A 1 45 ? 3.243 31.712 -24.683 1.00 0.00 25 GLY A N 10
ATOM 11205 C CA . GLY A 1 45 ? 3.659 31.825 -23.291 1.00 0.00 25 GLY A CA 10
ATOM 11206 C C . GLY A 1 45 ? 3.000 30.734 -22.443 1.00 0.00 25 GLY A C 10
ATOM 11207 O O . GLY A 1 45 ? 3.483 30.413 -21.359 1.00 0.00 25 GLY A O 10
ATOM 11211 N N . THR A 1 46 ? 1.897 30.171 -22.942 1.00 0.00 26 THR A N 10
ATOM 11212 C CA . THR A 1 46 ? 1.082 29.156 -22.306 1.00 0.00 26 THR A CA 10
ATOM 11213 C C . THR A 1 46 ? 0.707 28.126 -23.377 1.00 0.00 26 THR A C 10
ATOM 11214 O O . THR A 1 46 ? 0.600 28.473 -24.552 1.00 0.00 26 THR A O 10
ATOM 11225 N N . ILE A 1 47 ? 0.555 26.853 -23.001 1.00 0.00 27 ILE A N 10
ATOM 11226 C CA . ILE A 1 47 ? 0.196 25.793 -23.940 1.00 0.00 27 ILE A CA 10
ATOM 11227 C C . ILE A 1 47 ? -1.312 25.859 -24.164 1.00 0.00 27 ILE A C 10
ATOM 11228 O O . ILE A 1 47 ? -2.064 25.751 -23.197 1.00 0.00 27 ILE A O 10
ATOM 11244 N N . ASP A 1 48 ? -1.777 26.012 -25.406 1.00 0.00 28 ASP A N 10
ATOM 11245 C CA . ASP A 1 48 ? -3.204 25.921 -25.697 1.00 0.00 28 ASP A CA 10
ATOM 11246 C C . ASP A 1 48 ? -3.683 24.476 -25.533 1.00 0.00 28 ASP A C 10
ATOM 11247 O O . ASP A 1 48 ? -2.949 23.550 -25.867 1.00 0.00 28 ASP A O 10
ATOM 11256 N N . ALA A 1 49 ? -4.920 24.272 -25.068 1.00 0.00 29 ALA A N 10
ATOM 11257 C CA . ALA A 1 49 ? -5.543 22.953 -24.956 1.00 0.00 29 ALA A CA 10
ATOM 11258 C C . ALA A 1 49 ? -5.237 22.036 -26.153 1.00 0.00 29 ALA A C 10
ATOM 11259 O O . ALA A 1 49 ? -4.864 20.880 -25.965 1.00 0.00 29 ALA A O 10
ATOM 11266 N N . LYS A 1 50 ? -5.361 22.548 -27.382 1.00 0.00 30 LYS A N 10
ATOM 11267 C CA . LYS A 1 50 ? -5.057 21.784 -28.587 1.00 0.00 30 LYS A CA 10
ATOM 11268 C C . LYS A 1 50 ? -3.589 21.340 -28.602 1.00 0.00 30 LYS A C 10
ATOM 11269 O O . LYS A 1 50 ? -3.287 20.179 -28.876 1.00 0.00 30 LYS A O 10
ATOM 11288 N N . GLU A 1 51 ? -2.670 22.257 -28.290 1.00 0.00 31 GLU A N 10
ATOM 11289 C CA . GLU A 1 51 ? -1.256 21.936 -28.181 1.00 0.00 31 GLU A CA 10
ATOM 11290 C C . GLU A 1 51 ? -1.043 20.880 -27.090 1.00 0.00 31 GLU A C 10
ATOM 11291 O O . GLU A 1 51 ? -0.232 19.973 -27.263 1.00 0.00 31 GLU A O 10
ATOM 11303 N N . LEU A 1 52 ? -1.775 20.968 -25.974 1.00 0.00 32 LEU A N 10
ATOM 11304 C CA . LEU A 1 52 ? -1.701 19.942 -24.939 1.00 0.00 32 LEU A CA 10
ATOM 11305 C C . LEU A 1 52 ? -2.179 18.595 -25.492 1.00 0.00 32 LEU A C 10
ATOM 11306 O O . LEU A 1 52 ? -1.562 17.568 -25.231 1.00 0.00 32 LEU A O 10
ATOM 11322 N N . LYS A 1 53 ? -3.275 18.577 -26.252 1.00 0.00 33 LYS A N 10
ATOM 11323 C CA . LYS A 1 53 ? -3.757 17.354 -26.880 1.00 0.00 33 LYS A CA 10
ATOM 11324 C C . LYS A 1 53 ? -2.676 16.761 -27.791 1.00 0.00 33 LYS A C 10
ATOM 11325 O O . LYS A 1 53 ? -2.379 15.570 -27.698 1.00 0.00 33 LYS A O 10
ATOM 11344 N N . VAL A 1 54 ? -2.060 17.585 -28.644 1.00 0.00 34 VAL A N 10
ATOM 11345 C CA . VAL A 1 54 ? -0.928 17.149 -29.459 1.00 0.00 34 VAL A CA 10
ATOM 11346 C C . VAL A 1 54 ? 0.179 16.572 -28.568 1.00 0.00 34 VAL A C 10
ATOM 11347 O O . VAL A 1 54 ? 0.680 15.479 -28.831 1.00 0.00 34 VAL A O 10
ATOM 11360 N N . ALA A 1 55 ? 0.562 17.289 -27.510 1.00 0.00 35 ALA A N 10
ATOM 11361 C CA . ALA A 1 55 ? 1.568 16.829 -26.563 1.00 0.00 35 ALA A CA 10
ATOM 11362 C C . ALA A 1 55 ? 1.208 15.445 -26.022 1.00 0.00 35 ALA A C 10
ATOM 11363 O O . ALA A 1 55 ? 2.034 14.539 -26.017 1.00 0.00 35 ALA A O 10
ATOM 11370 N N . MET A 1 56 ? -0.033 15.268 -25.576 1.00 0.00 36 MET A N 10
ATOM 11371 C CA . MET A 1 56 ? -0.517 14.006 -25.046 1.00 0.00 36 MET A CA 10
ATOM 11372 C C . MET A 1 56 ? -0.475 12.902 -26.105 1.00 0.00 36 MET A C 10
ATOM 11373 O O . MET A 1 56 ? -0.044 11.789 -25.805 1.00 0.00 36 MET A O 10
ATOM 11387 N N . ARG A 1 57 ? -0.852 13.192 -27.351 1.00 0.00 37 ARG A N 10
ATOM 11388 C CA . ARG A 1 57 ? -0.638 12.243 -28.439 1.00 0.00 37 ARG A CA 10
ATOM 11389 C C . ARG A 1 57 ? 0.846 11.883 -28.563 1.00 0.00 37 ARG A C 10
ATOM 11390 O O . ARG A 1 57 ? 1.181 10.703 -28.646 1.00 0.00 37 ARG A O 10
ATOM 11411 N N . ALA A 1 58 ? 1.748 12.868 -28.529 1.00 0.00 38 ALA A N 10
ATOM 11412 C CA . ALA A 1 58 ? 3.186 12.604 -28.543 1.00 0.00 38 ALA A CA 10
ATOM 11413 C C . ALA A 1 58 ? 3.611 11.732 -27.351 1.00 0.00 38 ALA A C 10
ATOM 11414 O O . ALA A 1 58 ? 4.440 10.839 -27.506 1.00 0.00 38 ALA A O 10
ATOM 11421 N N . LEU A 1 59 ? 3.019 11.957 -26.173 1.00 0.00 39 LEU A N 10
ATOM 11422 C CA . LEU A 1 59 ? 3.212 11.127 -24.984 1.00 0.00 39 LEU A CA 10
ATOM 11423 C C . LEU A 1 59 ? 2.530 9.751 -25.112 1.00 0.00 39 LEU A C 10
ATOM 11424 O O . LEU A 1 59 ? 2.613 8.944 -24.188 1.00 0.00 39 LEU A O 10
ATOM 11440 N N . GLY A 1 60 ? 1.856 9.464 -26.230 1.00 0.00 40 GLY A N 10
ATOM 11441 C CA . GLY A 1 60 ? 1.239 8.175 -26.506 1.00 0.00 40 GLY A CA 10
ATOM 11442 C C . GLY A 1 60 ? -0.094 7.993 -25.781 1.00 0.00 40 GLY A C 10
ATOM 11443 O O . GLY A 1 60 ? -0.564 6.866 -25.633 1.00 0.00 40 GLY A O 10
ATOM 11447 N N . PHE A 1 61 ? -0.719 9.083 -25.331 1.00 0.00 41 PHE A N 10
ATOM 11448 C CA . PHE A 1 61 ? -1.998 9.021 -24.636 1.00 0.00 41 PHE A CA 10
ATOM 11449 C C . PHE A 1 61 ? -3.124 8.832 -25.650 1.00 0.00 41 PHE A C 10
ATOM 11450 O O . PHE A 1 61 ? -2.976 9.175 -26.823 1.00 0.00 41 PHE A O 10
ATOM 11467 N N . GLU A 1 62 ? -4.276 8.355 -25.170 1.00 0.00 42 GLU A N 10
ATOM 11468 C CA . GLU A 1 62 ? -5.523 8.308 -25.916 1.00 0.00 42 GLU A CA 10
ATOM 11469 C C . GLU A 1 62 ? -6.448 9.377 -25.312 1.00 0.00 42 GLU A C 10
ATOM 11470 O O . GLU A 1 62 ? -6.900 9.190 -24.184 1.00 0.00 42 GLU A O 10
ATOM 11482 N N . PRO A 1 63 ? -6.689 10.505 -26.003 1.00 0.00 43 PRO A N 10
ATOM 11483 C CA . PRO A 1 63 ? -7.564 11.585 -25.562 1.00 0.00 43 PRO A CA 10
ATOM 11484 C C . PRO A 1 63 ? -9.004 11.183 -25.204 1.00 0.00 43 PRO A C 10
ATOM 11485 O O . PRO A 1 63 ? -9.950 11.496 -25.926 1.00 0.00 43 PRO A O 10
ATOM 11496 N N . LYS A 1 64 ? -9.182 10.553 -24.041 1.00 0.00 44 LYS A N 10
ATOM 11497 C CA . LYS A 1 64 ? -10.478 10.290 -23.437 1.00 0.00 44 LYS A CA 10
ATOM 11498 C C . LYS A 1 64 ? -11.127 11.631 -23.073 1.00 0.00 44 LYS A C 10
ATOM 11499 O O . LYS A 1 64 ? -10.987 12.105 -21.948 1.00 0.00 44 LYS A O 10
ATOM 11518 N N . LYS A 1 65 ? -11.805 12.240 -24.050 1.00 0.00 45 LYS A N 10
ATOM 11519 C CA . LYS A 1 65 ? -12.361 13.591 -24.031 1.00 0.00 45 LYS A CA 10
ATOM 11520 C C . LYS A 1 65 ? -12.807 14.059 -22.641 1.00 0.00 45 LYS A C 10
ATOM 11521 O O . LYS A 1 65 ? -12.330 15.079 -22.155 1.00 0.00 45 LYS A O 10
ATOM 11540 N N . GLU A 1 66 ? -13.723 13.337 -21.995 1.00 0.00 46 GLU A N 10
ATOM 11541 C CA . GLU A 1 66 ? -14.214 13.705 -20.674 1.00 0.00 46 GLU A CA 10
ATOM 11542 C C . GLU A 1 66 ? -13.079 13.809 -19.643 1.00 0.00 46 GLU A C 10
ATOM 11543 O O . GLU A 1 66 ? -13.008 14.782 -18.890 1.00 0.00 46 GLU A O 10
ATOM 11555 N N . GLU A 1 67 ? -12.177 12.823 -19.615 1.00 0.00 47 GLU A N 10
ATOM 11556 C CA . GLU A 1 67 ? -11.045 12.825 -18.701 1.00 0.00 47 GLU A CA 10
ATOM 11557 C C . GLU A 1 67 ? -10.097 13.971 -19.052 1.00 0.00 47 GLU A C 10
ATOM 11558 O O . GLU A 1 67 ? -9.628 14.670 -18.160 1.00 0.00 47 GLU A O 10
ATOM 11570 N N . ILE A 1 68 ? -9.829 14.175 -20.345 1.00 0.00 48 ILE A N 10
ATOM 11571 C CA . ILE A 1 68 ? -9.022 15.291 -20.828 1.00 0.00 48 ILE A CA 10
ATOM 11572 C C . ILE A 1 68 ? -9.593 16.610 -20.301 1.00 0.00 48 ILE A C 10
ATOM 11573 O O . ILE A 1 68 ? -8.870 17.390 -19.688 1.00 0.00 48 ILE A O 10
ATOM 11589 N N . LYS A 1 69 ? -10.887 16.857 -20.525 1.00 0.00 49 LYS A N 10
ATOM 11590 C CA . LYS A 1 69 ? -11.559 18.063 -20.065 1.00 0.00 49 LYS A CA 10
ATOM 11591 C C . LYS A 1 69 ? -11.413 18.223 -18.550 1.00 0.00 49 LYS A C 10
ATOM 11592 O O . LYS A 1 69 ? -10.995 19.284 -18.083 1.00 0.00 49 LYS A O 10
ATOM 11611 N N . LYS A 1 70 ? -11.755 17.182 -17.785 1.00 0.00 50 LYS A N 10
ATOM 11612 C CA . LYS A 1 70 ? -11.624 17.212 -16.332 1.00 0.00 50 LYS A CA 10
ATOM 11613 C C . LYS A 1 70 ? -10.196 17.589 -15.929 1.00 0.00 50 LYS A C 10
ATOM 11614 O O . LYS A 1 70 ? -9.989 18.586 -15.238 1.00 0.00 50 LYS A O 10
ATOM 11633 N N . MET A 1 71 ? -9.211 16.807 -16.379 1.00 0.00 51 MET A N 10
ATOM 11634 C CA . MET A 1 71 ? -7.809 17.002 -16.065 1.00 0.00 51 MET A CA 10
ATOM 11635 C C . MET A 1 71 ? -7.376 18.430 -16.406 1.00 0.00 51 MET A C 10
ATOM 11636 O O . MET A 1 71 ? -6.878 19.147 -15.538 1.00 0.00 51 MET A O 10
ATOM 11650 N N . ILE A 1 72 ? -7.606 18.864 -17.650 1.00 0.00 52 ILE A N 10
ATOM 11651 C CA . ILE A 1 72 ? -7.305 20.223 -18.079 1.00 0.00 52 ILE A CA 10
ATOM 11652 C C . ILE A 1 72 ? -7.921 21.221 -17.100 1.00 0.00 52 ILE A C 10
ATOM 11653 O O . ILE A 1 72 ? -7.216 22.097 -16.613 1.00 0.00 52 ILE A O 10
ATOM 11669 N N . SER A 1 73 ? -9.210 21.089 -16.784 1.00 0.00 53 SER A N 10
ATOM 11670 C CA . SER A 1 73 ? -9.870 22.005 -15.863 1.00 0.00 53 SER A CA 10
ATOM 11671 C C . SER A 1 73 ? -9.188 22.019 -14.492 1.00 0.00 53 SER A C 10
ATOM 11672 O O . SER A 1 73 ? -8.923 23.086 -13.947 1.00 0.00 53 SER A O 10
ATOM 11680 N N . GLU A 1 74 ? -8.894 20.841 -13.935 1.00 0.00 54 GLU A N 10
ATOM 11681 C CA . GLU A 1 74 ? -8.215 20.721 -12.651 1.00 0.00 54 GLU A CA 10
ATOM 11682 C C . GLU A 1 74 ? -6.860 21.438 -12.677 1.00 0.00 54 GLU A C 10
ATOM 11683 O O . GLU A 1 74 ? -6.524 22.155 -11.737 1.00 0.00 54 GLU A O 10
ATOM 11695 N N . ILE A 1 75 ? -6.076 21.240 -13.740 1.00 0.00 55 ILE A N 10
ATOM 11696 C CA . ILE A 1 75 ? -4.769 21.875 -13.875 1.00 0.00 55 ILE A CA 10
ATOM 11697 C C . ILE A 1 75 ? -4.924 23.380 -14.142 1.00 0.00 55 ILE A C 10
ATOM 11698 O O . ILE A 1 75 ? -4.105 24.185 -13.694 1.00 0.00 55 ILE A O 10
ATOM 11714 N N . ASP A 1 76 ? -5.962 23.774 -14.882 1.00 0.00 56 ASP A N 10
ATOM 11715 C CA . ASP A 1 76 ? -6.175 25.146 -15.309 1.00 0.00 56 ASP A CA 10
ATOM 11716 C C . ASP A 1 76 ? -6.761 25.973 -14.163 1.00 0.00 56 ASP A C 10
ATOM 11717 O O . ASP A 1 76 ? -7.945 26.306 -14.161 1.00 0.00 56 ASP A O 10
ATOM 11726 N N . LYS A 1 77 ? -5.909 26.343 -13.209 1.00 0.00 57 LYS A N 10
ATOM 11727 C CA . LYS A 1 77 ? -6.262 27.268 -12.143 1.00 0.00 57 LYS A CA 10
ATOM 11728 C C . LYS A 1 77 ? -6.323 28.704 -12.682 1.00 0.00 57 LYS A C 10
ATOM 11729 O O . LYS A 1 77 ? -7.299 29.414 -12.454 1.00 0.00 57 LYS A O 10
ATOM 11748 N N . ASP A 1 78 ? -5.256 29.130 -13.366 1.00 0.00 58 ASP A N 10
ATOM 11749 C CA . ASP A 1 78 ? -5.042 30.492 -13.857 1.00 0.00 58 ASP A CA 10
ATOM 11750 C C . ASP A 1 78 ? -4.969 30.547 -15.386 1.00 0.00 58 ASP A C 10
ATOM 11751 O O . ASP A 1 78 ? -5.243 31.586 -15.983 1.00 0.00 58 ASP A O 10
ATOM 11760 N N . GLY A 1 79 ? -4.575 29.441 -16.022 1.00 0.00 59 GLY A N 10
ATOM 11761 C CA . GLY A 1 79 ? -4.250 29.386 -17.441 1.00 0.00 59 GLY A CA 10
ATOM 11762 C C . GLY A 1 79 ? -5.388 29.803 -18.386 1.00 0.00 59 GLY A C 10
ATOM 11763 O O . GLY A 1 79 ? -5.138 30.155 -19.538 1.00 0.00 59 GLY A O 10
ATOM 11767 N N . SER A 1 80 ? -6.638 29.771 -17.916 1.00 0.00 60 SER A N 10
ATOM 11768 C CA . SER A 1 80 ? -7.803 30.312 -18.602 1.00 0.00 60 SER A CA 10
ATOM 11769 C C . SER A 1 80 ? -7.894 29.823 -20.050 1.00 0.00 60 SER A C 10
ATOM 11770 O O . SER A 1 80 ? -7.890 30.627 -20.979 1.00 0.00 60 SER A O 10
ATOM 11778 N N . GLY A 1 81 ? -7.963 28.504 -20.244 1.00 0.00 61 GLY A N 10
ATOM 11779 C CA . GLY A 1 81 ? -8.033 27.891 -21.564 1.00 0.00 61 GLY A CA 10
ATOM 11780 C C . GLY A 1 81 ? -6.660 27.426 -22.052 1.00 0.00 61 GLY A C 10
ATOM 11781 O O . GLY A 1 81 ? -6.580 26.471 -22.825 1.00 0.00 61 GLY A O 10
ATOM 11785 N N . THR A 1 82 ? -5.584 28.079 -21.598 1.00 0.00 62 THR A N 10
ATOM 11786 C CA . THR A 1 82 ? -4.225 27.604 -21.818 1.00 0.00 62 THR A CA 10
ATOM 11787 C C . THR A 1 82 ? -3.717 26.959 -20.525 1.00 0.00 62 THR A C 10
ATOM 11788 O O . THR A 1 82 ? -4.411 26.988 -19.509 1.00 0.00 62 THR A O 10
ATOM 11799 N N . ILE A 1 83 ? -2.517 26.374 -20.562 1.00 0.00 63 ILE A N 10
ATOM 11800 C CA . ILE A 1 83 ? -1.807 25.849 -19.406 1.00 0.00 63 ILE A CA 10
ATOM 11801 C C . ILE A 1 83 ? -0.525 26.670 -19.247 1.00 0.00 63 ILE A C 10
ATOM 11802 O O . ILE A 1 83 ? 0.298 26.722 -20.165 1.00 0.00 63 ILE A O 10
ATOM 11818 N N . ASP A 1 84 ? -0.367 27.326 -18.096 1.00 0.00 64 ASP A N 10
ATOM 11819 C CA . ASP A 1 84 ? 0.824 28.079 -17.734 1.00 0.00 64 ASP A CA 10
ATOM 11820 C C . ASP A 1 84 ? 1.978 27.131 -17.401 1.00 0.00 64 ASP A C 10
ATOM 11821 O O . ASP A 1 84 ? 1.755 25.975 -17.040 1.00 0.00 64 ASP A O 10
ATOM 11830 N N . PHE A 1 85 ? 3.213 27.635 -17.487 1.00 0.00 65 PHE A N 10
ATOM 11831 C CA . PHE A 1 85 ? 4.405 26.880 -17.133 1.00 0.00 65 PHE A CA 10
ATOM 11832 C C . PHE A 1 85 ? 4.265 26.207 -15.769 1.00 0.00 65 PHE A C 10
ATOM 11833 O O . PHE A 1 85 ? 4.454 25.001 -15.674 1.00 0.00 65 PHE A O 10
ATOM 11850 N N . GLU A 1 86 ? 3.917 26.948 -14.714 1.00 0.00 66 GLU A N 10
ATOM 11851 C CA . GLU A 1 86 ? 3.842 26.367 -13.378 1.00 0.00 66 GLU A CA 10
ATOM 11852 C C . GLU A 1 86 ? 2.755 25.290 -13.301 1.00 0.00 66 GLU A C 10
ATOM 11853 O O . GLU A 1 86 ? 2.943 24.255 -12.663 1.00 0.00 66 GLU A O 10
ATOM 11865 N N . GLU A 1 87 ? 1.619 25.514 -13.963 1.00 0.00 67 GLU A N 10
ATOM 11866 C CA . GLU A 1 87 ? 0.550 24.527 -14.031 1.00 0.00 67 GLU A CA 10
ATOM 11867 C C . GLU A 1 87 ? 1.067 23.247 -14.700 1.00 0.00 67 GLU A C 10
ATOM 11868 O O . GLU A 1 87 ? 0.897 22.150 -14.171 1.00 0.00 67 GLU A O 10
ATOM 11880 N N . PHE A 1 88 ? 1.728 23.390 -15.850 1.00 0.00 68 PHE A N 10
ATOM 11881 C CA . PHE A 1 88 ? 2.355 22.283 -16.563 1.00 0.00 68 PHE A CA 10
ATOM 11882 C C . PHE A 1 88 ? 3.373 21.561 -15.671 1.00 0.00 68 PHE A C 10
ATOM 11883 O O . PHE A 1 88 ? 3.391 20.332 -15.604 1.00 0.00 68 PHE A O 10
ATOM 11900 N N . LEU A 1 89 ? 4.215 22.326 -14.975 1.00 0.00 69 LEU A N 10
ATOM 11901 C CA . LEU A 1 89 ? 5.196 21.827 -14.023 1.00 0.00 69 LEU A CA 10
ATOM 11902 C C . LEU A 1 89 ? 4.482 20.960 -12.984 1.00 0.00 69 LEU A C 10
ATOM 11903 O O . LEU A 1 89 ? 4.876 19.822 -12.736 1.00 0.00 69 LEU A O 10
ATOM 11919 N N . THR A 1 90 ? 3.405 21.484 -12.397 1.00 0.00 70 THR A N 10
ATOM 11920 C CA . THR A 1 90 ? 2.602 20.762 -11.422 1.00 0.00 70 THR A CA 10
ATOM 11921 C C . THR A 1 90 ? 2.059 19.466 -12.032 1.00 0.00 70 THR A C 10
ATOM 11922 O O . THR A 1 90 ? 2.187 18.401 -11.430 1.00 0.00 70 THR A O 10
ATOM 11933 N N . MET A 1 91 ? 1.470 19.545 -13.230 1.00 0.00 71 MET A N 10
ATOM 11934 C CA . MET A 1 91 ? 0.932 18.394 -13.945 1.00 0.00 71 MET A CA 10
ATOM 11935 C C . MET A 1 91 ? 2.009 17.313 -14.094 1.00 0.00 71 MET A C 10
ATOM 11936 O O . MET A 1 91 ? 1.791 16.164 -13.716 1.00 0.00 71 MET A O 10
ATOM 11950 N N . MET A 1 92 ? 3.189 17.687 -14.598 1.00 0.00 72 MET A N 10
ATOM 11951 C CA . MET A 1 92 ? 4.321 16.775 -14.689 1.00 0.00 72 MET A CA 10
ATOM 11952 C C . MET A 1 92 ? 4.649 16.183 -13.318 1.00 0.00 72 MET A C 10
ATOM 11953 O O . MET A 1 92 ? 4.707 14.964 -13.170 1.00 0.00 72 MET A O 10
ATOM 11967 N N . THR A 1 93 ? 4.849 17.037 -12.313 1.00 0.00 73 THR A N 10
ATOM 11968 C CA . THR A 1 93 ? 5.183 16.612 -10.956 1.00 0.00 73 THR A CA 10
ATOM 11969 C C . THR A 1 93 ? 4.186 15.561 -10.457 1.00 0.00 73 THR A C 10
ATOM 11970 O O . THR A 1 93 ? 4.586 14.535 -9.914 1.00 0.00 73 THR A O 10
ATOM 11981 N N . ALA A 1 94 ? 2.889 15.790 -10.677 1.00 0.00 74 ALA A N 10
ATOM 11982 C CA . ALA A 1 94 ? 1.838 14.869 -10.267 1.00 0.00 74 ALA A CA 10
ATOM 11983 C C . ALA A 1 94 ? 2.022 13.463 -10.852 1.00 0.00 74 ALA A C 10
ATOM 11984 O O . ALA A 1 94 ? 1.569 12.497 -10.244 1.00 0.00 74 ALA A O 10
ATOM 11991 N N . LYS A 1 95 ? 2.668 13.327 -12.015 1.00 0.00 75 LYS A N 10
ATOM 11992 C CA . LYS A 1 95 ? 2.920 12.019 -12.610 1.00 0.00 75 LYS A CA 10
ATOM 11993 C C . LYS A 1 95 ? 4.119 11.308 -11.967 1.00 0.00 75 LYS A C 10
ATOM 11994 O O . LYS A 1 95 ? 4.297 10.112 -12.190 1.00 0.00 75 LYS A O 10
ATOM 12013 N N . MET A 1 96 ? 4.960 12.010 -11.199 1.00 0.00 76 MET A N 10
ATOM 12014 C CA . MET A 1 96 ? 6.142 11.410 -10.591 1.00 0.00 76 MET A CA 10
ATOM 12015 C C . MET A 1 96 ? 5.755 10.564 -9.374 1.00 0.00 76 MET A C 10
ATOM 12016 O O . MET A 1 96 ? 6.405 9.513 -9.184 1.00 0.00 76 MET A O 10
ATOM 12031 N N . ARG A 1 21 ? 16.230 14.522 -10.120 1.00 0.00 1 ARG A N 11
ATOM 12032 C CA . ARG A 1 21 ? 16.466 13.284 -9.355 1.00 0.00 1 ARG A CA 11
ATOM 12033 C C . ARG A 1 21 ? 16.112 13.477 -7.879 1.00 0.00 1 ARG A C 11
ATOM 12034 O O . ARG A 1 21 ? 15.279 12.754 -7.335 1.00 0.00 1 ARG A O 11
ATOM 12055 N N . VAL A 1 22 ? 16.698 14.490 -7.235 1.00 0.00 2 VAL A N 11
ATOM 12056 C CA . VAL A 1 22 ? 16.279 14.903 -5.907 1.00 0.00 2 VAL A CA 11
ATOM 12057 C C . VAL A 1 22 ? 15.027 15.751 -6.123 1.00 0.00 2 VAL A C 11
ATOM 12058 O O . VAL A 1 22 ? 15.096 16.972 -6.263 1.00 0.00 2 VAL A O 11
ATOM 12071 N N . GLY A 1 23 ? 13.889 15.065 -6.265 1.00 0.00 3 GLY A N 11
ATOM 12072 C CA . GLY A 1 23 ? 12.641 15.678 -6.687 1.00 0.00 3 GLY A CA 11
ATOM 12073 C C . GLY A 1 23 ? 12.821 16.332 -8.056 1.00 0.00 3 GLY A C 11
ATOM 12074 O O . GLY A 1 23 ? 13.652 15.897 -8.860 1.00 0.00 3 GLY A O 11
ATOM 12078 N N . LEU A 1 24 ? 12.075 17.406 -8.329 1.00 0.00 4 LEU A N 11
ATOM 12079 C CA . LEU A 1 24 ? 12.324 18.207 -9.516 1.00 0.00 4 LEU A CA 11
ATOM 12080 C C . LEU A 1 24 ? 13.550 19.075 -9.296 1.00 0.00 4 LEU A C 11
ATOM 12081 O O . LEU A 1 24 ? 13.472 20.286 -9.099 1.00 0.00 4 LEU A O 11
ATOM 12097 N N . THR A 1 25 ? 14.699 18.421 -9.398 1.00 0.00 5 THR A N 11
ATOM 12098 C CA . THR A 1 25 ? 15.984 19.067 -9.436 1.00 0.00 5 THR A CA 11
ATOM 12099 C C . THR A 1 25 ? 16.056 19.934 -10.697 1.00 0.00 5 THR A C 11
ATOM 12100 O O . THR A 1 25 ? 15.333 19.685 -11.666 1.00 0.00 5 THR A O 11
ATOM 12111 N N . GLU A 1 26 ? 16.936 20.939 -10.689 1.00 0.00 6 GLU A N 11
ATOM 12112 C CA . GLU A 1 26 ? 17.101 21.882 -11.786 1.00 0.00 6 GLU A CA 11
ATOM 12113 C C . GLU A 1 26 ? 17.109 21.175 -13.142 1.00 0.00 6 GLU A C 11
ATOM 12114 O O . GLU A 1 26 ? 16.361 21.563 -14.029 1.00 0.00 6 GLU A O 11
ATOM 12126 N N . GLU A 1 27 ? 17.906 20.115 -13.292 1.00 0.00 7 GLU A N 11
ATOM 12127 C CA . GLU A 1 27 ? 17.946 19.312 -14.504 1.00 0.00 7 GLU A CA 11
ATOM 12128 C C . GLU A 1 27 ? 16.539 18.897 -14.961 1.00 0.00 7 GLU A C 11
ATOM 12129 O O . GLU A 1 27 ? 16.176 19.078 -16.122 1.00 0.00 7 GLU A O 11
ATOM 12141 N N . GLN A 1 28 ? 15.730 18.351 -14.048 1.00 0.00 8 GLN A N 11
ATOM 12142 C CA . GLN A 1 28 ? 14.380 17.945 -14.400 1.00 0.00 8 GLN A CA 11
ATOM 12143 C C . GLN A 1 28 ? 13.552 19.167 -14.786 1.00 0.00 8 GLN A C 11
ATOM 12144 O O . GLN A 1 28 ? 12.829 19.119 -15.776 1.00 0.00 8 GLN A O 11
ATOM 12158 N N . LYS A 1 29 ? 13.662 20.271 -14.043 1.00 0.00 9 LYS A N 11
ATOM 12159 C CA . LYS A 1 29 ? 12.940 21.488 -14.401 1.00 0.00 9 LYS A CA 11
ATOM 12160 C C . LYS A 1 29 ? 13.341 21.993 -15.798 1.00 0.00 9 LYS A C 11
ATOM 12161 O O . LYS A 1 29 ? 12.482 22.415 -16.570 1.00 0.00 9 LYS A O 11
ATOM 12180 N N . GLN A 1 30 ? 14.627 21.911 -16.147 1.00 0.00 10 GLN A N 11
ATOM 12181 C CA . GLN A 1 30 ? 15.120 22.228 -17.480 1.00 0.00 10 GLN A CA 11
ATOM 12182 C C . GLN A 1 30 ? 14.444 21.318 -18.511 1.00 0.00 10 GLN A C 11
ATOM 12183 O O . GLN A 1 30 ? 13.833 21.813 -19.456 1.00 0.00 10 GLN A O 11
ATOM 12197 N N . GLU A 1 31 ? 14.506 19.995 -18.320 1.00 0.00 11 GLU A N 11
ATOM 12198 C CA . GLU A 1 31 ? 13.854 19.046 -19.222 1.00 0.00 11 GLU A CA 11
ATOM 12199 C C . GLU A 1 31 ? 12.362 19.375 -19.391 1.00 0.00 11 GLU A C 11
ATOM 12200 O O . GLU A 1 31 ? 11.852 19.458 -20.509 1.00 0.00 11 GLU A O 11
ATOM 12212 N N . ILE A 1 32 ? 11.661 19.581 -18.276 1.00 0.00 12 ILE A N 11
ATOM 12213 C CA . ILE A 1 32 ? 10.251 19.953 -18.253 1.00 0.00 12 ILE A CA 11
ATOM 12214 C C . ILE A 1 32 ? 10.039 21.254 -19.041 1.00 0.00 12 ILE A C 11
ATOM 12215 O O . ILE A 1 32 ? 9.095 21.352 -19.821 1.00 0.00 12 ILE A O 11
ATOM 12231 N N . ARG A 1 33 ? 10.908 22.253 -18.867 1.00 0.00 13 ARG A N 11
ATOM 12232 C CA . ARG A 1 33 ? 10.823 23.500 -19.615 1.00 0.00 13 ARG A CA 11
ATOM 12233 C C . ARG A 1 33 ? 11.020 23.264 -21.118 1.00 0.00 13 ARG A C 11
ATOM 12234 O O . ARG A 1 33 ? 10.264 23.803 -21.924 1.00 0.00 13 ARG A O 11
ATOM 12255 N N . GLU A 1 34 ? 12.009 22.455 -21.508 1.00 0.00 14 GLU A N 11
ATOM 12256 C CA . GLU A 1 34 ? 12.212 22.092 -22.907 1.00 0.00 14 GLU A CA 11
ATOM 12257 C C . GLU A 1 34 ? 10.941 21.452 -23.476 1.00 0.00 14 GLU A C 11
ATOM 12258 O O . GLU A 1 34 ? 10.447 21.865 -24.526 1.00 0.00 14 GLU A O 11
ATOM 12270 N N . ALA A 1 35 ? 10.398 20.453 -22.772 1.00 0.00 15 ALA A N 11
ATOM 12271 C CA . ALA A 1 35 ? 9.155 19.804 -23.167 1.00 0.00 15 ALA A CA 11
ATOM 12272 C C . ALA A 1 35 ? 8.040 20.841 -23.328 1.00 0.00 15 ALA A C 11
ATOM 12273 O O . ALA A 1 35 ? 7.401 20.911 -24.374 1.00 0.00 15 ALA A O 11
ATOM 12280 N N . PHE A 1 36 ? 7.834 21.673 -22.302 1.00 0.00 16 PHE A N 11
ATOM 12281 C CA . PHE A 1 36 ? 6.860 22.757 -22.318 1.00 0.00 16 PHE A CA 11
ATOM 12282 C C . PHE A 1 36 ? 7.004 23.593 -23.592 1.00 0.00 16 PHE A C 11
ATOM 12283 O O . PHE A 1 36 ? 6.038 23.780 -24.332 1.00 0.00 16 PHE A O 11
ATOM 12300 N N . ASP A 1 37 ? 8.220 24.084 -23.851 1.00 0.00 17 ASP A N 11
ATOM 12301 C CA . ASP A 1 37 ? 8.526 24.893 -25.020 1.00 0.00 17 ASP A CA 11
ATOM 12302 C C . ASP A 1 37 ? 8.135 24.162 -26.306 1.00 0.00 17 ASP A C 11
ATOM 12303 O O . ASP A 1 37 ? 7.421 24.727 -27.130 1.00 0.00 17 ASP A O 11
ATOM 12312 N N . LEU A 1 38 ? 8.586 22.912 -26.468 1.00 0.00 18 LEU A N 11
ATOM 12313 C CA . LEU A 1 38 ? 8.240 22.096 -27.629 1.00 0.00 18 LEU A CA 11
ATOM 12314 C C . LEU A 1 38 ? 6.722 22.053 -27.806 1.00 0.00 18 LEU A C 11
ATOM 12315 O O . LEU A 1 38 ? 6.206 22.329 -28.887 1.00 0.00 18 LEU A O 11
ATOM 12331 N N . PHE A 1 39 ? 6.010 21.672 -26.743 1.00 0.00 19 PHE A N 11
ATOM 12332 C CA . PHE A 1 39 ? 4.564 21.542 -26.768 1.00 0.00 19 PHE A CA 11
ATOM 12333 C C . PHE A 1 39 ? 3.893 22.870 -27.116 1.00 0.00 19 PHE A C 11
ATOM 12334 O O . PHE A 1 39 ? 2.903 22.875 -27.843 1.00 0.00 19 PHE A O 11
ATOM 12351 N N . ASP A 1 40 ? 4.420 23.991 -26.618 1.00 0.00 20 ASP A N 11
ATOM 12352 C CA . ASP A 1 40 ? 3.931 25.314 -26.980 1.00 0.00 20 ASP A CA 11
ATOM 12353 C C . ASP A 1 40 ? 4.363 25.668 -28.413 1.00 0.00 20 ASP A C 11
ATOM 12354 O O . ASP A 1 40 ? 5.070 26.650 -28.631 1.00 0.00 20 ASP A O 11
ATOM 12363 N N . THR A 1 41 ? 3.905 24.898 -29.402 1.00 0.00 21 THR A N 11
ATOM 12364 C CA . THR A 1 41 ? 4.219 25.107 -30.807 1.00 0.00 21 THR A CA 11
ATOM 12365 C C . THR A 1 41 ? 3.807 26.509 -31.262 1.00 0.00 21 THR A C 11
ATOM 12366 O O . THR A 1 41 ? 4.501 27.128 -32.066 1.00 0.00 21 THR A O 11
ATOM 12377 N N . ASP A 1 42 ? 2.688 27.019 -30.739 1.00 0.00 22 ASP A N 11
ATOM 12378 C CA . ASP A 1 42 ? 2.212 28.365 -31.032 1.00 0.00 22 ASP A CA 11
ATOM 12379 C C . ASP A 1 42 ? 3.158 29.438 -30.484 1.00 0.00 22 ASP A C 11
ATOM 12380 O O . ASP A 1 42 ? 3.109 30.579 -30.937 1.00 0.00 22 ASP A O 11
ATOM 12389 N N . GLY A 1 43 ? 3.982 29.108 -29.484 1.00 0.00 23 GLY A N 11
ATOM 12390 C CA . GLY A 1 43 ? 4.816 30.076 -28.791 1.00 0.00 23 GLY A CA 11
ATOM 12391 C C . GLY A 1 43 ? 3.967 31.135 -28.084 1.00 0.00 23 GLY A C 11
ATOM 12392 O O . GLY A 1 43 ? 4.367 32.294 -27.999 1.00 0.00 23 GLY A O 11
ATOM 12396 N N . SER A 1 44 ? 2.801 30.746 -27.559 1.00 0.00 24 SER A N 11
ATOM 12397 C CA . SER A 1 44 ? 1.890 31.639 -26.866 1.00 0.00 24 SER A CA 11
ATOM 12398 C C . SER A 1 44 ? 2.448 32.059 -25.504 1.00 0.00 24 SER A C 11
ATOM 12399 O O . SER A 1 44 ? 2.048 33.089 -24.970 1.00 0.00 24 SER A O 11
ATOM 12407 N N . GLY A 1 45 ? 3.318 31.232 -24.919 1.00 0.00 25 GLY A N 11
ATOM 12408 C CA . GLY A 1 45 ? 3.827 31.399 -23.565 1.00 0.00 25 GLY A CA 11
ATOM 12409 C C . GLY A 1 45 ? 3.096 30.467 -22.600 1.00 0.00 25 GLY A C 11
ATOM 12410 O O . GLY A 1 45 ? 3.638 30.103 -21.558 1.00 0.00 25 GLY A O 11
ATOM 12414 N N . THR A 1 46 ? 1.869 30.074 -22.953 1.00 0.00 26 THR A N 11
ATOM 12415 C CA . THR A 1 46 ? 1.015 29.183 -22.194 1.00 0.00 26 THR A CA 11
ATOM 12416 C C . THR A 1 46 ? 0.505 28.101 -23.155 1.00 0.00 26 THR A C 11
ATOM 12417 O O . THR A 1 46 ? 0.199 28.398 -24.311 1.00 0.00 26 THR A O 11
ATOM 12428 N N . ILE A 1 47 ? 0.467 26.838 -22.716 1.00 0.00 27 ILE A N 11
ATOM 12429 C CA . ILE A 1 47 ? 0.102 25.714 -23.573 1.00 0.00 27 ILE A CA 11
ATOM 12430 C C . ILE A 1 47 ? -1.420 25.664 -23.695 1.00 0.00 27 ILE A C 11
ATOM 12431 O O . ILE A 1 47 ? -2.102 25.331 -22.728 1.00 0.00 27 ILE A O 11
ATOM 12447 N N . ASP A 1 48 ? -1.961 25.963 -24.877 1.00 0.00 28 ASP A N 11
ATOM 12448 C CA . ASP A 1 48 ? -3.388 25.815 -25.130 1.00 0.00 28 ASP A CA 11
ATOM 12449 C C . ASP A 1 48 ? -3.808 24.354 -24.950 1.00 0.00 28 ASP A C 11
ATOM 12450 O O . ASP A 1 48 ? -3.040 23.445 -25.262 1.00 0.00 28 ASP A O 11
ATOM 12459 N N . ALA A 1 49 ? -5.038 24.124 -24.485 1.00 0.00 29 ALA A N 11
ATOM 12460 C CA . ALA A 1 49 ? -5.621 22.791 -24.355 1.00 0.00 29 ALA A CA 11
ATOM 12461 C C . ALA A 1 49 ? -5.264 21.852 -25.520 1.00 0.00 29 ALA A C 11
ATOM 12462 O O . ALA A 1 49 ? -4.829 20.721 -25.303 1.00 0.00 29 ALA A O 11
ATOM 12469 N N . LYS A 1 50 ? -5.414 22.327 -26.762 1.00 0.00 30 LYS A N 11
ATOM 12470 C CA . LYS A 1 50 ? -5.077 21.555 -27.953 1.00 0.00 30 LYS A CA 11
ATOM 12471 C C . LYS A 1 50 ? -3.598 21.152 -27.955 1.00 0.00 30 LYS A C 11
ATOM 12472 O O . LYS A 1 50 ? -3.257 20.004 -28.237 1.00 0.00 30 LYS A O 11
ATOM 12491 N N . GLU A 1 51 ? -2.710 22.094 -27.630 1.00 0.00 31 GLU A N 11
ATOM 12492 C CA . GLU A 1 51 ? -1.283 21.828 -27.537 1.00 0.00 31 GLU A CA 11
ATOM 12493 C C . GLU A 1 51 ? -1.017 20.794 -26.438 1.00 0.00 31 GLU A C 11
ATOM 12494 O O . GLU A 1 51 ? -0.171 19.919 -26.605 1.00 0.00 31 GLU A O 11
ATOM 12506 N N . LEU A 1 52 ? -1.744 20.862 -25.319 1.00 0.00 32 LEU A N 11
ATOM 12507 C CA . LEU A 1 52 ? -1.604 19.857 -24.268 1.00 0.00 32 LEU A CA 11
ATOM 12508 C C . LEU A 1 52 ? -2.070 18.478 -24.762 1.00 0.00 32 LEU A C 11
ATOM 12509 O O . LEU A 1 52 ? -1.441 17.463 -24.467 1.00 0.00 32 LEU A O 11
ATOM 12525 N N . LYS A 1 53 ? -3.160 18.420 -25.529 1.00 0.00 33 LYS A N 11
ATOM 12526 C CA . LYS A 1 53 ? -3.580 17.186 -26.185 1.00 0.00 33 LYS A CA 11
ATOM 12527 C C . LYS A 1 53 ? -2.477 16.660 -27.108 1.00 0.00 33 LYS A C 11
ATOM 12528 O O . LYS A 1 53 ? -2.144 15.475 -27.043 1.00 0.00 33 LYS A O 11
ATOM 12547 N N . VAL A 1 54 ? -1.883 17.519 -27.945 1.00 0.00 34 VAL A N 11
ATOM 12548 C CA . VAL A 1 54 ? -0.723 17.131 -28.747 1.00 0.00 34 VAL A CA 11
ATOM 12549 C C . VAL A 1 54 ? 0.371 16.562 -27.840 1.00 0.00 34 VAL A C 11
ATOM 12550 O O . VAL A 1 54 ? 0.899 15.490 -28.122 1.00 0.00 34 VAL A O 11
ATOM 12563 N N . ALA A 1 55 ? 0.705 17.265 -26.755 1.00 0.00 35 ALA A N 11
ATOM 12564 C CA . ALA A 1 55 ? 1.716 16.825 -25.805 1.00 0.00 35 ALA A CA 11
ATOM 12565 C C . ALA A 1 55 ? 1.428 15.404 -25.325 1.00 0.00 35 ALA A C 11
ATOM 12566 O O . ALA A 1 55 ? 2.269 14.522 -25.464 1.00 0.00 35 ALA A O 11
ATOM 12573 N N . MET A 1 56 ? 0.233 15.175 -24.777 1.00 0.00 36 MET A N 11
ATOM 12574 C CA . MET A 1 56 ? -0.197 13.856 -24.331 1.00 0.00 36 MET A CA 11
ATOM 12575 C C . MET A 1 56 ? -0.053 12.821 -25.444 1.00 0.00 36 MET A C 11
ATOM 12576 O O . MET A 1 56 ? 0.509 11.749 -25.223 1.00 0.00 36 MET A O 11
ATOM 12590 N N . ARG A 1 57 ? -0.564 13.132 -26.635 1.00 0.00 37 ARG A N 11
ATOM 12591 C CA . ARG A 1 57 ? -0.497 12.211 -27.757 1.00 0.00 37 ARG A CA 11
ATOM 12592 C C . ARG A 1 57 ? 0.960 11.848 -28.065 1.00 0.00 37 ARG A C 11
ATOM 12593 O O . ARG A 1 57 ? 1.294 10.674 -28.191 1.00 0.00 37 ARG A O 11
ATOM 12614 N N . ALA A 1 58 ? 1.837 12.851 -28.151 1.00 0.00 38 ALA A N 11
ATOM 12615 C CA . ALA A 1 58 ? 3.261 12.665 -28.401 1.00 0.00 38 ALA A CA 11
ATOM 12616 C C . ALA A 1 58 ? 3.912 11.822 -27.301 1.00 0.00 38 ALA A C 11
ATOM 12617 O O . ALA A 1 58 ? 4.689 10.916 -27.590 1.00 0.00 38 ALA A O 11
ATOM 12624 N N . LEU A 1 59 ? 3.591 12.115 -26.038 1.00 0.00 39 LEU A N 11
ATOM 12625 C CA . LEU A 1 59 ? 4.033 11.331 -24.891 1.00 0.00 39 LEU A CA 11
ATOM 12626 C C . LEU A 1 59 ? 3.531 9.884 -24.992 1.00 0.00 39 LEU A C 11
ATOM 12627 O O . LEU A 1 59 ? 4.200 8.972 -24.513 1.00 0.00 39 LEU A O 11
ATOM 12643 N N . GLY A 1 60 ? 2.366 9.676 -25.617 1.00 0.00 40 GLY A N 11
ATOM 12644 C CA . GLY A 1 60 ? 1.828 8.361 -25.953 1.00 0.00 40 GLY A CA 11
ATOM 12645 C C . GLY A 1 60 ? 0.482 8.081 -25.283 1.00 0.00 40 GLY A C 11
ATOM 12646 O O . GLY A 1 60 ? -0.025 6.965 -25.375 1.00 0.00 40 GLY A O 11
ATOM 12650 N N . PHE A 1 61 ? -0.114 9.075 -24.621 1.00 0.00 41 PHE A N 11
ATOM 12651 C CA . PHE A 1 61 ? -1.386 8.913 -23.930 1.00 0.00 41 PHE A CA 11
ATOM 12652 C C . PHE A 1 61 ? -2.535 8.791 -24.930 1.00 0.00 41 PHE A C 11
ATOM 12653 O O . PHE A 1 61 ? -2.380 9.076 -26.116 1.00 0.00 41 PHE A O 11
ATOM 12670 N N . GLU A 1 62 ? -3.699 8.379 -24.427 1.00 0.00 42 GLU A N 11
ATOM 12671 C CA . GLU A 1 62 ? -4.949 8.264 -25.158 1.00 0.00 42 GLU A CA 11
ATOM 12672 C C . GLU A 1 62 ? -5.870 9.425 -24.746 1.00 0.00 42 GLU A C 11
ATOM 12673 O O . GLU A 1 62 ? -6.646 9.274 -23.803 1.00 0.00 42 GLU A O 11
ATOM 12685 N N . PRO A 1 63 ? -5.784 10.602 -25.392 1.00 0.00 43 PRO A N 11
ATOM 12686 C CA . PRO A 1 63 ? -6.510 11.787 -24.960 1.00 0.00 43 PRO A CA 11
ATOM 12687 C C . PRO A 1 63 ? -8.019 11.688 -25.230 1.00 0.00 43 PRO A C 11
ATOM 12688 O O . PRO A 1 63 ? -8.553 12.358 -26.112 1.00 0.00 43 PRO A O 11
ATOM 12699 N N . LYS A 1 64 ? -8.720 10.878 -24.433 1.00 0.00 44 LYS A N 11
ATOM 12700 C CA . LYS A 1 64 ? -10.171 10.791 -24.452 1.00 0.00 44 LYS A CA 11
ATOM 12701 C C . LYS A 1 64 ? -10.763 12.136 -24.023 1.00 0.00 44 LYS A C 11
ATOM 12702 O O . LYS A 1 64 ? -10.579 12.556 -22.880 1.00 0.00 44 LYS A O 11
ATOM 12721 N N . LYS A 1 65 ? -11.470 12.795 -24.947 1.00 0.00 45 LYS A N 11
ATOM 12722 C CA . LYS A 1 65 ? -12.028 14.134 -24.794 1.00 0.00 45 LYS A CA 11
ATOM 12723 C C . LYS A 1 65 ? -12.643 14.353 -23.410 1.00 0.00 45 LYS A C 11
ATOM 12724 O O . LYS A 1 65 ? -12.369 15.360 -22.766 1.00 0.00 45 LYS A O 11
ATOM 12743 N N . GLU A 1 66 ? -13.467 13.409 -22.953 1.00 0.00 46 GLU A N 11
ATOM 12744 C CA . GLU A 1 66 ? -14.125 13.472 -21.654 1.00 0.00 46 GLU A CA 11
ATOM 12745 C C . GLU A 1 66 ? -13.101 13.732 -20.541 1.00 0.00 46 GLU A C 11
ATOM 12746 O O . GLU A 1 66 ? -13.216 14.688 -19.775 1.00 0.00 46 GLU A O 11
ATOM 12758 N N . GLU A 1 67 ? -12.095 12.858 -20.464 1.00 0.00 47 GLU A N 11
ATOM 12759 C CA . GLU A 1 67 ? -11.070 12.913 -19.436 1.00 0.00 47 GLU A CA 11
ATOM 12760 C C . GLU A 1 67 ? -10.235 14.176 -19.615 1.00 0.00 47 GLU A C 11
ATOM 12761 O O . GLU A 1 67 ? -9.942 14.872 -18.645 1.00 0.00 47 GLU A O 11
ATOM 12773 N N . ILE A 1 68 ? -9.862 14.472 -20.862 1.00 0.00 48 ILE A N 11
ATOM 12774 C CA . ILE A 1 68 ? -9.082 15.648 -21.209 1.00 0.00 48 ILE A CA 11
ATOM 12775 C C . ILE A 1 68 ? -9.761 16.911 -20.684 1.00 0.00 48 ILE A C 11
ATOM 12776 O O . ILE A 1 68 ? -9.135 17.691 -19.972 1.00 0.00 48 ILE A O 11
ATOM 12792 N N . LYS A 1 69 ? -11.036 17.113 -21.024 1.00 0.00 49 LYS A N 11
ATOM 12793 C CA . LYS A 1 69 ? -11.797 18.273 -20.588 1.00 0.00 49 LYS A CA 11
ATOM 12794 C C . LYS A 1 69 ? -11.763 18.391 -19.065 1.00 0.00 49 LYS A C 11
ATOM 12795 O O . LYS A 1 69 ? -11.418 19.452 -18.542 1.00 0.00 49 LYS A O 11
ATOM 12814 N N . LYS A 1 70 ? -12.112 17.312 -18.357 1.00 0.00 50 LYS A N 11
ATOM 12815 C CA . LYS A 1 70 ? -12.095 17.307 -16.899 1.00 0.00 50 LYS A CA 11
ATOM 12816 C C . LYS A 1 70 ? -10.713 17.710 -16.372 1.00 0.00 50 LYS A C 11
ATOM 12817 O O . LYS A 1 70 ? -10.590 18.711 -15.663 1.00 0.00 50 LYS A O 11
ATOM 12836 N N . MET A 1 71 ? -9.676 16.946 -16.726 1.00 0.00 51 MET A N 11
ATOM 12837 C CA . MET A 1 71 ? -8.324 17.170 -16.249 1.00 0.00 51 MET A CA 11
ATOM 12838 C C . MET A 1 71 ? -7.888 18.610 -16.526 1.00 0.00 51 MET A C 11
ATOM 12839 O O . MET A 1 71 ? -7.479 19.329 -15.615 1.00 0.00 51 MET A O 11
ATOM 12853 N N . ILE A 1 72 ? -7.975 19.033 -17.789 1.00 0.00 52 ILE A N 11
ATOM 12854 C CA . ILE A 1 72 ? -7.580 20.374 -18.181 1.00 0.00 52 ILE A CA 11
ATOM 12855 C C . ILE A 1 72 ? -8.343 21.388 -17.340 1.00 0.00 52 ILE A C 11
ATOM 12856 O O . ILE A 1 72 ? -7.713 22.260 -16.759 1.00 0.00 52 ILE A O 11
ATOM 12872 N N . SER A 1 73 ? -9.669 21.283 -17.232 1.00 0.00 53 SER A N 11
ATOM 12873 C CA . SER A 1 73 ? -10.437 22.241 -16.446 1.00 0.00 53 SER A CA 11
ATOM 12874 C C . SER A 1 73 ? -9.967 22.292 -14.991 1.00 0.00 53 SER A C 11
ATOM 12875 O O . SER A 1 73 ? -9.810 23.377 -14.436 1.00 0.00 53 SER A O 11
ATOM 12883 N N . GLU A 1 74 ? -9.729 21.131 -14.375 1.00 0.00 54 GLU A N 11
ATOM 12884 C CA . GLU A 1 74 ? -9.218 21.065 -13.012 1.00 0.00 54 GLU A CA 11
ATOM 12885 C C . GLU A 1 74 ? -7.893 21.828 -12.889 1.00 0.00 54 GLU A C 11
ATOM 12886 O O . GLU A 1 74 ? -7.712 22.607 -11.955 1.00 0.00 54 GLU A O 11
ATOM 12898 N N . ILE A 1 75 ? -6.958 21.601 -13.817 1.00 0.00 55 ILE A N 11
ATOM 12899 C CA . ILE A 1 75 ? -5.641 22.230 -13.761 1.00 0.00 55 ILE A CA 11
ATOM 12900 C C . ILE A 1 75 ? -5.704 23.715 -14.162 1.00 0.00 55 ILE A C 11
ATOM 12901 O O . ILE A 1 75 ? -4.976 24.544 -13.617 1.00 0.00 55 ILE A O 11
ATOM 12917 N N . ASP A 1 76 ? -6.569 24.072 -15.114 1.00 0.00 56 ASP A N 11
ATOM 12918 C CA . ASP A 1 76 ? -6.611 25.375 -15.770 1.00 0.00 56 ASP A CA 11
ATOM 12919 C C . ASP A 1 76 ? -7.324 26.426 -14.910 1.00 0.00 56 ASP A C 11
ATOM 12920 O O . ASP A 1 76 ? -8.152 27.186 -15.401 1.00 0.00 56 ASP A O 11
ATOM 12929 N N . LYS A 1 77 ? -6.990 26.495 -13.620 1.00 0.00 57 LYS A N 11
ATOM 12930 C CA . LYS A 1 77 ? -7.676 27.339 -12.663 1.00 0.00 57 LYS A CA 11
ATOM 12931 C C . LYS A 1 77 ? -7.525 28.814 -13.044 1.00 0.00 57 LYS A C 11
ATOM 12932 O O . LYS A 1 77 ? -8.504 29.555 -13.091 1.00 0.00 57 LYS A O 11
ATOM 12951 N N . ASP A 1 78 ? -6.284 29.237 -13.288 1.00 0.00 58 ASP A N 11
ATOM 12952 C CA . ASP A 1 78 ? -5.916 30.585 -13.710 1.00 0.00 58 ASP A CA 11
ATOM 12953 C C . ASP A 1 78 ? -5.691 30.620 -15.222 1.00 0.00 58 ASP A C 11
ATOM 12954 O O . ASP A 1 78 ? -5.926 31.636 -15.871 1.00 0.00 58 ASP A O 11
ATOM 12963 N N . GLY A 1 79 ? -5.215 29.498 -15.770 1.00 0.00 59 GLY A N 11
ATOM 12964 C CA . GLY A 1 79 ? -4.730 29.354 -17.131 1.00 0.00 59 GLY A CA 11
ATOM 12965 C C . GLY A 1 79 ? -5.694 29.829 -18.225 1.00 0.00 59 GLY A C 11
ATOM 12966 O O . GLY A 1 79 ? -5.256 30.198 -19.318 1.00 0.00 59 GLY A O 11
ATOM 12970 N N . SER A 1 80 ? -7.003 29.817 -17.950 1.00 0.00 60 SER A N 11
ATOM 12971 C CA . SER A 1 80 ? -8.028 30.379 -18.826 1.00 0.00 60 SER A CA 11
ATOM 12972 C C . SER A 1 80 ? -7.882 29.884 -20.269 1.00 0.00 60 SER A C 11
ATOM 12973 O O . SER A 1 80 ? -7.704 30.674 -21.193 1.00 0.00 60 SER A O 11
ATOM 12981 N N . GLY A 1 81 ? -7.944 28.565 -20.452 1.00 0.00 61 GLY A N 11
ATOM 12982 C CA . GLY A 1 81 ? -7.767 27.901 -21.733 1.00 0.00 61 GLY A CA 11
ATOM 12983 C C . GLY A 1 81 ? -6.323 27.447 -21.956 1.00 0.00 61 GLY A C 11
ATOM 12984 O O . GLY A 1 81 ? -6.096 26.523 -22.742 1.00 0.00 61 GLY A O 11
ATOM 12988 N N . THR A 1 82 ? -5.351 28.090 -21.292 1.00 0.00 62 THR A N 11
ATOM 12989 C CA . THR A 1 82 ? -3.938 27.848 -21.528 1.00 0.00 62 THR A CA 11
ATOM 12990 C C . THR A 1 82 ? -3.193 27.492 -20.238 1.00 0.00 62 THR A C 11
ATOM 12991 O O . THR A 1 82 ? -3.163 28.270 -19.291 1.00 0.00 62 THR A O 11
ATOM 13002 N N . ILE A 1 83 ? -2.541 26.333 -20.209 1.00 0.00 63 ILE A N 11
ATOM 13003 C CA . ILE A 1 83 ? -1.753 25.883 -19.075 1.00 0.00 63 ILE A CA 11
ATOM 13004 C C . ILE A 1 83 ? -0.441 26.676 -19.069 1.00 0.00 63 ILE A C 11
ATOM 13005 O O . ILE A 1 83 ? 0.428 26.446 -19.912 1.00 0.00 63 ILE A O 11
ATOM 13021 N N . ASP A 1 84 ? -0.289 27.628 -18.143 1.00 0.00 64 ASP A N 11
ATOM 13022 C CA . ASP A 1 84 ? 0.983 28.318 -17.961 1.00 0.00 64 ASP A CA 11
ATOM 13023 C C . ASP A 1 84 ? 2.015 27.357 -17.362 1.00 0.00 64 ASP A C 11
ATOM 13024 O O . ASP A 1 84 ? 1.668 26.338 -16.757 1.00 0.00 64 ASP A O 11
ATOM 13033 N N . PHE A 1 85 ? 3.294 27.694 -17.548 1.00 0.00 65 PHE A N 11
ATOM 13034 C CA . PHE A 1 85 ? 4.418 26.914 -17.063 1.00 0.00 65 PHE A CA 11
ATOM 13035 C C . PHE A 1 85 ? 4.260 26.505 -15.600 1.00 0.00 65 PHE A C 11
ATOM 13036 O O . PHE A 1 85 ? 4.579 25.372 -15.267 1.00 0.00 65 PHE A O 11
ATOM 13053 N N . GLU A 1 86 ? 3.753 27.378 -14.725 1.00 0.00 66 GLU A N 11
ATOM 13054 C CA . GLU A 1 86 ? 3.594 27.017 -13.321 1.00 0.00 66 GLU A CA 11
ATOM 13055 C C . GLU A 1 86 ? 2.578 25.884 -13.138 1.00 0.00 66 GLU A C 11
ATOM 13056 O O . GLU A 1 86 ? 2.864 24.910 -12.440 1.00 0.00 66 GLU A O 11
ATOM 13068 N N . GLU A 1 87 ? 1.404 25.969 -13.772 1.00 0.00 67 GLU A N 11
ATOM 13069 C CA . GLU A 1 87 ? 0.451 24.866 -13.740 1.00 0.00 67 GLU A CA 11
ATOM 13070 C C . GLU A 1 87 ? 1.096 23.596 -14.300 1.00 0.00 67 GLU A C 11
ATOM 13071 O O . GLU A 1 87 ? 1.005 22.534 -13.686 1.00 0.00 67 GLU A O 11
ATOM 13083 N N . PHE A 1 88 ? 1.751 23.705 -15.462 1.00 0.00 68 PHE A N 11
ATOM 13084 C CA . PHE A 1 88 ? 2.395 22.559 -16.096 1.00 0.00 68 PHE A CA 11
ATOM 13085 C C . PHE A 1 88 ? 3.391 21.900 -15.136 1.00 0.00 68 PHE A C 11
ATOM 13086 O O . PHE A 1 88 ? 3.348 20.695 -14.907 1.00 0.00 68 PHE A O 11
ATOM 13103 N N . LEU A 1 89 ? 4.271 22.712 -14.555 1.00 0.00 69 LEU A N 11
ATOM 13104 C CA . LEU A 1 89 ? 5.249 22.329 -13.552 1.00 0.00 69 LEU A CA 11
ATOM 13105 C C . LEU A 1 89 ? 4.552 21.632 -12.384 1.00 0.00 69 LEU A C 11
ATOM 13106 O O . LEU A 1 89 ? 4.975 20.556 -11.976 1.00 0.00 69 LEU A O 11
ATOM 13122 N N . THR A 1 90 ? 3.478 22.216 -11.849 1.00 0.00 70 THR A N 11
ATOM 13123 C CA . THR A 1 90 ? 2.730 21.616 -10.749 1.00 0.00 70 THR A CA 11
ATOM 13124 C C . THR A 1 90 ? 2.224 20.222 -11.140 1.00 0.00 70 THR A C 11
ATOM 13125 O O . THR A 1 90 ? 2.453 19.248 -10.419 1.00 0.00 70 THR A O 11
ATOM 13136 N N . MET A 1 91 ? 1.555 20.118 -12.292 1.00 0.00 71 MET A N 11
ATOM 13137 C CA . MET A 1 91 ? 1.053 18.850 -12.805 1.00 0.00 71 MET A CA 11
ATOM 13138 C C . MET A 1 91 ? 2.198 17.842 -12.910 1.00 0.00 71 MET A C 11
ATOM 13139 O O . MET A 1 91 ? 2.089 16.720 -12.421 1.00 0.00 71 MET A O 11
ATOM 13153 N N . MET A 1 92 ? 3.305 18.246 -13.537 1.00 0.00 72 MET A N 11
ATOM 13154 C CA . MET A 1 92 ? 4.483 17.409 -13.690 1.00 0.00 72 MET A CA 11
ATOM 13155 C C . MET A 1 92 ? 4.985 16.944 -12.323 1.00 0.00 72 MET A C 11
ATOM 13156 O O . MET A 1 92 ? 5.239 15.759 -12.145 1.00 0.00 72 MET A O 11
ATOM 13170 N N . THR A 1 93 ? 5.091 17.854 -11.352 1.00 0.00 73 THR A N 11
ATOM 13171 C CA . THR A 1 93 ? 5.503 17.519 -9.992 1.00 0.00 73 THR A CA 11
ATOM 13172 C C . THR A 1 93 ? 4.592 16.427 -9.425 1.00 0.00 73 THR A C 11
ATOM 13173 O O . THR A 1 93 ? 5.075 15.406 -8.944 1.00 0.00 73 THR A O 11
ATOM 13184 N N . ALA A 1 94 ? 3.275 16.642 -9.490 1.00 0.00 74 ALA A N 11
ATOM 13185 C CA . ALA A 1 94 ? 2.300 15.681 -8.990 1.00 0.00 74 ALA A CA 11
ATOM 13186 C C . ALA A 1 94 ? 2.443 14.326 -9.690 1.00 0.00 74 ALA A C 11
ATOM 13187 O O . ALA A 1 94 ? 2.357 13.282 -9.049 1.00 0.00 74 ALA A O 11
ATOM 13194 N N . LYS A 1 95 ? 2.640 14.345 -11.010 1.00 0.00 75 LYS A N 11
ATOM 13195 C CA . LYS A 1 95 ? 2.771 13.145 -11.823 1.00 0.00 75 LYS A CA 11
ATOM 13196 C C . LYS A 1 95 ? 4.070 12.392 -11.506 1.00 0.00 75 LYS A C 11
ATOM 13197 O O . LYS A 1 95 ? 4.083 11.164 -11.496 1.00 0.00 75 LYS A O 11
ATOM 13216 N N . MET A 1 96 ? 5.166 13.130 -11.303 1.00 0.00 76 MET A N 11
ATOM 13217 C CA . MET A 1 96 ? 6.495 12.596 -11.046 1.00 0.00 76 MET A CA 11
ATOM 13218 C C . MET A 1 96 ? 6.705 12.453 -9.533 1.00 0.00 76 MET A C 11
ATOM 13219 O O . MET A 1 96 ? 7.534 13.213 -8.984 1.00 0.00 76 MET A O 11
ATOM 13234 N N . ARG A 1 21 ? 15.604 20.234 -6.196 1.00 0.00 1 ARG A N 12
ATOM 13235 C CA . ARG A 1 21 ? 15.345 19.445 -4.974 1.00 0.00 1 ARG A CA 12
ATOM 13236 C C . ARG A 1 21 ? 15.651 17.959 -5.197 1.00 0.00 1 ARG A C 12
ATOM 13237 O O . ARG A 1 21 ? 16.026 17.559 -6.299 1.00 0.00 1 ARG A O 12
ATOM 13258 N N . VAL A 1 22 ? 15.494 17.139 -4.151 1.00 0.00 2 VAL A N 12
ATOM 13259 C CA . VAL A 1 22 ? 15.781 15.707 -4.173 1.00 0.00 2 VAL A CA 12
ATOM 13260 C C . VAL A 1 22 ? 14.725 14.932 -4.977 1.00 0.00 2 VAL A C 12
ATOM 13261 O O . VAL A 1 22 ? 13.980 14.115 -4.442 1.00 0.00 2 VAL A O 12
ATOM 13274 N N . GLY A 1 23 ? 14.675 15.188 -6.284 1.00 0.00 3 GLY A N 12
ATOM 13275 C CA . GLY A 1 23 ? 13.763 14.561 -7.222 1.00 0.00 3 GLY A CA 12
ATOM 13276 C C . GLY A 1 23 ? 13.630 15.494 -8.417 1.00 0.00 3 GLY A C 12
ATOM 13277 O O . GLY A 1 23 ? 14.267 15.291 -9.449 1.00 0.00 3 GLY A O 12
ATOM 13281 N N . LEU A 1 24 ? 12.858 16.570 -8.252 1.00 0.00 4 LEU A N 12
ATOM 13282 C CA . LEU A 1 24 ? 12.817 17.644 -9.233 1.00 0.00 4 LEU A CA 12
ATOM 13283 C C . LEU A 1 24 ? 14.106 18.457 -9.131 1.00 0.00 4 LEU A C 12
ATOM 13284 O O . LEU A 1 24 ? 14.124 19.547 -8.562 1.00 0.00 4 LEU A O 12
ATOM 13300 N N . THR A 1 25 ? 15.191 17.917 -9.679 1.00 0.00 5 THR A N 12
ATOM 13301 C CA . THR A 1 25 ? 16.457 18.623 -9.771 1.00 0.00 5 THR A CA 12
ATOM 13302 C C . THR A 1 25 ? 16.313 19.824 -10.708 1.00 0.00 5 THR A C 12
ATOM 13303 O O . THR A 1 25 ? 15.362 19.907 -11.490 1.00 0.00 5 THR A O 12
ATOM 13314 N N . GLU A 1 26 ? 17.290 20.733 -10.680 1.00 0.00 6 GLU A N 12
ATOM 13315 C CA . GLU A 1 26 ? 17.353 21.807 -11.658 1.00 0.00 6 GLU A CA 12
ATOM 13316 C C . GLU A 1 26 ? 17.317 21.217 -13.068 1.00 0.00 6 GLU A C 12
ATOM 13317 O O . GLU A 1 26 ? 16.578 21.694 -13.919 1.00 0.00 6 GLU A O 12
ATOM 13329 N N . GLU A 1 27 ? 18.062 20.134 -13.299 1.00 0.00 7 GLU A N 12
ATOM 13330 C CA . GLU A 1 27 ? 18.052 19.424 -14.568 1.00 0.00 7 GLU A CA 12
ATOM 13331 C C . GLU A 1 27 ? 16.628 18.986 -14.930 1.00 0.00 7 GLU A C 12
ATOM 13332 O O . GLU A 1 27 ? 16.182 19.235 -16.048 1.00 0.00 7 GLU A O 12
ATOM 13344 N N . GLN A 1 28 ? 15.895 18.353 -14.005 1.00 0.00 8 GLN A N 12
ATOM 13345 C CA . GLN A 1 28 ? 14.497 18.025 -14.274 1.00 0.00 8 GLN A CA 12
ATOM 13346 C C . GLN A 1 28 ? 13.698 19.277 -14.648 1.00 0.00 8 GLN A C 12
ATOM 13347 O O . GLN A 1 28 ? 12.996 19.270 -15.655 1.00 0.00 8 GLN A O 12
ATOM 13361 N N . LYS A 1 29 ? 13.809 20.356 -13.867 1.00 0.00 9 LYS A N 12
ATOM 13362 C CA . LYS A 1 29 ? 13.110 21.600 -14.180 1.00 0.00 9 LYS A CA 12
ATOM 13363 C C . LYS A 1 29 ? 13.459 22.094 -15.590 1.00 0.00 9 LYS A C 12
ATOM 13364 O O . LYS A 1 29 ? 12.573 22.491 -16.345 1.00 0.00 9 LYS A O 12
ATOM 13383 N N . GLN A 1 30 ? 14.741 22.056 -15.958 1.00 0.00 10 GLN A N 12
ATOM 13384 C CA . GLN A 1 30 ? 15.214 22.428 -17.284 1.00 0.00 10 GLN A CA 12
ATOM 13385 C C . GLN A 1 30 ? 14.518 21.568 -18.343 1.00 0.00 10 GLN A C 12
ATOM 13386 O O . GLN A 1 30 ? 13.911 22.105 -19.268 1.00 0.00 10 GLN A O 12
ATOM 13400 N N . GLU A 1 31 ? 14.558 20.239 -18.199 1.00 0.00 11 GLU A N 12
ATOM 13401 C CA . GLU A 1 31 ? 13.891 19.335 -19.132 1.00 0.00 11 GLU A CA 12
ATOM 13402 C C . GLU A 1 31 ? 12.392 19.649 -19.238 1.00 0.00 11 GLU A C 12
ATOM 13403 O O . GLU A 1 31 ? 11.851 19.750 -20.339 1.00 0.00 11 GLU A O 12
ATOM 13415 N N . ILE A 1 32 ? 11.719 19.824 -18.098 1.00 0.00 12 ILE A N 12
ATOM 13416 C CA . ILE A 1 32 ? 10.313 20.205 -18.049 1.00 0.00 12 ILE A CA 12
ATOM 13417 C C . ILE A 1 32 ? 10.100 21.503 -18.840 1.00 0.00 12 ILE A C 12
ATOM 13418 O O . ILE A 1 32 ? 9.172 21.593 -19.643 1.00 0.00 12 ILE A O 12
ATOM 13434 N N . ARG A 1 33 ? 10.954 22.508 -18.638 1.00 0.00 13 ARG A N 12
ATOM 13435 C CA . ARG A 1 33 ? 10.856 23.760 -19.373 1.00 0.00 13 ARG A CA 12
ATOM 13436 C C . ARG A 1 33 ? 11.040 23.534 -20.878 1.00 0.00 13 ARG A C 12
ATOM 13437 O O . ARG A 1 33 ? 10.256 24.047 -21.674 1.00 0.00 13 ARG A O 12
ATOM 13458 N N . GLU A 1 34 ? 12.052 22.763 -21.283 1.00 0.00 14 GLU A N 12
ATOM 13459 C CA . GLU A 1 34 ? 12.268 22.433 -22.687 1.00 0.00 14 GLU A CA 12
ATOM 13460 C C . GLU A 1 34 ? 11.011 21.791 -23.282 1.00 0.00 14 GLU A C 12
ATOM 13461 O O . GLU A 1 34 ? 10.514 22.236 -24.316 1.00 0.00 14 GLU A O 12
ATOM 13473 N N . ALA A 1 35 ? 10.484 20.758 -22.615 1.00 0.00 15 ALA A N 12
ATOM 13474 C CA . ALA A 1 35 ? 9.261 20.086 -23.032 1.00 0.00 15 ALA A CA 12
ATOM 13475 C C . ALA A 1 35 ? 8.119 21.095 -23.175 1.00 0.00 15 ALA A C 12
ATOM 13476 O O . ALA A 1 35 ? 7.462 21.145 -24.216 1.00 0.00 15 ALA A O 12
ATOM 13483 N N . PHE A 1 36 ? 7.905 21.916 -22.139 1.00 0.00 16 PHE A N 12
ATOM 13484 C CA . PHE A 1 36 ? 6.913 22.982 -22.160 1.00 0.00 16 PHE A CA 12
ATOM 13485 C C . PHE A 1 36 ? 7.065 23.819 -23.429 1.00 0.00 16 PHE A C 12
ATOM 13486 O O . PHE A 1 36 ? 6.160 23.847 -24.258 1.00 0.00 16 PHE A O 12
ATOM 13503 N N . ASP A 1 37 ? 8.220 24.473 -23.589 1.00 0.00 17 ASP A N 12
ATOM 13504 C CA . ASP A 1 37 ? 8.497 25.350 -24.719 1.00 0.00 17 ASP A CA 12
ATOM 13505 C C . ASP A 1 37 ? 8.237 24.637 -26.044 1.00 0.00 17 ASP A C 12
ATOM 13506 O O . ASP A 1 37 ? 7.597 25.205 -26.927 1.00 0.00 17 ASP A O 12
ATOM 13515 N N . LEU A 1 38 ? 8.721 23.399 -26.187 1.00 0.00 18 LEU A N 12
ATOM 13516 C CA . LEU A 1 38 ? 8.493 22.619 -27.393 1.00 0.00 18 LEU A CA 12
ATOM 13517 C C . LEU A 1 38 ? 6.999 22.478 -27.669 1.00 0.00 18 LEU A C 12
ATOM 13518 O O . LEU A 1 38 ? 6.554 22.780 -28.772 1.00 0.00 18 LEU A O 12
ATOM 13534 N N . PHE A 1 39 ? 6.217 22.010 -26.693 1.00 0.00 19 PHE A N 12
ATOM 13535 C CA . PHE A 1 39 ? 4.782 21.842 -26.897 1.00 0.00 19 PHE A CA 12
ATOM 13536 C C . PHE A 1 39 ? 4.108 23.187 -27.187 1.00 0.00 19 PHE A C 12
ATOM 13537 O O . PHE A 1 39 ? 3.211 23.279 -28.025 1.00 0.00 19 PHE A O 12
ATOM 13554 N N . ASP A 1 40 ? 4.563 24.244 -26.514 1.00 0.00 20 ASP A N 12
ATOM 13555 C CA . ASP A 1 40 ? 4.043 25.610 -26.541 1.00 0.00 20 ASP A CA 12
ATOM 13556 C C . ASP A 1 40 ? 4.321 26.342 -27.868 1.00 0.00 20 ASP A C 12
ATOM 13557 O O . ASP A 1 40 ? 4.420 27.569 -27.872 1.00 0.00 20 ASP A O 12
ATOM 13566 N N . THR A 1 41 ? 4.412 25.602 -28.981 1.00 0.00 21 THR A N 12
ATOM 13567 C CA . THR A 1 41 ? 4.740 26.067 -30.324 1.00 0.00 21 THR A CA 12
ATOM 13568 C C . THR A 1 41 ? 4.096 27.421 -30.637 1.00 0.00 21 THR A C 12
ATOM 13569 O O . THR A 1 41 ? 4.779 28.411 -30.892 1.00 0.00 21 THR A O 12
ATOM 13580 N N . ASP A 1 42 ? 2.765 27.433 -30.621 1.00 0.00 22 ASP A N 12
ATOM 13581 C CA . ASP A 1 42 ? 1.929 28.607 -30.842 1.00 0.00 22 ASP A CA 12
ATOM 13582 C C . ASP A 1 42 ? 1.465 29.188 -29.505 1.00 0.00 22 ASP A C 12
ATOM 13583 O O . ASP A 1 42 ? 1.181 30.379 -29.410 1.00 0.00 22 ASP A O 12
ATOM 13592 N N . GLY A 1 43 ? 1.432 28.350 -28.464 1.00 0.00 23 GLY A N 12
ATOM 13593 C CA . GLY A 1 43 ? 1.077 28.729 -27.107 1.00 0.00 23 GLY A CA 12
ATOM 13594 C C . GLY A 1 43 ? 1.888 29.932 -26.626 1.00 0.00 23 GLY A C 12
ATOM 13595 O O . GLY A 1 43 ? 1.363 30.777 -25.903 1.00 0.00 23 GLY A O 12
ATOM 13599 N N . SER A 1 44 ? 3.166 29.997 -27.029 1.00 0.00 24 SER A N 12
ATOM 13600 C CA . SER A 1 44 ? 4.056 31.146 -26.884 1.00 0.00 24 SER A CA 12
ATOM 13601 C C . SER A 1 44 ? 3.892 31.875 -25.544 1.00 0.00 24 SER A C 12
ATOM 13602 O O . SER A 1 44 ? 3.789 33.101 -25.508 1.00 0.00 24 SER A O 12
ATOM 13610 N N . GLY A 1 45 ? 3.876 31.115 -24.450 1.00 0.00 25 GLY A N 12
ATOM 13611 C CA . GLY A 1 45 ? 3.588 31.598 -23.112 1.00 0.00 25 GLY A CA 12
ATOM 13612 C C . GLY A 1 45 ? 2.703 30.601 -22.371 1.00 0.00 25 GLY A C 12
ATOM 13613 O O . GLY A 1 45 ? 2.986 30.260 -21.223 1.00 0.00 25 GLY A O 12
ATOM 13617 N N . THR A 1 46 ? 1.627 30.139 -23.014 1.00 0.00 26 THR A N 12
ATOM 13618 C CA . THR A 1 46 ? 0.615 29.297 -22.385 1.00 0.00 26 THR A CA 12
ATOM 13619 C C . THR A 1 46 ? 0.242 28.159 -23.335 1.00 0.00 26 THR A C 12
ATOM 13620 O O . THR A 1 46 ? -0.204 28.437 -24.446 1.00 0.00 26 THR A O 12
ATOM 13631 N N . ILE A 1 47 ? 0.366 26.899 -22.908 1.00 0.00 27 ILE A N 12
ATOM 13632 C CA . ILE A 1 47 ? 0.076 25.765 -23.776 1.00 0.00 27 ILE A CA 12
ATOM 13633 C C . ILE A 1 47 ? -1.439 25.688 -23.970 1.00 0.00 27 ILE A C 12
ATOM 13634 O O . ILE A 1 47 ? -2.190 25.600 -23.001 1.00 0.00 27 ILE A O 12
ATOM 13650 N N . ASP A 1 48 ? -1.889 25.712 -25.224 1.00 0.00 28 ASP A N 12
ATOM 13651 C CA . ASP A 1 48 ? -3.291 25.537 -25.556 1.00 0.00 28 ASP A CA 12
ATOM 13652 C C . ASP A 1 48 ? -3.681 24.065 -25.405 1.00 0.00 28 ASP A C 12
ATOM 13653 O O . ASP A 1 48 ? -2.873 23.177 -25.675 1.00 0.00 28 ASP A O 12
ATOM 13662 N N . ALA A 1 49 ? -4.934 23.815 -25.013 1.00 0.00 29 ALA A N 12
ATOM 13663 C CA . ALA A 1 49 ? -5.551 22.494 -24.990 1.00 0.00 29 ALA A CA 12
ATOM 13664 C C . ALA A 1 49 ? -5.106 21.609 -26.163 1.00 0.00 29 ALA A C 12
ATOM 13665 O O . ALA A 1 49 ? -4.707 20.468 -25.951 1.00 0.00 29 ALA A O 12
ATOM 13672 N N . LYS A 1 50 ? -5.157 22.139 -27.390 1.00 0.00 30 LYS A N 12
ATOM 13673 C CA . LYS A 1 50 ? -4.727 21.444 -28.599 1.00 0.00 30 LYS A CA 12
ATOM 13674 C C . LYS A 1 50 ? -3.287 20.936 -28.456 1.00 0.00 30 LYS A C 12
ATOM 13675 O O . LYS A 1 50 ? -3.013 19.749 -28.623 1.00 0.00 30 LYS A O 12
ATOM 13694 N N . GLU A 1 51 ? -2.364 21.843 -28.132 1.00 0.00 31 GLU A N 12
ATOM 13695 C CA . GLU A 1 51 ? -0.962 21.512 -27.931 1.00 0.00 31 GLU A CA 12
ATOM 13696 C C . GLU A 1 51 ? -0.830 20.457 -26.830 1.00 0.00 31 GLU A C 12
ATOM 13697 O O . GLU A 1 51 ? -0.048 19.517 -26.959 1.00 0.00 31 GLU A O 12
ATOM 13709 N N . LEU A 1 52 ? -1.599 20.595 -25.745 1.00 0.00 32 LEU A N 12
ATOM 13710 C CA . LEU A 1 52 ? -1.539 19.624 -24.661 1.00 0.00 32 LEU A CA 12
ATOM 13711 C C . LEU A 1 52 ? -2.000 18.238 -25.130 1.00 0.00 32 LEU A C 12
ATOM 13712 O O . LEU A 1 52 ? -1.332 17.246 -24.845 1.00 0.00 32 LEU A O 12
ATOM 13728 N N . LYS A 1 53 ? -3.125 18.134 -25.846 1.00 0.00 33 LYS A N 12
ATOM 13729 C CA . LYS A 1 53 ? -3.551 16.834 -26.356 1.00 0.00 33 LYS A CA 12
ATOM 13730 C C . LYS A 1 53 ? -2.550 16.272 -27.372 1.00 0.00 33 LYS A C 12
ATOM 13731 O O . LYS A 1 53 ? -2.306 15.069 -27.374 1.00 0.00 33 LYS A O 12
ATOM 13750 N N . VAL A 1 54 ? -1.932 17.121 -28.202 1.00 0.00 34 VAL A N 12
ATOM 13751 C CA . VAL A 1 54 ? -0.831 16.692 -29.064 1.00 0.00 34 VAL A CA 12
ATOM 13752 C C . VAL A 1 54 ? 0.307 16.107 -28.215 1.00 0.00 34 VAL A C 12
ATOM 13753 O O . VAL A 1 54 ? 0.800 15.017 -28.506 1.00 0.00 34 VAL A O 12
ATOM 13766 N N . ALA A 1 55 ? 0.715 16.810 -27.155 1.00 0.00 35 ALA A N 12
ATOM 13767 C CA . ALA A 1 55 ? 1.742 16.333 -26.237 1.00 0.00 35 ALA A CA 12
ATOM 13768 C C . ALA A 1 55 ? 1.366 14.958 -25.680 1.00 0.00 35 ALA A C 12
ATOM 13769 O O . ALA A 1 55 ? 2.131 14.004 -25.795 1.00 0.00 35 ALA A O 12
ATOM 13776 N N . MET A 1 56 ? 0.173 14.847 -25.093 1.00 0.00 36 MET A N 12
ATOM 13777 C CA . MET A 1 56 ? -0.342 13.587 -24.579 1.00 0.00 36 MET A CA 12
ATOM 13778 C C . MET A 1 56 ? -0.320 12.494 -25.652 1.00 0.00 36 MET A C 12
ATOM 13779 O O . MET A 1 56 ? 0.119 11.375 -25.387 1.00 0.00 36 MET A O 12
ATOM 13793 N N . ARG A 1 57 ? -0.776 12.803 -26.866 1.00 0.00 37 ARG A N 12
ATOM 13794 C CA . ARG A 1 57 ? -0.758 11.862 -27.975 1.00 0.00 37 ARG A CA 12
ATOM 13795 C C . ARG A 1 57 ? 0.671 11.376 -28.228 1.00 0.00 37 ARG A C 12
ATOM 13796 O O . ARG A 1 57 ? 0.909 10.172 -28.297 1.00 0.00 37 ARG A O 12
ATOM 13817 N N . ALA A 1 58 ? 1.633 12.299 -28.324 1.00 0.00 38 ALA A N 12
ATOM 13818 C CA . ALA A 1 58 ? 3.045 11.957 -28.474 1.00 0.00 38 ALA A CA 12
ATOM 13819 C C . ALA A 1 58 ? 3.524 11.072 -27.318 1.00 0.00 38 ALA A C 12
ATOM 13820 O O . ALA A 1 58 ? 4.258 10.110 -27.533 1.00 0.00 38 ALA A O 12
ATOM 13827 N N . LEU A 1 59 ? 3.077 11.369 -26.095 1.00 0.00 39 LEU A N 12
ATOM 13828 C CA . LEU A 1 59 ? 3.340 10.562 -24.907 1.00 0.00 39 LEU A CA 12
ATOM 13829 C C . LEU A 1 59 ? 2.560 9.234 -24.896 1.00 0.00 39 LEU A C 12
ATOM 13830 O O . LEU A 1 59 ? 2.655 8.484 -23.927 1.00 0.00 39 LEU A O 12
ATOM 13846 N N . GLY A 1 60 ? 1.789 8.923 -25.941 1.00 0.00 40 GLY A N 12
ATOM 13847 C CA . GLY A 1 60 ? 1.112 7.643 -26.098 1.00 0.00 40 GLY A CA 12
ATOM 13848 C C . GLY A 1 60 ? -0.210 7.563 -25.336 1.00 0.00 40 GLY A C 12
ATOM 13849 O O . GLY A 1 60 ? -0.720 6.466 -25.113 1.00 0.00 40 GLY A O 12
ATOM 13853 N N . PHE A 1 61 ? -0.791 8.703 -24.954 1.00 0.00 41 PHE A N 12
ATOM 13854 C CA . PHE A 1 61 ? -2.129 8.730 -24.373 1.00 0.00 41 PHE A CA 12
ATOM 13855 C C . PHE A 1 61 ? -3.180 8.538 -25.466 1.00 0.00 41 PHE A C 12
ATOM 13856 O O . PHE A 1 61 ? -2.896 8.686 -26.654 1.00 0.00 41 PHE A O 12
ATOM 13873 N N . GLU A 1 62 ? -4.419 8.280 -25.037 1.00 0.00 42 GLU A N 12
ATOM 13874 C CA . GLU A 1 62 ? -5.607 8.277 -25.874 1.00 0.00 42 GLU A CA 12
ATOM 13875 C C . GLU A 1 62 ? -6.439 9.507 -25.480 1.00 0.00 42 GLU A C 12
ATOM 13876 O O . GLU A 1 62 ? -7.015 9.492 -24.393 1.00 0.00 42 GLU A O 12
ATOM 13888 N N . PRO A 1 63 ? -6.478 10.575 -26.298 1.00 0.00 43 PRO A N 12
ATOM 13889 C CA . PRO A 1 63 ? -7.247 11.793 -26.047 1.00 0.00 43 PRO A CA 12
ATOM 13890 C C . PRO A 1 63 ? -8.759 11.602 -25.836 1.00 0.00 43 PRO A C 12
ATOM 13891 O O . PRO A 1 63 ? -9.575 12.020 -26.659 1.00 0.00 43 PRO A O 12
ATOM 13902 N N . LYS A 1 64 ? -9.154 11.038 -24.694 1.00 0.00 44 LYS A N 12
ATOM 13903 C CA . LYS A 1 64 ? -10.538 10.984 -24.258 1.00 0.00 44 LYS A CA 12
ATOM 13904 C C . LYS A 1 64 ? -10.995 12.407 -23.920 1.00 0.00 44 LYS A C 12
ATOM 13905 O O . LYS A 1 64 ? -10.920 12.830 -22.768 1.00 0.00 44 LYS A O 12
ATOM 13924 N N . LYS A 1 65 ? -11.443 13.134 -24.949 1.00 0.00 45 LYS A N 12
ATOM 13925 C CA . LYS A 1 65 ? -11.808 14.549 -24.949 1.00 0.00 45 LYS A CA 12
ATOM 13926 C C . LYS A 1 65 ? -12.368 15.039 -23.609 1.00 0.00 45 LYS A C 12
ATOM 13927 O O . LYS A 1 65 ? -11.881 16.022 -23.057 1.00 0.00 45 LYS A O 12
ATOM 13946 N N . GLU A 1 66 ? -13.403 14.378 -23.092 1.00 0.00 46 GLU A N 12
ATOM 13947 C CA . GLU A 1 66 ? -14.061 14.783 -21.858 1.00 0.00 46 GLU A CA 12
ATOM 13948 C C . GLU A 1 66 ? -13.061 14.775 -20.695 1.00 0.00 46 GLU A C 12
ATOM 13949 O O . GLU A 1 66 ? -12.957 15.744 -19.942 1.00 0.00 46 GLU A O 12
ATOM 13961 N N . GLU A 1 67 ? -12.309 13.681 -20.562 1.00 0.00 47 GLU A N 12
ATOM 13962 C CA . GLU A 1 67 ? -11.304 13.524 -19.523 1.00 0.00 47 GLU A CA 12
ATOM 13963 C C . GLU A 1 67 ? -10.189 14.550 -19.726 1.00 0.00 47 GLU A C 12
ATOM 13964 O O . GLU A 1 67 ? -9.747 15.177 -18.769 1.00 0.00 47 GLU A O 12
ATOM 13976 N N . ILE A 1 68 ? -9.751 14.734 -20.975 1.00 0.00 48 ILE A N 12
ATOM 13977 C CA . ILE A 1 68 ? -8.753 15.738 -21.332 1.00 0.00 48 ILE A CA 12
ATOM 13978 C C . ILE A 1 68 ? -9.199 17.119 -20.832 1.00 0.00 48 ILE A C 12
ATOM 13979 O O . ILE A 1 68 ? -8.450 17.794 -20.130 1.00 0.00 48 ILE A O 12
ATOM 13995 N N . LYS A 1 69 ? -10.419 17.537 -21.179 1.00 0.00 49 LYS A N 12
ATOM 13996 C CA . LYS A 1 69 ? -10.980 18.812 -20.746 1.00 0.00 49 LYS A CA 12
ATOM 13997 C C . LYS A 1 69 ? -11.015 18.900 -19.218 1.00 0.00 49 LYS A C 12
ATOM 13998 O O . LYS A 1 69 ? -10.598 19.908 -18.643 1.00 0.00 49 LYS A O 12
ATOM 14017 N N . LYS A 1 70 ? -11.517 17.852 -18.558 1.00 0.00 50 LYS A N 12
ATOM 14018 C CA . LYS A 1 70 ? -11.576 17.802 -17.103 1.00 0.00 50 LYS A CA 12
ATOM 14019 C C . LYS A 1 70 ? -10.176 18.056 -16.524 1.00 0.00 50 LYS A C 12
ATOM 14020 O O . LYS A 1 70 ? -9.984 18.972 -15.721 1.00 0.00 50 LYS A O 12
ATOM 14039 N N . MET A 1 71 ? -9.191 17.264 -16.955 1.00 0.00 51 MET A N 12
ATOM 14040 C CA . MET A 1 71 ? -7.821 17.374 -16.495 1.00 0.00 51 MET A CA 12
ATOM 14041 C C . MET A 1 71 ? -7.291 18.787 -16.736 1.00 0.00 51 MET A C 12
ATOM 14042 O O . MET A 1 71 ? -6.798 19.420 -15.807 1.00 0.00 51 MET A O 12
ATOM 14056 N N . ILE A 1 72 ? -7.401 19.291 -17.970 1.00 0.00 52 ILE A N 12
ATOM 14057 C CA . ILE A 1 72 ? -6.997 20.650 -18.315 1.00 0.00 52 ILE A CA 12
ATOM 14058 C C . ILE A 1 72 ? -7.577 21.631 -17.300 1.00 0.00 52 ILE A C 12
ATOM 14059 O O . ILE A 1 72 ? -6.846 22.452 -16.756 1.00 0.00 52 ILE A O 12
ATOM 14075 N N . SER A 1 73 ? -8.877 21.534 -17.025 1.00 0.00 53 SER A N 12
ATOM 14076 C CA . SER A 1 73 ? -9.525 22.409 -16.063 1.00 0.00 53 SER A CA 12
ATOM 14077 C C . SER A 1 73 ? -8.887 22.284 -14.675 1.00 0.00 53 SER A C 12
ATOM 14078 O O . SER A 1 73 ? -8.546 23.295 -14.068 1.00 0.00 53 SER A O 12
ATOM 14086 N N . GLU A 1 74 ? -8.710 21.056 -14.176 1.00 0.00 54 GLU A N 12
ATOM 14087 C CA . GLU A 1 74 ? -8.072 20.832 -12.881 1.00 0.00 54 GLU A CA 12
ATOM 14088 C C . GLU A 1 74 ? -6.673 21.457 -12.832 1.00 0.00 54 GLU A C 12
ATOM 14089 O O . GLU A 1 74 ? -6.301 22.074 -11.837 1.00 0.00 54 GLU A O 12
ATOM 14101 N N . ILE A 1 75 ? -5.885 21.274 -13.892 1.00 0.00 55 ILE A N 12
ATOM 14102 C CA . ILE A 1 75 ? -4.526 21.791 -13.960 1.00 0.00 55 ILE A CA 12
ATOM 14103 C C . ILE A 1 75 ? -4.537 23.317 -14.116 1.00 0.00 55 ILE A C 12
ATOM 14104 O O . ILE A 1 75 ? -3.658 23.994 -13.580 1.00 0.00 55 ILE A O 12
ATOM 14120 N N . ASP A 1 76 ? -5.510 23.876 -14.838 1.00 0.00 56 ASP A N 12
ATOM 14121 C CA . ASP A 1 76 ? -5.543 25.297 -15.153 1.00 0.00 56 ASP A CA 12
ATOM 14122 C C . ASP A 1 76 ? -6.060 26.109 -13.960 1.00 0.00 56 ASP A C 12
ATOM 14123 O O . ASP A 1 76 ? -7.120 26.726 -14.028 1.00 0.00 56 ASP A O 12
ATOM 14132 N N . LYS A 1 77 ? -5.273 26.154 -12.885 1.00 0.00 57 LYS A N 12
ATOM 14133 C CA . LYS A 1 77 ? -5.544 26.917 -11.673 1.00 0.00 57 LYS A CA 12
ATOM 14134 C C . LYS A 1 77 ? -5.932 28.381 -11.938 1.00 0.00 57 LYS A C 12
ATOM 14135 O O . LYS A 1 77 ? -6.704 28.949 -11.169 1.00 0.00 57 LYS A O 12
ATOM 14154 N N . ASP A 1 78 ? -5.384 29.009 -12.988 1.00 0.00 58 ASP A N 12
ATOM 14155 C CA . ASP A 1 78 ? -5.647 30.411 -13.309 1.00 0.00 58 ASP A CA 12
ATOM 14156 C C . ASP A 1 78 ? -6.893 30.534 -14.185 1.00 0.00 58 ASP A C 12
ATOM 14157 O O . ASP A 1 78 ? -7.481 31.607 -14.298 1.00 0.00 58 ASP A O 12
ATOM 14166 N N . GLY A 1 79 ? -7.293 29.422 -14.801 1.00 0.00 59 GLY A N 12
ATOM 14167 C CA . GLY A 1 79 ? -8.530 29.262 -15.522 1.00 0.00 59 GLY A CA 12
ATOM 14168 C C . GLY A 1 79 ? -8.536 29.897 -16.914 1.00 0.00 59 GLY A C 12
ATOM 14169 O O . GLY A 1 79 ? -9.581 29.928 -17.561 1.00 0.00 59 GLY A O 12
ATOM 14173 N N . SER A 1 80 ? -7.392 30.360 -17.427 1.00 0.00 60 SER A N 12
ATOM 14174 C CA . SER A 1 80 ? -7.319 31.062 -18.708 1.00 0.00 60 SER A CA 12
ATOM 14175 C C . SER A 1 80 ? -7.346 30.095 -19.904 1.00 0.00 60 SER A C 12
ATOM 14176 O O . SER A 1 80 ? -6.624 30.316 -20.878 1.00 0.00 60 SER A O 12
ATOM 14184 N N . GLY A 1 81 ? -8.163 29.039 -19.838 1.00 0.00 61 GLY A N 12
ATOM 14185 C CA . GLY A 1 81 ? -8.345 28.022 -20.870 1.00 0.00 61 GLY A CA 12
ATOM 14186 C C . GLY A 1 81 ? -7.046 27.499 -21.487 1.00 0.00 61 GLY A C 12
ATOM 14187 O O . GLY A 1 81 ? -7.041 27.101 -22.650 1.00 0.00 61 GLY A O 12
ATOM 14191 N N . THR A 1 82 ? -5.947 27.485 -20.728 1.00 0.00 62 THR A N 12
ATOM 14192 C CA . THR A 1 82 ? -4.621 27.138 -21.218 1.00 0.00 62 THR A CA 12
ATOM 14193 C C . THR A 1 82 ? -3.786 26.681 -20.023 1.00 0.00 62 THR A C 12
ATOM 14194 O O . THR A 1 82 ? -4.146 26.959 -18.881 1.00 0.00 62 THR A O 12
ATOM 14205 N N . ILE A 1 83 ? -2.681 25.978 -20.274 1.00 0.00 63 ILE A N 12
ATOM 14206 C CA . ILE A 1 83 ? -1.762 25.527 -19.243 1.00 0.00 63 ILE A CA 12
ATOM 14207 C C . ILE A 1 83 ? -0.551 26.467 -19.226 1.00 0.00 63 ILE A C 12
ATOM 14208 O O . ILE A 1 83 ? 0.295 26.420 -20.121 1.00 0.00 63 ILE A O 12
ATOM 14224 N N . ASP A 1 84 ? -0.461 27.325 -18.208 1.00 0.00 64 ASP A N 12
ATOM 14225 C CA . ASP A 1 84 ? 0.729 28.125 -17.944 1.00 0.00 64 ASP A CA 12
ATOM 14226 C C . ASP A 1 84 ? 1.896 27.210 -17.556 1.00 0.00 64 ASP A C 12
ATOM 14227 O O . ASP A 1 84 ? 1.679 26.122 -17.023 1.00 0.00 64 ASP A O 12
ATOM 14236 N N . PHE A 1 85 ? 3.134 27.665 -17.778 1.00 0.00 65 PHE A N 12
ATOM 14237 C CA . PHE A 1 85 ? 4.343 26.937 -17.399 1.00 0.00 65 PHE A CA 12
ATOM 14238 C C . PHE A 1 85 ? 4.256 26.329 -15.997 1.00 0.00 65 PHE A C 12
ATOM 14239 O O . PHE A 1 85 ? 4.479 25.133 -15.841 1.00 0.00 65 PHE A O 12
ATOM 14256 N N . GLU A 1 86 ? 3.910 27.115 -14.974 1.00 0.00 66 GLU A N 12
ATOM 14257 C CA . GLU A 1 86 ? 3.857 26.598 -13.611 1.00 0.00 66 GLU A CA 12
ATOM 14258 C C . GLU A 1 86 ? 2.774 25.523 -13.465 1.00 0.00 66 GLU A C 12
ATOM 14259 O O . GLU A 1 86 ? 2.935 24.562 -12.713 1.00 0.00 66 GLU A O 12
ATOM 14271 N N . GLU A 1 87 ? 1.664 25.660 -14.192 1.00 0.00 67 GLU A N 12
ATOM 14272 C CA . GLU A 1 87 ? 0.601 24.669 -14.175 1.00 0.00 67 GLU A CA 12
ATOM 14273 C C . GLU A 1 87 ? 1.099 23.376 -14.833 1.00 0.00 67 GLU A C 12
ATOM 14274 O O . GLU A 1 87 ? 0.876 22.283 -14.315 1.00 0.00 67 GLU A O 12
ATOM 14286 N N . PHE A 1 88 ? 1.821 23.497 -15.951 1.00 0.00 68 PHE A N 12
ATOM 14287 C CA . PHE A 1 88 ? 2.477 22.362 -16.591 1.00 0.00 68 PHE A CA 12
ATOM 14288 C C . PHE A 1 88 ? 3.469 21.703 -15.626 1.00 0.00 68 PHE A C 12
ATOM 14289 O O . PHE A 1 88 ? 3.483 20.483 -15.482 1.00 0.00 68 PHE A O 12
ATOM 14306 N N . LEU A 1 89 ? 4.283 22.510 -14.942 1.00 0.00 69 LEU A N 12
ATOM 14307 C CA . LEU A 1 89 ? 5.210 22.061 -13.909 1.00 0.00 69 LEU A CA 12
ATOM 14308 C C . LEU A 1 89 ? 4.436 21.258 -12.858 1.00 0.00 69 LEU A C 12
ATOM 14309 O O . LEU A 1 89 ? 4.833 20.153 -12.495 1.00 0.00 69 LEU A O 12
ATOM 14325 N N . THR A 1 90 ? 3.303 21.790 -12.392 1.00 0.00 70 THR A N 12
ATOM 14326 C CA . THR A 1 90 ? 2.437 21.103 -11.441 1.00 0.00 70 THR A CA 12
ATOM 14327 C C . THR A 1 90 ? 1.969 19.753 -12.003 1.00 0.00 70 THR A C 12
ATOM 14328 O O . THR A 1 90 ? 2.080 18.733 -11.324 1.00 0.00 70 THR A O 12
ATOM 14339 N N . MET A 1 91 ? 1.460 19.726 -13.240 1.00 0.00 71 MET A N 12
ATOM 14340 C CA . MET A 1 91 ? 1.042 18.486 -13.887 1.00 0.00 71 MET A CA 12
ATOM 14341 C C . MET A 1 91 ? 2.190 17.472 -13.877 1.00 0.00 71 MET A C 12
ATOM 14342 O O . MET A 1 91 ? 2.020 16.336 -13.439 1.00 0.00 71 MET A O 12
ATOM 14356 N N . MET A 1 92 ? 3.359 17.888 -14.365 1.00 0.00 72 MET A N 12
ATOM 14357 C CA . MET A 1 92 ? 4.547 17.051 -14.407 1.00 0.00 72 MET A CA 12
ATOM 14358 C C . MET A 1 92 ? 4.861 16.516 -13.009 1.00 0.00 72 MET A C 12
ATOM 14359 O O . MET A 1 92 ? 5.042 15.314 -12.841 1.00 0.00 72 MET A O 12
ATOM 14373 N N . THR A 1 93 ? 4.882 17.396 -12.006 1.00 0.00 73 THR A N 12
ATOM 14374 C CA . THR A 1 93 ? 5.098 17.025 -10.613 1.00 0.00 73 THR A CA 12
ATOM 14375 C C . THR A 1 93 ? 4.108 15.940 -10.181 1.00 0.00 73 THR A C 12
ATOM 14376 O O . THR A 1 93 ? 4.506 14.946 -9.582 1.00 0.00 73 THR A O 12
ATOM 14387 N N . ALA A 1 94 ? 2.819 16.128 -10.478 1.00 0.00 74 ALA A N 12
ATOM 14388 C CA . ALA A 1 94 ? 1.784 15.165 -10.128 1.00 0.00 74 ALA A CA 12
ATOM 14389 C C . ALA A 1 94 ? 2.008 13.821 -10.829 1.00 0.00 74 ALA A C 12
ATOM 14390 O O . ALA A 1 94 ? 1.807 12.770 -10.226 1.00 0.00 74 ALA A O 12
ATOM 14397 N N . LYS A 1 95 ? 2.388 13.849 -12.110 1.00 0.00 75 LYS A N 12
ATOM 14398 C CA . LYS A 1 95 ? 2.627 12.639 -12.887 1.00 0.00 75 LYS A CA 12
ATOM 14399 C C . LYS A 1 95 ? 3.872 11.890 -12.394 1.00 0.00 75 LYS A C 12
ATOM 14400 O O . LYS A 1 95 ? 3.851 10.665 -12.293 1.00 0.00 75 LYS A O 12
ATOM 14419 N N . MET A 1 96 ? 4.966 12.607 -12.126 1.00 0.00 76 MET A N 12
ATOM 14420 C CA . MET A 1 96 ? 6.198 12.005 -11.630 1.00 0.00 76 MET A CA 12
ATOM 14421 C C . MET A 1 96 ? 5.979 11.351 -10.259 1.00 0.00 76 MET A C 12
ATOM 14422 O O . MET A 1 96 ? 5.191 11.907 -9.463 1.00 0.00 76 MET A O 12
ATOM 14437 N N . ARG A 1 21 ? 9.013 20.916 -9.616 1.00 0.00 1 ARG A N 13
ATOM 14438 C CA . ARG A 1 21 ? 9.060 21.974 -8.587 1.00 0.00 1 ARG A CA 13
ATOM 14439 C C . ARG A 1 21 ? 9.959 21.570 -7.414 1.00 0.00 1 ARG A C 13
ATOM 14440 O O . ARG A 1 21 ? 10.738 22.381 -6.920 1.00 0.00 1 ARG A O 13
ATOM 14461 N N . VAL A 1 22 ? 9.860 20.312 -6.980 1.00 0.00 2 VAL A N 13
ATOM 14462 C CA . VAL A 1 22 ? 10.637 19.748 -5.888 1.00 0.00 2 VAL A CA 13
ATOM 14463 C C . VAL A 1 22 ? 10.885 18.280 -6.234 1.00 0.00 2 VAL A C 13
ATOM 14464 O O . VAL A 1 22 ? 10.146 17.715 -7.041 1.00 0.00 2 VAL A O 13
ATOM 14477 N N . GLY A 1 23 ? 11.945 17.676 -5.690 1.00 0.00 3 GLY A N 13
ATOM 14478 C CA . GLY A 1 23 ? 12.351 16.317 -6.028 1.00 0.00 3 GLY A CA 13
ATOM 14479 C C . GLY A 1 23 ? 13.050 16.291 -7.387 1.00 0.00 3 GLY A C 13
ATOM 14480 O O . GLY A 1 23 ? 14.207 15.890 -7.488 1.00 0.00 3 GLY A O 13
ATOM 14484 N N . LEU A 1 24 ? 12.345 16.740 -8.428 1.00 0.00 4 LEU A N 13
ATOM 14485 C CA . LEU A 1 24 ? 12.900 16.968 -9.752 1.00 0.00 4 LEU A CA 13
ATOM 14486 C C . LEU A 1 24 ? 14.162 17.827 -9.657 1.00 0.00 4 LEU A C 13
ATOM 14487 O O . LEU A 1 24 ? 14.126 18.924 -9.100 1.00 0.00 4 LEU A O 13
ATOM 14503 N N . THR A 1 25 ? 15.272 17.342 -10.217 1.00 0.00 5 THR A N 13
ATOM 14504 C CA . THR A 1 25 ? 16.512 18.099 -10.292 1.00 0.00 5 THR A CA 13
ATOM 14505 C C . THR A 1 25 ? 16.327 19.319 -11.194 1.00 0.00 5 THR A C 13
ATOM 14506 O O . THR A 1 25 ? 15.439 19.345 -12.047 1.00 0.00 5 THR A O 13
ATOM 14517 N N . GLU A 1 26 ? 17.210 20.311 -11.057 1.00 0.00 6 GLU A N 13
ATOM 14518 C CA . GLU A 1 26 ? 17.249 21.463 -11.945 1.00 0.00 6 GLU A CA 13
ATOM 14519 C C . GLU A 1 26 ? 17.323 20.995 -13.404 1.00 0.00 6 GLU A C 13
ATOM 14520 O O . GLU A 1 26 ? 16.624 21.523 -14.262 1.00 0.00 6 GLU A O 13
ATOM 14532 N N . GLU A 1 27 ? 18.135 19.969 -13.675 1.00 0.00 7 GLU A N 13
ATOM 14533 C CA . GLU A 1 27 ? 18.227 19.353 -14.990 1.00 0.00 7 GLU A CA 13
ATOM 14534 C C . GLU A 1 27 ? 16.842 18.906 -15.474 1.00 0.00 7 GLU A C 13
ATOM 14535 O O . GLU A 1 27 ? 16.403 19.294 -16.556 1.00 0.00 7 GLU A O 13
ATOM 14547 N N . GLN A 1 28 ? 16.132 18.115 -14.663 1.00 0.00 8 GLN A N 13
ATOM 14548 C CA . GLN A 1 28 ? 14.772 17.710 -14.997 1.00 0.00 8 GLN A CA 13
ATOM 14549 C C . GLN A 1 28 ? 13.882 18.934 -15.238 1.00 0.00 8 GLN A C 13
ATOM 14550 O O . GLN A 1 28 ? 13.155 18.969 -16.227 1.00 0.00 8 GLN A O 13
ATOM 14564 N N . LYS A 1 29 ? 13.943 19.952 -14.374 1.00 0.00 9 LYS A N 13
ATOM 14565 C CA . LYS A 1 29 ? 13.170 21.173 -14.584 1.00 0.00 9 LYS A CA 13
ATOM 14566 C C . LYS A 1 29 ? 13.476 21.792 -15.954 1.00 0.00 9 LYS A C 13
ATOM 14567 O O . LYS A 1 29 ? 12.552 22.138 -16.687 1.00 0.00 9 LYS A O 13
ATOM 14586 N N . GLN A 1 30 ? 14.757 21.920 -16.314 1.00 0.00 10 GLN A N 13
ATOM 14587 C CA . GLN A 1 30 ? 15.162 22.424 -17.621 1.00 0.00 10 GLN A CA 13
ATOM 14588 C C . GLN A 1 30 ? 14.531 21.581 -18.734 1.00 0.00 10 GLN A C 13
ATOM 14589 O O . GLN A 1 30 ? 13.907 22.131 -19.641 1.00 0.00 10 GLN A O 13
ATOM 14603 N N . GLU A 1 31 ? 14.669 20.253 -18.667 1.00 0.00 11 GLU A N 13
ATOM 14604 C CA . GLU A 1 31 ? 14.066 19.357 -19.652 1.00 0.00 11 GLU A CA 13
ATOM 14605 C C . GLU A 1 31 ? 12.560 19.626 -19.783 1.00 0.00 11 GLU A C 13
ATOM 14606 O O . GLU A 1 31 ? 12.051 19.827 -20.885 1.00 0.00 11 GLU A O 13
ATOM 14618 N N . ILE A 1 32 ? 11.850 19.650 -18.654 1.00 0.00 12 ILE A N 13
ATOM 14619 C CA . ILE A 1 32 ? 10.413 19.895 -18.605 1.00 0.00 12 ILE A CA 13
ATOM 14620 C C . ILE A 1 32 ? 10.087 21.265 -19.214 1.00 0.00 12 ILE A C 13
ATOM 14621 O O . ILE A 1 32 ? 9.130 21.393 -19.975 1.00 0.00 12 ILE A O 13
ATOM 14637 N N . ARG A 1 33 ? 10.887 22.286 -18.905 1.00 0.00 13 ARG A N 13
ATOM 14638 C CA . ARG A 1 33 ? 10.753 23.616 -19.478 1.00 0.00 13 ARG A CA 13
ATOM 14639 C C . ARG A 1 33 ? 10.885 23.550 -21.001 1.00 0.00 13 ARG A C 13
ATOM 14640 O O . ARG A 1 33 ? 10.029 24.068 -21.713 1.00 0.00 13 ARG A O 13
ATOM 14661 N N . GLU A 1 34 ? 11.934 22.919 -21.527 1.00 0.00 14 GLU A N 13
ATOM 14662 C CA . GLU A 1 34 ? 12.110 22.844 -22.972 1.00 0.00 14 GLU A CA 13
ATOM 14663 C C . GLU A 1 34 ? 10.982 22.044 -23.636 1.00 0.00 14 GLU A C 13
ATOM 14664 O O . GLU A 1 34 ? 10.468 22.455 -24.675 1.00 0.00 14 GLU A O 13
ATOM 14676 N N . ALA A 1 35 ? 10.560 20.931 -23.029 1.00 0.00 15 ALA A N 13
ATOM 14677 C CA . ALA A 1 35 ? 9.392 20.191 -23.499 1.00 0.00 15 ALA A CA 13
ATOM 14678 C C . ALA A 1 35 ? 8.170 21.115 -23.559 1.00 0.00 15 ALA A C 13
ATOM 14679 O O . ALA A 1 35 ? 7.513 21.217 -24.593 1.00 0.00 15 ALA A O 13
ATOM 14686 N N . PHE A 1 36 ? 7.892 21.814 -22.454 1.00 0.00 16 PHE A N 13
ATOM 14687 C CA . PHE A 1 36 ? 6.820 22.795 -22.371 1.00 0.00 16 PHE A CA 13
ATOM 14688 C C . PHE A 1 36 ? 6.904 23.788 -23.529 1.00 0.00 16 PHE A C 13
ATOM 14689 O O . PHE A 1 36 ? 5.933 23.971 -24.259 1.00 0.00 16 PHE A O 13
ATOM 14706 N N . ASP A 1 37 ? 8.072 24.414 -23.697 1.00 0.00 17 ASP A N 13
ATOM 14707 C CA . ASP A 1 37 ? 8.341 25.377 -24.755 1.00 0.00 17 ASP A CA 13
ATOM 14708 C C . ASP A 1 37 ? 7.983 24.780 -26.118 1.00 0.00 17 ASP A C 13
ATOM 14709 O O . ASP A 1 37 ? 7.211 25.376 -26.863 1.00 0.00 17 ASP A O 13
ATOM 14718 N N . LEU A 1 38 ? 8.516 23.595 -26.432 1.00 0.00 18 LEU A N 13
ATOM 14719 C CA . LEU A 1 38 ? 8.227 22.921 -27.690 1.00 0.00 18 LEU A CA 13
ATOM 14720 C C . LEU A 1 38 ? 6.722 22.729 -27.871 1.00 0.00 18 LEU A C 13
ATOM 14721 O O . LEU A 1 38 ? 6.177 23.078 -28.915 1.00 0.00 18 LEU A O 13
ATOM 14737 N N . PHE A 1 39 ? 6.050 22.152 -26.870 1.00 0.00 19 PHE A N 13
ATOM 14738 C CA . PHE A 1 39 ? 4.618 21.909 -26.962 1.00 0.00 19 PHE A CA 13
ATOM 14739 C C . PHE A 1 39 ? 3.862 23.224 -27.162 1.00 0.00 19 PHE A C 13
ATOM 14740 O O . PHE A 1 39 ? 2.912 23.285 -27.942 1.00 0.00 19 PHE A O 13
ATOM 14757 N N . ASP A 1 40 ? 4.291 24.287 -26.479 1.00 0.00 20 ASP A N 13
ATOM 14758 C CA . ASP A 1 40 ? 3.782 25.630 -26.686 1.00 0.00 20 ASP A CA 13
ATOM 14759 C C . ASP A 1 40 ? 4.325 26.197 -28.001 1.00 0.00 20 ASP A C 13
ATOM 14760 O O . ASP A 1 40 ? 4.992 27.230 -28.025 1.00 0.00 20 ASP A O 13
ATOM 14769 N N . THR A 1 41 ? 3.954 25.568 -29.116 1.00 0.00 21 THR A N 13
ATOM 14770 C CA . THR A 1 41 ? 4.218 26.071 -30.456 1.00 0.00 21 THR A CA 13
ATOM 14771 C C . THR A 1 41 ? 3.663 27.492 -30.639 1.00 0.00 21 THR A C 13
ATOM 14772 O O . THR A 1 41 ? 4.181 28.257 -31.449 1.00 0.00 21 THR A O 13
ATOM 14783 N N . ASP A 1 42 ? 2.620 27.852 -29.879 1.00 0.00 22 ASP A N 13
ATOM 14784 C CA . ASP A 1 42 ? 2.021 29.177 -29.886 1.00 0.00 22 ASP A CA 13
ATOM 14785 C C . ASP A 1 42 ? 2.970 30.225 -29.283 1.00 0.00 22 ASP A C 13
ATOM 14786 O O . ASP A 1 42 ? 2.794 31.418 -29.513 1.00 0.00 22 ASP A O 13
ATOM 14795 N N . GLY A 1 43 ? 3.973 29.793 -28.513 1.00 0.00 23 GLY A N 13
ATOM 14796 C CA . GLY A 1 43 ? 5.031 30.645 -27.989 1.00 0.00 23 GLY A CA 13
ATOM 14797 C C . GLY A 1 43 ? 4.525 31.701 -27.010 1.00 0.00 23 GLY A C 13
ATOM 14798 O O . GLY A 1 43 ? 5.198 32.703 -26.784 1.00 0.00 23 GLY A O 13
ATOM 14802 N N . SER A 1 44 ? 3.353 31.488 -26.408 1.00 0.00 24 SER A N 13
ATOM 14803 C CA . SER A 1 44 ? 2.719 32.449 -25.527 1.00 0.00 24 SER A CA 13
ATOM 14804 C C . SER A 1 44 ? 3.197 32.329 -24.076 1.00 0.00 24 SER A C 13
ATOM 14805 O O . SER A 1 44 ? 2.917 33.201 -23.259 1.00 0.00 24 SER A O 13
ATOM 14813 N N . GLY A 1 45 ? 3.900 31.240 -23.755 1.00 0.00 25 GLY A N 13
ATOM 14814 C CA . GLY A 1 45 ? 4.250 30.851 -22.397 1.00 0.00 25 GLY A CA 13
ATOM 14815 C C . GLY A 1 45 ? 3.135 30.004 -21.777 1.00 0.00 25 GLY A C 13
ATOM 14816 O O . GLY A 1 45 ? 3.101 29.822 -20.561 1.00 0.00 25 GLY A O 13
ATOM 14820 N N . THR A 1 46 ? 2.232 29.472 -22.608 1.00 0.00 26 THR A N 13
ATOM 14821 C CA . THR A 1 46 ? 1.001 28.825 -22.196 1.00 0.00 26 THR A CA 13
ATOM 14822 C C . THR A 1 46 ? 0.646 27.754 -23.232 1.00 0.00 26 THR A C 13
ATOM 14823 O O . THR A 1 46 ? 0.455 28.078 -24.400 1.00 0.00 26 THR A O 13
ATOM 14834 N N . ILE A 1 47 ? 0.531 26.489 -22.818 1.00 0.00 27 ILE A N 13
ATOM 14835 C CA . ILE A 1 47 ? 0.115 25.400 -23.696 1.00 0.00 27 ILE A CA 13
ATOM 14836 C C . ILE A 1 47 ? -1.410 25.425 -23.790 1.00 0.00 27 ILE A C 13
ATOM 14837 O O . ILE A 1 47 ? -2.083 25.178 -22.793 1.00 0.00 27 ILE A O 13
ATOM 14853 N N . ASP A 1 48 ? -1.979 25.701 -24.964 1.00 0.00 28 ASP A N 13
ATOM 14854 C CA . ASP A 1 48 ? -3.418 25.556 -25.156 1.00 0.00 28 ASP A CA 13
ATOM 14855 C C . ASP A 1 48 ? -3.830 24.086 -25.004 1.00 0.00 28 ASP A C 13
ATOM 14856 O O . ASP A 1 48 ? -3.063 23.197 -25.368 1.00 0.00 28 ASP A O 13
ATOM 14865 N N . ALA A 1 49 ? -5.047 23.828 -24.512 1.00 0.00 29 ALA A N 13
ATOM 14866 C CA . ALA A 1 49 ? -5.636 22.492 -24.444 1.00 0.00 29 ALA A CA 13
ATOM 14867 C C . ALA A 1 49 ? -5.301 21.621 -25.666 1.00 0.00 29 ALA A C 13
ATOM 14868 O O . ALA A 1 49 ? -4.874 20.478 -25.515 1.00 0.00 29 ALA A O 13
ATOM 14875 N N . LYS A 1 50 ? -5.466 22.165 -26.876 1.00 0.00 30 LYS A N 13
ATOM 14876 C CA . LYS A 1 50 ? -5.149 21.464 -28.116 1.00 0.00 30 LYS A CA 13
ATOM 14877 C C . LYS A 1 50 ? -3.674 21.048 -28.157 1.00 0.00 30 LYS A C 13
ATOM 14878 O O . LYS A 1 50 ? -3.349 19.909 -28.489 1.00 0.00 30 LYS A O 13
ATOM 14897 N N . GLU A 1 51 ? -2.775 21.971 -27.809 1.00 0.00 31 GLU A N 13
ATOM 14898 C CA . GLU A 1 51 ? -1.349 21.694 -27.753 1.00 0.00 31 GLU A CA 13
ATOM 14899 C C . GLU A 1 51 ? -1.075 20.606 -26.709 1.00 0.00 31 GLU A C 13
ATOM 14900 O O . GLU A 1 51 ? -0.275 19.709 -26.962 1.00 0.00 31 GLU A O 13
ATOM 14912 N N . LEU A 1 52 ? -1.741 20.649 -25.549 1.00 0.00 32 LEU A N 13
ATOM 14913 C CA . LEU A 1 52 ? -1.572 19.594 -24.550 1.00 0.00 32 LEU A CA 13
ATOM 14914 C C . LEU A 1 52 ? -2.045 18.247 -25.107 1.00 0.00 32 LEU A C 13
ATOM 14915 O O . LEU A 1 52 ? -1.368 17.238 -24.941 1.00 0.00 32 LEU A O 13
ATOM 14931 N N . LYS A 1 53 ? -3.207 18.212 -25.763 1.00 0.00 33 LYS A N 13
ATOM 14932 C CA . LYS A 1 53 ? -3.715 17.009 -26.415 1.00 0.00 33 LYS A CA 13
ATOM 14933 C C . LYS A 1 53 ? -2.679 16.463 -27.399 1.00 0.00 33 LYS A C 13
ATOM 14934 O O . LYS A 1 53 ? -2.347 15.280 -27.344 1.00 0.00 33 LYS A O 13
ATOM 14953 N N . VAL A 1 54 ? -2.143 17.310 -28.281 1.00 0.00 34 VAL A N 13
ATOM 14954 C CA . VAL A 1 54 ? -1.069 16.905 -29.183 1.00 0.00 34 VAL A CA 13
ATOM 14955 C C . VAL A 1 54 ? 0.123 16.359 -28.389 1.00 0.00 34 VAL A C 13
ATOM 14956 O O . VAL A 1 54 ? 0.638 15.295 -28.719 1.00 0.00 34 VAL A O 13
ATOM 14969 N N . ALA A 1 55 ? 0.564 17.071 -27.350 1.00 0.00 35 ALA A N 13
ATOM 14970 C CA . ALA A 1 55 ? 1.681 16.653 -26.513 1.00 0.00 35 ALA A CA 13
ATOM 14971 C C . ALA A 1 55 ? 1.450 15.239 -25.981 1.00 0.00 35 ALA A C 13
ATOM 14972 O O . ALA A 1 55 ? 2.270 14.349 -26.184 1.00 0.00 35 ALA A O 13
ATOM 14979 N N . MET A 1 56 ? 0.314 15.024 -25.323 1.00 0.00 36 MET A N 13
ATOM 14980 C CA . MET A 1 56 ? -0.095 13.724 -24.818 1.00 0.00 36 MET A CA 13
ATOM 14981 C C . MET A 1 56 ? -0.130 12.689 -25.938 1.00 0.00 36 MET A C 13
ATOM 14982 O O . MET A 1 56 ? 0.334 11.564 -25.759 1.00 0.00 36 MET A O 13
ATOM 14996 N N . ARG A 1 57 ? -0.650 13.057 -27.109 1.00 0.00 37 ARG A N 13
ATOM 14997 C CA . ARG A 1 57 ? -0.662 12.140 -28.233 1.00 0.00 37 ARG A CA 13
ATOM 14998 C C . ARG A 1 57 ? 0.766 11.737 -28.616 1.00 0.00 37 ARG A C 13
ATOM 14999 O O . ARG A 1 57 ? 1.049 10.555 -28.790 1.00 0.00 37 ARG A O 13
ATOM 15020 N N . ALA A 1 58 ? 1.684 12.705 -28.696 1.00 0.00 38 ALA A N 13
ATOM 15021 C CA . ALA A 1 58 ? 3.099 12.455 -28.950 1.00 0.00 38 ALA A CA 13
ATOM 15022 C C . ALA A 1 58 ? 3.713 11.584 -27.848 1.00 0.00 38 ALA A C 13
ATOM 15023 O O . ALA A 1 58 ? 4.509 10.694 -28.135 1.00 0.00 38 ALA A O 13
ATOM 15030 N N . LEU A 1 59 ? 3.307 11.800 -26.593 1.00 0.00 39 LEU A N 13
ATOM 15031 C CA . LEU A 1 59 ? 3.667 10.948 -25.460 1.00 0.00 39 LEU A CA 13
ATOM 15032 C C . LEU A 1 59 ? 3.017 9.553 -25.553 1.00 0.00 39 LEU A C 13
ATOM 15033 O O . LEU A 1 59 ? 3.239 8.718 -24.680 1.00 0.00 39 LEU A O 13
ATOM 15049 N N . GLY A 1 60 ? 2.226 9.279 -26.597 1.00 0.00 40 GLY A N 13
ATOM 15050 C CA . GLY A 1 60 ? 1.654 7.974 -26.884 1.00 0.00 40 GLY A CA 13
ATOM 15051 C C . GLY A 1 60 ? 0.332 7.746 -26.157 1.00 0.00 40 GLY A C 13
ATOM 15052 O O . GLY A 1 60 ? -0.136 6.612 -26.080 1.00 0.00 40 GLY A O 13
ATOM 15056 N N . PHE A 1 61 ? -0.278 8.799 -25.608 1.00 0.00 41 PHE A N 13
ATOM 15057 C CA . PHE A 1 61 ? -1.500 8.659 -24.833 1.00 0.00 41 PHE A CA 13
ATOM 15058 C C . PHE A 1 61 ? -2.698 8.519 -25.774 1.00 0.00 41 PHE A C 13
ATOM 15059 O O . PHE A 1 61 ? -2.642 8.899 -26.945 1.00 0.00 41 PHE A O 13
ATOM 15076 N N . GLU A 1 62 ? -3.807 8.017 -25.228 1.00 0.00 42 GLU A N 13
ATOM 15077 C CA . GLU A 1 62 ? -5.111 7.996 -25.869 1.00 0.00 42 GLU A CA 13
ATOM 15078 C C . GLU A 1 62 ? -5.962 9.079 -25.191 1.00 0.00 42 GLU A C 13
ATOM 15079 O O . GLU A 1 62 ? -6.527 8.810 -24.131 1.00 0.00 42 GLU A O 13
ATOM 15091 N N . PRO A 1 63 ? -6.021 10.313 -25.723 1.00 0.00 43 PRO A N 13
ATOM 15092 C CA . PRO A 1 63 ? -6.702 11.411 -25.056 1.00 0.00 43 PRO A CA 13
ATOM 15093 C C . PRO A 1 63 ? -8.225 11.214 -25.013 1.00 0.00 43 PRO A C 13
ATOM 15094 O O . PRO A 1 63 ? -8.968 11.759 -25.828 1.00 0.00 43 PRO A O 13
ATOM 15105 N N . LYS A 1 64 ? -8.687 10.457 -24.014 1.00 0.00 44 LYS A N 13
ATOM 15106 C CA . LYS A 1 64 ? -10.091 10.300 -23.670 1.00 0.00 44 LYS A CA 13
ATOM 15107 C C . LYS A 1 64 ? -10.699 11.662 -23.306 1.00 0.00 44 LYS A C 13
ATOM 15108 O O . LYS A 1 64 ? -10.662 12.082 -22.148 1.00 0.00 44 LYS A O 13
ATOM 15127 N N . LYS A 1 65 ? -11.232 12.342 -24.324 1.00 0.00 45 LYS A N 13
ATOM 15128 C CA . LYS A 1 65 ? -11.703 13.722 -24.316 1.00 0.00 45 LYS A CA 13
ATOM 15129 C C . LYS A 1 65 ? -12.263 14.183 -22.966 1.00 0.00 45 LYS A C 13
ATOM 15130 O O . LYS A 1 65 ? -11.760 15.146 -22.397 1.00 0.00 45 LYS A O 13
ATOM 15149 N N . GLU A 1 66 ? -13.303 13.528 -22.448 1.00 0.00 46 GLU A N 13
ATOM 15150 C CA . GLU A 1 66 ? -13.933 13.950 -21.201 1.00 0.00 46 GLU A CA 13
ATOM 15151 C C . GLU A 1 66 ? -12.933 13.968 -20.034 1.00 0.00 46 GLU A C 13
ATOM 15152 O O . GLU A 1 66 ? -1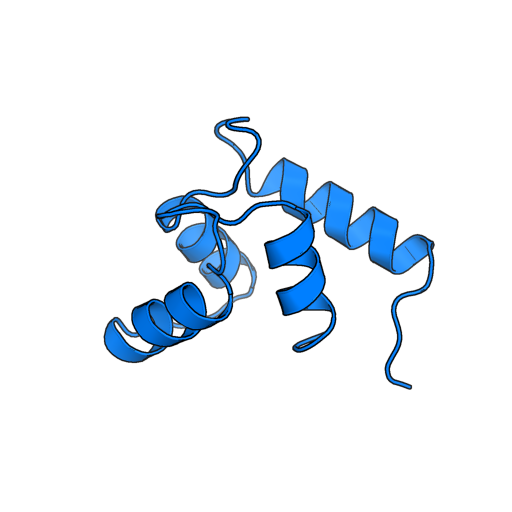2.854 14.950 -19.295 1.00 0.00 46 GLU A O 13
ATOM 15164 N N . GLU A 1 67 ? -12.153 12.896 -19.878 1.00 0.00 47 GLU A N 13
ATOM 15165 C CA . GLU A 1 67 ? -11.175 12.783 -18.809 1.00 0.00 47 GLU A CA 13
ATOM 15166 C C . GLU A 1 67 ? -10.080 13.827 -19.013 1.00 0.00 47 GLU A C 13
ATOM 15167 O O . GLU A 1 67 ? -9.648 14.476 -18.063 1.00 0.00 47 GLU A O 13
ATOM 15179 N N . ILE A 1 68 ? -9.650 14.010 -20.263 1.00 0.00 48 ILE A N 13
ATOM 15180 C CA . ILE A 1 68 ? -8.688 15.039 -20.622 1.00 0.00 48 ILE A CA 13
ATOM 15181 C C . ILE A 1 68 ? -9.201 16.417 -20.196 1.00 0.00 48 ILE A C 13
ATOM 15182 O O . ILE A 1 68 ? -8.482 17.154 -19.529 1.00 0.00 48 ILE A O 13
ATOM 15198 N N . LYS A 1 69 ? -10.436 16.775 -20.556 1.00 0.00 49 LYS A N 13
ATOM 15199 C CA . LYS A 1 69 ? -11.017 18.053 -20.171 1.00 0.00 49 LYS A CA 13
ATOM 15200 C C . LYS A 1 69 ? -11.088 18.191 -18.650 1.00 0.00 49 LYS A C 13
ATOM 15201 O O . LYS A 1 69 ? -10.719 19.241 -18.119 1.00 0.00 49 LYS A O 13
ATOM 15220 N N . LYS 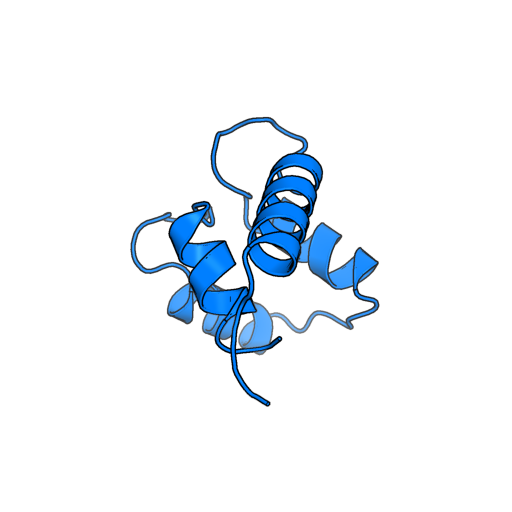A 1 70 ? -11.541 17.152 -17.941 1.00 0.00 50 LYS A N 13
ATOM 15221 C CA . LYS A 1 70 ? -11.540 17.167 -16.481 1.00 0.00 50 LYS A CA 13
ATOM 15222 C C . LYS A 1 70 ? -10.137 17.487 -15.954 1.00 0.00 50 LYS A C 13
ATOM 15223 O O . LYS A 1 70 ? -9.956 18.463 -15.225 1.00 0.00 50 LYS A O 13
ATOM 15242 N N . MET A 1 71 ? -9.138 16.692 -16.346 1.00 0.00 51 MET A N 13
ATOM 15243 C CA . MET A 1 71 ? -7.764 16.879 -15.916 1.00 0.00 51 MET A CA 13
ATOM 15244 C C . MET A 1 71 ? -7.288 18.303 -16.219 1.00 0.00 51 MET A C 13
ATOM 15245 O O . MET A 1 71 ? -6.811 19.002 -15.327 1.00 0.00 51 MET A O 13
ATOM 15259 N N . ILE A 1 72 ? -7.423 18.740 -17.474 1.00 0.00 52 ILE A N 13
ATOM 15260 C CA . ILE A 1 72 ? -7.072 20.088 -17.898 1.00 0.00 52 ILE A CA 13
ATOM 15261 C C . ILE A 1 72 ? -7.707 21.101 -16.949 1.00 0.00 52 ILE A C 13
ATOM 15262 O O . ILE A 1 72 ? -7.008 21.968 -16.439 1.00 0.00 52 ILE A O 13
ATOM 15278 N N . SER A 1 73 ? -9.006 20.979 -16.669 1.00 0.00 53 SER A N 13
ATOM 15279 C CA . SER A 1 73 ? -9.687 21.880 -15.750 1.00 0.00 53 SER A CA 13
ATOM 15280 C C . SER A 1 73 ? -9.053 21.845 -14.355 1.00 0.00 53 SER A C 13
ATOM 15281 O O . SER A 1 73 ? -8.806 22.893 -13.764 1.00 0.00 53 SER A O 13
ATOM 15289 N N . GLU A 1 74 ? -8.781 20.649 -13.825 1.00 0.00 54 GLU A N 13
ATOM 15290 C CA . GLU A 1 74 ? -8.148 20.492 -12.520 1.00 0.00 54 GLU A CA 13
ATOM 15291 C C . GLU A 1 74 ? -6.785 21.196 -12.469 1.00 0.00 54 GLU A C 13
ATOM 15292 O O . GLU A 1 74 ? -6.469 21.852 -11.479 1.00 0.00 54 GLU A O 13
ATOM 15304 N N . ILE A 1 75 ? -5.973 21.065 -13.521 1.00 0.00 55 ILE A N 13
ATOM 15305 C CA . ILE A 1 75 ? -4.666 21.716 -13.581 1.00 0.00 55 ILE A CA 13
ATOM 15306 C C . ILE A 1 75 ? -4.812 23.224 -13.850 1.00 0.00 55 ILE A C 13
ATOM 15307 O O . ILE A 1 75 ? -4.028 24.032 -13.351 1.00 0.00 55 ILE A O 13
ATOM 15323 N N . ASP A 1 76 ? -5.809 23.618 -14.646 1.00 0.00 56 ASP A N 13
ATOM 15324 C CA . ASP A 1 76 ? -5.987 24.986 -15.103 1.00 0.00 56 ASP A CA 13
ATOM 15325 C C . ASP A 1 76 ? -6.607 25.845 -14.002 1.00 0.00 56 ASP A C 13
ATOM 15326 O O . ASP A 1 76 ? -7.804 26.126 -14.016 1.00 0.00 56 ASP A O 13
ATOM 15335 N N . LYS A 1 77 ? -5.779 26.291 -13.061 1.00 0.00 57 LYS A N 13
ATOM 15336 C CA . LYS A 1 77 ? -6.179 27.214 -12.009 1.00 0.00 57 LYS A CA 13
ATOM 15337 C C . LYS A 1 77 ? -6.133 28.663 -12.507 1.00 0.00 57 LYS A C 13
ATOM 15338 O O . LYS A 1 77 ? -7.044 29.440 -12.231 1.00 0.00 57 LYS A O 13
ATOM 15357 N N . ASP A 1 78 ? -5.062 29.030 -13.222 1.00 0.00 58 ASP A N 13
ATOM 15358 C CA . ASP A 1 78 ? -4.804 30.387 -13.705 1.00 0.00 58 ASP A CA 13
ATOM 15359 C C . ASP A 1 78 ? -4.741 30.456 -15.233 1.00 0.00 58 ASP A C 13
ATOM 15360 O O . ASP A 1 78 ? -4.956 31.517 -15.813 1.00 0.00 58 ASP A O 13
ATOM 15369 N N . GLY A 1 79 ? -4.424 29.338 -15.890 1.00 0.00 59 GLY A N 13
ATOM 15370 C CA . GLY A 1 79 ? -4.120 29.297 -17.312 1.00 0.00 59 GLY A CA 13
ATOM 15371 C C . GLY A 1 79 ? -5.292 29.680 -18.228 1.00 0.00 59 GLY A C 13
ATOM 15372 O O . GLY A 1 79 ? -5.078 29.982 -19.401 1.00 0.00 59 GLY A O 13
ATOM 15376 N N . SER A 1 80 ? -6.528 29.671 -17.722 1.00 0.00 60 SER A N 13
ATOM 15377 C CA . SER A 1 80 ? -7.704 30.208 -18.397 1.00 0.00 60 SER A CA 13
ATOM 15378 C C . SER A 1 80 ? -7.864 29.636 -19.811 1.00 0.00 60 SER A C 13
ATOM 15379 O O . SER A 1 80 ? -7.905 30.389 -20.784 1.00 0.00 60 SER A O 13
ATOM 15387 N N . GLY A 1 81 ? -7.966 28.310 -19.923 1.00 0.00 61 GLY A N 13
ATOM 15388 C CA . GLY A 1 81 ? -8.092 27.607 -21.193 1.00 0.00 61 GLY A CA 13
ATOM 15389 C C . GLY A 1 81 ? -6.755 27.016 -21.636 1.00 0.00 61 GLY A C 13
ATOM 15390 O O . GLY A 1 81 ? -6.730 26.059 -22.412 1.00 0.00 61 GLY A O 13
ATOM 15394 N N . THR A 1 82 ? -5.645 27.572 -21.143 1.00 0.00 62 THR A N 13
ATOM 15395 C CA . THR A 1 82 ? -4.312 27.051 -21.394 1.00 0.00 62 THR A CA 13
ATOM 15396 C C . THR A 1 82 ? -3.742 26.458 -20.102 1.00 0.00 62 THR A C 13
ATOM 15397 O O . THR A 1 82 ? -4.375 26.545 -19.050 1.00 0.00 62 THR A O 13
ATOM 15408 N N . ILE A 1 83 ? -2.546 25.872 -20.184 1.00 0.00 63 ILE A N 13
ATOM 15409 C CA . ILE A 1 83 ? -1.734 25.431 -19.065 1.00 0.00 63 ILE A CA 13
ATOM 15410 C C . ILE A 1 83 ? -0.465 26.291 -19.068 1.00 0.00 63 ILE A C 13
ATOM 15411 O O . ILE A 1 83 ? 0.328 26.226 -20.010 1.00 0.00 63 ILE A O 13
ATOM 15427 N N . ASP A 1 84 ? -0.281 27.106 -18.030 1.00 0.00 64 ASP A N 13
ATOM 15428 C CA . ASP A 1 84 ? 0.923 27.900 -17.804 1.00 0.00 64 ASP A CA 13
ATOM 15429 C C . ASP A 1 84 ? 2.108 26.991 -17.441 1.00 0.00 64 ASP A C 13
ATOM 15430 O O . ASP A 1 84 ? 1.908 25.858 -17.000 1.00 0.00 64 ASP A O 13
ATOM 15439 N N . PHE A 1 85 ? 3.340 27.488 -17.601 1.00 0.00 65 PHE A N 13
ATOM 15440 C CA . PHE A 1 85 ? 4.546 26.734 -17.275 1.00 0.00 65 PHE A CA 13
ATOM 15441 C C . PHE A 1 85 ? 4.499 26.185 -15.848 1.00 0.00 65 PHE A C 13
ATOM 15442 O O . PHE A 1 85 ? 4.688 24.989 -15.649 1.00 0.00 65 PHE A O 13
ATOM 15459 N N . GLU A 1 86 ? 4.229 27.033 -14.851 1.00 0.00 66 GLU A N 13
ATOM 15460 C CA . GLU A 1 86 ? 4.185 26.592 -13.462 1.00 0.00 66 GLU A CA 13
ATOM 15461 C C . GLU A 1 86 ? 3.137 25.488 -13.272 1.00 0.00 66 GLU A C 13
ATOM 15462 O O . GLU A 1 86 ? 3.411 24.477 -12.623 1.00 0.00 66 GLU A O 13
ATOM 15474 N N . GLU A 1 87 ? 1.945 25.666 -13.851 1.00 0.00 67 GLU A N 13
ATOM 15475 C CA . GLU A 1 87 ? 0.896 24.655 -13.805 1.00 0.00 67 GLU A CA 13
ATOM 15476 C C . GLU A 1 87 ? 1.409 23.333 -14.390 1.00 0.00 67 GLU A C 13
ATOM 15477 O O . GLU A 1 87 ? 1.300 22.289 -13.751 1.00 0.00 67 GLU A O 13
ATOM 15489 N N . PHE A 1 88 ? 1.991 23.386 -15.592 1.00 0.00 68 PHE A N 13
ATOM 15490 C CA . PHE A 1 88 ? 2.561 22.218 -16.255 1.00 0.00 68 PHE A CA 13
ATOM 15491 C C . PHE A 1 88 ? 3.623 21.547 -15.382 1.00 0.00 68 PHE A C 13
ATOM 15492 O O . PHE A 1 88 ? 3.603 20.334 -15.199 1.00 0.00 68 PHE A O 13
ATOM 15509 N N . LEU A 1 89 ? 4.557 22.324 -14.836 1.00 0.00 69 LEU A N 13
ATOM 15510 C CA . LEU A 1 89 ? 5.603 21.807 -13.969 1.00 0.00 69 LEU A CA 13
ATOM 15511 C C . LEU A 1 89 ? 4.981 21.114 -12.754 1.00 0.00 69 LEU A C 13
ATOM 15512 O O . LEU A 1 89 ? 5.393 20.015 -12.385 1.00 0.00 69 LEU A O 13
ATOM 15528 N N . THR A 1 90 ? 3.982 21.743 -12.130 1.00 0.00 70 THR A N 13
ATOM 15529 C CA . THR A 1 90 ? 3.280 21.159 -10.995 1.00 0.00 70 THR A CA 13
ATOM 15530 C C . THR A 1 90 ? 2.640 19.825 -11.395 1.00 0.00 70 THR A C 13
ATOM 15531 O O . THR A 1 90 ? 2.872 18.810 -10.739 1.00 0.00 70 THR A O 13
ATOM 15542 N N . MET A 1 91 ? 1.861 19.818 -12.482 1.00 0.00 71 MET A N 13
ATOM 15543 C CA . MET A 1 91 ? 1.266 18.613 -13.049 1.00 0.00 71 MET A CA 13
ATOM 15544 C C . MET A 1 91 ? 2.332 17.528 -13.206 1.00 0.00 71 MET A C 13
ATOM 15545 O O . MET A 1 91 ? 2.171 16.419 -12.703 1.00 0.00 71 MET A O 13
ATOM 15559 N N . MET A 1 92 ? 3.416 17.848 -13.913 1.00 0.00 72 MET A N 13
ATOM 15560 C CA . MET A 1 92 ? 4.504 16.924 -14.175 1.00 0.00 72 MET A CA 13
ATOM 15561 C C . MET A 1 92 ? 5.042 16.353 -12.859 1.00 0.00 72 MET A C 13
ATOM 15562 O O . MET A 1 92 ? 5.142 15.138 -12.707 1.00 0.00 72 MET A O 13
ATOM 15576 N N . THR A 1 93 ? 5.357 17.229 -11.899 1.00 0.00 73 THR A N 13
ATOM 15577 C CA . THR A 1 93 ? 5.840 16.828 -10.582 1.00 0.00 73 THR A CA 13
ATOM 15578 C C . THR A 1 93 ? 4.851 15.863 -9.917 1.00 0.00 73 THR A C 13
ATOM 15579 O O . THR A 1 93 ? 5.259 14.842 -9.374 1.00 0.00 73 THR A O 13
ATOM 15590 N N . ALA A 1 94 ? 3.555 16.187 -9.953 1.00 0.00 74 ALA A N 13
ATOM 15591 C CA . ALA A 1 94 ? 2.515 15.366 -9.348 1.00 0.00 74 ALA A CA 13
ATOM 15592 C C . ALA A 1 94 ? 2.400 13.999 -10.030 1.00 0.00 74 ALA A C 13
ATOM 15593 O O . ALA A 1 94 ? 2.211 12.988 -9.358 1.00 0.00 74 ALA A O 13
ATOM 15600 N N . LYS A 1 95 ? 2.473 13.968 -11.364 1.00 0.00 75 LYS A N 13
ATOM 15601 C CA . LYS A 1 95 ? 2.381 12.736 -12.135 1.00 0.00 75 LYS A CA 13
ATOM 15602 C C . LYS A 1 95 ? 3.602 11.845 -11.890 1.00 0.00 75 LYS A C 13
ATOM 15603 O O . LYS A 1 95 ? 3.458 10.638 -11.709 1.00 0.00 75 LYS A O 13
ATOM 15622 N N . MET A 1 96 ? 4.805 12.423 -11.923 1.00 0.00 76 MET A N 13
ATOM 15623 C CA . MET A 1 96 ? 6.034 11.673 -11.694 1.00 0.00 76 MET A CA 13
ATOM 15624 C C . MET A 1 96 ? 6.140 11.186 -10.241 1.00 0.00 76 MET A C 13
ATOM 15625 O O . MET A 1 96 ? 6.949 10.258 -10.025 1.00 0.00 76 MET A O 13
ATOM 15640 N N . ARG A 1 21 ? 14.618 20.690 -7.591 1.00 0.00 1 ARG A N 14
ATOM 15641 C CA . ARG A 1 21 ? 14.757 19.879 -6.367 1.00 0.00 1 ARG A CA 14
ATOM 15642 C C . ARG A 1 21 ? 13.540 18.964 -6.190 1.00 0.00 1 ARG A C 14
ATOM 15643 O O . ARG A 1 21 ? 12.589 19.039 -6.963 1.00 0.00 1 ARG A O 14
ATOM 15664 N N . VAL A 1 22 ? 13.568 18.105 -5.163 1.00 0.00 2 VAL A N 14
ATOM 15665 C CA . VAL A 1 22 ? 12.496 17.163 -4.854 1.00 0.00 2 VAL A CA 14
ATOM 15666 C C . VAL A 1 22 ? 12.282 16.218 -6.044 1.00 0.00 2 VAL A C 14
ATOM 15667 O O . VAL A 1 22 ? 11.277 16.281 -6.749 1.00 0.00 2 VAL A O 14
ATOM 15680 N N . GLY A 1 23 ? 13.260 15.338 -6.283 1.00 0.00 3 GLY A N 14
ATOM 15681 C CA . GLY A 1 23 ? 13.213 14.365 -7.368 1.00 0.00 3 GLY A CA 14
ATOM 15682 C C . GLY A 1 23 ? 13.543 15.025 -8.704 1.00 0.00 3 GLY A C 14
ATOM 15683 O O . GLY A 1 23 ? 14.516 14.652 -9.361 1.00 0.00 3 GLY A O 14
ATOM 15687 N N . LEU A 1 24 ? 12.748 16.022 -9.095 1.00 0.00 4 LEU A N 14
ATOM 15688 C CA . LEU A 1 24 ? 12.986 16.819 -10.285 1.00 0.00 4 LEU A CA 14
ATOM 15689 C C . LEU A 1 24 ? 14.191 17.732 -10.062 1.00 0.00 4 LEU A C 14
ATOM 15690 O O . LEU A 1 24 ? 14.053 18.886 -9.665 1.00 0.00 4 LEU A O 14
ATOM 15706 N N . THR A 1 25 ? 15.386 17.220 -10.350 1.00 0.00 5 THR A N 14
ATOM 15707 C CA . THR A 1 25 ? 16.613 17.992 -10.274 1.00 0.00 5 THR A CA 14
ATOM 15708 C C . THR A 1 25 ? 16.572 19.138 -11.287 1.00 0.00 5 THR A C 14
ATOM 15709 O O . THR A 1 25 ? 15.755 19.141 -12.207 1.00 0.00 5 THR A O 14
ATOM 15720 N N . GLU A 1 26 ? 17.472 20.113 -11.127 1.00 0.00 6 GLU A N 14
ATOM 15721 C CA . GLU A 1 26 ? 17.540 21.278 -11.997 1.00 0.00 6 GLU A CA 14
ATOM 15722 C C . GLU A 1 26 ? 17.554 20.839 -13.465 1.00 0.00 6 GLU A C 14
ATOM 15723 O O . GLU A 1 26 ? 16.765 21.321 -14.270 1.00 0.00 6 GLU A O 14
ATOM 15735 N N . GLU A 1 27 ? 18.397 19.851 -13.767 1.00 0.00 7 GLU A N 14
ATOM 15736 C CA . GLU A 1 27 ? 18.436 19.140 -15.039 1.00 0.00 7 GLU A CA 14
ATOM 15737 C C . GLU A 1 27 ? 17.026 18.791 -15.538 1.00 0.00 7 GLU A C 14
ATOM 15738 O O . GLU A 1 27 ? 16.635 19.146 -16.648 1.00 0.00 7 GLU A O 14
ATOM 15750 N N . GLN A 1 28 ? 16.258 18.079 -14.714 1.00 0.00 8 GLN A N 14
ATOM 15751 C CA . GLN A 1 28 ? 14.926 17.642 -15.089 1.00 0.00 8 GLN A CA 14
ATOM 15752 C C . GLN A 1 28 ? 14.009 18.849 -15.275 1.00 0.00 8 GLN A C 14
ATOM 15753 O O . GLN A 1 28 ? 13.216 18.873 -16.211 1.00 0.00 8 GLN A O 14
ATOM 15767 N N . LYS A 1 29 ? 14.116 19.870 -14.421 1.00 0.00 9 LYS A N 14
ATOM 15768 C CA . LYS A 1 29 ? 13.338 21.089 -14.607 1.00 0.00 9 LYS A CA 14
ATOM 15769 C C . LYS A 1 29 ? 13.676 21.762 -15.948 1.00 0.00 9 LYS A C 14
ATOM 15770 O O . LYS A 1 29 ? 12.771 22.213 -16.652 1.00 0.00 9 LYS A O 14
ATOM 15789 N N . GLN A 1 30 ? 14.955 21.793 -16.339 1.00 0.00 10 GLN A N 14
ATOM 15790 C CA . GLN A 1 30 ? 15.351 22.255 -17.665 1.00 0.00 10 GLN A CA 14
ATOM 15791 C C . GLN A 1 30 ? 14.651 21.415 -18.739 1.00 0.00 10 GLN A C 14
ATOM 15792 O O . GLN A 1 30 ? 14.002 21.973 -19.621 1.00 0.00 10 GLN A O 14
ATOM 15806 N N . GLU A 1 31 ? 14.738 20.083 -18.652 1.00 0.00 11 GLU A N 14
ATOM 15807 C CA . GLU A 1 31 ? 14.057 19.196 -19.596 1.00 0.00 11 GLU A CA 14
ATOM 15808 C C . GLU A 1 31 ? 12.558 19.526 -19.687 1.00 0.00 11 GLU A C 14
ATOM 15809 O O . GLU A 1 31 ? 12.013 19.666 -20.781 1.00 0.00 11 GLU A O 14
ATOM 15821 N N . ILE A 1 32 ? 11.890 19.669 -18.540 1.00 0.00 12 ILE A N 14
ATOM 15822 C CA . ILE A 1 32 ? 10.481 20.037 -18.463 1.00 0.00 12 ILE A CA 14
ATOM 15823 C C . ILE A 1 32 ? 10.250 21.378 -19.164 1.00 0.00 12 ILE A C 14
ATOM 15824 O O . ILE A 1 32 ? 9.309 21.499 -19.946 1.00 0.00 12 ILE A O 14
ATOM 15840 N N . ARG A 1 33 ? 11.089 22.387 -18.912 1.00 0.00 13 ARG A N 14
ATOM 15841 C CA . ARG A 1 33 ? 10.961 23.673 -19.585 1.00 0.00 13 ARG A CA 14
ATOM 15842 C C . ARG A 1 33 ? 11.107 23.516 -21.103 1.00 0.00 13 ARG A C 14
ATOM 15843 O O . ARG A 1 33 ? 10.308 24.066 -21.856 1.00 0.00 13 ARG A O 14
ATOM 15864 N N . GLU A 1 34 ? 12.114 22.768 -21.561 1.00 0.00 14 GLU A N 14
ATOM 15865 C CA . GLU A 1 34 ? 12.327 22.515 -22.981 1.00 0.00 14 GLU A CA 14
ATOM 15866 C C . GLU A 1 34 ? 11.084 21.859 -23.598 1.00 0.00 14 GLU A C 14
ATOM 15867 O O . GLU A 1 34 ? 10.552 22.343 -24.597 1.00 0.00 14 GLU A O 14
ATOM 15879 N N . ALA A 1 35 ? 10.606 20.770 -22.988 1.00 0.00 15 ALA A N 14
ATOM 15880 C CA . ALA A 1 35 ? 9.397 20.085 -23.430 1.00 0.00 15 ALA A CA 14
ATOM 15881 C C . ALA A 1 35 ? 8.218 21.060 -23.486 1.00 0.00 15 ALA A C 14
ATOM 15882 O O . ALA A 1 35 ? 7.529 21.153 -24.499 1.00 0.00 15 ALA A O 14
ATOM 15889 N N . PHE A 1 36 ? 8.009 21.807 -22.398 1.00 0.00 16 PHE A N 14
ATOM 15890 C CA . PHE A 1 36 ? 6.970 22.818 -22.306 1.00 0.00 16 PHE A CA 14
ATOM 15891 C C . PHE A 1 36 ? 7.041 23.775 -23.493 1.00 0.00 16 PHE A C 14
ATOM 15892 O O . PHE A 1 36 ? 6.056 23.959 -24.201 1.00 0.00 16 PHE A O 14
ATOM 15909 N N . ASP A 1 37 ? 8.213 24.378 -23.702 1.00 0.00 17 ASP A N 14
ATOM 15910 C CA . ASP A 1 37 ? 8.458 25.312 -24.787 1.00 0.00 17 ASP A CA 14
ATOM 15911 C C . ASP A 1 37 ? 8.113 24.674 -26.133 1.00 0.00 17 ASP A C 14
ATOM 15912 O O . ASP A 1 37 ? 7.387 25.272 -26.922 1.00 0.00 17 ASP A O 14
ATOM 15921 N N . LEU A 1 38 ? 8.610 23.462 -26.390 1.00 0.00 18 LEU A N 14
ATOM 15922 C CA . LEU A 1 38 ? 8.304 22.754 -27.625 1.00 0.00 18 LEU A CA 14
ATOM 15923 C C . LEU A 1 38 ? 6.793 22.607 -27.802 1.00 0.00 18 LEU A C 14
ATOM 15924 O O . LEU A 1 38 ? 6.263 22.948 -28.856 1.00 0.00 18 LEU A O 14
ATOM 15940 N N . PHE A 1 39 ? 6.099 22.079 -26.790 1.00 0.00 19 PHE A N 14
ATOM 15941 C CA . PHE A 1 39 ? 4.658 21.888 -26.882 1.00 0.00 19 PHE A CA 14
ATOM 15942 C C . PHE A 1 39 ? 3.951 23.226 -27.106 1.00 0.00 19 PHE A C 14
ATOM 15943 O O . PHE A 1 39 ? 3.038 23.319 -27.926 1.00 0.00 19 PHE A O 14
ATOM 15960 N N . ASP A 1 40 ? 4.374 24.270 -26.392 1.00 0.00 20 ASP A N 14
ATOM 15961 C CA . ASP A 1 40 ? 3.881 25.627 -26.569 1.00 0.00 20 ASP A CA 14
ATOM 15962 C C . ASP A 1 40 ? 4.467 26.227 -27.850 1.00 0.00 20 ASP A C 14
ATOM 15963 O O . ASP A 1 40 ? 5.165 27.237 -27.818 1.00 0.00 20 ASP A O 14
ATOM 15972 N N . THR A 1 41 ? 4.109 25.648 -28.995 1.00 0.00 21 THR A N 14
ATOM 15973 C CA . THR A 1 41 ? 4.482 26.157 -30.307 1.00 0.00 21 THR A CA 14
ATOM 15974 C C . THR A 1 41 ? 4.027 27.611 -30.509 1.00 0.00 21 THR A C 14
ATOM 15975 O O . THR A 1 41 ? 4.618 28.332 -31.309 1.00 0.00 21 THR A O 14
ATOM 15986 N N . ASP A 1 42 ? 2.989 28.052 -29.785 1.00 0.00 22 ASP A N 14
ATOM 15987 C CA . ASP A 1 42 ? 2.507 29.423 -29.835 1.00 0.00 22 ASP A CA 14
ATOM 15988 C C . ASP A 1 42 ? 3.478 30.376 -29.124 1.00 0.00 22 ASP A C 14
ATOM 15989 O O . ASP A 1 42 ? 3.484 31.573 -29.402 1.00 0.00 22 ASP A O 14
ATOM 15998 N N . GLY A 1 43 ? 4.292 29.859 -28.201 1.00 0.00 23 GLY A N 14
ATOM 15999 C CA . GLY A 1 43 ? 5.333 30.606 -27.518 1.00 0.00 23 GLY A CA 14
ATOM 16000 C C . GLY A 1 43 ? 4.830 31.439 -26.337 1.00 0.00 23 GLY A C 14
ATOM 16001 O O . GLY A 1 43 ? 5.645 31.893 -25.535 1.00 0.00 23 GLY A O 14
ATOM 16005 N N . SER A 1 44 ? 3.517 31.638 -26.174 1.00 0.00 24 SER A N 14
ATOM 16006 C CA . SER A 1 44 ? 3.004 32.606 -25.197 1.00 0.00 24 SER A CA 14
ATOM 16007 C C . SER A 1 44 ? 2.926 32.060 -23.768 1.00 0.00 24 SER A C 14
ATOM 16008 O O . SER A 1 44 ? 1.939 32.267 -23.066 1.00 0.00 24 SER A O 14
ATOM 16016 N N . GLY A 1 45 ? 3.977 31.373 -23.336 1.00 0.00 25 GLY A N 14
ATOM 16017 C CA . GLY A 1 45 ? 4.143 30.833 -21.990 1.00 0.00 25 GLY A CA 14
ATOM 16018 C C . GLY A 1 45 ? 2.959 29.990 -21.498 1.00 0.00 25 GLY A C 14
ATOM 16019 O O . GLY A 1 45 ? 2.753 29.874 -20.291 1.00 0.00 25 GLY A O 14
ATOM 16023 N N . THR A 1 46 ? 2.200 29.381 -22.412 1.00 0.00 26 THR A N 14
ATOM 16024 C CA . THR A 1 46 ? 0.974 28.649 -22.127 1.00 0.00 26 THR A CA 14
ATOM 16025 C C . THR A 1 46 ? 0.804 27.536 -23.162 1.00 0.00 26 THR A C 14
ATOM 16026 O O . THR A 1 46 ? 0.753 27.812 -24.357 1.00 0.00 26 THR A O 14
ATOM 16037 N N . ILE A 1 47 ? 0.703 26.279 -22.725 1.00 0.00 27 ILE A N 14
ATOM 16038 C CA . ILE A 1 47 ? 0.316 25.200 -23.624 1.00 0.00 27 ILE A CA 14
ATOM 16039 C C . ILE A 1 47 ? -1.206 25.263 -23.737 1.00 0.00 27 ILE A C 14
ATOM 16040 O O . ILE A 1 47 ? -1.901 24.981 -22.761 1.00 0.00 27 ILE A O 14
ATOM 16056 N N . ASP A 1 48 ? -1.735 25.638 -24.903 1.00 0.00 28 ASP A N 14
ATOM 16057 C CA . ASP A 1 48 ? -3.170 25.575 -25.148 1.00 0.00 28 ASP A CA 14
ATOM 16058 C C . ASP A 1 48 ? -3.638 24.118 -25.075 1.00 0.00 28 ASP A C 14
ATOM 16059 O O . ASP A 1 48 ? -2.897 23.218 -25.462 1.00 0.00 28 ASP A O 14
ATOM 16068 N N . ALA A 1 49 ? -4.872 23.885 -24.620 1.00 0.00 29 ALA A N 14
ATOM 16069 C CA . ALA A 1 49 ? -5.502 22.570 -24.576 1.00 0.00 29 ALA A CA 14
ATOM 16070 C C . ALA A 1 49 ? -5.183 21.704 -25.803 1.00 0.00 29 ALA A C 14
ATOM 16071 O O . ALA A 1 49 ? -4.821 20.538 -25.659 1.00 0.00 29 ALA A O 14
ATOM 16078 N N . LYS A 1 50 ? -5.294 22.272 -27.007 1.00 0.00 30 LYS A N 14
ATOM 16079 C CA . LYS A 1 50 ? -4.984 21.570 -28.247 1.00 0.00 30 LYS A CA 14
ATOM 16080 C C . LYS A 1 50 ? -3.526 21.094 -28.259 1.00 0.00 30 LYS A C 14
ATOM 16081 O O . LYS A 1 50 ? -3.243 19.936 -28.563 1.00 0.00 30 LYS A O 14
ATOM 16100 N N . GLU A 1 51 ? -2.595 21.986 -27.915 1.00 0.00 31 GLU A N 14
ATOM 16101 C CA . GLU A 1 51 ? -1.180 21.662 -27.847 1.00 0.00 31 GLU A CA 14
ATOM 16102 C C . GLU A 1 51 ? -0.951 20.564 -26.800 1.00 0.00 31 GLU A C 14
ATOM 16103 O O . GLU A 1 51 ? -0.183 19.634 -27.035 1.00 0.00 31 GLU A O 14
ATOM 16115 N N . LEU A 1 52 ? -1.628 20.649 -25.650 1.00 0.00 32 LEU A N 14
ATOM 16116 C CA . LEU A 1 52 ? -1.503 19.616 -24.625 1.00 0.00 32 LEU A CA 14
ATOM 16117 C C . LEU A 1 52 ? -2.024 18.275 -25.155 1.00 0.00 32 LEU A C 14
ATOM 16118 O O . LEU A 1 52 ? -1.393 17.242 -24.953 1.00 0.00 32 LEU A O 14
ATOM 16134 N N . LYS A 1 53 ? -3.172 18.273 -25.836 1.00 0.00 33 LYS A N 14
ATOM 16135 C CA . LYS A 1 53 ? -3.713 17.079 -26.472 1.00 0.00 33 LYS A CA 14
ATOM 16136 C C . LYS A 1 53 ? -2.695 16.485 -27.451 1.00 0.00 33 LYS A C 14
ATOM 16137 O O . LYS A 1 53 ? -2.416 15.288 -27.391 1.00 0.00 33 LYS A O 14
ATOM 16156 N N . VAL A 1 54 ? -2.121 17.310 -28.332 1.00 0.00 34 VAL A N 14
ATOM 16157 C CA . VAL A 1 54 ? -1.048 16.870 -29.220 1.00 0.00 34 VAL A CA 14
ATOM 16158 C C . VAL A 1 54 ? 0.092 16.249 -28.404 1.00 0.00 34 VAL A C 14
ATOM 16159 O O . VAL A 1 54 ? 0.549 15.152 -28.724 1.00 0.00 34 VAL A O 14
ATOM 16172 N N . ALA A 1 55 ? 0.547 16.933 -27.350 1.00 0.00 35 ALA A N 14
ATOM 16173 C CA . ALA A 1 55 ? 1.602 16.434 -26.480 1.00 0.00 35 ALA A CA 14
ATOM 16174 C C . ALA A 1 55 ? 1.259 15.038 -25.959 1.00 0.00 35 ALA A C 14
ATOM 16175 O O . ALA A 1 55 ? 2.020 14.097 -26.160 1.00 0.00 35 ALA A O 14
ATOM 16182 N N . MET A 1 56 ? 0.108 14.889 -25.304 1.00 0.00 36 MET A N 14
ATOM 16183 C CA . MET A 1 56 ? -0.353 13.616 -24.769 1.00 0.00 36 MET A CA 14
ATOM 16184 C C . MET A 1 56 ? -0.424 12.545 -25.856 1.00 0.00 36 MET A C 14
ATOM 16185 O O . MET A 1 56 ? 0.013 11.414 -25.634 1.00 0.00 36 MET A O 14
ATOM 16199 N N . ARG A 1 57 ? -0.955 12.887 -27.030 1.00 0.00 37 ARG A N 14
ATOM 16200 C CA . ARG A 1 57 ? -1.008 11.955 -28.144 1.00 0.00 37 ARG A CA 14
ATOM 16201 C C . ARG A 1 57 ? 0.408 11.483 -28.496 1.00 0.00 37 ARG A C 14
ATOM 16202 O O . ARG A 1 57 ? 0.669 10.284 -28.539 1.00 0.00 37 ARG A O 14
ATOM 16223 N N . ALA A 1 58 ? 1.338 12.423 -28.692 1.00 0.00 38 ALA A N 14
ATOM 16224 C CA . ALA A 1 58 ? 2.739 12.120 -28.973 1.00 0.00 38 ALA A CA 14
ATOM 16225 C C . ALA A 1 58 ? 3.358 11.252 -27.870 1.00 0.00 38 ALA A C 14
ATOM 16226 O O . ALA A 1 58 ? 4.092 10.310 -28.156 1.00 0.00 38 ALA A O 14
ATOM 16233 N N . LEU A 1 59 ? 3.044 11.557 -26.608 1.00 0.00 39 LEU A N 14
ATOM 16234 C CA . LEU A 1 59 ? 3.468 10.788 -25.443 1.00 0.00 39 LEU A CA 14
ATOM 16235 C C . LEU A 1 59 ? 2.812 9.396 -25.399 1.00 0.00 39 LEU A C 14
ATOM 16236 O O . LEU A 1 59 ? 3.221 8.564 -24.591 1.00 0.00 39 LEU A O 14
ATOM 16252 N N . GLY A 1 60 ? 1.808 9.125 -26.241 1.00 0.00 40 GLY A N 14
ATOM 16253 C CA . GLY A 1 60 ? 1.205 7.810 -26.404 1.00 0.00 40 GLY A CA 14
ATOM 16254 C C . GLY A 1 60 ? -0.084 7.634 -25.602 1.00 0.00 40 GLY A C 14
ATOM 16255 O O . GLY A 1 60 ? -0.610 6.525 -25.533 1.00 0.00 40 GLY A O 14
ATOM 16259 N N . PHE A 1 61 ? -0.624 8.704 -25.013 1.00 0.00 41 PHE A N 14
ATOM 16260 C CA . PHE A 1 61 ? -1.887 8.636 -24.286 1.00 0.00 41 PHE A CA 14
ATOM 16261 C C . PHE A 1 61 ? -3.051 8.523 -25.272 1.00 0.00 41 PHE A C 14
ATOM 16262 O O . PHE A 1 61 ? -2.901 8.805 -26.459 1.00 0.00 41 PHE A O 14
ATOM 16279 N N . GLU A 1 62 ? -4.227 8.151 -24.760 1.00 0.00 42 GLU A N 14
ATOM 16280 C CA . GLU A 1 62 ? -5.489 8.190 -25.485 1.00 0.00 42 GLU A CA 14
ATOM 16281 C C . GLU A 1 62 ? -6.279 9.402 -24.972 1.00 0.00 42 GLU A C 14
ATOM 16282 O O . GLU A 1 62 ? -6.962 9.278 -23.955 1.00 0.00 42 GLU A O 14
ATOM 16294 N N . PRO A 1 63 ? -6.170 10.585 -25.599 1.00 0.00 43 PRO A N 14
ATOM 16295 C CA . PRO A 1 63 ? -6.739 11.800 -25.044 1.00 0.00 43 PRO A CA 14
ATOM 16296 C C . PRO A 1 63 ? -8.266 11.851 -25.192 1.00 0.00 43 PRO A C 14
ATOM 16297 O O . PRO A 1 63 ? -8.802 12.581 -26.026 1.00 0.00 43 PRO A O 14
ATOM 16308 N N . LYS A 1 64 ? -8.965 11.105 -24.335 1.00 0.00 44 LYS A N 14
ATOM 16309 C CA . LYS A 1 64 ? -10.417 11.122 -24.222 1.00 0.00 44 LYS A CA 14
ATOM 16310 C C . LYS A 1 64 ? -10.900 12.526 -23.833 1.00 0.00 44 LYS A C 14
ATOM 16311 O O . LYS A 1 64 ? -10.885 12.889 -22.655 1.00 0.00 44 LYS A O 14
ATOM 16330 N N . LYS A 1 65 ? -11.317 13.299 -24.842 1.00 0.00 45 LYS A N 14
ATOM 16331 C CA . LYS A 1 65 ? -11.724 14.699 -24.784 1.00 0.00 45 LYS A CA 14
ATOM 16332 C C . LYS A 1 65 ? -12.380 15.100 -23.460 1.00 0.00 45 LYS A C 14
ATOM 16333 O O . LYS A 1 65 ? -11.988 16.094 -22.858 1.00 0.00 45 LYS A O 14
ATOM 16352 N N . GLU A 1 66 ? -13.395 14.357 -23.020 1.00 0.00 46 GLU A N 14
ATOM 16353 C CA . GLU A 1 66 ? -14.118 14.647 -21.788 1.00 0.00 46 GLU A CA 14
ATOM 16354 C C . GLU A 1 66 ? -13.177 14.655 -20.573 1.00 0.00 46 GLU A C 14
ATOM 16355 O O . GLU A 1 66 ? -13.093 15.653 -19.855 1.00 0.00 46 GLU A O 14
ATOM 16367 N N . GLU A 1 67 ? -12.454 13.555 -20.350 1.00 0.00 47 GLU A N 14
ATOM 16368 C CA . GLU A 1 67 ? -11.533 13.444 -19.226 1.00 0.00 47 GLU A CA 14
ATOM 16369 C C . GLU A 1 67 ? -10.429 14.490 -19.370 1.00 0.00 47 GLU A C 14
ATOM 16370 O O . GLU A 1 67 ? -10.051 15.140 -18.398 1.00 0.00 47 GLU A O 14
ATOM 16382 N N . ILE A 1 68 ? -9.918 14.651 -20.590 1.00 0.00 48 ILE A N 14
ATOM 16383 C CA . ILE A 1 68 ? -8.866 15.609 -20.887 1.00 0.00 48 ILE A CA 14
ATOM 16384 C C . ILE A 1 68 ? -9.306 17.025 -20.515 1.00 0.00 48 ILE A C 14
ATOM 16385 O O . ILE A 1 68 ? -8.573 17.728 -19.826 1.00 0.00 48 ILE A O 14
ATOM 16401 N N . LYS A 1 69 ? -10.497 17.448 -20.943 1.00 0.00 49 LYS A N 14
ATOM 16402 C CA . LYS A 1 69 ? -11.050 18.743 -20.608 1.00 0.00 49 LYS A CA 14
ATOM 16403 C C . LYS A 1 69 ? -11.144 18.892 -19.089 1.00 0.00 49 LYS A C 14
ATOM 16404 O O . LYS A 1 69 ? -10.722 19.911 -18.541 1.00 0.00 49 LYS A O 14
ATOM 16423 N N . LYS A 1 70 ? -11.698 17.882 -18.410 1.00 0.00 50 LYS A N 14
ATOM 16424 C CA . LYS A 1 70 ? -11.822 17.885 -16.958 1.00 0.00 50 LYS A CA 14
ATOM 16425 C C . LYS A 1 70 ? -10.448 18.143 -16.320 1.00 0.00 50 LYS A C 14
ATOM 16426 O O . LYS A 1 70 ? -10.267 19.111 -15.580 1.00 0.00 50 LYS A O 14
ATOM 16445 N N . MET A 1 71 ? -9.470 17.292 -16.638 1.00 0.00 51 MET A N 14
ATOM 16446 C CA . MET A 1 71 ? -8.112 17.376 -16.132 1.00 0.00 51 MET A CA 14
ATOM 16447 C C . MET A 1 71 ? -7.512 18.759 -16.405 1.00 0.00 51 MET A C 14
ATOM 16448 O O . MET A 1 71 ? -7.071 19.439 -15.477 1.00 0.00 51 MET A O 14
ATOM 16462 N N . ILE A 1 72 ? -7.534 19.194 -17.668 1.00 0.00 52 ILE A N 14
ATOM 16463 C CA . ILE A 1 72 ? -7.063 20.514 -18.068 1.00 0.00 52 ILE A CA 14
ATOM 16464 C C . ILE A 1 72 ? -7.695 21.582 -17.180 1.00 0.00 52 ILE A C 14
ATOM 16465 O O . ILE A 1 72 ? -6.987 22.451 -16.685 1.00 0.00 52 ILE A O 14
ATOM 16481 N N . SER A 1 73 ? -9.010 21.523 -16.966 1.00 0.00 53 SER A N 14
ATOM 16482 C CA . SER A 1 73 ? -9.693 22.503 -16.137 1.00 0.00 53 SER A CA 14
ATOM 16483 C C . SER A 1 73 ? -9.183 22.474 -14.694 1.00 0.00 53 SER A C 14
ATOM 16484 O O . SER A 1 73 ? -8.975 23.530 -14.105 1.00 0.00 53 SER A O 14
ATOM 16492 N N . GLU A 1 74 ? -8.967 21.285 -14.119 1.00 0.00 54 GLU A N 14
ATOM 16493 C CA . GLU A 1 74 ? -8.388 21.192 -12.782 1.00 0.00 54 GLU A CA 14
ATOM 16494 C C . GLU A 1 74 ? -7.006 21.851 -12.731 1.00 0.00 54 GLU A C 14
ATOM 16495 O O . GLU A 1 74 ? -6.713 22.602 -11.804 1.00 0.00 54 GLU A O 14
ATOM 16507 N N . ILE A 1 75 ? -6.142 21.550 -13.703 1.00 0.00 55 ILE A N 14
ATOM 16508 C CA . ILE A 1 75 ? -4.781 22.081 -13.707 1.00 0.00 55 ILE A CA 14
ATOM 16509 C C . ILE A 1 75 ? -4.778 23.584 -14.035 1.00 0.00 55 ILE A C 14
ATOM 16510 O O . ILE A 1 75 ? -3.946 24.329 -13.519 1.00 0.00 55 ILE A O 14
ATOM 16526 N N . ASP A 1 76 ? -5.690 24.037 -14.899 1.00 0.00 56 ASP A N 14
ATOM 16527 C CA . ASP A 1 76 ? -5.757 25.414 -15.355 1.00 0.00 56 ASP A CA 14
ATOM 16528 C C . ASP A 1 76 ? -6.565 26.254 -14.370 1.00 0.00 56 ASP A C 14
ATOM 16529 O O . ASP A 1 76 ? -7.771 26.429 -14.540 1.00 0.00 56 ASP A O 14
ATOM 16538 N N . LYS A 1 77 ? -5.883 26.871 -13.408 1.00 0.00 57 LYS A N 14
ATOM 16539 C CA . LYS A 1 77 ? -6.465 27.769 -12.430 1.00 0.00 57 LYS A CA 14
ATOM 16540 C C . LYS A 1 77 ? -7.256 28.923 -13.070 1.00 0.00 57 LYS A C 14
ATOM 16541 O O . LYS A 1 77 ? -8.122 29.500 -12.415 1.00 0.00 57 LYS A O 14
ATOM 16560 N N . ASP A 1 78 ? -6.972 29.280 -14.328 1.00 0.00 58 ASP A N 14
ATOM 16561 C CA . ASP A 1 78 ? -7.615 30.393 -15.020 1.00 0.00 58 ASP A CA 14
ATOM 16562 C C . ASP A 1 78 ? -8.829 29.899 -15.808 1.00 0.00 58 ASP A C 14
ATOM 16563 O O . ASP A 1 78 ? -9.640 30.697 -16.269 1.00 0.00 58 ASP A O 14
ATOM 16572 N N . GLY A 1 79 ? -8.933 28.578 -15.990 1.00 0.00 59 GLY A N 14
ATOM 16573 C CA . GLY A 1 79 ? -9.987 27.912 -16.724 1.00 0.00 59 GLY A CA 14
ATOM 16574 C C . GLY A 1 79 ? -10.166 28.420 -18.159 1.00 0.00 59 GLY A C 14
ATOM 16575 O O . GLY A 1 79 ? -11.258 28.330 -18.714 1.00 0.00 59 GLY A O 14
ATOM 16579 N N . SER A 1 80 ? -9.092 28.918 -18.774 1.00 0.00 60 SER A N 14
ATOM 16580 C CA . SER A 1 80 ? -9.063 29.440 -20.132 1.00 0.00 60 SER A CA 14
ATOM 16581 C C . SER A 1 80 ? -8.724 28.356 -21.165 1.00 0.00 60 SER A C 14
ATOM 16582 O O . SER A 1 80 ? -8.702 28.635 -22.360 1.00 0.00 60 SER A O 14
ATOM 16590 N N . GLY A 1 81 ? -8.438 27.130 -20.717 1.00 0.00 61 GLY A N 14
ATOM 16591 C CA . GLY A 1 81 ? -8.021 26.028 -21.572 1.00 0.00 61 GLY A CA 14
ATOM 16592 C C . GLY A 1 81 ? -6.538 26.143 -21.921 1.00 0.00 61 GLY A C 14
ATOM 16593 O O . GLY A 1 81 ? -6.137 25.841 -23.044 1.00 0.00 61 GLY A O 14
ATOM 16597 N N . THR A 1 82 ? -5.724 26.573 -20.953 1.00 0.00 62 THR A N 14
ATOM 16598 C CA . THR A 1 82 ? -4.303 26.828 -21.124 1.00 0.00 62 THR A CA 14
ATOM 16599 C C . THR A 1 82 ? -3.548 26.351 -19.888 1.00 0.00 62 THR A C 14
ATOM 16600 O O . THR A 1 82 ? -3.893 26.770 -18.784 1.00 0.00 62 THR A O 14
ATOM 16611 N N . ILE A 1 83 ? -2.502 25.545 -20.063 1.00 0.00 63 ILE A N 14
ATOM 16612 C CA . ILE A 1 83 ? -1.608 25.168 -18.979 1.00 0.00 63 ILE A CA 14
ATOM 16613 C C . ILE A 1 83 ? -0.413 26.123 -19.007 1.00 0.00 63 ILE A C 14
ATOM 16614 O O . ILE A 1 83 ? 0.414 26.049 -19.917 1.00 0.00 63 ILE A O 14
ATOM 16630 N N . ASP A 1 84 ? -0.317 27.029 -18.031 1.00 0.00 64 ASP A N 14
ATOM 16631 C CA . ASP A 1 84 ? 0.852 27.892 -17.886 1.00 0.00 64 ASP A CA 14
ATOM 16632 C C . ASP A 1 84 ? 2.049 27.058 -17.412 1.00 0.00 64 ASP A C 14
ATOM 16633 O O . ASP A 1 84 ? 1.861 25.973 -16.860 1.00 0.00 64 ASP A O 14
ATOM 16642 N N . PHE A 1 85 ? 3.277 27.544 -17.614 1.00 0.00 65 PHE A N 14
ATOM 16643 C CA . PHE A 1 85 ? 4.488 26.817 -17.241 1.00 0.00 65 PHE A CA 14
ATOM 16644 C C . PHE A 1 85 ? 4.443 26.338 -15.791 1.00 0.00 65 PHE A C 14
ATOM 16645 O O . PHE A 1 85 ? 4.649 25.155 -15.537 1.00 0.00 65 PHE A O 14
ATOM 16662 N N . GLU A 1 86 ? 4.146 27.231 -14.844 1.00 0.00 66 GLU A N 14
ATOM 16663 C CA . GLU A 1 86 ? 4.057 26.865 -13.435 1.00 0.00 66 GLU A CA 14
ATOM 16664 C C . GLU A 1 86 ? 3.090 25.690 -13.231 1.00 0.00 66 GLU A C 14
ATOM 16665 O O . GLU A 1 86 ? 3.399 24.732 -12.523 1.00 0.00 66 GLU A O 14
ATOM 16677 N N . GLU A 1 87 ? 1.914 25.765 -13.858 1.00 0.00 67 GLU A N 14
ATOM 16678 C CA . GLU A 1 87 ? 0.893 24.734 -13.749 1.00 0.00 67 GLU A CA 14
ATOM 16679 C C . GLU A 1 87 ? 1.424 23.414 -14.315 1.00 0.00 67 GLU A C 14
ATOM 16680 O O . GLU A 1 87 ? 1.314 22.373 -13.671 1.00 0.00 67 GLU A O 14
ATOM 16692 N N . PHE A 1 88 ? 2.028 23.466 -15.506 1.00 0.00 68 PHE A N 14
ATOM 16693 C CA . PHE A 1 88 ? 2.654 22.308 -16.134 1.00 0.00 68 PHE A CA 14
ATOM 16694 C C . PHE A 1 88 ? 3.685 21.682 -15.194 1.00 0.00 68 PHE A C 14
ATOM 16695 O O . PHE A 1 88 ? 3.627 20.490 -14.908 1.00 0.00 68 PHE A O 14
ATOM 16712 N N . LEU A 1 89 ? 4.623 22.488 -14.694 1.00 0.00 69 LEU A N 14
ATOM 16713 C CA . LEU A 1 89 ? 5.652 22.038 -13.770 1.00 0.00 69 LEU A CA 14
ATOM 16714 C C . LEU A 1 89 ? 5.007 21.372 -12.552 1.00 0.00 69 LEU A C 14
ATOM 16715 O O . LEU A 1 89 ? 5.416 20.281 -12.159 1.00 0.00 69 LEU A O 14
ATOM 16731 N N . THR A 1 90 ? 3.988 22.003 -11.966 1.00 0.00 70 THR A N 14
ATOM 16732 C CA . THR A 1 90 ? 3.269 21.432 -10.834 1.00 0.00 70 THR A CA 14
ATOM 16733 C C . THR A 1 90 ? 2.688 20.061 -11.201 1.00 0.00 70 THR A C 14
ATOM 16734 O O . THR A 1 90 ? 2.888 19.092 -10.470 1.00 0.00 70 THR A O 14
ATOM 16745 N N . MET A 1 91 ? 1.987 19.967 -12.335 1.00 0.00 71 MET A N 14
ATOM 16746 C CA . MET A 1 91 ? 1.416 18.717 -12.819 1.00 0.00 71 MET A CA 14
ATOM 16747 C C . MET A 1 91 ? 2.506 17.645 -12.938 1.00 0.00 71 MET A C 14
ATOM 16748 O O . MET A 1 91 ? 2.369 16.551 -12.393 1.00 0.00 71 MET A O 14
ATOM 16762 N N . MET A 1 92 ? 3.595 17.962 -13.643 1.00 0.00 72 MET A N 14
ATOM 16763 C CA . MET A 1 92 ? 4.729 17.061 -13.793 1.00 0.00 72 MET A CA 14
ATOM 16764 C C . MET A 1 92 ? 5.224 16.604 -12.419 1.00 0.00 72 MET A C 14
ATOM 16765 O O . MET A 1 92 ? 5.346 15.405 -12.188 1.00 0.00 72 MET A O 14
ATOM 16779 N N . THR A 1 93 ? 5.466 17.546 -11.502 1.00 0.00 73 THR A N 14
ATOM 16780 C CA . THR A 1 93 ? 5.905 17.248 -10.141 1.00 0.00 73 THR A CA 14
ATOM 16781 C C . THR A 1 93 ? 4.934 16.280 -9.456 1.00 0.00 73 THR A C 14
ATOM 16782 O O . THR A 1 93 ? 5.357 15.300 -8.847 1.00 0.00 73 THR A O 14
ATOM 16793 N N . ALA A 1 94 ? 3.631 16.556 -9.557 1.00 0.00 74 ALA A N 14
ATOM 16794 C CA . ALA A 1 94 ? 2.594 15.726 -8.963 1.00 0.00 74 ALA A CA 14
ATOM 16795 C C . ALA A 1 94 ? 2.641 14.304 -9.525 1.00 0.00 74 ALA A C 14
ATOM 16796 O O . ALA A 1 94 ? 2.503 13.345 -8.771 1.00 0.00 74 ALA A O 14
ATOM 16803 N N . LYS A 1 95 ? 2.831 14.162 -10.841 1.00 0.00 75 LYS A N 14
ATOM 16804 C CA . LYS A 1 95 ? 2.992 12.847 -11.451 1.00 0.00 75 LYS A CA 14
ATOM 16805 C C . LYS A 1 95 ? 4.268 12.162 -10.947 1.00 0.00 75 LYS A C 14
ATOM 16806 O O . LYS A 1 95 ? 4.224 10.995 -10.561 1.00 0.00 75 LYS A O 14
ATOM 16825 N N . MET A 1 96 ? 5.403 12.867 -10.972 1.00 0.00 76 MET A N 14
ATOM 16826 C CA . MET A 1 96 ? 6.688 12.347 -10.528 1.00 0.00 76 MET A CA 14
ATOM 16827 C C . MET A 1 96 ? 7.630 13.490 -10.132 1.00 0.00 76 MET A C 14
ATOM 16828 O O . MET A 1 96 ? 7.712 14.464 -10.910 1.00 0.00 76 MET A O 14
ATOM 16843 N N . ARG A 1 21 ? 16.294 20.011 -6.867 1.00 0.00 1 ARG A N 15
ATOM 16844 C CA . ARG A 1 21 ? 16.393 19.721 -5.425 1.00 0.00 1 ARG A CA 15
ATOM 16845 C C . ARG A 1 21 ? 15.014 19.720 -4.759 1.00 0.00 1 ARG A C 15
ATOM 16846 O O . ARG A 1 21 ? 14.772 18.956 -3.826 1.00 0.00 1 ARG A O 15
ATOM 16867 N N . VAL A 1 22 ? 14.098 20.568 -5.237 1.00 0.00 2 VAL A N 15
ATOM 16868 C CA . VAL A 1 22 ? 12.750 20.681 -4.696 1.00 0.00 2 VAL A CA 15
ATOM 16869 C C . VAL A 1 22 ? 11.930 19.487 -5.198 1.00 0.00 2 VAL A C 15
ATOM 16870 O O . VAL A 1 22 ? 11.070 19.622 -6.068 1.00 0.00 2 VAL A O 15
ATOM 16883 N N . GLY A 1 23 ? 12.240 18.297 -4.678 1.00 0.00 3 GLY A N 15
ATOM 16884 C CA . GLY A 1 23 ? 11.681 17.036 -5.137 1.00 0.00 3 GLY A CA 15
ATOM 16885 C C . GLY A 1 23 ? 12.265 16.677 -6.502 1.00 0.00 3 GLY A C 15
ATOM 16886 O O . GLY A 1 23 ? 13.042 15.734 -6.625 1.00 0.00 3 GLY A O 15
ATOM 16890 N N . LEU A 1 24 ? 11.902 17.448 -7.527 1.00 0.00 4 LEU A N 15
ATOM 16891 C CA . LEU A 1 24 ? 12.480 17.331 -8.852 1.00 0.00 4 LEU A CA 15
ATOM 16892 C C . LEU A 1 24 ? 13.882 17.922 -8.853 1.00 0.00 4 LEU A C 15
ATOM 16893 O O . LEU A 1 24 ? 14.119 19.001 -8.313 1.00 0.00 4 LEU A O 15
ATOM 16909 N N . THR A 1 25 ? 14.812 17.205 -9.477 1.00 0.00 5 THR A N 15
ATOM 16910 C CA . THR A 1 25 ? 16.171 17.656 -9.688 1.00 0.00 5 THR A CA 15
ATOM 16911 C C . THR A 1 25 ? 16.164 18.781 -10.727 1.00 0.00 5 THR A C 15
ATOM 16912 O O . THR A 1 25 ? 15.339 18.769 -11.639 1.00 0.00 5 THR A O 15
ATOM 16923 N N . GLU A 1 26 ? 17.094 19.736 -10.626 1.00 0.00 6 GLU A N 15
ATOM 16924 C CA . GLU A 1 26 ? 17.228 20.831 -11.583 1.00 0.00 6 GLU A CA 15
ATOM 16925 C C . GLU A 1 26 ? 17.193 20.311 -13.024 1.00 0.00 6 GLU A C 15
ATOM 16926 O O . GLU A 1 26 ? 16.480 20.856 -13.860 1.00 0.00 6 GLU A O 15
ATOM 16938 N N . GLU A 1 27 ? 17.904 19.217 -13.305 1.00 0.00 7 GLU A N 15
ATOM 16939 C CA . GLU A 1 27 ? 17.884 18.604 -14.626 1.00 0.00 7 GLU A CA 15
ATOM 16940 C C . GLU A 1 27 ? 16.456 18.241 -15.061 1.00 0.00 7 GLU A C 15
ATOM 16941 O O . GLU A 1 27 ? 16.065 18.501 -16.197 1.00 0.00 7 GLU A O 15
ATOM 16953 N N . GLN A 1 28 ? 15.657 17.678 -14.151 1.00 0.00 8 GLN A N 15
ATOM 16954 C CA . GLN A 1 28 ? 14.267 17.363 -14.442 1.00 0.00 8 GLN A CA 15
ATOM 16955 C C . GLN A 1 28 ? 13.498 18.656 -14.717 1.00 0.00 8 GLN A C 15
ATOM 16956 O O . GLN A 1 28 ? 12.751 18.724 -15.687 1.00 0.00 8 GLN A O 15
ATOM 16970 N N . LYS A 1 29 ? 13.689 19.691 -13.890 1.00 0.00 9 LYS A N 15
ATOM 16971 C CA . LYS A 1 29 ? 13.048 20.983 -14.131 1.00 0.00 9 LYS A CA 15
ATOM 16972 C C . LYS A 1 29 ? 13.383 21.498 -15.537 1.00 0.00 9 LYS A C 15
ATOM 16973 O O . LYS A 1 29 ? 12.493 21.899 -16.285 1.00 0.00 9 LYS A O 15
ATOM 16992 N N . GLN A 1 30 ? 14.668 21.471 -15.903 1.00 0.00 10 GLN A N 15
ATOM 16993 C CA . GLN A 1 30 ? 15.148 21.876 -17.217 1.00 0.00 10 GLN A CA 15
ATOM 16994 C C . GLN A 1 30 ? 14.426 21.082 -18.310 1.00 0.00 10 GLN A C 15
ATOM 16995 O O . GLN A 1 30 ? 13.854 21.675 -19.224 1.00 0.00 10 GLN A O 15
ATOM 17009 N N . GLU A 1 31 ? 14.433 19.748 -18.212 1.00 0.00 11 GLU A N 15
ATOM 17010 C CA . GLU A 1 31 ? 13.725 18.880 -19.148 1.00 0.00 11 GLU A CA 15
ATOM 17011 C C . GLU A 1 31 ? 12.250 19.285 -19.263 1.00 0.00 11 GLU A C 15
ATOM 17012 O O . GLU A 1 31 ? 11.720 19.418 -20.365 1.00 0.00 11 GLU A O 15
ATOM 17024 N N . ILE A 1 32 ? 11.580 19.493 -18.129 1.00 0.00 12 ILE A N 15
ATOM 17025 C CA . ILE A 1 32 ? 10.180 19.898 -18.099 1.00 0.00 12 ILE A CA 15
ATOM 17026 C C . ILE A 1 32 ? 10.001 21.253 -18.798 1.00 0.00 12 ILE A C 15
ATOM 17027 O O . ILE A 1 32 ? 9.054 21.431 -19.558 1.00 0.00 12 ILE A O 15
ATOM 17043 N N . ARG A 1 33 ? 10.906 22.209 -18.573 1.00 0.00 13 ARG A N 15
ATOM 17044 C CA . ARG A 1 33 ? 10.870 23.497 -19.259 1.00 0.00 13 ARG A CA 15
ATOM 17045 C C . ARG A 1 33 ? 11.051 23.297 -20.771 1.00 0.00 13 ARG A C 15
ATOM 17046 O O . ARG A 1 33 ? 10.300 23.860 -21.563 1.00 0.00 13 ARG A O 15
ATOM 17067 N N . GLU A 1 34 ? 12.014 22.474 -21.192 1.00 0.00 14 GLU A N 15
ATOM 17068 C CA . GLU A 1 34 ? 12.224 22.156 -22.594 1.00 0.00 14 GLU A CA 15
ATOM 17069 C C . GLU A 1 34 ? 10.937 21.594 -23.215 1.00 0.00 14 GLU A C 15
ATOM 17070 O O . GLU A 1 34 ? 10.459 22.093 -24.236 1.00 0.00 14 GLU A O 15
ATOM 17082 N N . ALA A 1 35 ? 10.368 20.566 -22.581 1.00 0.00 15 ALA A N 15
ATOM 17083 C CA . ALA A 1 35 ? 9.113 19.964 -23.007 1.00 0.00 15 ALA A CA 15
ATOM 17084 C C . ALA A 1 35 ? 8.022 21.031 -23.110 1.00 0.00 15 ALA A C 15
ATOM 17085 O O . ALA A 1 35 ? 7.359 21.139 -24.138 1.00 0.00 15 ALA A O 15
ATOM 17092 N N . PHE A 1 36 ? 7.860 21.836 -22.054 1.00 0.00 16 PHE A N 15
ATOM 17093 C CA . PHE A 1 36 ? 6.918 22.944 -22.031 1.00 0.00 16 PHE A CA 15
ATOM 17094 C C . PHE A 1 36 ? 7.091 23.817 -23.272 1.00 0.00 16 PHE A C 15
ATOM 17095 O O . PHE A 1 36 ? 6.137 24.025 -24.013 1.00 0.00 16 PHE A O 15
ATOM 17112 N N . ASP A 1 37 ? 8.310 24.312 -23.501 1.00 0.00 17 ASP A N 15
ATOM 17113 C CA . ASP A 1 37 ? 8.624 25.175 -24.629 1.00 0.00 17 ASP A CA 15
ATOM 17114 C C . ASP A 1 37 ? 8.209 24.515 -25.944 1.00 0.00 17 ASP A C 15
ATOM 17115 O O . ASP A 1 37 ? 7.498 25.125 -26.739 1.00 0.00 17 ASP A O 15
ATOM 17124 N N . LEU A 1 38 ? 8.634 23.268 -26.170 1.00 0.00 18 LEU A N 15
ATOM 17125 C CA . LEU A 1 38 ? 8.279 22.552 -27.389 1.00 0.00 18 LEU A CA 15
ATOM 17126 C C . LEU A 1 38 ? 6.762 22.465 -27.549 1.00 0.00 18 LEU A C 15
ATOM 17127 O O . LEU A 1 38 ? 6.226 22.798 -28.606 1.00 0.00 18 LEU A O 15
ATOM 17143 N N . PHE A 1 39 ? 6.065 21.991 -26.514 1.00 0.00 19 PHE A N 15
ATOM 17144 C CA . PHE A 1 39 ? 4.621 21.822 -26.564 1.00 0.00 19 PHE A CA 15
ATOM 17145 C C . PHE A 1 39 ? 3.907 23.165 -26.727 1.00 0.00 19 PHE A C 15
ATOM 17146 O O . PHE A 1 39 ? 2.855 23.233 -27.357 1.00 0.00 19 PHE A O 15
ATOM 17163 N N . ASP A 1 40 ? 4.476 24.247 -26.200 1.00 0.00 20 ASP A N 15
ATOM 17164 C CA . ASP A 1 40 ? 3.998 25.612 -26.383 1.00 0.00 20 ASP A CA 15
ATOM 17165 C C . ASP A 1 40 ? 4.382 26.108 -27.783 1.00 0.00 20 ASP A C 15
ATOM 17166 O O . ASP A 1 40 ? 4.878 27.222 -27.946 1.00 0.00 20 ASP A O 15
ATOM 17175 N N . THR A 1 41 ? 4.130 25.281 -28.801 1.00 0.00 21 THR A N 15
ATOM 17176 C CA . THR A 1 41 ? 4.602 25.448 -30.163 1.00 0.00 21 THR A CA 15
ATOM 17177 C C . THR A 1 41 ? 4.132 26.774 -30.764 1.00 0.00 21 THR A C 15
ATOM 17178 O O . THR A 1 41 ? 4.904 27.463 -31.425 1.00 0.00 21 THR A O 15
ATOM 17189 N N . ASP A 1 42 ? 2.860 27.115 -30.539 1.00 0.00 22 ASP A N 15
ATOM 17190 C CA . ASP A 1 42 ? 2.242 28.346 -31.026 1.00 0.00 22 ASP A CA 15
ATOM 17191 C C . ASP A 1 42 ? 1.737 29.213 -29.871 1.00 0.00 22 ASP A C 15
ATOM 17192 O O . ASP A 1 42 ? 1.640 30.429 -30.020 1.00 0.00 22 ASP A O 15
ATOM 17201 N N . GLY A 1 43 ? 1.446 28.609 -28.713 1.00 0.00 23 GLY A N 15
ATOM 17202 C CA . GLY A 1 43 ? 0.868 29.291 -27.562 1.00 0.00 23 GLY A CA 15
ATOM 17203 C C . GLY A 1 43 ? 1.716 30.468 -27.078 1.00 0.00 23 GLY A C 15
ATOM 17204 O O . GLY A 1 43 ? 1.181 31.441 -26.552 1.00 0.00 23 GLY A O 15
ATOM 17208 N N . SER A 1 44 ? 3.036 30.395 -27.282 1.00 0.00 24 SER A N 15
ATOM 17209 C CA . SER A 1 44 ? 3.975 31.487 -27.089 1.00 0.00 24 SER A CA 15
ATOM 17210 C C . SER A 1 44 ? 3.808 32.170 -25.732 1.00 0.00 24 SER A C 15
ATOM 17211 O O . SER A 1 44 ? 3.620 33.382 -25.648 1.00 0.00 24 SER A O 15
ATOM 17219 N N . GLY A 1 45 ? 3.895 31.374 -24.671 1.00 0.00 25 GLY A N 15
ATOM 17220 C CA . GLY A 1 45 ? 3.714 31.805 -23.298 1.00 0.00 25 GLY A CA 15
ATOM 17221 C C . GLY A 1 45 ? 3.045 30.700 -22.491 1.00 0.00 25 GLY A C 15
ATOM 17222 O O . GLY A 1 45 ? 3.533 30.335 -21.422 1.00 0.00 25 GLY A O 15
ATOM 17226 N N . THR A 1 46 ? 1.921 30.179 -22.991 1.00 0.00 26 THR A N 15
ATOM 17227 C CA . THR A 1 46 ? 1.081 29.237 -22.265 1.00 0.00 26 THR A CA 15
ATOM 17228 C C . THR A 1 46 ? 0.533 28.178 -23.228 1.00 0.00 26 THR A C 15
ATOM 17229 O O . THR A 1 46 ? 0.102 28.499 -24.333 1.00 0.00 26 THR A O 15
ATOM 17240 N N . ILE A 1 47 ? 0.571 26.904 -22.823 1.00 0.00 27 ILE A N 15
ATOM 17241 C CA . ILE A 1 47 ? 0.162 25.782 -23.660 1.00 0.00 27 ILE A CA 15
ATOM 17242 C C . ILE A 1 47 ? -1.363 25.778 -23.740 1.00 0.00 27 ILE A C 15
ATOM 17243 O O . ILE A 1 47 ? -2.020 25.511 -22.738 1.00 0.00 27 ILE A O 15
ATOM 17259 N N . ASP A 1 48 ? -1.941 26.050 -24.911 1.00 0.00 28 ASP A N 15
ATOM 17260 C CA . ASP A 1 48 ? -3.380 25.921 -25.106 1.00 0.00 28 ASP A CA 15
ATOM 17261 C C . ASP A 1 48 ? -3.811 24.469 -24.874 1.00 0.00 28 ASP A C 15
ATOM 17262 O O . ASP A 1 48 ? -3.071 23.550 -25.219 1.00 0.00 28 ASP A O 15
ATOM 17271 N N . ALA A 1 49 ? -5.015 24.254 -24.335 1.00 0.00 29 ALA A N 15
ATOM 17272 C CA . ALA A 1 49 ? -5.622 22.929 -24.203 1.00 0.00 29 ALA A CA 15
ATOM 17273 C C . ALA A 1 49 ? -5.340 22.021 -25.412 1.00 0.00 29 ALA A C 15
ATOM 17274 O O . ALA A 1 49 ? -4.917 20.876 -25.251 1.00 0.00 29 ALA A O 15
ATOM 17281 N N . LYS A 1 50 ? -5.537 22.541 -26.628 1.00 0.00 30 LYS A N 15
ATOM 17282 C CA . LYS A 1 50 ? -5.265 21.822 -27.867 1.00 0.00 30 LYS A CA 15
ATOM 17283 C C . LYS A 1 50 ? -3.797 21.387 -27.950 1.00 0.00 30 LYS A C 15
ATOM 17284 O O . LYS A 1 50 ? -3.503 20.248 -28.306 1.00 0.00 30 LYS A O 15
ATOM 17303 N N . GLU A 1 51 ? -2.867 22.287 -27.621 1.00 0.00 31 GLU A N 15
ATOM 17304 C CA . GLU A 1 51 ? -1.446 21.972 -27.610 1.00 0.00 31 GLU A CA 15
ATOM 17305 C C . GLU A 1 51 ? -1.156 20.891 -26.563 1.00 0.00 31 GLU A C 15
ATOM 17306 O O . GLU A 1 51 ? -0.347 20.001 -26.810 1.00 0.00 31 GLU A O 15
ATOM 17318 N N . LEU A 1 52 ? -1.812 20.942 -25.398 1.00 0.00 32 LEU A N 15
ATOM 17319 C CA . LEU A 1 52 ? -1.628 19.890 -24.404 1.00 0.00 32 LEU A CA 15
ATOM 17320 C C . LEU A 1 52 ? -2.168 18.553 -24.930 1.00 0.00 32 LEU A C 15
ATOM 17321 O O . LEU A 1 52 ? -1.549 17.511 -24.731 1.00 0.00 32 LEU A O 15
ATOM 17337 N N . LYS A 1 53 ? -3.312 18.564 -25.620 1.00 0.00 33 LYS A N 15
ATOM 17338 C CA . LYS A 1 53 ? -3.819 17.379 -26.303 1.00 0.00 33 LYS A CA 15
ATOM 17339 C C . LYS A 1 53 ? -2.788 16.854 -27.306 1.00 0.00 33 LYS A C 15
ATOM 17340 O O . LYS A 1 53 ? -2.474 15.665 -27.281 1.00 0.00 33 LYS A O 15
ATOM 17359 N N . VAL A 1 54 ? -2.229 17.717 -28.161 1.00 0.00 34 VAL A N 15
ATOM 17360 C CA . VAL A 1 54 ? -1.140 17.339 -29.064 1.00 0.00 34 VAL A CA 15
ATOM 17361 C C . VAL A 1 54 ? 0.007 16.695 -28.277 1.00 0.00 34 VAL A C 15
ATOM 17362 O O . VAL A 1 54 ? 0.476 15.615 -28.636 1.00 0.00 34 VAL A O 15
ATOM 17375 N N . ALA A 1 55 ? 0.452 17.347 -27.200 1.00 0.00 35 ALA A N 15
ATOM 17376 C CA . ALA A 1 55 ? 1.516 16.849 -26.342 1.00 0.00 35 ALA A CA 15
ATOM 17377 C C . ALA A 1 55 ? 1.206 15.431 -25.870 1.00 0.00 35 ALA A C 15
ATOM 17378 O O . ALA A 1 55 ? 1.998 14.517 -26.081 1.00 0.00 35 ALA A O 15
ATOM 17385 N N . MET A 1 56 ? 0.042 15.235 -25.252 1.00 0.00 36 MET A N 15
ATOM 17386 C CA . MET A 1 56 ? -0.410 13.931 -24.794 1.00 0.00 36 MET A CA 15
ATOM 17387 C C . MET A 1 56 ? -0.449 12.925 -25.946 1.00 0.00 36 MET A C 15
ATOM 17388 O O . MET A 1 56 ? -0.024 11.780 -25.781 1.00 0.00 36 MET A O 15
ATOM 17402 N N . ARG A 1 57 ? -0.917 13.345 -27.123 1.00 0.00 37 ARG A N 15
ATOM 17403 C CA . ARG A 1 57 ? -0.892 12.501 -28.307 1.00 0.00 37 ARG A CA 15
ATOM 17404 C C . ARG A 1 57 ? 0.541 12.025 -28.565 1.00 0.00 37 ARG A C 15
ATOM 17405 O O . ARG A 1 57 ? 0.781 10.822 -28.653 1.00 0.00 37 ARG A O 15
ATOM 17426 N N . ALA A 1 58 ? 1.492 12.958 -28.654 1.00 0.00 38 ALA A N 15
ATOM 17427 C CA . ALA A 1 58 ? 2.902 12.654 -28.874 1.00 0.00 38 ALA A CA 15
ATOM 17428 C C . ALA A 1 58 ? 3.457 11.741 -27.774 1.00 0.00 38 ALA A C 15
ATOM 17429 O O . ALA A 1 58 ? 4.209 10.813 -28.056 1.00 0.00 38 ALA A O 15
ATOM 17436 N N . LEU A 1 59 ? 3.062 11.984 -26.520 1.00 0.00 39 LEU A N 15
ATOM 17437 C CA . LEU A 1 59 ? 3.420 11.156 -25.373 1.00 0.00 39 LEU A CA 15
ATOM 17438 C C . LEU A 1 59 ? 2.763 9.767 -25.428 1.00 0.00 39 LEU A C 15
ATOM 17439 O O . LEU A 1 59 ? 3.024 8.942 -24.554 1.00 0.00 39 LEU A O 15
ATOM 17455 N N . GLY A 1 60 ? 1.912 9.483 -26.419 1.00 0.00 40 GLY A N 15
ATOM 17456 C CA . GLY A 1 60 ? 1.318 8.169 -26.602 1.00 0.00 40 GLY A CA 15
ATOM 17457 C C . GLY A 1 60 ? 0.110 7.947 -25.694 1.00 0.00 40 GLY A C 15
ATOM 17458 O O . GLY A 1 60 ? -0.244 6.805 -25.409 1.00 0.00 40 GLY A O 15
ATOM 17462 N N . PHE A 1 61 ? -0.548 9.024 -25.258 1.00 0.00 41 PHE A N 15
ATOM 17463 C CA . PHE A 1 61 ? -1.831 8.920 -24.575 1.00 0.00 41 PHE A CA 15
ATOM 17464 C C . PHE A 1 61 ? -2.892 8.586 -25.627 1.00 0.00 41 PHE A C 15
ATOM 17465 O O . PHE A 1 61 ? -2.626 8.632 -26.826 1.00 0.00 41 PHE A O 15
ATOM 17482 N N . GLU A 1 62 ? -4.116 8.304 -25.178 1.00 0.00 42 GLU A N 15
ATOM 17483 C CA . GLU A 1 62 ? -5.288 8.186 -26.030 1.00 0.00 42 GLU A CA 15
ATOM 17484 C C . GLU A 1 62 ? -6.254 9.280 -25.566 1.00 0.00 42 GLU A C 15
ATOM 17485 O O . GLU A 1 62 ? -6.851 9.110 -24.505 1.00 0.00 42 GLU A O 15
ATOM 17497 N N . PRO A 1 63 ? -6.354 10.419 -26.279 1.00 0.00 43 PRO A N 15
ATOM 17498 C CA . PRO A 1 63 ? -7.177 11.563 -25.901 1.00 0.00 43 PRO A CA 15
ATOM 17499 C C . PRO A 1 63 ? -8.670 11.289 -25.655 1.00 0.00 43 PRO A C 15
ATOM 17500 O O . PRO A 1 63 ? -9.526 11.714 -26.430 1.00 0.00 43 PRO A O 15
ATOM 17511 N N . LYS A 1 64 ? -9.000 10.646 -24.533 1.00 0.00 44 LYS A N 15
ATOM 17512 C CA . LYS A 1 64 ? -10.367 10.514 -24.061 1.00 0.00 44 LYS A CA 15
ATOM 17513 C C . LYS A 1 64 ? -10.844 11.898 -23.622 1.00 0.00 44 LYS A C 15
ATOM 17514 O O . LYS A 1 64 ? -10.648 12.281 -22.468 1.00 0.00 44 LYS A O 15
ATOM 17533 N N . LYS A 1 65 ? -11.444 12.634 -24.561 1.00 0.00 45 LYS A N 15
ATOM 17534 C CA . LYS A 1 65 ? -11.945 14.000 -24.430 1.00 0.00 45 LYS A CA 15
ATOM 17535 C C . LYS A 1 65 ? -12.444 14.327 -23.019 1.00 0.00 45 LYS A C 15
ATOM 17536 O O . LYS A 1 65 ? -12.061 15.345 -22.452 1.00 0.00 45 LYS A O 15
ATOM 17555 N N . GLU A 1 66 ? -13.283 13.459 -22.450 1.00 0.00 46 GLU A N 15
ATOM 17556 C CA . GLU A 1 66 ? -13.816 13.611 -21.102 1.00 0.00 46 GLU A CA 15
ATOM 17557 C C . GLU A 1 66 ? -12.681 13.807 -20.087 1.00 0.00 46 GLU A C 15
ATOM 17558 O O . GLU A 1 66 ? -12.625 14.804 -19.366 1.00 0.00 46 GLU A O 15
ATOM 17570 N N . GLU A 1 67 ? -11.779 12.825 -20.030 1.00 0.00 47 GLU A N 15
ATOM 17571 C CA . GLU A 1 67 ? -10.688 12.785 -19.072 1.00 0.00 47 GLU A CA 15
ATOM 17572 C C . GLU A 1 67 ? -9.704 13.913 -19.366 1.00 0.00 47 GLU A C 15
ATOM 17573 O O . GLU A 1 67 ? -9.247 14.590 -18.448 1.00 0.00 47 GLU A O 15
ATOM 17585 N N . ILE A 1 68 ? -9.397 14.122 -20.649 1.00 0.00 48 ILE A N 15
ATOM 17586 C CA . ILE A 1 68 ? -8.559 15.222 -21.108 1.00 0.00 48 ILE A CA 15
ATOM 17587 C C . ILE A 1 68 ? -9.094 16.545 -20.550 1.00 0.00 48 ILE A C 15
ATOM 17588 O O . ILE A 1 68 ? -8.364 17.268 -19.875 1.00 0.00 48 ILE A O 15
ATOM 17604 N N . LYS A 1 69 ? -10.366 16.856 -20.812 1.00 0.00 49 LYS A N 15
ATOM 17605 C CA . LYS A 1 69 ? -10.997 18.077 -20.356 1.00 0.00 49 LYS A CA 15
ATOM 17606 C C . LYS A 1 69 ? -10.925 18.186 -18.834 1.00 0.00 49 LYS A C 15
ATOM 17607 O O . LYS A 1 69 ? -10.505 19.221 -18.318 1.00 0.00 49 LYS A O 15
ATOM 17626 N N . LYS A 1 70 ? -11.346 17.141 -18.113 1.00 0.00 50 LYS A N 15
ATOM 17627 C CA . LYS A 1 70 ? -11.311 17.141 -16.655 1.00 0.00 50 LYS A CA 15
ATOM 17628 C C . LYS A 1 70 ? -9.904 17.477 -16.154 1.00 0.00 50 LYS A C 15
ATOM 17629 O O . LYS A 1 70 ? -9.719 18.453 -15.428 1.00 0.00 50 LYS A O 15
ATOM 17648 N N . MET A 1 71 ? -8.907 16.691 -16.570 1.00 0.00 51 MET A N 15
ATOM 17649 C CA . MET A 1 71 ? -7.526 16.869 -16.170 1.00 0.00 51 MET A CA 15
ATOM 17650 C C . MET A 1 71 ? -7.055 18.293 -16.482 1.00 0.00 51 MET A C 15
ATOM 17651 O O . MET A 1 71 ? -6.599 19.002 -15.585 1.00 0.00 51 MET A O 15
ATOM 17665 N N . ILE A 1 72 ? -7.211 18.735 -17.734 1.00 0.00 52 ILE A N 15
ATOM 17666 C CA . ILE A 1 72 ? -6.871 20.094 -18.141 1.00 0.00 52 ILE A CA 15
ATOM 17667 C C . ILE A 1 72 ? -7.509 21.105 -17.187 1.00 0.00 52 ILE A C 15
ATOM 17668 O O . ILE A 1 72 ? -6.818 21.988 -16.690 1.00 0.00 52 ILE A O 15
ATOM 17684 N N . SER A 1 73 ? -8.807 20.975 -16.913 1.00 0.00 53 SER A N 15
ATOM 17685 C CA . SER A 1 73 ? -9.506 21.894 -16.025 1.00 0.00 53 SER A CA 15
ATOM 17686 C C . SER A 1 73 ? -8.884 21.891 -14.626 1.00 0.00 53 SER A C 15
ATOM 17687 O O . SER A 1 73 ? -8.622 22.950 -14.067 1.00 0.00 53 SER A O 15
ATOM 17695 N N . GLU A 1 74 ? -8.633 20.704 -14.066 1.00 0.00 54 GLU A N 15
ATOM 17696 C CA . GLU A 1 74 ? -8.004 20.570 -12.757 1.00 0.00 54 GLU A CA 15
ATOM 17697 C C . GLU A 1 74 ? -6.641 21.271 -12.725 1.00 0.00 54 GLU A C 15
ATOM 17698 O O . GLU A 1 74 ? -6.329 21.969 -11.763 1.00 0.00 54 GLU A O 15
ATOM 17710 N N . ILE A 1 75 ? -5.822 21.082 -13.762 1.00 0.00 55 ILE A N 15
ATOM 17711 C CA . ILE A 1 75 ? -4.505 21.712 -13.839 1.00 0.00 55 ILE A CA 15
ATOM 17712 C C . ILE A 1 75 ? -4.634 23.221 -14.091 1.00 0.00 55 ILE A C 15
ATOM 17713 O O . ILE A 1 75 ? -3.814 24.004 -13.609 1.00 0.00 55 ILE A O 15
ATOM 17729 N N . ASP A 1 76 ? -5.647 23.642 -14.852 1.00 0.00 56 ASP A N 15
ATOM 17730 C CA . ASP A 1 76 ? -5.882 25.035 -15.196 1.00 0.00 56 ASP A CA 15
ATOM 17731 C C . ASP A 1 76 ? -6.426 25.806 -13.989 1.00 0.00 56 ASP A C 15
ATOM 17732 O O . ASP A 1 76 ? -7.592 26.193 -13.956 1.00 0.00 56 ASP A O 15
ATOM 17741 N N . LYS A 1 77 ? -5.561 26.063 -13.009 1.00 0.00 57 LYS A N 15
ATOM 17742 C CA . LYS A 1 77 ? -5.885 26.893 -11.859 1.00 0.00 57 LYS A CA 15
ATOM 17743 C C . LYS A 1 77 ? -6.276 28.311 -12.295 1.00 0.00 57 LYS A C 15
ATOM 17744 O O . LYS A 1 77 ? -7.218 28.884 -11.753 1.00 0.00 57 LYS A O 15
ATOM 17763 N N . ASP A 1 78 ? -5.514 28.889 -13.231 1.00 0.00 58 ASP A N 15
ATOM 17764 C CA . ASP A 1 78 ? -5.612 30.300 -13.608 1.00 0.00 58 ASP A CA 15
ATOM 17765 C C . ASP A 1 78 ? -5.426 30.538 -15.112 1.00 0.00 58 ASP A C 15
ATOM 17766 O O . ASP A 1 78 ? -5.959 31.508 -15.648 1.00 0.00 58 ASP A O 15
ATOM 17775 N N . GLY A 1 79 ? -4.670 29.676 -15.802 1.00 0.00 59 GLY A N 15
ATOM 17776 C CA . GLY A 1 79 ? -4.287 29.857 -17.203 1.00 0.00 59 GLY A CA 15
ATOM 17777 C C . GLY A 1 79 ? -5.452 30.008 -18.200 1.00 0.00 59 GLY A C 15
ATOM 17778 O O . GLY A 1 79 ? -5.225 30.386 -19.349 1.00 0.00 59 GLY A O 15
ATOM 17782 N N . SER A 1 80 ? -6.690 29.721 -17.784 1.00 0.00 60 SER A N 15
ATOM 17783 C CA . SER A 1 80 ? -7.920 30.013 -18.513 1.00 0.00 60 SER A CA 15
ATOM 17784 C C . SER A 1 80 ? -7.885 29.521 -19.962 1.00 0.00 60 SER A C 15
ATOM 17785 O O . SER A 1 80 ? -7.817 30.319 -20.894 1.00 0.00 60 SER A O 15
ATOM 17793 N N . GLY A 1 81 ? -7.929 28.202 -20.154 1.00 0.00 61 GLY A N 15
ATOM 17794 C CA . GLY A 1 81 ? -7.880 27.584 -21.472 1.00 0.00 61 GLY A CA 15
ATOM 17795 C C . GLY A 1 81 ? -6.444 27.279 -21.895 1.00 0.00 61 GLY A C 15
ATOM 17796 O O . GLY A 1 81 ? -6.218 26.343 -22.667 1.00 0.00 61 GLY A O 15
ATOM 17800 N N . THR A 1 82 ? -5.475 28.046 -21.378 1.00 0.00 62 THR A N 15
ATOM 17801 C CA . THR A 1 82 ? -4.065 27.740 -21.523 1.00 0.00 62 THR A CA 15
ATOM 17802 C C . THR A 1 82 ? -3.519 27.205 -20.198 1.00 0.00 62 THR A C 15
ATOM 17803 O O . THR A 1 82 ? -4.160 27.345 -19.158 1.00 0.00 62 THR A O 15
ATOM 17814 N N . ILE A 1 83 ? -2.348 26.570 -20.253 1.00 0.00 63 ILE A N 15
ATOM 17815 C CA . ILE A 1 83 ? -1.626 26.010 -19.127 1.00 0.00 63 ILE A CA 15
ATOM 17816 C C . ILE A 1 83 ? -0.266 26.712 -19.083 1.00 0.00 63 ILE A C 15
ATOM 17817 O O . ILE A 1 83 ? 0.528 26.604 -20.019 1.00 0.00 63 ILE A O 15
ATOM 17833 N N . ASP A 1 84 ? -0.016 27.472 -18.014 1.00 0.00 64 ASP A N 15
ATOM 17834 C CA . ASP A 1 84 ? 1.241 28.167 -17.777 1.00 0.00 64 ASP A CA 15
ATOM 17835 C C . ASP A 1 84 ? 2.333 27.176 -17.370 1.00 0.00 64 ASP A C 15
ATOM 17836 O O . ASP A 1 84 ? 2.032 26.075 -16.909 1.00 0.00 64 ASP A O 15
ATOM 17845 N N . PHE A 1 85 ? 3.602 27.581 -17.500 1.00 0.00 65 PHE A N 15
ATOM 17846 C CA . PHE A 1 85 ? 4.745 26.780 -17.081 1.00 0.00 65 PHE A CA 15
ATOM 17847 C C . PHE A 1 85 ? 4.578 26.245 -15.657 1.00 0.00 65 PHE A C 15
ATOM 17848 O O . PHE A 1 85 ? 4.823 25.067 -15.430 1.00 0.00 65 PHE A O 15
ATOM 17865 N N . GLU A 1 86 ? 4.138 27.071 -14.703 1.00 0.00 66 GLU A N 15
ATOM 17866 C CA . GLU A 1 86 ? 3.948 26.621 -13.328 1.00 0.00 66 GLU A CA 15
ATOM 17867 C C . GLU A 1 86 ? 2.898 25.503 -13.257 1.00 0.00 66 GLU A C 15
ATOM 17868 O O . GLU A 1 86 ? 3.107 24.476 -12.610 1.00 0.00 66 GLU A O 15
ATOM 17880 N N . GLU A 1 87 ? 1.761 25.696 -13.928 1.00 0.00 67 GLU A N 15
ATOM 17881 C CA . GLU A 1 87 ? 0.682 24.717 -13.956 1.00 0.00 67 GLU A CA 15
ATOM 17882 C C . GLU A 1 87 ? 1.183 23.410 -14.594 1.00 0.00 67 GLU A C 15
ATOM 17883 O O . GLU A 1 87 ? 0.983 22.323 -14.051 1.00 0.00 67 GLU A O 15
ATOM 17895 N N . PHE A 1 88 ? 1.875 23.517 -15.732 1.00 0.00 68 PHE A N 15
ATOM 17896 C CA . PHE A 1 88 ? 2.459 22.373 -16.418 1.00 0.00 68 PHE A CA 15
ATOM 17897 C C . PHE A 1 88 ? 3.449 21.645 -15.506 1.00 0.00 68 PHE A C 15
ATOM 17898 O O . PHE A 1 88 ? 3.383 20.429 -15.358 1.00 0.00 68 PHE A O 15
ATOM 17915 N N . LEU A 1 89 ? 4.361 22.387 -14.880 1.00 0.00 69 LEU A N 15
ATOM 17916 C CA . LEU A 1 89 ? 5.325 21.857 -13.930 1.00 0.00 69 LEU A CA 15
ATOM 17917 C C . LEU A 1 89 ? 4.598 21.111 -12.812 1.00 0.00 69 LEU A C 15
ATOM 17918 O O . LEU A 1 89 ? 4.993 20.003 -12.460 1.00 0.00 69 LEU A O 15
ATOM 17934 N N . THR A 1 90 ? 3.524 21.691 -12.270 1.00 0.00 70 THR A N 15
ATOM 17935 C CA . THR A 1 90 ? 2.709 21.025 -11.261 1.00 0.00 70 THR A CA 15
ATOM 17936 C C . THR A 1 90 ? 2.183 19.688 -11.800 1.00 0.00 70 THR A C 15
ATOM 17937 O O . THR A 1 90 ? 2.364 18.655 -11.158 1.00 0.00 70 THR A O 15
ATOM 17948 N N . MET A 1 91 ? 1.558 19.697 -12.984 1.00 0.00 71 MET A N 15
ATOM 17949 C CA . MET A 1 91 ? 1.060 18.481 -13.620 1.00 0.00 71 MET A CA 15
ATOM 17950 C C . MET A 1 91 ? 2.174 17.434 -13.735 1.00 0.00 71 MET A C 15
ATOM 17951 O O . MET A 1 91 ? 2.011 16.304 -13.290 1.00 0.00 71 MET A O 15
ATOM 17965 N N . MET A 1 92 ? 3.316 17.822 -14.301 1.00 0.00 72 MET A N 15
ATOM 17966 C CA . MET A 1 92 ? 4.452 16.931 -14.491 1.00 0.00 72 MET A CA 15
ATOM 17967 C C . MET A 1 92 ? 4.963 16.397 -13.147 1.00 0.00 72 MET A C 15
ATOM 17968 O O . MET A 1 92 ? 5.281 15.216 -13.029 1.00 0.00 72 MET A O 15
ATOM 17982 N N . THR A 1 93 ? 5.033 17.246 -12.118 1.00 0.00 73 THR A N 15
ATOM 17983 C CA . THR A 1 93 ? 5.370 16.803 -10.770 1.00 0.00 73 THR A CA 15
ATOM 17984 C C . THR A 1 93 ? 4.364 15.738 -10.315 1.00 0.00 73 THR A C 15
ATOM 17985 O O . THR A 1 93 ? 4.753 14.691 -9.797 1.00 0.00 73 THR A O 15
ATOM 17996 N N . ALA A 1 94 ? 3.072 15.977 -10.547 1.00 0.00 74 ALA A N 15
ATOM 17997 C CA . ALA A 1 94 ? 2.008 15.018 -10.278 1.00 0.00 74 ALA A CA 15
ATOM 17998 C C . ALA A 1 94 ? 1.975 13.906 -11.339 1.00 0.00 74 ALA A C 15
ATOM 17999 O O . ALA A 1 94 ? 0.948 13.686 -11.976 1.00 0.00 74 ALA A O 15
ATOM 18006 N N . LYS A 1 95 ? 3.085 13.167 -11.457 1.00 0.00 75 LYS A N 15
ATOM 18007 C CA . LYS A 1 95 ? 3.282 12.016 -12.334 1.00 0.00 75 LYS A CA 15
ATOM 18008 C C . LYS A 1 95 ? 3.453 12.429 -13.803 1.00 0.00 75 LYS A C 15
ATOM 18009 O O . LYS A 1 95 ? 2.483 12.520 -14.551 1.00 0.00 75 LYS A O 15
ATOM 18028 N N . MET A 1 96 ? 4.708 12.616 -14.225 1.00 0.00 76 MET A N 15
ATOM 18029 C CA . MET A 1 96 ? 5.079 12.894 -15.609 1.00 0.00 76 MET A CA 15
ATOM 18030 C C . MET A 1 96 ? 4.415 11.908 -16.580 1.00 0.00 76 MET A C 15
ATOM 18031 O O . MET A 1 96 ? 3.923 12.384 -17.627 1.00 0.00 76 MET A O 15
ATOM 18046 N N . ARG A 1 21 ? 15.775 14.360 -1.200 1.00 0.00 1 ARG A N 16
ATOM 18047 C CA . ARG A 1 21 ? 15.676 14.262 -2.667 1.00 0.00 1 ARG A CA 16
ATOM 18048 C C . ARG A 1 21 ? 14.844 15.427 -3.214 1.00 0.00 1 ARG A C 16
ATOM 18049 O O . ARG A 1 21 ? 13.694 15.599 -2.826 1.00 0.00 1 ARG A O 16
ATOM 18070 N N . VAL A 1 22 ? 15.429 16.222 -4.114 1.00 0.00 2 VAL A N 16
ATOM 18071 C CA . VAL A 1 22 ? 14.777 17.389 -4.702 1.00 0.00 2 VAL A CA 16
ATOM 18072 C C . VAL A 1 22 ? 13.597 17.011 -5.607 1.00 0.00 2 VAL A C 16
ATOM 18073 O O . VAL A 1 22 ? 12.739 17.846 -5.887 1.00 0.00 2 VAL A O 16
ATOM 18086 N N . GLY A 1 23 ? 13.564 15.778 -6.119 1.00 0.00 3 GLY A N 16
ATOM 18087 C CA . GLY A 1 23 ? 12.496 15.315 -6.992 1.00 0.00 3 GLY A CA 16
ATOM 18088 C C . GLY A 1 23 ? 12.742 15.799 -8.416 1.00 0.00 3 GLY A C 16
ATOM 18089 O O . GLY A 1 23 ? 12.952 14.981 -9.315 1.00 0.00 3 GLY A O 16
ATOM 18093 N N . LEU A 1 24 ? 12.755 17.122 -8.606 1.00 0.00 4 LEU A N 16
ATOM 18094 C CA . LEU A 1 24 ? 13.051 17.787 -9.867 1.00 0.00 4 LEU A CA 16
ATOM 18095 C C . LEU A 1 24 ? 14.354 18.579 -9.736 1.00 0.00 4 LEU A C 16
ATOM 18096 O O . LEU A 1 24 ? 14.352 19.692 -9.215 1.00 0.00 4 LEU A O 16
ATOM 18112 N N . THR A 1 25 ? 15.473 18.028 -10.216 1.00 0.00 5 THR A N 16
ATOM 18113 C CA . THR A 1 25 ? 16.722 18.777 -10.297 1.00 0.00 5 THR A CA 16
ATOM 18114 C C . THR A 1 25 ? 16.584 19.930 -11.295 1.00 0.00 5 THR A C 16
ATOM 18115 O O . THR A 1 25 ? 15.701 19.925 -12.152 1.00 0.00 5 THR A O 16
ATOM 18126 N N . GLU A 1 26 ? 17.506 20.891 -11.237 1.00 0.00 6 GLU A N 16
ATOM 18127 C CA . GLU A 1 26 ? 17.622 21.943 -12.238 1.00 0.00 6 GLU A CA 16
ATOM 18128 C C . GLU A 1 26 ? 17.729 21.350 -13.647 1.00 0.00 6 GLU A C 16
ATOM 18129 O O . GLU A 1 26 ? 17.237 21.938 -14.606 1.00 0.00 6 GLU A O 16
ATOM 18141 N N . GLU A 1 27 ? 18.386 20.199 -13.804 1.00 0.00 7 GLU A N 16
ATOM 18142 C CA . GLU A 1 27 ? 18.464 19.533 -15.097 1.00 0.00 7 GLU A CA 16
ATOM 18143 C C . GLU A 1 27 ? 17.066 19.096 -15.542 1.00 0.00 7 GLU A C 16
ATOM 18144 O O . GLU A 1 27 ? 16.629 19.431 -16.642 1.00 0.00 7 GLU A O 16
ATOM 18156 N N . GLN A 1 28 ? 16.341 18.389 -14.672 1.00 0.00 8 GLN A N 16
ATOM 18157 C CA . GLN A 1 28 ? 14.966 18.013 -14.968 1.00 0.00 8 GLN A CA 16
ATOM 18158 C C . GLN A 1 28 ? 14.133 19.254 -15.303 1.00 0.00 8 GLN A C 16
ATOM 18159 O O . GLN A 1 28 ? 13.411 19.257 -16.293 1.00 0.00 8 GLN A O 16
ATOM 18173 N N . LYS A 1 29 ? 14.244 20.326 -14.518 1.00 0.00 9 LYS A N 16
ATOM 18174 C CA . LYS A 1 29 ? 13.517 21.558 -14.797 1.00 0.00 9 LYS A CA 16
ATOM 18175 C C . LYS A 1 29 ? 13.898 22.147 -16.166 1.00 0.00 9 LYS A C 16
ATOM 18176 O O . LYS A 1 29 ? 13.015 22.598 -16.893 1.00 0.00 9 LYS A O 16
ATOM 18195 N N . GLN A 1 30 ? 15.176 22.109 -16.559 1.00 0.00 10 GLN A N 16
ATOM 18196 C CA . GLN A 1 30 ? 15.575 22.487 -17.916 1.00 0.00 10 GLN A CA 16
ATOM 18197 C C . GLN A 1 30 ? 14.870 21.612 -18.961 1.00 0.00 10 GLN A C 16
ATOM 18198 O O . GLN A 1 30 ? 14.316 22.131 -19.929 1.00 0.00 10 GLN A O 16
ATOM 18212 N N . GLU A 1 31 ? 14.871 20.290 -18.771 1.00 0.00 11 GLU A N 16
ATOM 18213 C CA . GLU A 1 31 ? 14.180 19.374 -19.676 1.00 0.00 11 GLU A CA 16
ATOM 18214 C C . GLU A 1 31 ? 12.688 19.732 -19.775 1.00 0.00 11 GLU A C 16
ATOM 18215 O O . GLU A 1 31 ? 12.131 19.827 -20.869 1.00 0.00 11 GLU A O 16
ATOM 18227 N N . ILE A 1 32 ? 12.041 19.951 -18.629 1.00 0.00 12 ILE A N 16
ATOM 18228 C CA . ILE A 1 32 ? 10.635 20.331 -18.545 1.00 0.00 12 ILE A CA 16
ATOM 18229 C C . ILE A 1 32 ? 10.409 21.664 -19.272 1.00 0.00 12 ILE A C 16
ATOM 18230 O O . ILE A 1 32 ? 9.443 21.793 -20.019 1.00 0.00 12 ILE A O 16
ATOM 18246 N N . ARG A 1 33 ? 11.292 22.649 -19.089 1.00 0.00 13 ARG A N 16
ATOM 18247 C CA . ARG A 1 33 ? 11.259 23.898 -19.844 1.00 0.00 13 ARG A CA 16
ATOM 18248 C C . ARG A 1 33 ? 11.330 23.613 -21.347 1.00 0.00 13 ARG A C 16
ATOM 18249 O O . ARG A 1 33 ? 10.482 24.090 -22.095 1.00 0.00 13 ARG A O 16
ATOM 18270 N N . GLU A 1 34 ? 12.309 22.831 -21.804 1.00 0.00 14 GLU A N 16
ATOM 18271 C CA . GLU A 1 34 ? 12.441 22.484 -23.209 1.00 0.00 14 GLU A CA 16
ATOM 18272 C C . GLU A 1 34 ? 11.135 21.880 -23.749 1.00 0.00 14 GLU A C 16
ATOM 18273 O O . GLU A 1 34 ? 10.588 22.352 -24.747 1.00 0.00 14 GLU A O 16
ATOM 18285 N N . ALA A 1 35 ? 10.626 20.847 -23.071 1.00 0.00 15 ALA A N 16
ATOM 18286 C CA . ALA A 1 35 ? 9.374 20.200 -23.438 1.00 0.00 15 ALA A CA 16
ATOM 18287 C C . ALA A 1 35 ? 8.236 21.223 -23.503 1.00 0.00 15 ALA A C 16
ATOM 18288 O O . ALA A 1 35 ? 7.520 21.299 -24.499 1.00 0.00 15 ALA A O 16
ATOM 18295 N N . PHE A 1 36 ? 8.088 22.021 -22.443 1.00 0.00 16 PHE A N 16
ATOM 18296 C CA . PHE A 1 36 ? 7.078 23.063 -22.347 1.00 0.00 16 PHE A CA 16
ATOM 18297 C C . PHE A 1 36 ? 7.146 23.981 -23.564 1.00 0.00 16 PHE A C 16
ATOM 18298 O O . PHE A 1 36 ? 6.145 24.194 -24.239 1.00 0.00 16 PHE A O 16
ATOM 18315 N N . ASP A 1 37 ? 8.339 24.513 -23.840 1.00 0.00 17 ASP A N 16
ATOM 18316 C CA . ASP A 1 37 ? 8.600 25.414 -24.949 1.00 0.00 17 ASP A CA 16
ATOM 18317 C C . ASP A 1 37 ? 8.181 24.772 -26.271 1.00 0.00 17 ASP A C 16
ATOM 18318 O O . ASP A 1 37 ? 7.436 25.377 -27.035 1.00 0.00 17 ASP A O 16
ATOM 18327 N N . LEU A 1 38 ? 8.641 23.545 -26.535 1.00 0.00 18 LEU A N 16
ATOM 18328 C CA . LEU A 1 38 ? 8.272 22.840 -27.757 1.00 0.00 18 LEU A CA 16
ATOM 18329 C C . LEU A 1 38 ? 6.753 22.703 -27.863 1.00 0.00 18 LEU A C 16
ATOM 18330 O O . LEU A 1 38 ? 6.168 23.027 -28.897 1.00 0.00 18 LEU A O 16
ATOM 18346 N N . PHE A 1 39 ? 6.114 22.190 -26.807 1.00 0.00 19 PHE A N 16
ATOM 18347 C CA . PHE A 1 39 ? 4.672 22.000 -26.807 1.00 0.00 19 PHE A CA 16
ATOM 18348 C C . PHE A 1 39 ? 3.949 23.331 -27.003 1.00 0.00 19 PHE A C 16
ATOM 18349 O O . PHE A 1 39 ? 2.947 23.382 -27.709 1.00 0.00 19 PHE A O 16
ATOM 18366 N N . ASP A 1 40 ? 4.455 24.417 -26.418 1.00 0.00 20 ASP A N 16
ATOM 18367 C CA . ASP A 1 40 ? 3.988 25.768 -26.695 1.00 0.00 20 ASP A CA 16
ATOM 18368 C C . ASP A 1 40 ? 4.511 26.210 -28.069 1.00 0.00 20 ASP A C 16
ATOM 18369 O O . ASP A 1 40 ? 5.178 27.234 -28.207 1.00 0.00 20 ASP A O 16
ATOM 18378 N N . THR A 1 41 ? 4.175 25.446 -29.108 1.00 0.00 21 THR A N 16
ATOM 18379 C CA . THR A 1 41 ? 4.603 25.682 -30.474 1.00 0.00 21 THR A CA 16
ATOM 18380 C C . THR A 1 41 ? 4.098 27.047 -30.961 1.00 0.00 21 THR A C 16
ATOM 18381 O O . THR A 1 41 ? 4.742 27.691 -31.784 1.00 0.00 21 THR A O 16
ATOM 18392 N N . ASP A 1 42 ? 2.964 27.508 -30.416 1.00 0.00 22 ASP A N 16
ATOM 18393 C CA . ASP A 1 42 ? 2.396 28.824 -30.688 1.00 0.00 22 ASP A CA 16
ATOM 18394 C C . ASP A 1 42 ? 3.078 29.940 -29.882 1.00 0.00 22 ASP A C 16
ATOM 18395 O O . ASP A 1 42 ? 2.568 31.060 -29.865 1.00 0.00 22 ASP A O 16
ATOM 18404 N N . GLY A 1 43 ? 4.192 29.663 -29.190 1.00 0.00 23 GLY A N 16
ATOM 18405 C CA . GLY A 1 43 ? 5.007 30.655 -28.492 1.00 0.00 23 GLY A CA 16
ATOM 18406 C C . GLY A 1 43 ? 4.190 31.606 -27.616 1.00 0.00 23 GLY A C 16
ATOM 18407 O O . GLY A 1 43 ? 4.497 32.791 -27.520 1.00 0.00 23 GLY A O 16
ATOM 18411 N N . SER A 1 44 ? 3.140 31.084 -26.979 1.00 0.00 24 SER A N 16
ATOM 18412 C CA . SER A 1 44 ? 2.147 31.862 -26.255 1.00 0.00 24 SER A CA 16
ATOM 18413 C C . SER A 1 44 ? 2.450 31.947 -24.754 1.00 0.00 24 SER A C 16
ATOM 18414 O O . SER A 1 44 ? 1.636 32.455 -23.985 1.00 0.00 24 SER A O 16
ATOM 18422 N N . GLY A 1 45 ? 3.581 31.393 -24.312 1.00 0.00 25 GLY A N 16
ATOM 18423 C CA . GLY A 1 45 ? 3.943 31.290 -22.901 1.00 0.00 25 GLY A CA 16
ATOM 18424 C C . GLY A 1 45 ? 2.983 30.382 -22.125 1.00 0.00 25 GLY A C 16
ATOM 18425 O O . GLY A 1 45 ? 2.975 30.388 -20.897 1.00 0.00 25 GLY A O 16
ATOM 18429 N N . THR A 1 46 ? 2.179 29.597 -22.840 1.00 0.00 26 THR A N 16
ATOM 18430 C CA . THR A 1 46 ? 1.067 28.817 -22.337 1.00 0.00 26 THR A CA 16
ATOM 18431 C C . THR A 1 46 ? 0.894 27.661 -23.316 1.00 0.00 26 THR A C 16
ATOM 18432 O O . THR A 1 46 ? 0.935 27.887 -24.523 1.00 0.00 26 THR A O 16
ATOM 18443 N N . ILE A 1 47 ? 0.715 26.434 -22.826 1.00 0.00 27 ILE A N 16
ATOM 18444 C CA . ILE A 1 47 ? 0.327 25.332 -23.693 1.00 0.00 27 ILE A CA 16
ATOM 18445 C C . ILE A 1 47 ? -1.196 25.386 -23.775 1.00 0.00 27 ILE A C 16
ATOM 18446 O O . ILE A 1 47 ? -1.868 25.043 -22.804 1.00 0.00 27 ILE A O 16
ATOM 18462 N N . ASP A 1 48 ? -1.747 25.838 -24.901 1.00 0.00 28 ASP A N 16
ATOM 18463 C CA . ASP A 1 48 ? -3.188 25.808 -25.115 1.00 0.00 28 ASP A CA 16
ATOM 18464 C C . ASP A 1 48 ? -3.682 24.358 -25.100 1.00 0.00 28 ASP A C 16
ATOM 18465 O O . ASP A 1 48 ? -2.951 23.460 -25.512 1.00 0.00 28 ASP A O 16
ATOM 18474 N N . ALA A 1 49 ? -4.921 24.126 -24.662 1.00 0.00 29 ALA A N 16
ATOM 18475 C CA . ALA A 1 49 ? -5.587 22.827 -24.691 1.00 0.00 29 ALA A CA 16
ATOM 18476 C C . ALA A 1 49 ? -5.267 22.020 -25.958 1.00 0.00 29 ALA A C 16
ATOM 18477 O O . ALA A 1 49 ? -4.902 20.849 -25.870 1.00 0.00 29 ALA A O 16
ATOM 18484 N N . LYS A 1 50 ? -5.379 22.643 -27.134 1.00 0.00 30 LYS A N 16
ATOM 18485 C CA . LYS A 1 50 ? -5.058 22.000 -28.404 1.00 0.00 30 LYS A CA 16
ATOM 18486 C C . LYS A 1 50 ? -3.608 21.503 -28.418 1.00 0.00 30 LYS A C 16
ATOM 18487 O O . LYS A 1 50 ? -3.333 20.359 -28.778 1.00 0.00 30 LYS A O 16
ATOM 18506 N N . GLU A 1 51 ? -2.670 22.363 -28.014 1.00 0.00 31 GLU A N 16
ATOM 18507 C CA . GLU A 1 51 ? -1.260 22.019 -27.949 1.00 0.00 31 GLU A CA 16
ATOM 18508 C C . GLU A 1 51 ? -1.039 20.889 -26.938 1.00 0.00 31 GLU A C 16
ATOM 18509 O O . GLU A 1 51 ? -0.239 19.986 -27.175 1.00 0.00 31 GLU A O 16
ATOM 18521 N N . LEU A 1 52 ? -1.751 20.921 -25.807 1.00 0.00 32 LEU A N 16
ATOM 18522 C CA . LEU A 1 52 ? -1.666 19.849 -24.823 1.00 0.00 32 LEU A CA 16
ATOM 18523 C C . LEU A 1 52 ? -2.175 18.540 -25.434 1.00 0.00 32 LEU A C 16
ATOM 18524 O O . LEU A 1 52 ? -1.575 17.489 -25.232 1.00 0.00 32 LEU A O 16
ATOM 18540 N N . LYS A 1 53 ? -3.272 18.588 -26.194 1.00 0.00 33 LYS A N 16
ATOM 18541 C CA . LYS A 1 53 ? -3.771 17.425 -26.912 1.00 0.00 33 LYS A CA 16
ATOM 18542 C C . LYS A 1 53 ? -2.712 16.904 -27.889 1.00 0.00 33 LYS A C 16
ATOM 18543 O O . LYS A 1 53 ? -2.437 15.707 -27.895 1.00 0.00 33 LYS A O 16
ATOM 18562 N N . VAL A 1 54 ? -2.097 17.781 -28.691 1.00 0.00 34 VAL A N 16
ATOM 18563 C CA . VAL A 1 54 ? -0.972 17.407 -29.550 1.00 0.00 34 VAL A CA 16
ATOM 18564 C C . VAL A 1 54 ? 0.108 16.694 -28.726 1.00 0.00 34 VAL A C 16
ATOM 18565 O O . VAL A 1 54 ? 0.538 15.596 -29.080 1.00 0.00 34 VAL A O 16
ATOM 18578 N N . ALA A 1 55 ? 0.538 17.308 -27.619 1.00 0.00 35 ALA A N 16
ATOM 18579 C CA . ALA A 1 55 ? 1.533 16.736 -26.725 1.00 0.00 35 ALA A CA 16
ATOM 18580 C C . ALA A 1 55 ? 1.124 15.328 -26.288 1.00 0.00 35 ALA A C 16
ATOM 18581 O O . ALA A 1 55 ? 1.885 14.382 -26.446 1.00 0.00 35 ALA A O 16
ATOM 18588 N N . MET A 1 56 ? -0.089 15.176 -25.759 1.00 0.00 36 MET A N 16
ATOM 18589 C CA . MET A 1 56 ? -0.613 13.895 -25.309 1.00 0.00 36 MET A CA 16
ATOM 18590 C C . MET A 1 56 ? -0.659 12.875 -26.449 1.00 0.00 36 MET A C 16
ATOM 18591 O O . MET A 1 56 ? -0.303 11.714 -26.250 1.00 0.00 36 MET A O 16
ATOM 18605 N N . ARG A 1 57 ? -1.041 13.296 -27.655 1.00 0.00 37 ARG A N 16
ATOM 18606 C CA . ARG A 1 57 ? -0.965 12.440 -28.829 1.00 0.00 37 ARG A CA 16
ATOM 18607 C C . ARG A 1 57 ? 0.482 11.963 -29.015 1.00 0.00 37 ARG A C 16
ATOM 18608 O O . ARG A 1 57 ? 0.734 10.765 -29.115 1.00 0.00 37 ARG A O 16
ATOM 18629 N N . ALA A 1 58 ? 1.446 12.890 -29.023 1.00 0.00 38 ALA A N 16
ATOM 18630 C CA . ALA A 1 58 ? 2.863 12.555 -29.144 1.00 0.00 38 ALA A CA 16
ATOM 18631 C C . ALA A 1 58 ? 3.325 11.612 -28.023 1.00 0.00 38 ALA A C 16
ATOM 18632 O O . ALA A 1 58 ? 4.107 10.697 -28.269 1.00 0.00 38 ALA A O 16
ATOM 18639 N N . LEU A 1 59 ? 2.821 11.811 -26.802 1.00 0.00 39 LEU A N 16
ATOM 18640 C CA . LEU A 1 59 ? 3.075 10.945 -25.652 1.00 0.00 39 LEU A CA 16
ATOM 18641 C C . LEU A 1 59 ? 2.356 9.590 -25.775 1.00 0.00 39 LEU A C 16
ATOM 18642 O O . LEU A 1 59 ? 2.495 8.748 -24.891 1.00 0.00 39 LEU A O 16
ATOM 18658 N N . GLY A 1 60 ? 1.585 9.359 -26.843 1.00 0.00 40 GLY A N 16
ATOM 18659 C CA . GLY A 1 60 ? 0.908 8.096 -27.089 1.00 0.00 40 GLY A CA 16
ATOM 18660 C C . GLY A 1 60 ? -0.282 7.893 -26.154 1.00 0.00 40 GLY A C 16
ATOM 18661 O O . GLY A 1 60 ? -0.625 6.759 -25.830 1.00 0.00 40 GLY A O 16
ATOM 18665 N N . PHE A 1 61 ? -0.924 8.983 -25.724 1.00 0.00 41 PHE A N 16
ATOM 18666 C CA . PHE A 1 61 ? -2.154 8.910 -24.945 1.00 0.00 41 PHE A CA 16
ATOM 18667 C C . PHE A 1 61 ? -3.336 8.698 -25.892 1.00 0.00 41 PHE A C 16
ATOM 18668 O O . PHE A 1 61 ? -3.213 8.864 -27.104 1.00 0.00 41 PHE A O 16
ATOM 18685 N N . GLU A 1 62 ? -4.503 8.399 -25.314 1.00 0.00 42 GLU A N 16
ATOM 18686 C CA . GLU A 1 62 ? -5.786 8.365 -26.001 1.00 0.00 42 GLU A CA 16
ATOM 18687 C C . GLU A 1 62 ? -6.624 9.547 -25.488 1.00 0.00 42 GLU A C 16
ATOM 18688 O O . GLU A 1 62 ? -7.121 9.472 -24.366 1.00 0.00 42 GLU A O 16
ATOM 18700 N N . PRO A 1 63 ? -6.764 10.640 -26.255 1.00 0.00 43 PRO A N 16
ATOM 18701 C CA . PRO A 1 63 ? -7.577 11.797 -25.897 1.00 0.00 43 PRO A CA 16
ATOM 18702 C C . PRO A 1 63 ? -9.064 11.512 -25.614 1.00 0.00 43 PRO A C 16
ATOM 18703 O O . PRO A 1 63 ? -9.935 11.885 -26.399 1.00 0.00 43 PRO A O 16
ATOM 18714 N N . LYS A 1 64 ? -9.377 10.914 -24.460 1.00 0.00 44 LYS A N 16
ATOM 18715 C CA . LYS A 1 64 ? -10.744 10.785 -23.967 1.00 0.00 44 LYS A CA 16
ATOM 18716 C C . LYS A 1 64 ? -11.275 12.188 -23.646 1.00 0.00 44 LYS A C 16
ATOM 18717 O O . LYS A 1 64 ? -11.189 12.639 -22.507 1.00 0.00 44 LYS A O 16
ATOM 18736 N N . LYS A 1 65 ? -11.806 12.870 -24.665 1.00 0.00 45 LYS A N 16
ATOM 18737 C CA . LYS A 1 65 ? -12.235 14.267 -24.661 1.00 0.00 45 LYS A CA 16
ATOM 18738 C C . LYS A 1 65 ? -12.758 14.757 -23.302 1.00 0.00 45 LYS A C 16
ATOM 18739 O O . LYS A 1 65 ? -12.261 15.748 -22.774 1.00 0.00 45 LYS A O 16
ATOM 18758 N N . GLU A 1 66 ? -13.756 14.080 -22.731 1.00 0.00 46 GLU A N 16
ATOM 18759 C CA . GLU A 1 66 ? -14.332 14.471 -21.449 1.00 0.00 46 GLU A CA 16
ATOM 18760 C C . GLU A 1 66 ? -13.272 14.475 -20.337 1.00 0.00 46 GLU A C 16
ATOM 18761 O O . GLU A 1 66 ? -13.151 15.442 -19.585 1.00 0.00 46 GLU A O 16
ATOM 18773 N N . GLU A 1 67 ? -12.503 13.390 -20.239 1.00 0.00 47 GLU A N 16
ATOM 18774 C CA . GLU A 1 67 ? -11.453 13.242 -19.242 1.00 0.00 47 GLU A CA 16
ATOM 18775 C C . GLU A 1 67 ? -10.383 14.311 -19.465 1.00 0.00 47 GLU A C 16
ATOM 18776 O O . GLU A 1 67 ? -9.924 14.941 -18.517 1.00 0.00 47 GLU A O 16
ATOM 18788 N N . ILE A 1 68 ? -10.004 14.526 -20.727 1.00 0.00 48 ILE A N 16
ATOM 18789 C CA . ILE A 1 68 ? -9.059 15.564 -21.116 1.00 0.00 48 ILE A CA 16
ATOM 18790 C C . ILE A 1 68 ? -9.546 16.927 -20.612 1.00 0.00 48 ILE A C 16
ATOM 18791 O O . ILE A 1 68 ? -8.804 17.626 -19.926 1.00 0.00 48 ILE A O 16
ATOM 18807 N N . LYS A 1 69 ? -10.787 17.306 -20.934 1.00 0.00 49 LYS A N 16
ATOM 18808 C CA . LYS A 1 69 ? -11.365 18.565 -20.481 1.00 0.00 49 LYS A CA 16
ATOM 18809 C C . LYS A 1 69 ? -11.316 18.672 -18.955 1.00 0.00 49 LYS A C 16
ATOM 18810 O O . LYS A 1 69 ? -10.846 19.681 -18.425 1.00 0.00 49 LYS A O 16
ATOM 18829 N N . LYS A 1 70 ? -11.797 17.645 -18.246 1.00 0.00 50 LYS A N 16
ATOM 18830 C CA . LYS A 1 70 ? -11.763 17.630 -16.788 1.00 0.00 50 LYS A CA 16
ATOM 18831 C C . LYS A 1 70 ? -10.338 17.882 -16.283 1.00 0.00 50 LYS A C 16
ATOM 18832 O O . LYS A 1 70 ? -10.108 18.821 -15.523 1.00 0.00 50 LYS A O 16
ATOM 18851 N N . MET A 1 71 ? -9.377 17.070 -16.729 1.00 0.00 51 MET A N 16
ATOM 18852 C CA . MET A 1 71 ? -7.987 17.180 -16.333 1.00 0.00 51 MET A CA 16
ATOM 18853 C C . MET A 1 71 ? -7.460 18.595 -16.591 1.00 0.00 51 MET A C 16
ATOM 18854 O O . MET A 1 71 ? -6.970 19.251 -15.673 1.00 0.00 51 MET A O 16
ATOM 18868 N N . ILE A 1 72 ? -7.596 19.089 -17.826 1.00 0.00 52 ILE A N 16
ATOM 18869 C CA . ILE A 1 72 ? -7.184 20.442 -18.184 1.00 0.00 52 ILE A CA 16
ATOM 18870 C C . ILE A 1 72 ? -7.790 21.446 -17.203 1.00 0.00 52 ILE A C 16
ATOM 18871 O O . ILE A 1 72 ? -7.075 22.300 -16.689 1.00 0.00 52 ILE A O 16
ATOM 18887 N N . SER A 1 73 ? -9.088 21.337 -16.916 1.00 0.00 53 SER A N 16
ATOM 18888 C CA . SER A 1 73 ? -9.740 22.233 -15.970 1.00 0.00 53 SER A CA 16
ATOM 18889 C C . SER A 1 73 ? -9.095 22.144 -14.585 1.00 0.00 53 SER A C 16
ATOM 18890 O O . SER A 1 73 ? -8.779 23.169 -13.987 1.00 0.00 53 SER A O 16
ATOM 18898 N N . GLU A 1 74 ? -8.886 20.927 -14.075 1.00 0.00 54 GLU A N 16
ATOM 18899 C CA . GLU A 1 74 ? -8.250 20.715 -12.782 1.00 0.00 54 GLU A CA 16
ATOM 18900 C C . GLU A 1 74 ? -6.870 21.380 -12.728 1.00 0.00 54 GLU A C 16
ATOM 18901 O O . GLU A 1 74 ? -6.522 21.986 -11.717 1.00 0.00 54 GLU A O 16
ATOM 18913 N N . ILE A 1 75 ? -6.073 21.261 -13.793 1.00 0.00 55 ILE A N 16
ATOM 18914 C CA . ILE A 1 75 ? -4.737 21.849 -13.829 1.00 0.00 55 ILE A CA 16
ATOM 18915 C C . ILE A 1 75 ? -4.792 23.368 -14.067 1.00 0.00 55 ILE A C 16
ATOM 18916 O O . ILE A 1 75 ? -3.961 24.104 -13.533 1.00 0.00 55 ILE A O 16
ATOM 18932 N N . ASP A 1 76 ? -5.746 23.852 -14.867 1.00 0.00 56 ASP A N 16
ATOM 18933 C CA . ASP A 1 76 ? -5.784 25.239 -15.308 1.00 0.00 56 ASP A CA 16
ATOM 18934 C C . ASP A 1 76 ? -6.480 26.126 -14.271 1.00 0.00 56 ASP A C 16
ATOM 18935 O O . ASP A 1 76 ? -7.685 26.357 -14.339 1.00 0.00 56 ASP A O 16
ATOM 18944 N N . LYS A 1 77 ? -5.695 26.714 -13.370 1.00 0.00 57 LYS A N 16
ATOM 18945 C CA . LYS A 1 77 ? -6.156 27.625 -12.331 1.00 0.00 57 LYS A CA 16
ATOM 18946 C C . LYS A 1 77 ? -6.880 28.865 -12.878 1.00 0.00 57 LYS A C 16
ATOM 18947 O O . LYS A 1 77 ? -7.632 29.490 -12.134 1.00 0.00 57 LYS A O 16
ATOM 18966 N N . ASP A 1 78 ? -6.663 29.239 -14.147 1.00 0.00 58 ASP A N 16
ATOM 18967 C CA . ASP A 1 78 ? -7.327 30.385 -14.771 1.00 0.00 58 ASP A CA 16
ATOM 18968 C C . ASP A 1 78 ? -8.434 29.927 -15.722 1.00 0.00 58 ASP A C 16
ATOM 18969 O O . ASP A 1 78 ? -9.052 30.752 -16.392 1.00 0.00 58 ASP A O 16
ATOM 18978 N N . GLY A 1 79 ? -8.645 28.611 -15.825 1.00 0.00 59 GLY A N 16
ATOM 18979 C CA . GLY A 1 79 ? -9.676 27.967 -16.615 1.00 0.00 59 GLY A CA 16
ATOM 18980 C C . GLY A 1 79 ? -9.671 28.262 -18.121 1.00 0.00 59 GLY A C 16
ATOM 18981 O O . GLY A 1 79 ? -10.452 27.659 -18.853 1.00 0.00 59 GLY A O 16
ATOM 18985 N N . SER A 1 80 ? -8.803 29.143 -18.624 1.00 0.00 60 SER A N 16
ATOM 18986 C CA . SER A 1 80 ? -8.867 29.642 -19.991 1.00 0.00 60 SER A CA 16
ATOM 18987 C C . SER A 1 80 ? -8.135 28.697 -20.945 1.00 0.00 60 SER A C 16
ATOM 18988 O O . SER A 1 80 ? -7.305 29.132 -21.740 1.00 0.00 60 SER A O 16
ATOM 18996 N N . GLY A 1 81 ? -8.450 27.403 -20.844 1.00 0.00 61 GLY A N 16
ATOM 18997 C CA . GLY A 1 81 ? -7.908 26.307 -21.638 1.00 0.00 61 GLY A CA 16
ATOM 18998 C C . GLY A 1 81 ? -6.419 26.439 -21.967 1.00 0.00 61 GLY A C 16
ATOM 18999 O O . GLY A 1 81 ? -6.026 26.176 -23.102 1.00 0.00 61 GLY A O 16
ATOM 19003 N N . THR A 1 82 ? -5.590 26.818 -20.989 1.00 0.00 62 THR A N 16
ATOM 19004 C CA . THR A 1 82 ? -4.157 27.013 -21.167 1.00 0.00 62 THR A CA 16
ATOM 19005 C C . THR A 1 82 ? -3.415 26.525 -19.923 1.00 0.00 62 THR A C 16
ATOM 19006 O O . THR A 1 82 ? -3.834 26.798 -18.801 1.00 0.00 62 THR A O 16
ATOM 19017 N N . ILE A 1 83 ? -2.313 25.797 -20.121 1.00 0.00 63 ILE A N 16
ATOM 19018 C CA . ILE A 1 83 ? -1.435 25.352 -19.050 1.00 0.00 63 ILE A CA 16
ATOM 19019 C C . ILE A 1 83 ? -0.204 26.264 -19.040 1.00 0.00 63 ILE A C 16
ATOM 19020 O O . ILE A 1 83 ? 0.591 26.240 -19.981 1.00 0.00 63 ILE A O 16
ATOM 19036 N N . ASP A 1 84 ? -0.047 27.075 -17.992 1.00 0.00 64 ASP A N 16
ATOM 19037 C CA . ASP A 1 84 ? 1.167 27.847 -17.751 1.00 0.00 64 ASP A CA 16
ATOM 19038 C C . ASP A 1 84 ? 2.304 26.912 -17.319 1.00 0.00 64 ASP A C 16
ATOM 19039 O O . ASP A 1 84 ? 2.054 25.823 -16.808 1.00 0.00 64 ASP A O 16
ATOM 19048 N N . PHE A 1 85 ? 3.556 27.350 -17.489 1.00 0.00 65 PHE A N 16
ATOM 19049 C CA . PHE A 1 85 ? 4.737 26.593 -17.087 1.00 0.00 65 PHE A CA 16
ATOM 19050 C C . PHE A 1 85 ? 4.639 26.080 -15.649 1.00 0.00 65 PHE A C 16
ATOM 19051 O O . PHE A 1 85 ? 4.879 24.901 -15.399 1.00 0.00 65 PHE A O 16
ATOM 19068 N N . GLU A 1 86 ? 4.274 26.950 -14.702 1.00 0.00 66 GLU A N 16
ATOM 19069 C CA . GLU A 1 86 ? 4.162 26.553 -13.306 1.00 0.00 66 GLU A CA 16
ATOM 19070 C C . GLU A 1 86 ? 3.149 25.416 -13.158 1.00 0.00 66 GLU A C 16
ATOM 19071 O O . GLU A 1 86 ? 3.397 24.448 -12.442 1.00 0.00 66 GLU A O 16
ATOM 19083 N N . GLU A 1 87 ? 2.014 25.518 -13.852 1.00 0.00 67 GLU A N 16
ATOM 19084 C CA . GLU A 1 87 ? 0.973 24.503 -13.815 1.00 0.00 67 GLU A CA 16
ATOM 19085 C C . GLU A 1 87 ? 1.492 23.194 -14.417 1.00 0.00 67 GLU A C 16
ATOM 19086 O O . GLU A 1 87 ? 1.312 22.131 -13.827 1.00 0.00 67 GLU A O 16
ATOM 19098 N N . PHE A 1 88 ? 2.160 23.270 -15.572 1.00 0.00 68 PHE A N 16
ATOM 19099 C CA . PHE A 1 88 ? 2.783 22.126 -16.229 1.00 0.00 68 PHE A CA 16
ATOM 19100 C C . PHE A 1 88 ? 3.747 21.419 -15.266 1.00 0.00 68 PHE A C 16
ATOM 19101 O O . PHE A 1 88 ? 3.650 20.214 -15.027 1.00 0.00 68 PHE A O 16
ATOM 19118 N N . LEU A 1 89 ? 4.667 22.186 -14.678 1.00 0.00 69 LEU A N 16
ATOM 19119 C CA . LEU A 1 89 ? 5.614 21.682 -13.699 1.00 0.00 69 LEU A CA 16
ATOM 19120 C C . LEU A 1 89 ? 4.865 21.043 -12.525 1.00 0.00 69 LEU A C 16
ATOM 19121 O O . LEU A 1 89 ? 5.191 19.928 -12.122 1.00 0.00 69 LEU A O 16
ATOM 19137 N N . THR A 1 90 ? 3.855 21.723 -11.975 1.00 0.00 70 THR A N 16
ATOM 19138 C CA . THR A 1 90 ? 3.069 21.201 -10.861 1.00 0.00 70 THR A CA 16
ATOM 19139 C C . THR A 1 90 ? 2.431 19.858 -11.228 1.00 0.00 70 THR A C 16
ATOM 19140 O O . THR A 1 90 ? 2.512 18.910 -10.451 1.00 0.00 70 THR A O 16
ATOM 19151 N N . MET A 1 91 ? 1.819 19.765 -12.412 1.00 0.00 71 MET A N 16
ATOM 19152 C CA . MET A 1 91 ? 1.212 18.540 -12.913 1.00 0.00 71 MET A CA 16
ATOM 19153 C C . MET A 1 91 ? 2.219 17.387 -12.870 1.00 0.00 71 MET A C 16
ATOM 19154 O O . MET A 1 91 ? 1.872 16.273 -12.477 1.00 0.00 71 MET A O 16
ATOM 19168 N N . MET A 1 92 ? 3.467 17.643 -13.273 1.00 0.00 72 MET A N 16
ATOM 19169 C CA . MET A 1 92 ? 4.507 16.628 -13.207 1.00 0.00 72 MET A CA 16
ATOM 19170 C C . MET A 1 92 ? 4.846 16.322 -11.748 1.00 0.00 72 MET A C 16
ATOM 19171 O O . MET A 1 92 ? 4.788 15.169 -11.327 1.00 0.00 72 MET A O 16
ATOM 19185 N N . THR A 1 93 ? 5.164 17.357 -10.970 1.00 0.00 73 THR A N 16
ATOM 19186 C CA . THR A 1 93 ? 5.521 17.250 -9.557 1.00 0.00 73 THR A CA 16
ATOM 19187 C C . THR A 1 93 ? 4.507 16.398 -8.789 1.00 0.00 73 THR A C 16
ATOM 19188 O O . THR A 1 93 ? 4.888 15.555 -7.984 1.00 0.00 73 THR A O 16
ATOM 19199 N N . ALA A 1 94 ? 3.213 16.610 -9.046 1.00 0.00 74 ALA A N 16
ATOM 19200 C CA . ALA A 1 94 ? 2.129 15.873 -8.414 1.00 0.00 74 ALA A CA 16
ATOM 19201 C C . ALA A 1 94 ? 2.267 14.362 -8.621 1.00 0.00 74 ALA A C 16
ATOM 19202 O O . ALA A 1 94 ? 1.921 13.590 -7.731 1.00 0.00 74 ALA A O 16
ATOM 19209 N N . LYS A 1 95 ? 2.749 13.937 -9.794 1.00 0.00 75 LYS A N 16
ATOM 19210 C CA . LYS A 1 95 ? 3.011 12.531 -10.068 1.00 0.00 75 LYS A CA 16
ATOM 19211 C C . LYS A 1 95 ? 4.367 12.125 -9.487 1.00 0.00 75 LYS A C 16
ATOM 19212 O O . LYS A 1 95 ? 4.510 11.025 -8.959 1.00 0.00 75 LYS A O 16
ATOM 19231 N N . MET A 1 96 ? 5.365 13.000 -9.625 1.00 0.00 76 MET A N 16
ATOM 19232 C CA . MET A 1 96 ? 6.718 12.791 -9.135 1.00 0.00 76 MET A CA 16
ATOM 19233 C C . MET A 1 96 ? 6.832 13.279 -7.683 1.00 0.00 76 MET A C 16
ATOM 19234 O O . MET A 1 96 ? 7.682 14.163 -7.432 1.00 0.00 76 MET A O 16
ATOM 19249 N N . ARG A 1 21 ? 10.153 11.305 -5.075 1.00 0.00 1 ARG A N 17
ATOM 19250 C CA . ARG A 1 21 ? 9.606 11.515 -6.430 1.00 0.00 1 ARG A CA 17
ATOM 19251 C C . ARG A 1 21 ? 10.003 12.879 -6.992 1.00 0.00 1 ARG A C 17
ATOM 19252 O O . ARG A 1 21 ? 10.647 12.976 -8.033 1.00 0.00 1 ARG A O 17
ATOM 19273 N N . VAL A 1 22 ? 9.598 13.936 -6.288 1.00 0.00 2 VAL A N 17
ATOM 19274 C CA . VAL A 1 22 ? 9.667 15.318 -6.739 1.00 0.00 2 VAL A CA 17
ATOM 19275 C C . VAL A 1 22 ? 11.082 15.906 -6.646 1.00 0.00 2 VAL A C 17
ATOM 19276 O O . VAL A 1 22 ? 11.289 16.993 -6.109 1.00 0.00 2 VAL A O 17
ATOM 19289 N N . GLY A 1 23 ? 12.067 15.210 -7.220 1.00 0.00 3 GLY A N 17
ATOM 19290 C CA . GLY A 1 23 ? 13.449 15.659 -7.281 1.00 0.00 3 GLY A CA 17
ATOM 19291 C C . GLY A 1 23 ? 13.609 16.756 -8.332 1.00 0.00 3 GLY A C 17
ATOM 19292 O O . GLY A 1 23 ? 14.285 16.562 -9.342 1.00 0.00 3 GLY A O 17
ATOM 19296 N N . LEU A 1 24 ? 12.985 17.914 -8.105 1.00 0.00 4 LEU A N 17
ATOM 19297 C CA . LEU A 1 24 ? 13.029 19.024 -9.046 1.00 0.00 4 LEU A CA 17
ATOM 19298 C C . LEU A 1 24 ? 14.394 19.709 -9.018 1.00 0.00 4 LEU A C 17
ATOM 19299 O O . LEU A 1 24 ? 14.534 20.820 -8.508 1.00 0.00 4 LEU A O 17
ATOM 19315 N N . THR A 1 25 ? 15.398 19.066 -9.608 1.00 0.00 5 THR A N 17
ATOM 19316 C CA . THR A 1 25 ? 16.682 19.707 -9.836 1.00 0.00 5 THR A CA 17
ATOM 19317 C C . THR A 1 25 ? 16.498 20.855 -10.831 1.00 0.00 5 THR A C 17
ATOM 19318 O O . THR A 1 25 ? 15.510 20.917 -11.568 1.00 0.00 5 THR A O 17
ATOM 19329 N N . GLU A 1 26 ? 17.494 21.737 -10.909 1.00 0.00 6 GLU A N 17
ATOM 19330 C CA . GLU A 1 26 ? 17.542 22.743 -11.952 1.00 0.00 6 GLU A CA 17
ATOM 19331 C C . GLU A 1 26 ? 17.470 22.075 -13.325 1.00 0.00 6 GLU A C 17
ATOM 19332 O O . GLU A 1 26 ? 16.901 22.634 -14.256 1.00 0.00 6 GLU A O 17
ATOM 19344 N N . GLU A 1 27 ? 18.077 20.898 -13.484 1.00 0.00 7 GLU A N 17
ATOM 19345 C CA . GLU A 1 27 ? 18.079 20.187 -14.753 1.00 0.00 7 GLU A CA 17
ATOM 19346 C C . GLU A 1 27 ? 16.672 19.683 -15.071 1.00 0.00 7 GLU A C 17
ATOM 19347 O O . GLU A 1 27 ? 16.201 19.871 -16.188 1.00 0.00 7 GLU A O 17
ATOM 19359 N N . GLN A 1 28 ? 15.974 19.094 -14.096 1.00 0.00 8 GLN A N 17
ATOM 19360 C CA . GLN A 1 28 ? 14.566 18.763 -14.278 1.00 0.00 8 GLN A CA 17
ATOM 19361 C C . GLN A 1 28 ? 13.779 20.012 -14.679 1.00 0.00 8 GLN A C 17
ATOM 19362 O O . GLN A 1 28 ? 13.040 19.983 -15.661 1.00 0.00 8 GLN A O 17
ATOM 19376 N N . LYS A 1 29 ? 13.940 21.119 -13.949 1.00 0.00 9 LYS A N 17
ATOM 19377 C CA . LYS A 1 29 ? 13.208 22.338 -14.264 1.00 0.00 9 LYS A CA 17
ATOM 19378 C C . LYS A 1 29 ? 13.496 22.794 -15.703 1.00 0.00 9 LYS A C 17
ATOM 19379 O O . LYS A 1 29 ? 12.561 23.070 -16.453 1.00 0.00 9 LYS A O 17
ATOM 19398 N N . GLN A 1 30 ? 14.773 22.828 -16.103 1.00 0.00 10 GLN A N 17
ATOM 19399 C CA . GLN A 1 30 ? 15.175 23.115 -17.478 1.00 0.00 10 GLN A CA 17
ATOM 19400 C C . GLN A 1 30 ? 14.446 22.187 -18.453 1.00 0.00 10 GLN A C 17
ATOM 19401 O O . GLN A 1 30 ? 13.706 22.662 -19.311 1.00 0.00 10 GLN A O 17
ATOM 19415 N N . GLU A 1 31 ? 14.622 20.871 -18.311 1.00 0.00 11 GLU A N 17
ATOM 19416 C CA . GLU A 1 31 ? 13.990 19.867 -19.164 1.00 0.00 11 GLU A CA 17
ATOM 19417 C C . GLU A 1 31 ? 12.488 20.141 -19.320 1.00 0.00 11 GLU A C 17
ATOM 19418 O O . GLU A 1 31 ? 11.972 20.190 -20.436 1.00 0.00 11 GLU A O 17
ATOM 19430 N N . ILE A 1 32 ? 11.793 20.338 -18.197 1.00 0.00 12 ILE A N 17
ATOM 19431 C CA . ILE A 1 32 ? 10.369 20.639 -18.195 1.00 0.00 12 ILE A CA 17
ATOM 19432 C C . ILE A 1 32 ? 10.100 21.937 -18.972 1.00 0.00 12 ILE A C 17
ATOM 19433 O O . ILE A 1 32 ? 9.177 21.976 -19.785 1.00 0.00 12 ILE A O 17
ATOM 19449 N N . ARG A 1 33 ? 10.891 22.994 -18.754 1.00 0.00 13 ARG A N 17
ATOM 19450 C CA . ARG A 1 33 ? 10.735 24.233 -19.512 1.00 0.00 13 ARG A CA 17
ATOM 19451 C C . ARG A 1 33 ? 10.919 23.983 -21.012 1.00 0.00 13 ARG A C 17
ATOM 19452 O O . ARG A 1 33 ? 10.114 24.446 -21.811 1.00 0.00 13 ARG A O 17
ATOM 19473 N N . GLU A 1 34 ? 11.951 23.238 -21.413 1.00 0.00 14 GLU A N 17
ATOM 19474 C CA . GLU A 1 34 ? 12.184 22.924 -22.819 1.00 0.00 14 GLU A CA 17
ATOM 19475 C C . GLU A 1 34 ? 10.988 22.166 -23.404 1.00 0.00 14 GLU A C 17
ATOM 19476 O O . GLU A 1 34 ? 10.475 22.535 -24.461 1.00 0.00 14 GLU A O 17
ATOM 19488 N N . ALA A 1 35 ? 10.532 21.111 -22.723 1.00 0.00 15 ALA A N 17
ATOM 19489 C CA . ALA A 1 35 ? 9.356 20.358 -23.148 1.00 0.00 15 ALA A CA 17
ATOM 19490 C C . ALA A 1 35 ? 8.155 21.297 -23.309 1.00 0.00 15 ALA A C 17
ATOM 19491 O O . ALA A 1 35 ? 7.467 21.277 -24.330 1.00 0.00 15 ALA A O 17
ATOM 19498 N N . PHE A 1 36 ? 7.930 22.141 -22.300 1.00 0.00 16 PHE A N 17
ATOM 19499 C CA . PHE A 1 36 ? 6.881 23.144 -22.313 1.00 0.00 16 PHE A CA 17
ATOM 19500 C C . PHE A 1 36 ? 6.982 24.014 -23.567 1.00 0.00 16 PHE A C 17
ATOM 19501 O O . PHE A 1 36 ? 6.015 24.140 -24.313 1.00 0.00 16 PHE A O 17
ATOM 19518 N N . ASP A 1 37 ? 8.165 24.588 -23.804 1.00 0.00 17 ASP A N 17
ATOM 19519 C CA . ASP A 1 37 ? 8.453 25.438 -24.951 1.00 0.00 17 ASP A CA 17
ATOM 19520 C C . ASP A 1 37 ? 8.109 24.706 -26.245 1.00 0.00 17 ASP A C 17
ATOM 19521 O O . ASP A 1 37 ? 7.403 25.249 -27.090 1.00 0.00 17 ASP A O 17
ATOM 19530 N N . LEU A 1 38 ? 8.606 23.476 -26.402 1.00 0.00 18 LEU A N 17
ATOM 19531 C CA . LEU A 1 38 ? 8.336 22.676 -27.587 1.00 0.00 18 LEU A CA 17
ATOM 19532 C C . LEU A 1 38 ? 6.833 22.518 -27.787 1.00 0.00 18 LEU A C 17
ATOM 19533 O O . LEU A 1 38 ? 6.326 22.793 -28.871 1.00 0.00 18 LEU A O 17
ATOM 19549 N N . PHE A 1 39 ? 6.118 22.059 -26.757 1.00 0.00 19 PHE A N 17
ATOM 19550 C CA . PHE A 1 39 ? 4.680 21.865 -26.873 1.00 0.00 19 PHE A CA 17
ATOM 19551 C C . PHE A 1 39 ? 3.970 23.185 -27.178 1.00 0.00 19 PHE A C 17
ATOM 19552 O O . PHE A 1 39 ? 3.020 23.203 -27.959 1.00 0.00 19 PHE A O 17
ATOM 19569 N N . ASP A 1 40 ? 4.433 24.294 -26.600 1.00 0.00 20 ASP A N 17
ATOM 19570 C CA . ASP A 1 40 ? 3.959 25.629 -26.933 1.00 0.00 20 ASP A CA 17
ATOM 19571 C C . ASP A 1 40 ? 4.523 26.060 -28.294 1.00 0.00 20 ASP A C 17
ATOM 19572 O O . ASP A 1 40 ? 5.192 27.086 -28.412 1.00 0.00 20 ASP A O 17
ATOM 19581 N N . THR A 1 41 ? 4.192 25.302 -29.341 1.00 0.00 21 THR A N 17
ATOM 19582 C CA . THR A 1 41 ? 4.517 25.627 -30.721 1.00 0.00 21 THR A CA 17
ATOM 19583 C C . THR A 1 41 ? 4.022 27.034 -31.081 1.00 0.00 21 THR A C 17
ATOM 19584 O O . THR A 1 41 ? 4.676 27.749 -31.835 1.00 0.00 21 THR A O 17
ATOM 19595 N N . ASP A 1 42 ? 2.883 27.444 -30.509 1.00 0.00 22 ASP A N 17
ATOM 19596 C CA . ASP A 1 42 ? 2.304 28.767 -30.709 1.00 0.00 22 ASP A CA 17
ATOM 19597 C C . ASP A 1 42 ? 3.052 29.867 -29.942 1.00 0.00 22 ASP A C 17
ATOM 19598 O O . ASP A 1 42 ? 2.587 31.006 -29.933 1.00 0.00 22 ASP A O 17
ATOM 19607 N N . GLY A 1 43 ? 4.177 29.560 -29.281 1.00 0.00 23 GLY A N 17
ATOM 19608 C CA . GLY A 1 43 ? 5.048 30.530 -28.624 1.00 0.00 23 GLY A CA 17
ATOM 19609 C C . GLY A 1 43 ? 4.295 31.521 -27.735 1.00 0.00 23 GLY A C 17
ATOM 19610 O O . GLY A 1 43 ? 4.688 32.678 -27.617 1.00 0.00 23 GLY A O 17
ATOM 19614 N N . SER A 1 44 ? 3.216 31.064 -27.097 1.00 0.00 24 SER A N 17
ATOM 19615 C CA . SER A 1 44 ? 2.288 31.918 -26.370 1.00 0.00 24 SER A CA 17
ATOM 19616 C C . SER A 1 44 ? 2.635 32.024 -24.879 1.00 0.00 24 SER A C 17
ATOM 19617 O O . SER A 1 44 ? 1.830 32.508 -24.086 1.00 0.00 24 SER A O 17
ATOM 19625 N N . GLY A 1 45 ? 3.798 31.504 -24.480 1.00 0.00 25 GLY A N 17
ATOM 19626 C CA . GLY A 1 45 ? 4.195 31.341 -23.086 1.00 0.00 25 GLY A CA 17
ATOM 19627 C C . GLY A 1 45 ? 3.201 30.478 -22.306 1.00 0.00 25 GLY A C 17
ATOM 19628 O O . GLY A 1 45 ? 3.176 30.513 -21.077 1.00 0.00 25 GLY A O 17
ATOM 19632 N N . THR A 1 46 ? 2.384 29.701 -23.019 1.00 0.00 26 THR A N 17
ATOM 19633 C CA . THR A 1 46 ? 1.241 28.970 -22.515 1.00 0.00 26 THR A CA 17
ATOM 19634 C C . THR A 1 46 ? 0.973 27.855 -23.527 1.00 0.00 26 THR A C 17
ATOM 19635 O O . THR A 1 46 ? 1.054 28.096 -24.728 1.00 0.00 26 THR A O 17
ATOM 19646 N N . ILE A 1 47 ? 0.697 26.634 -23.065 1.00 0.00 27 ILE A N 17
ATOM 19647 C CA . ILE A 1 47 ? 0.310 25.530 -23.939 1.00 0.00 27 ILE A CA 17
ATOM 19648 C C . ILE A 1 47 ? -1.206 25.604 -24.088 1.00 0.00 27 ILE A C 17
ATOM 19649 O O . ILE A 1 47 ? -1.909 25.422 -23.098 1.00 0.00 27 ILE A O 17
ATOM 19665 N N . ASP A 1 48 ? -1.740 25.867 -25.283 1.00 0.00 28 ASP A N 17
ATOM 19666 C CA . ASP A 1 48 ? -3.186 25.798 -25.484 1.00 0.00 28 ASP A CA 17
ATOM 19667 C C . ASP A 1 48 ? -3.675 24.366 -25.244 1.00 0.00 28 ASP A C 17
ATOM 19668 O O . ASP A 1 48 ? -2.957 23.427 -25.581 1.00 0.00 28 ASP A O 17
ATOM 19677 N N . ALA A 1 49 ? -4.889 24.174 -24.708 1.00 0.00 29 ALA A N 17
ATOM 19678 C CA . ALA A 1 49 ? -5.497 22.850 -24.561 1.00 0.00 29 ALA A CA 17
ATOM 19679 C C . ALA A 1 49 ? -5.244 21.934 -25.771 1.00 0.00 29 ALA A C 17
ATOM 19680 O O . ALA A 1 49 ? -4.864 20.776 -25.607 1.00 0.00 29 ALA A O 17
ATOM 19687 N N . LYS A 1 50 ? -5.416 22.453 -26.990 1.00 0.00 30 LYS A N 17
ATOM 19688 C CA . LYS A 1 50 ? -5.153 21.704 -28.216 1.00 0.00 30 LYS A CA 17
ATOM 19689 C C . LYS A 1 50 ? -3.692 21.242 -28.280 1.00 0.00 30 LYS A C 17
ATOM 19690 O O . LYS A 1 50 ? -3.413 20.080 -28.575 1.00 0.00 30 LYS A O 17
ATOM 19709 N N . GLU A 1 51 ? -2.750 22.142 -27.987 1.00 0.00 31 GLU A N 17
AT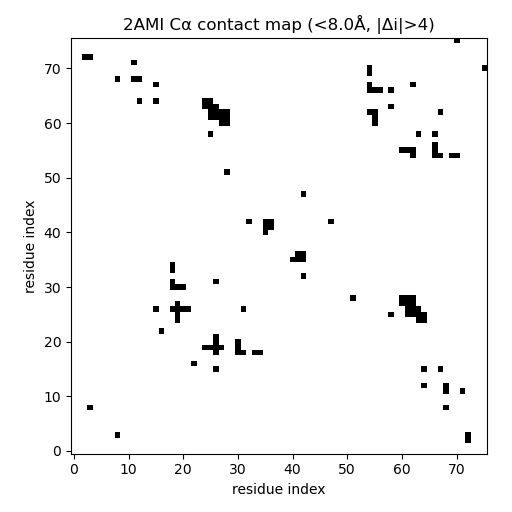OM 19710 C CA . GLU A 1 51 ? -1.338 21.799 -27.932 1.00 0.00 31 GLU A CA 17
ATOM 19711 C C . GLU A 1 51 ? -1.095 20.738 -26.855 1.00 0.00 31 GLU A C 17
ATOM 19712 O O . GLU A 1 51 ? -0.297 19.828 -27.064 1.00 0.00 31 GLU A O 17
ATOM 19724 N N . LEU A 1 52 ? -1.783 20.824 -25.710 1.00 0.00 32 LEU A N 17
ATOM 19725 C CA . LEU A 1 52 ? -1.678 19.778 -24.696 1.00 0.00 32 LEU A CA 17
ATOM 19726 C C . LEU A 1 52 ? -2.181 18.443 -25.256 1.00 0.00 32 LEU A C 17
ATOM 19727 O O . LEU A 1 52 ? -1.558 17.408 -25.039 1.00 0.00 32 LEU A O 17
ATOM 19743 N N . LYS A 1 53 ? -3.301 18.445 -25.981 1.00 0.00 33 LYS A N 17
ATOM 19744 C CA . LYS A 1 53 ? -3.806 17.238 -26.623 1.00 0.00 33 LYS A CA 17
ATOM 19745 C C . LYS A 1 53 ? -2.764 16.664 -27.591 1.00 0.00 33 LYS A C 17
ATOM 19746 O O . LYS A 1 53 ? -2.491 15.466 -27.557 1.00 0.00 33 LYS A O 17
ATOM 19765 N N . V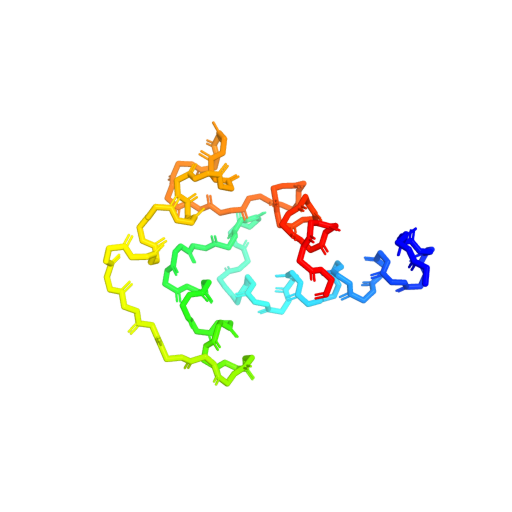AL A 1 54 ? -2.152 17.507 -28.427 1.00 0.00 34 VAL A N 17
ATOM 19766 C CA . VAL A 1 54 ? -1.044 17.083 -29.283 1.00 0.00 34 VAL A CA 17
ATOM 19767 C C . VAL A 1 54 ? 0.097 16.503 -28.437 1.00 0.00 34 VAL A C 17
ATOM 19768 O O . VAL A 1 54 ? 0.640 15.451 -28.771 1.00 0.00 34 VAL A O 17
ATOM 19781 N N . ALA A 1 55 ? 0.473 17.172 -27.346 1.00 0.00 35 ALA A N 17
ATOM 19782 C CA . ALA A 1 55 ? 1.516 16.695 -26.450 1.00 0.00 35 ALA A CA 17
ATOM 19783 C C . ALA A 1 55 ? 1.190 15.284 -25.966 1.00 0.00 35 ALA A C 17
ATOM 19784 O O . ALA A 1 55 ? 2.000 14.374 -26.100 1.00 0.00 35 ALA A O 17
ATOM 19791 N N . MET A 1 56 ? -0.013 15.089 -25.428 1.00 0.00 36 MET A N 17
ATOM 19792 C CA . MET A 1 56 ? -0.483 13.796 -24.959 1.00 0.00 36 MET A CA 17
ATOM 19793 C C . MET A 1 56 ? -0.483 12.762 -26.085 1.00 0.00 36 MET A C 17
ATOM 19794 O O . MET A 1 56 ? -0.042 11.631 -25.882 1.00 0.00 36 MET A O 17
ATOM 19808 N N . ARG A 1 57 ? -0.922 13.142 -27.287 1.00 0.00 37 ARG A N 17
ATOM 19809 C CA . ARG A 1 57 ? -0.801 12.272 -28.447 1.00 0.00 37 ARG A CA 17
ATOM 19810 C C . ARG A 1 57 ? 0.660 11.849 -28.646 1.00 0.00 37 ARG A C 17
ATOM 19811 O O . ARG A 1 57 ? 0.940 10.660 -28.796 1.00 0.00 37 ARG A O 17
ATOM 19832 N N . ALA A 1 58 ? 1.596 12.803 -28.641 1.00 0.00 38 ALA A N 17
ATOM 19833 C CA . ALA A 1 58 ? 3.021 12.524 -28.794 1.00 0.00 38 ALA A CA 17
ATOM 19834 C C . ALA A 1 58 ? 3.537 11.622 -27.667 1.00 0.00 38 ALA A C 17
ATOM 19835 O O . ALA A 1 58 ? 4.330 10.716 -27.911 1.00 0.00 38 ALA A O 17
ATOM 19842 N N . LEU A 1 59 ? 3.056 11.838 -26.439 1.00 0.00 39 LEU A N 17
ATOM 19843 C CA . LEU A 1 59 ? 3.341 10.992 -25.283 1.00 0.00 39 LEU A CA 17
ATOM 19844 C C . LEU A 1 59 ? 2.683 9.606 -25.405 1.00 0.00 39 LEU A C 17
ATOM 19845 O O . LEU A 1 59 ? 2.868 8.767 -24.526 1.00 0.00 39 LEU A O 17
ATOM 19861 N N . GLY A 1 60 ? 1.915 9.343 -26.470 1.00 0.00 40 GLY A N 17
ATOM 19862 C CA . GLY A 1 60 ? 1.295 8.051 -26.714 1.00 0.00 40 GLY A CA 17
ATOM 19863 C C . GLY A 1 60 ? 0.103 7.806 -25.792 1.00 0.00 40 GLY A C 17
ATOM 19864 O O . GLY A 1 60 ? -0.249 6.660 -25.526 1.00 0.00 40 GLY A O 17
ATOM 19868 N N . PHE A 1 61 ? -0.534 8.877 -25.309 1.00 0.00 41 PHE A N 17
ATOM 19869 C CA . PHE A 1 61 ? -1.748 8.767 -24.515 1.00 0.00 41 PHE A CA 17
ATOM 19870 C C . PHE A 1 61 ? -2.938 8.566 -25.451 1.00 0.00 41 PHE A C 17
ATOM 19871 O O . PHE A 1 61 ? -2.852 8.839 -26.647 1.00 0.00 41 PHE A O 17
ATOM 19888 N N . GLU A 1 62 ? -4.070 8.152 -24.877 1.00 0.00 42 GLU A N 17
ATOM 19889 C CA . GLU A 1 62 ? -5.363 8.114 -25.532 1.00 0.00 42 GLU A CA 17
ATOM 19890 C C . GLU A 1 62 ? -6.208 9.257 -24.942 1.00 0.00 42 GLU A C 17
ATOM 19891 O O . GLU A 1 62 ? -6.596 9.171 -23.779 1.00 0.00 42 GLU A O 17
ATOM 19903 N N . PRO A 1 63 ? -6.451 10.352 -25.682 1.00 0.00 43 PRO A N 17
ATOM 19904 C CA . PRO A 1 63 ? -7.292 11.459 -25.243 1.00 0.00 43 PRO A CA 17
ATOM 19905 C C . PRO A 1 63 ? -8.744 11.080 -24.901 1.00 0.00 43 PRO A C 17
ATOM 19906 O O . PRO A 1 63 ? -9.676 11.428 -25.624 1.00 0.00 43 PRO A O 17
ATOM 19917 N N . LYS A 1 64 ? -8.955 10.415 -23.763 1.00 0.00 44 LYS A N 17
ATOM 19918 C CA . LYS A 1 64 ? -10.285 10.125 -23.251 1.00 0.00 44 LYS A CA 17
ATOM 19919 C C . LYS A 1 64 ? -10.954 11.439 -22.824 1.00 0.00 44 LYS A C 17
ATOM 19920 O O . LYS A 1 64 ? -10.716 11.932 -21.723 1.00 0.00 44 LYS A O 17
ATOM 19939 N N . LYS A 1 65 ? -11.767 12.001 -23.722 1.00 0.00 45 LYS A N 17
ATOM 19940 C CA . LYS A 1 65 ? -12.405 13.313 -23.647 1.00 0.00 45 LYS A CA 17
ATOM 19941 C C . LYS A 1 65 ? -12.733 13.769 -22.219 1.00 0.00 45 LYS A C 17
ATOM 19942 O O . LYS A 1 65 ? -12.261 14.819 -21.785 1.00 0.00 45 LYS A O 17
ATOM 19961 N N . GLU A 1 66 ? -13.565 13.010 -21.500 1.00 0.00 46 GLU A N 17
ATOM 19962 C CA . GLU A 1 66 ? -14.004 13.389 -20.161 1.00 0.00 46 GLU A CA 17
ATOM 19963 C C . GLU A 1 66 ? -12.792 13.571 -19.243 1.00 0.00 46 GLU A C 17
ATOM 19964 O O . GLU A 1 66 ? -12.623 14.623 -18.630 1.00 0.00 46 GLU A O 17
ATOM 19976 N N . GLU A 1 67 ? -11.947 12.544 -19.154 1.00 0.00 47 GLU A N 17
ATOM 19977 C CA . GLU A 1 67 ? -10.773 12.539 -18.301 1.00 0.00 47 GLU A CA 17
ATOM 19978 C C . GLU A 1 67 ? -9.823 13.674 -18.692 1.00 0.00 47 GLU A C 17
ATOM 19979 O O . GLU A 1 67 ? -9.283 14.353 -17.823 1.00 0.00 47 GLU A O 17
ATOM 19991 N N . ILE A 1 68 ? -9.633 13.897 -19.995 1.00 0.00 48 ILE A N 17
ATOM 19992 C CA . ILE A 1 68 ? -8.842 15.010 -20.506 1.00 0.00 48 ILE A CA 17
ATOM 19993 C C . ILE A 1 68 ? -9.393 16.332 -19.968 1.00 0.00 48 ILE A C 17
ATOM 19994 O O . ILE A 1 68 ? -8.655 17.104 -19.358 1.00 0.00 48 ILE A O 17
ATOM 20010 N N . LYS A 1 69 ? -10.683 16.600 -20.189 1.00 0.00 49 LYS A N 17
ATOM 20011 C CA . LYS A 1 69 ? -11.304 17.834 -19.724 1.00 0.00 49 LYS A CA 17
ATOM 20012 C C . LYS A 1 69 ? -11.160 17.978 -18.208 1.00 0.00 49 LYS A C 17
ATOM 20013 O O . LYS A 1 69 ? -10.796 19.049 -17.723 1.00 0.00 49 LYS A O 17
ATOM 20032 N N . LYS A 1 70 ? -11.436 16.906 -17.460 1.00 0.00 50 LYS A N 17
ATOM 20033 C CA . LYS A 1 70 ? -11.291 16.896 -16.014 1.00 0.00 50 LYS A CA 17
ATOM 20034 C C . LYS A 1 70 ? -9.866 17.306 -15.630 1.00 0.00 50 LYS A C 17
ATOM 20035 O O . LYS A 1 70 ? -9.679 18.282 -14.905 1.00 0.00 50 LYS A O 17
ATOM 20054 N N . MET A 1 71 ? -8.864 16.572 -16.124 1.00 0.00 51 MET A N 17
ATOM 20055 C CA . MET A 1 71 ? -7.467 16.824 -15.821 1.00 0.00 51 MET A CA 17
ATOM 20056 C C . MET A 1 71 ? -7.109 18.273 -16.146 1.00 0.00 51 MET A C 17
ATOM 20057 O O . MET A 1 71 ? -6.600 18.995 -15.291 1.00 0.00 51 MET A O 17
ATOM 20071 N N . ILE A 1 72 ? -7.392 18.703 -17.380 1.00 0.00 52 ILE A N 17
ATOM 20072 C CA . ILE A 1 72 ? -7.140 20.072 -17.802 1.00 0.00 52 ILE A CA 17
ATOM 20073 C C . ILE A 1 72 ? -7.760 21.035 -16.792 1.00 0.00 52 ILE A C 17
ATOM 20074 O O . ILE A 1 72 ? -7.064 21.915 -16.305 1.00 0.00 52 ILE A O 17
ATOM 20090 N N . SER A 1 73 ? -9.032 20.858 -16.432 1.00 0.00 53 SER A N 17
ATOM 20091 C CA . SER A 1 73 ? -9.682 21.728 -15.459 1.00 0.00 53 SER A CA 17
ATOM 20092 C C . SER A 1 73 ? -8.954 21.722 -14.110 1.00 0.00 53 SER A C 17
ATOM 20093 O O . SER A 1 73 ? -8.755 22.777 -13.512 1.00 0.00 53 SER A O 17
ATOM 20101 N N . GLU A 1 74 ? -8.555 20.546 -13.620 1.00 0.00 54 GLU A N 17
ATOM 20102 C CA . GLU A 1 74 ? -7.820 20.429 -12.365 1.00 0.00 54 GLU A CA 17
ATOM 20103 C C . GLU A 1 74 ? -6.500 21.209 -12.415 1.00 0.00 54 GLU A C 17
ATOM 20104 O O . GLU A 1 74 ? -6.128 21.838 -11.426 1.00 0.00 54 GLU A O 17
ATOM 20116 N N . ILE A 1 75 ? -5.789 21.172 -13.545 1.00 0.00 55 ILE A N 17
ATOM 20117 C CA . ILE A 1 75 ? -4.513 21.869 -13.697 1.00 0.00 55 ILE A CA 17
ATOM 20118 C C . ILE A 1 75 ? -4.713 23.364 -14.006 1.00 0.00 55 ILE A C 17
ATOM 20119 O O . ILE A 1 75 ? -3.912 24.202 -13.591 1.00 0.00 55 ILE A O 17
ATOM 20135 N N . ASP A 1 76 ? -5.761 23.709 -14.755 1.00 0.00 56 ASP A N 17
ATOM 20136 C CA . ASP A 1 76 ? -5.966 25.037 -15.310 1.00 0.00 56 ASP A CA 17
ATOM 20137 C C . ASP A 1 76 ? -6.668 25.947 -14.302 1.00 0.00 56 ASP A C 17
ATOM 20138 O O . ASP A 1 76 ? -7.891 26.076 -14.321 1.00 0.00 56 ASP A O 17
ATOM 20147 N N . LYS A 1 77 ? -5.886 26.607 -13.448 1.00 0.00 57 LYS A N 17
ATOM 20148 C CA . LYS A 1 77 ? -6.375 27.596 -12.497 1.00 0.00 57 LYS A CA 17
ATOM 20149 C C . LYS A 1 77 ? -6.335 29.000 -13.111 1.00 0.00 57 LYS A C 17
ATOM 20150 O O . LYS A 1 77 ? -7.306 29.745 -13.013 1.00 0.00 57 LYS A O 17
ATOM 20169 N N . ASP A 1 78 ? -5.205 29.363 -13.728 1.00 0.00 58 ASP A N 17
ATOM 20170 C CA . ASP A 1 78 ? -4.970 30.675 -14.329 1.00 0.00 58 ASP A CA 17
ATOM 20171 C C . ASP A 1 78 ? -4.946 30.590 -15.856 1.00 0.00 58 ASP A C 17
ATOM 20172 O O . ASP A 1 78 ? -5.280 31.556 -16.539 1.00 0.00 58 ASP A O 17
ATOM 20181 N N . GLY A 1 79 ? -4.543 29.438 -16.395 1.00 0.00 59 GLY A N 17
ATOM 20182 C CA . GLY A 1 79 ? -4.292 29.241 -17.813 1.00 0.00 59 GLY A CA 17
ATOM 20183 C C . GLY A 1 79 ? -5.482 29.575 -18.725 1.00 0.00 59 GLY A C 17
ATOM 20184 O O . GLY A 1 79 ? -5.286 29.923 -19.888 1.00 0.00 59 GLY A O 17
ATOM 20188 N N . SER A 1 80 ? -6.714 29.467 -18.226 1.00 0.00 60 SER A N 17
ATOM 20189 C CA . SER A 1 80 ? -7.930 29.903 -18.902 1.00 0.00 60 SER A CA 17
ATOM 20190 C C . SER A 1 80 ? -8.024 29.365 -20.335 1.00 0.00 60 SER A C 17
ATOM 20191 O O . SER A 1 80 ? -8.109 30.141 -21.284 1.00 0.00 60 SER A O 17
ATOM 20199 N N . GLY A 1 81 ? -7.996 28.039 -20.496 1.00 0.00 61 GLY A N 17
ATOM 20200 C CA . GLY A 1 81 ? -8.020 27.387 -21.802 1.00 0.00 61 GLY A CA 17
ATOM 20201 C C . GLY A 1 81 ? -6.616 26.979 -22.253 1.00 0.00 61 GLY A C 17
ATOM 20202 O O . GLY A 1 81 ? -6.468 26.090 -23.096 1.00 0.00 61 GLY A O 17
ATOM 20206 N N . THR A 1 82 ? -5.583 27.614 -21.692 1.00 0.00 62 THR A N 17
ATOM 20207 C CA . THR A 1 82 ? -4.207 27.187 -21.861 1.00 0.00 62 THR A CA 17
ATOM 20208 C C . THR A 1 82 ? -3.703 26.577 -20.550 1.00 0.00 62 THR A C 17
ATOM 20209 O O . THR A 1 82 ? -4.442 26.522 -19.568 1.00 0.00 62 THR A O 17
ATOM 20220 N N . ILE A 1 83 ? -2.446 26.133 -20.533 1.00 0.00 63 ILE A N 17
ATOM 20221 C CA . ILE A 1 83 ? -1.705 25.713 -19.357 1.00 0.00 63 ILE A CA 17
ATOM 20222 C C . ILE A 1 83 ? -0.455 26.596 -19.299 1.00 0.00 63 ILE A C 17
ATOM 20223 O O . ILE A 1 83 ? 0.342 26.592 -20.239 1.00 0.00 63 ILE A O 17
ATOM 20239 N N . ASP A 1 84 ? -0.290 27.364 -18.220 1.00 0.00 64 ASP A N 17
ATOM 20240 C CA . ASP A 1 84 ? 0.892 28.180 -17.971 1.00 0.00 64 ASP A CA 17
ATOM 20241 C C . ASP A 1 84 ? 2.065 27.294 -17.535 1.00 0.00 64 ASP A C 17
ATOM 20242 O O . ASP A 1 84 ? 1.856 26.185 -17.044 1.00 0.00 64 ASP A O 17
ATOM 20251 N N . PHE A 1 85 ? 3.300 27.786 -17.683 1.00 0.00 65 PHE A N 17
ATOM 20252 C CA . PHE A 1 85 ? 4.492 27.056 -17.267 1.00 0.00 65 PHE A CA 17
ATOM 20253 C C . PHE A 1 85 ? 4.375 26.556 -15.826 1.00 0.00 65 PHE A C 17
ATOM 20254 O O . PHE A 1 85 ? 4.644 25.388 -15.564 1.00 0.00 65 PHE A O 17
ATOM 20271 N N . GLU A 1 86 ? 3.958 27.413 -14.891 1.00 0.00 66 GLU A N 17
ATOM 20272 C CA . GLU A 1 86 ? 3.833 27.022 -13.492 1.00 0.00 66 GLU A CA 17
ATOM 20273 C C . GLU A 1 86 ? 2.873 25.835 -13.349 1.00 0.00 66 GLU A C 17
ATOM 20274 O O . GLU A 1 86 ? 3.161 24.864 -12.648 1.00 0.00 66 GLU A O 17
ATOM 20286 N N . GLU A 1 87 ? 1.730 25.907 -14.032 1.00 0.00 67 GLU A N 17
ATOM 20287 C CA . GLU A 1 87 ? 0.727 24.854 -14.010 1.00 0.00 67 GLU A CA 17
ATOM 20288 C C . GLU A 1 87 ? 1.309 23.562 -14.598 1.00 0.00 67 GLU A C 17
ATOM 20289 O O . GLU A 1 87 ? 1.166 22.491 -14.011 1.00 0.00 67 GLU A O 17
ATOM 20301 N N . PHE A 1 88 ? 1.988 23.667 -15.745 1.00 0.00 68 PHE A N 17
ATOM 20302 C CA . PHE A 1 88 ? 2.630 22.530 -16.393 1.00 0.00 68 PHE A CA 17
ATOM 20303 C C . PHE A 1 88 ? 3.652 21.879 -15.455 1.00 0.00 68 PHE A C 17
ATOM 20304 O O . PHE A 1 88 ? 3.651 20.664 -15.265 1.00 0.00 68 PHE A O 17
ATOM 20321 N N . LEU A 1 89 ? 4.518 22.695 -14.851 1.00 0.00 69 LEU A N 17
ATOM 20322 C CA . LEU A 1 89 ? 5.492 22.252 -13.870 1.00 0.00 69 LEU A CA 17
ATOM 20323 C C . LEU A 1 89 ? 4.782 21.525 -12.730 1.00 0.00 69 LEU A C 17
ATOM 20324 O O . LEU A 1 89 ? 5.186 20.425 -12.366 1.00 0.00 69 LEU A O 17
ATOM 20340 N N . THR A 1 90 ? 3.722 22.117 -12.174 1.00 0.00 70 THR A N 17
ATOM 20341 C CA . THR A 1 90 ? 2.949 21.487 -11.108 1.00 0.00 70 THR A CA 17
ATOM 20342 C C . THR A 1 90 ? 2.442 20.110 -11.554 1.00 0.00 70 THR A C 17
ATOM 20343 O O . THR A 1 90 ? 2.629 19.121 -10.845 1.00 0.00 70 THR A O 17
ATOM 20354 N N . MET A 1 91 ? 1.822 20.035 -12.736 1.00 0.00 71 MET A N 17
ATOM 20355 C CA . MET A 1 91 ? 1.332 18.785 -13.296 1.00 0.00 71 MET A CA 17
ATOM 20356 C C . MET A 1 91 ? 2.456 17.748 -13.357 1.00 0.00 71 MET A C 17
ATOM 20357 O O . MET A 1 91 ? 2.307 16.634 -12.854 1.00 0.00 71 MET A O 17
ATOM 20371 N N . MET A 1 92 ? 3.578 18.106 -13.984 1.00 0.00 72 MET A N 17
ATOM 20372 C CA . MET A 1 92 ? 4.716 17.208 -14.106 1.00 0.00 72 MET A CA 17
ATOM 20373 C C . MET A 1 92 ? 5.196 16.761 -12.726 1.00 0.00 72 MET A C 17
ATOM 20374 O O . MET A 1 92 ? 5.390 15.571 -12.500 1.00 0.00 72 MET A O 17
ATOM 20388 N N . THR A 1 93 ? 5.367 17.703 -11.798 1.00 0.00 73 THR A N 17
ATOM 20389 C CA . THR A 1 93 ? 5.763 17.416 -10.425 1.00 0.00 73 THR A CA 17
ATOM 20390 C C . THR A 1 93 ? 4.818 16.384 -9.803 1.00 0.00 73 THR A C 17
ATOM 20391 O O . THR A 1 93 ? 5.269 15.416 -9.198 1.00 0.00 73 THR A O 17
ATOM 20402 N N . ALA A 1 94 ? 3.505 16.579 -9.960 1.00 0.00 74 ALA A N 17
ATOM 20403 C CA . ALA A 1 94 ? 2.524 15.627 -9.465 1.00 0.00 74 ALA A CA 17
ATOM 20404 C C . ALA A 1 94 ? 2.731 14.251 -10.105 1.00 0.00 74 ALA A C 17
ATOM 20405 O O . ALA A 1 94 ? 2.768 13.249 -9.393 1.00 0.00 74 ALA A O 17
ATOM 20412 N N . LYS A 1 95 ? 2.849 14.198 -11.436 1.00 0.00 75 LYS A N 17
ATOM 20413 C CA . LYS A 1 95 ? 2.954 12.947 -12.179 1.00 0.00 75 LYS A CA 17
ATOM 20414 C C . LYS A 1 95 ? 4.236 12.163 -11.874 1.00 0.00 75 LYS A C 17
ATOM 20415 O O . LYS A 1 95 ? 4.165 10.959 -11.634 1.00 0.00 75 LYS A O 17
ATOM 20434 N N . MET A 1 96 ? 5.406 12.805 -11.965 1.00 0.00 76 MET A N 17
ATOM 20435 C CA . MET A 1 96 ? 6.701 12.126 -11.911 1.00 0.00 76 MET A CA 17
ATOM 20436 C C . MET A 1 96 ? 6.812 11.200 -10.694 1.00 0.00 76 MET A C 17
ATOM 20437 O O . MET A 1 96 ? 7.280 10.056 -10.884 1.00 0.00 76 MET A O 17
ATOM 20452 N N . ARG A 1 21 ? 12.517 13.963 -1.331 1.00 0.00 1 ARG A N 18
ATOM 20453 C CA . ARG A 1 21 ? 11.341 14.818 -1.584 1.00 0.00 1 ARG A CA 18
ATOM 20454 C C . ARG A 1 21 ? 11.572 15.714 -2.802 1.00 0.00 1 ARG A C 18
ATOM 20455 O O . ARG A 1 21 ? 12.719 15.999 -3.145 1.00 0.00 1 ARG A O 18
ATOM 20476 N N . VAL A 1 22 ? 10.486 16.157 -3.444 1.00 0.00 2 VAL A N 18
ATOM 20477 C CA . VAL A 1 22 ? 10.482 17.030 -4.617 1.00 0.00 2 VAL A CA 18
ATOM 20478 C C . VAL A 1 22 ? 11.054 16.307 -5.845 1.00 0.00 2 VAL A C 18
ATOM 20479 O O . VAL A 1 22 ? 10.320 16.034 -6.789 1.00 0.00 2 VAL A O 18
ATOM 20492 N N . GLY A 1 23 ? 12.350 15.991 -5.832 1.00 0.00 3 GLY A N 18
ATOM 20493 C CA . GLY A 1 23 ? 13.003 15.232 -6.889 1.00 0.00 3 GLY A CA 18
ATOM 20494 C C . GLY A 1 23 ? 12.901 15.928 -8.246 1.00 0.00 3 GLY A C 18
ATOM 20495 O O . GLY A 1 23 ? 12.609 15.281 -9.249 1.00 0.00 3 GLY A O 18
ATOM 20499 N N . LEU A 1 24 ? 13.172 17.237 -8.273 1.00 0.00 4 LEU A N 18
ATOM 20500 C CA . LEU A 1 24 ? 13.225 18.054 -9.478 1.00 0.00 4 LEU A CA 18
ATOM 20501 C C . LEU A 1 24 ? 14.614 18.678 -9.582 1.00 0.00 4 LEU A C 18
ATOM 20502 O O . LEU A 1 24 ? 14.842 19.774 -9.075 1.00 0.00 4 LEU A O 18
ATOM 20518 N N . THR A 1 25 ? 15.554 17.992 -10.232 1.00 0.00 5 THR A N 18
ATOM 20519 C CA . THR A 1 25 ? 16.864 18.564 -10.509 1.00 0.00 5 THR A CA 18
ATOM 20520 C C . THR A 1 25 ? 16.729 19.744 -11.475 1.00 0.00 5 THR A C 18
ATOM 20521 O O . THR A 1 25 ? 15.749 19.850 -12.216 1.00 0.00 5 THR A O 18
ATOM 20532 N N . GLU A 1 26 ? 17.744 20.612 -11.512 1.00 0.00 6 GLU A N 18
ATOM 20533 C CA . GLU A 1 26 ? 17.811 21.679 -12.498 1.00 0.00 6 GLU A CA 18
ATOM 20534 C C . GLU A 1 26 ? 17.689 21.091 -13.909 1.00 0.00 6 GLU A C 18
ATOM 20535 O O . GLU A 1 26 ? 16.971 21.627 -14.746 1.00 0.00 6 GLU A O 18
ATOM 20547 N N . GLU A 1 27 ? 18.367 19.967 -14.153 1.00 0.00 7 GLU A N 18
ATOM 20548 C CA . GLU A 1 27 ? 18.282 19.226 -15.401 1.00 0.00 7 GLU A CA 18
ATOM 20549 C C . GLU A 1 27 ? 16.815 18.932 -15.733 1.00 0.00 7 GLU A C 18
ATOM 20550 O O . GLU A 1 27 ? 16.341 19.301 -16.807 1.00 0.00 7 GLU A O 18
ATOM 20562 N N . GLN A 1 28 ? 16.086 18.293 -14.809 1.00 0.00 8 GLN A N 18
ATOM 20563 C CA . GLN A 1 28 ? 14.663 18.049 -15.008 1.00 0.00 8 GLN A CA 18
ATOM 20564 C C . GLN A 1 28 ? 13.927 19.351 -15.326 1.00 0.00 8 GLN A C 18
ATOM 20565 O O . GLN A 1 28 ? 13.194 19.398 -16.310 1.00 0.00 8 GLN A O 18
ATOM 20579 N N . LYS A 1 29 ? 14.114 20.407 -14.527 1.00 0.00 9 LYS A N 18
ATOM 20580 C CA . LYS A 1 29 ? 13.429 21.672 -14.777 1.00 0.00 9 LYS A CA 18
ATOM 20581 C C . LYS A 1 29 ? 13.692 22.175 -16.202 1.00 0.00 9 LYS A C 18
ATOM 20582 O O . LYS A 1 29 ? 12.757 22.543 -16.911 1.00 0.00 9 LYS A O 18
ATOM 20601 N N . GLN A 1 30 ? 14.957 22.173 -16.632 1.00 0.00 10 GLN A N 18
ATOM 20602 C CA . GLN A 1 30 ? 15.338 22.579 -17.977 1.00 0.00 10 GLN A CA 18
ATOM 20603 C C . GLN A 1 30 ? 14.621 21.727 -19.027 1.00 0.00 10 GLN A C 18
ATOM 20604 O O . GLN A 1 30 ? 14.019 22.272 -19.949 1.00 0.00 10 GLN A O 18
ATOM 20618 N N . GLU A 1 31 ? 14.666 20.398 -18.897 1.00 0.00 11 GLU A N 18
ATOM 20619 C CA . GLU A 1 31 ? 13.984 19.517 -19.840 1.00 0.00 11 GLU A CA 18
ATOM 20620 C C . GLU A 1 31 ? 12.480 19.813 -19.884 1.00 0.00 11 GLU A C 18
ATOM 20621 O O . GLU A 1 31 ? 11.901 19.942 -20.961 1.00 0.00 11 GLU A O 18
ATOM 20633 N N . ILE A 1 32 ? 11.842 19.933 -18.717 1.00 0.00 12 ILE A N 18
ATOM 20634 C CA . ILE A 1 32 ? 10.421 20.245 -18.621 1.00 0.00 12 ILE A CA 18
ATOM 20635 C C . ILE A 1 32 ? 10.146 21.598 -19.292 1.00 0.00 12 ILE A C 18
ATOM 20636 O O . ILE A 1 32 ? 9.161 21.736 -20.014 1.00 0.00 12 ILE A O 18
ATOM 20652 N N . ARG A 1 33 ? 11.011 22.596 -19.088 1.00 0.00 13 ARG A N 18
ATOM 20653 C CA . ARG A 1 33 ? 10.873 23.889 -19.746 1.00 0.00 13 ARG A CA 18
ATOM 20654 C C . ARG A 1 33 ? 10.983 23.744 -21.267 1.00 0.00 13 ARG A C 18
ATOM 20655 O O . ARG A 1 33 ? 10.151 24.277 -22.000 1.00 0.00 13 ARG A O 18
ATOM 20676 N N . GLU A 1 34 ? 11.991 23.016 -21.753 1.00 0.00 14 GLU A N 18
ATOM 20677 C CA . GLU A 1 34 ? 12.160 22.749 -23.172 1.00 0.00 14 GLU A CA 18
ATOM 20678 C C . GLU A 1 34 ? 10.872 22.139 -23.737 1.00 0.00 14 GLU A C 18
ATOM 20679 O O . GLU A 1 34 ? 10.307 22.656 -24.701 1.00 0.00 14 GLU A O 18
ATOM 20691 N N . ALA A 1 35 ? 10.397 21.060 -23.109 1.00 0.00 15 ALA A N 18
ATOM 20692 C CA . ALA A 1 35 ? 9.154 20.406 -23.488 1.00 0.00 15 ALA A CA 18
ATOM 20693 C C . ALA A 1 35 ? 8.004 21.415 -23.511 1.00 0.00 15 ALA A C 18
ATOM 20694 O O . ALA A 1 35 ? 7.268 21.488 -24.490 1.00 0.00 15 ALA A O 18
ATOM 20701 N N . PHE A 1 36 ? 7.860 22.206 -22.446 1.00 0.00 16 PHE A N 18
ATOM 20702 C CA . PHE A 1 36 ? 6.830 23.231 -22.343 1.00 0.00 16 PHE A CA 18
ATOM 20703 C C . PHE A 1 36 ? 6.855 24.158 -23.561 1.00 0.00 16 PHE A C 18
ATOM 20704 O O . PHE A 1 36 ? 5.858 24.290 -24.274 1.00 0.00 16 PHE A O 18
ATOM 20721 N N . ASP A 1 37 ? 8.007 24.790 -23.799 1.00 0.00 17 ASP A N 18
ATOM 20722 C CA . ASP A 1 37 ? 8.186 25.721 -24.905 1.00 0.00 17 ASP A CA 18
ATOM 20723 C C . ASP A 1 37 ? 7.860 25.040 -26.232 1.00 0.00 17 ASP A C 18
ATOM 20724 O O . ASP A 1 37 ? 7.123 25.599 -27.038 1.00 0.00 17 ASP A O 18
ATOM 20733 N N . LEU A 1 38 ? 8.392 23.834 -26.460 1.00 0.00 18 LEU A N 18
ATOM 20734 C CA . LEU A 1 38 ? 8.100 23.072 -27.668 1.00 0.00 18 LEU A CA 18
ATOM 20735 C C . LEU A 1 38 ? 6.592 22.899 -27.830 1.00 0.00 18 LEU A C 18
ATOM 20736 O O . LEU A 1 38 ? 6.042 23.213 -28.883 1.00 0.00 18 LEU A O 18
ATOM 20752 N N . PHE A 1 39 ? 5.923 22.378 -26.798 1.00 0.00 19 PHE A N 18
ATOM 20753 C CA . PHE A 1 39 ? 4.494 22.123 -26.846 1.00 0.00 19 PHE A CA 18
ATOM 20754 C C . PHE A 1 39 ? 3.713 23.409 -27.098 1.00 0.00 19 PHE A C 18
ATOM 20755 O O . PHE A 1 39 ? 2.737 23.383 -27.847 1.00 0.00 19 PHE A O 18
ATOM 20772 N N . ASP A 1 40 ? 4.134 24.538 -26.523 1.00 0.00 20 ASP A N 18
ATOM 20773 C CA . ASP A 1 40 ? 3.577 25.838 -26.883 1.00 0.00 20 ASP A CA 18
ATOM 20774 C C . ASP A 1 40 ? 4.102 26.259 -28.263 1.00 0.00 20 ASP A C 18
ATOM 20775 O O . ASP A 1 40 ? 4.750 27.294 -28.401 1.00 0.00 20 ASP A O 18
ATOM 20784 N N . THR A 1 41 ? 3.787 25.472 -29.295 1.00 0.00 21 THR A N 18
ATOM 20785 C CA . THR A 1 41 ? 4.198 25.708 -30.673 1.00 0.00 21 THR A CA 18
ATOM 20786 C C . THR A 1 41 ? 3.808 27.117 -31.133 1.00 0.00 21 THR A C 18
ATOM 20787 O O . THR A 1 41 ? 4.563 27.765 -31.854 1.00 0.00 21 THR A O 18
ATOM 20798 N N . ASP A 1 42 ? 2.633 27.594 -30.710 1.00 0.00 22 ASP A N 18
ATOM 20799 C CA . ASP A 1 42 ? 2.155 28.928 -31.049 1.00 0.00 22 ASP A CA 18
ATOM 20800 C C . ASP A 1 42 ? 3.022 30.028 -30.422 1.00 0.00 22 ASP A C 18
ATOM 20801 O O . ASP A 1 42 ? 3.015 31.161 -30.897 1.00 0.00 22 ASP A O 18
ATOM 20810 N N . GLY A 1 43 ? 3.749 29.716 -29.346 1.00 0.00 23 GLY A N 18
ATOM 20811 C CA . GLY A 1 43 ? 4.538 30.686 -28.605 1.00 0.00 23 GLY A CA 18
ATOM 20812 C C . GLY A 1 43 ? 3.646 31.696 -27.886 1.00 0.00 23 GLY A C 18
ATOM 20813 O O . GLY A 1 43 ? 4.015 32.860 -27.745 1.00 0.00 23 GLY A O 18
ATOM 20817 N N . SER A 1 44 ? 2.479 31.257 -27.401 1.00 0.00 24 SER A N 18
ATOM 20818 C CA . SER A 1 44 ? 1.550 32.125 -26.692 1.00 0.00 24 SER A CA 18
ATOM 20819 C C . SER A 1 44 ? 2.113 32.583 -25.343 1.00 0.00 24 SER A C 18
ATOM 20820 O O . SER A 1 44 ? 1.680 33.599 -24.806 1.00 0.00 24 SER A O 18
ATOM 20828 N N . GLY A 1 45 ? 3.025 31.792 -24.767 1.00 0.00 25 GLY A N 18
ATOM 20829 C CA . GLY A 1 45 ? 3.523 31.934 -23.405 1.00 0.00 25 GLY A CA 18
ATOM 20830 C C . GLY A 1 45 ? 2.980 30.798 -22.535 1.00 0.00 25 GLY A C 18
ATOM 20831 O O . GLY A 1 45 ? 3.611 30.404 -21.555 1.00 0.00 25 GLY A O 18
ATOM 20835 N N . THR A 1 46 ? 1.806 30.281 -22.900 1.00 0.00 26 THR A N 18
ATOM 20836 C CA . THR A 1 46 ? 1.068 29.234 -22.223 1.00 0.00 26 THR A CA 18
ATOM 20837 C C . THR A 1 46 ? 0.663 28.182 -23.263 1.00 0.00 26 THR A C 18
ATOM 20838 O O . THR A 1 46 ? 0.444 28.514 -24.427 1.00 0.00 26 THR A O 18
ATOM 20849 N N . ILE A 1 47 ? 0.601 26.906 -22.871 1.00 0.00 27 ILE A N 18
ATOM 20850 C CA . ILE A 1 47 ? 0.212 25.818 -23.764 1.00 0.00 27 ILE A CA 18
ATOM 20851 C C . ILE A 1 47 ? -1.308 25.855 -23.900 1.00 0.00 27 ILE A C 18
ATOM 20852 O O . ILE A 1 47 ? -1.994 25.704 -22.894 1.00 0.00 27 ILE A O 18
ATOM 20868 N N . ASP A 1 48 ? -1.858 26.031 -25.104 1.00 0.00 28 ASP A N 18
ATOM 20869 C CA . ASP A 1 48 ? -3.302 25.922 -25.295 1.00 0.00 28 ASP A CA 18
ATOM 20870 C C . ASP A 1 48 ? -3.765 24.491 -25.004 1.00 0.00 28 ASP A C 18
ATOM 20871 O O . ASP A 1 48 ? -3.052 23.548 -25.338 1.00 0.00 28 ASP A O 18
ATOM 20880 N N . ALA A 1 49 ? -4.961 24.313 -24.429 1.00 0.00 29 ALA A N 18
ATOM 20881 C CA . ALA A 1 49 ? -5.566 22.998 -24.214 1.00 0.00 29 ALA A CA 18
ATOM 20882 C C . ALA A 1 49 ? -5.313 22.015 -25.369 1.00 0.00 29 ALA A C 18
ATOM 20883 O O . ALA A 1 49 ? -4.884 20.884 -25.141 1.00 0.00 29 ALA A O 18
ATOM 20890 N N . LYS A 1 50 ? -5.549 22.440 -26.616 1.00 0.00 30 LYS A N 18
ATOM 20891 C CA . LYS A 1 50 ? -5.327 21.596 -27.786 1.00 0.00 30 LYS A CA 18
ATOM 20892 C C . LYS A 1 50 ? -3.847 21.213 -27.913 1.00 0.00 30 LYS A C 18
ATOM 20893 O O . LYS A 1 50 ? -3.528 20.056 -28.181 1.00 0.00 30 LYS A O 18
ATOM 20912 N N . GLU A 1 51 ? -2.935 22.169 -27.709 1.00 0.00 31 GLU A N 18
ATOM 20913 C CA . GLU A 1 51 ? -1.507 21.890 -27.719 1.00 0.00 31 GLU A CA 18
ATOM 20914 C C . GLU A 1 51 ? -1.165 20.871 -26.627 1.00 0.00 31 GLU A C 18
ATOM 20915 O O . GLU A 1 51 ? -0.361 19.972 -26.857 1.00 0.00 31 GLU A O 18
ATOM 20927 N N . LEU A 1 52 ? -1.775 20.985 -25.441 1.00 0.00 32 LEU A N 18
ATOM 20928 C CA . LEU A 1 52 ? -1.561 19.992 -24.392 1.00 0.00 32 LEU A CA 18
ATOM 20929 C C . LEU A 1 52 ? -2.072 18.619 -24.849 1.00 0.00 32 LEU A C 18
ATOM 20930 O O . LEU A 1 52 ? -1.411 17.607 -24.639 1.00 0.00 32 LEU A O 18
ATOM 20946 N N . LYS A 1 53 ? -3.251 18.564 -25.466 1.00 0.00 33 LYS A N 18
ATOM 20947 C CA . LYS A 1 53 ? -3.796 17.319 -25.994 1.00 0.00 33 LYS A CA 18
ATOM 20948 C C . LYS A 1 53 ? -2.828 16.687 -27.005 1.00 0.00 33 LYS A C 18
ATOM 20949 O O . LYS A 1 53 ? -2.502 15.505 -26.890 1.00 0.00 33 LYS A O 18
ATOM 20968 N N . VAL A 1 54 ? -2.328 17.477 -27.962 1.00 0.00 34 VAL A N 18
ATOM 20969 C CA . VAL A 1 54 ? -1.275 17.042 -28.877 1.00 0.00 34 VAL A CA 18
ATOM 20970 C C . VAL A 1 54 ? -0.072 16.510 -28.090 1.00 0.00 34 VAL A C 18
ATOM 20971 O O . VAL A 1 54 ? 0.416 15.414 -28.367 1.00 0.00 34 VAL A O 18
ATOM 20984 N N . ALA A 1 55 ? 0.408 17.284 -27.114 1.00 0.00 35 ALA A N 18
ATOM 20985 C CA . ALA A 1 55 ? 1.538 16.904 -26.282 1.00 0.00 35 ALA A CA 18
ATOM 20986 C C . ALA A 1 55 ? 1.313 15.523 -25.671 1.00 0.00 35 ALA A C 18
ATOM 20987 O O . ALA A 1 55 ? 2.149 14.640 -25.820 1.00 0.00 35 ALA A O 18
ATOM 20994 N N . MET A 1 56 ? 0.178 15.324 -25.002 1.00 0.00 36 MET A N 18
ATOM 20995 C CA . MET A 1 56 ? -0.168 14.059 -24.372 1.00 0.00 36 MET A CA 18
ATOM 20996 C C . MET A 1 56 ? -0.238 12.930 -25.401 1.00 0.00 36 MET A C 18
ATOM 20997 O O . MET A 1 56 ? 0.280 11.842 -25.149 1.00 0.00 36 MET A O 18
ATOM 21011 N N . ARG A 1 57 ? -0.838 13.182 -26.569 1.00 0.00 37 ARG A N 18
ATOM 21012 C CA . ARG A 1 57 ? -0.808 12.227 -27.671 1.00 0.00 37 ARG A CA 18
ATOM 21013 C C . ARG A 1 57 ? 0.646 11.804 -27.928 1.00 0.00 37 ARG A C 18
ATOM 21014 O O . ARG A 1 57 ? 0.981 10.626 -27.818 1.00 0.00 37 ARG A O 18
ATOM 21035 N N . ALA A 1 58 ? 1.520 12.773 -28.226 1.00 0.00 38 ALA A N 18
ATOM 21036 C CA . ALA A 1 58 ? 2.927 12.534 -28.536 1.00 0.00 38 ALA A CA 18
ATOM 21037 C C . ALA A 1 58 ? 3.657 11.811 -27.396 1.00 0.00 38 ALA A C 18
ATOM 21038 O O . ALA A 1 58 ? 4.456 10.912 -27.641 1.00 0.00 38 ALA A O 18
ATOM 21045 N N . LEU A 1 59 ? 3.376 12.200 -26.151 1.00 0.00 39 LEU A N 18
ATOM 21046 C CA . LEU A 1 59 ? 3.911 11.578 -24.946 1.00 0.00 39 LEU A CA 18
ATOM 21047 C C . LEU A 1 59 ? 3.464 10.116 -24.814 1.00 0.00 39 LEU A C 18
ATOM 21048 O O . LEU A 1 59 ? 4.054 9.376 -24.030 1.00 0.00 39 LEU A O 18
ATOM 21064 N N . GLY A 1 60 ? 2.432 9.692 -25.552 1.00 0.00 40 GLY A N 18
ATOM 21065 C CA . GLY A 1 60 ? 1.976 8.312 -25.582 1.00 0.00 40 GLY A CA 18
ATOM 21066 C C . GLY A 1 60 ? 0.795 8.071 -24.646 1.00 0.00 40 GLY A C 18
ATOM 21067 O O . GLY A 1 60 ? 0.567 6.940 -24.223 1.00 0.00 40 GLY A O 18
ATOM 21071 N N . PHE A 1 61 ? 0.025 9.118 -24.331 1.00 0.00 41 PHE A N 18
ATOM 21072 C CA . PHE A 1 61 ? -1.246 8.957 -23.634 1.00 0.00 41 PHE A CA 18
ATOM 21073 C C . PHE A 1 61 ? -2.293 8.551 -24.673 1.00 0.00 41 PHE A C 18
ATOM 21074 O O . PHE A 1 61 ? -2.003 8.515 -25.867 1.00 0.00 41 PHE A O 18
ATOM 21091 N N . GLU A 1 62 ? -3.523 8.288 -24.223 1.00 0.00 42 GLU A N 18
ATOM 21092 C CA . GLU A 1 62 ? -4.696 8.106 -25.068 1.00 0.00 42 GLU A CA 18
ATOM 21093 C C . GLU A 1 62 ? -5.655 9.257 -24.739 1.00 0.00 42 GLU A C 18
ATOM 21094 O O . GLU A 1 62 ? -6.339 9.170 -23.721 1.00 0.00 42 GLU A O 18
ATOM 21106 N N . PRO A 1 63 ? -5.677 10.345 -25.531 1.00 0.00 43 PRO A N 18
ATOM 21107 C CA . PRO A 1 63 ? -6.507 11.520 -25.289 1.00 0.00 43 PRO A CA 18
ATOM 21108 C C . PRO A 1 63 ? -8.031 11.299 -25.274 1.00 0.00 43 PRO A C 18
ATOM 21109 O O . PRO A 1 63 ? -8.753 11.853 -26.102 1.00 0.00 43 PRO A O 18
ATOM 21120 N N . LYS A 1 64 ? -8.545 10.564 -24.286 1.00 0.00 44 LYS A N 18
ATOM 21121 C CA . LYS A 1 64 ? -9.972 10.424 -24.052 1.00 0.00 44 LYS A CA 18
ATOM 21122 C C . LYS A 1 64 ? -10.548 11.784 -23.641 1.00 0.00 44 LYS A C 18
ATOM 21123 O O . LYS A 1 64 ? -10.329 12.247 -22.521 1.00 0.00 44 LYS A O 18
ATOM 21142 N N . LYS A 1 65 ? -11.259 12.428 -24.574 1.00 0.00 45 LYS A N 18
ATOM 21143 C CA . LYS A 1 65 ? -11.730 13.805 -24.480 1.00 0.00 45 LYS A CA 18
ATOM 21144 C C . LYS A 1 65 ? -12.297 14.181 -23.107 1.00 0.00 45 LYS A C 18
ATOM 21145 O O . LYS A 1 65 ? -11.949 15.231 -22.572 1.00 0.00 45 LYS A O 18
ATOM 21164 N N . GLU A 1 66 ? -13.161 13.342 -22.527 1.00 0.00 46 GLU A N 18
ATOM 21165 C CA . GLU A 1 66 ? -13.766 13.627 -21.233 1.00 0.00 46 GLU A CA 18
ATOM 21166 C C . GLU A 1 66 ? -12.683 13.780 -20.160 1.00 0.00 46 GLU A C 18
ATOM 21167 O O . GLU A 1 66 ? -12.588 14.815 -19.502 1.00 0.00 46 GLU A O 18
ATOM 21179 N N . GLU A 1 67 ? -11.863 12.742 -19.991 1.00 0.00 47 GLU A N 18
ATOM 21180 C CA . GLU A 1 67 ? -10.797 12.707 -18.999 1.00 0.00 47 GLU A CA 18
ATOM 21181 C C . GLU A 1 67 ? -9.830 13.868 -19.232 1.00 0.00 47 GLU A C 18
ATOM 21182 O O . GLU A 1 67 ? -9.452 14.557 -18.289 1.00 0.00 47 GLU A O 18
ATOM 21194 N N . ILE A 1 68 ? -9.453 14.092 -20.492 1.00 0.00 48 ILE A N 18
ATOM 21195 C CA . ILE A 1 68 ? -8.614 15.214 -20.895 1.00 0.00 48 ILE A CA 18
ATOM 21196 C C . ILE A 1 68 ? -9.216 16.530 -20.395 1.00 0.00 48 ILE A C 18
ATOM 21197 O O . ILE A 1 68 ? -8.558 17.262 -19.660 1.00 0.00 48 ILE A O 18
ATOM 21213 N N . LYS A 1 69 ? -10.458 16.838 -20.777 1.00 0.00 49 LYS A N 18
ATOM 21214 C CA . LYS A 1 69 ? -11.108 18.082 -20.382 1.00 0.00 49 LYS A CA 18
ATOM 21215 C C . LYS A 1 69 ? -11.167 18.213 -18.859 1.00 0.00 49 LYS A C 18
ATOM 21216 O O . LYS A 1 69 ? -10.830 19.268 -18.320 1.00 0.00 49 LYS A O 18
ATOM 21235 N N . LYS A 1 70 ? -11.590 17.153 -18.164 1.00 0.00 50 LYS A N 18
ATOM 21236 C CA . LYS A 1 70 ? -11.653 17.145 -16.708 1.00 0.00 50 LYS A CA 18
ATOM 21237 C C . LYS A 1 70 ? -10.284 17.502 -16.120 1.00 0.00 50 LYS A C 18
ATOM 21238 O O . LYS A 1 70 ? -10.160 18.481 -15.384 1.00 0.00 50 LYS A O 18
ATOM 21257 N N . MET A 1 71 ? -9.252 16.724 -16.458 1.00 0.00 51 MET A N 18
ATOM 21258 C CA . MET A 1 71 ? -7.911 16.928 -15.943 1.00 0.00 51 MET A CA 18
ATOM 21259 C C . MET A 1 71 ? -7.430 18.349 -16.244 1.00 0.00 51 MET A C 18
ATOM 21260 O O . MET A 1 71 ? -7.000 19.058 -15.336 1.00 0.00 51 MET A O 18
ATOM 21274 N N . ILE A 1 72 ? -7.512 18.767 -17.512 1.00 0.00 52 ILE A N 18
ATOM 21275 C CA . ILE A 1 72 ? -7.151 20.115 -17.928 1.00 0.00 52 ILE A CA 18
ATOM 21276 C C . ILE A 1 72 ? -7.840 21.129 -17.020 1.00 0.00 52 ILE A C 18
ATOM 21277 O O . ILE A 1 72 ? -7.171 21.991 -16.465 1.00 0.00 52 ILE A O 18
ATOM 21293 N N . SER A 1 73 ? -9.156 21.015 -16.833 1.00 0.00 53 SER A N 18
ATOM 21294 C CA . SER A 1 73 ? -9.889 21.935 -15.974 1.00 0.00 53 SER A CA 18
ATOM 21295 C C . SER A 1 73 ? -9.326 21.942 -14.551 1.00 0.00 53 SER A C 18
ATOM 21296 O O . SER A 1 73 ? -9.046 23.009 -14.012 1.00 0.00 53 SER A O 18
ATOM 21304 N N . GLU A 1 74 ? -9.139 20.764 -13.948 1.00 0.00 54 GLU A N 18
ATOM 21305 C CA . GLU A 1 74 ? -8.585 20.670 -12.601 1.00 0.00 54 GLU A CA 18
ATOM 21306 C C . GLU A 1 74 ? -7.214 21.352 -12.509 1.00 0.00 54 GLU A C 18
ATOM 21307 O O . GLU A 1 74 ? -6.941 22.061 -11.545 1.00 0.00 54 GLU A O 18
ATOM 21319 N N . ILE A 1 75 ? -6.344 21.137 -13.498 1.00 0.00 55 ILE A N 18
ATOM 21320 C CA . ILE A 1 75 ? -5.012 21.735 -13.520 1.00 0.00 55 ILE A CA 18
ATOM 21321 C C . ILE A 1 75 ? -5.099 23.245 -13.804 1.00 0.00 55 ILE A C 18
ATOM 21322 O O . ILE A 1 75 ? -4.295 24.025 -13.292 1.00 0.00 55 ILE A O 18
ATOM 21338 N N . ASP A 1 76 ? -6.057 23.669 -14.632 1.00 0.00 56 ASP A N 18
ATOM 21339 C CA . ASP A 1 76 ? -6.123 25.023 -15.155 1.00 0.00 56 ASP A CA 18
ATOM 21340 C C . ASP A 1 76 ? -6.698 26.001 -14.124 1.00 0.00 56 ASP A C 18
ATOM 21341 O O . ASP A 1 76 ? -7.808 26.505 -14.281 1.00 0.00 56 ASP A O 18
ATOM 21350 N N . LYS A 1 77 ? -5.918 26.297 -13.085 1.00 0.00 57 LYS A N 18
ATOM 21351 C CA . LYS A 1 77 ? -6.281 27.271 -12.064 1.00 0.00 57 LYS A CA 18
ATOM 21352 C C . LYS A 1 77 ? -6.357 28.695 -12.634 1.00 0.00 57 LYS A C 18
ATOM 21353 O O . LYS A 1 77 ? -7.283 29.441 -12.331 1.00 0.00 57 LYS A O 18
ATOM 21372 N N . ASP A 1 78 ? -5.339 29.083 -13.411 1.00 0.00 58 ASP A N 18
ATOM 21373 C CA . ASP A 1 78 ? -5.101 30.447 -13.876 1.00 0.00 58 ASP A CA 18
ATOM 21374 C C . ASP A 1 78 ? -5.119 30.533 -15.400 1.00 0.00 58 ASP A C 18
ATOM 21375 O O . ASP A 1 78 ? -5.621 31.501 -15.966 1.00 0.00 58 ASP A O 18
ATOM 21384 N N . GLY A 1 79 ? -4.536 29.534 -16.063 1.00 0.00 59 GLY A N 18
ATOM 21385 C CA . GLY A 1 79 ? -4.267 29.541 -17.493 1.00 0.00 59 GLY A CA 18
ATOM 21386 C C . GLY A 1 79 ? -5.486 29.794 -18.398 1.00 0.00 59 GLY A C 18
ATOM 21387 O O . GLY A 1 79 ? -5.316 30.187 -19.552 1.00 0.00 59 GLY A O 18
ATOM 21391 N N . SER A 1 80 ? -6.709 29.585 -17.902 1.00 0.00 60 SER A N 18
ATOM 21392 C CA . SER A 1 80 ? -7.959 29.967 -18.553 1.00 0.00 60 SER A CA 18
ATOM 21393 C C . SER A 1 80 ? -8.012 29.540 -20.025 1.00 0.00 60 SER A C 18
ATOM 21394 O O . SER A 1 80 ? -8.073 30.383 -20.917 1.00 0.00 60 SER A O 18
ATOM 21402 N N . GLY A 1 81 ? -7.984 28.230 -20.277 1.00 0.00 61 GLY A N 18
ATOM 21403 C CA . GLY A 1 81 ? -7.980 27.667 -21.622 1.00 0.00 61 GLY A CA 18
ATOM 21404 C C . GLY A 1 81 ? -6.563 27.286 -22.049 1.00 0.00 61 GLY A C 18
ATOM 21405 O O . GLY A 1 81 ? -6.383 26.337 -22.817 1.00 0.00 61 GLY A O 18
ATOM 21409 N N . THR A 1 82 ? -5.559 28.010 -21.544 1.00 0.00 62 THR A N 18
ATOM 21410 C CA . THR A 1 82 ? -4.168 27.624 -21.693 1.00 0.00 62 THR A CA 18
ATOM 21411 C C . THR A 1 82 ? -3.684 27.018 -20.374 1.00 0.00 62 THR A C 18
ATOM 21412 O O . THR A 1 82 ? -4.429 26.978 -19.396 1.00 0.00 62 THR A O 18
ATOM 21423 N N . ILE A 1 83 ? -2.444 26.530 -20.359 1.00 0.00 63 ILE A N 18
ATOM 21424 C CA . ILE A 1 83 ? -1.756 25.989 -19.203 1.00 0.00 63 ILE A CA 18
ATOM 21425 C C . ILE A 1 83 ? -0.410 26.712 -19.129 1.00 0.00 63 ILE A C 18
ATOM 21426 O O . ILE A 1 83 ? 0.376 26.639 -20.076 1.00 0.00 63 ILE A O 18
ATOM 21442 N N . ASP A 1 84 ? -0.149 27.447 -18.043 1.00 0.00 64 ASP A N 18
ATOM 21443 C CA . ASP A 1 84 ? 1.128 28.129 -17.852 1.00 0.00 64 ASP A CA 18
ATOM 21444 C C . ASP A 1 84 ? 2.215 27.153 -17.414 1.00 0.00 64 ASP A C 18
ATOM 21445 O O . ASP A 1 84 ? 1.945 26.004 -17.065 1.00 0.00 64 ASP A O 18
ATOM 21454 N N . PHE A 1 85 ? 3.460 27.634 -17.413 1.00 0.00 65 PHE A N 18
ATOM 21455 C CA . PHE A 1 85 ? 4.609 26.823 -17.048 1.00 0.00 65 PHE A CA 18
ATOM 21456 C C . PHE A 1 85 ? 4.476 26.263 -15.634 1.00 0.00 65 PHE A C 18
ATOM 21457 O O . PHE A 1 85 ? 4.876 25.128 -15.393 1.00 0.00 65 PHE A O 18
ATOM 21474 N N . GLU A 1 86 ? 3.899 27.025 -14.699 1.00 0.00 66 GLU A N 18
ATOM 21475 C CA . GLU A 1 86 ? 3.806 26.562 -13.317 1.00 0.00 66 GLU A CA 18
ATOM 21476 C C . GLU A 1 86 ? 2.815 25.398 -13.228 1.00 0.00 66 GLU A C 18
ATOM 21477 O O . GLU A 1 86 ? 3.130 24.340 -12.685 1.00 0.00 66 GLU A O 18
ATOM 21489 N N . GLU A 1 87 ? 1.621 25.588 -13.794 1.00 0.00 67 GLU A N 18
ATOM 21490 C CA . GLU A 1 87 ? 0.599 24.556 -13.901 1.00 0.00 67 GLU A CA 18
ATOM 21491 C C . GLU A 1 87 ? 1.182 23.312 -14.582 1.00 0.00 67 GLU A C 18
ATOM 21492 O O . GLU A 1 87 ? 1.056 22.200 -14.069 1.00 0.00 67 GLU A O 18
ATOM 21504 N N . PHE A 1 88 ? 1.837 23.508 -15.730 1.00 0.00 68 PHE A N 18
ATOM 21505 C CA . PHE A 1 88 ? 2.463 22.428 -16.479 1.00 0.00 68 PHE A CA 18
ATOM 21506 C C . PHE A 1 88 ? 3.468 21.676 -15.607 1.00 0.00 68 PHE A C 18
ATOM 21507 O O . PHE A 1 88 ? 3.371 20.462 -15.459 1.00 0.00 68 PHE A O 18
ATOM 21524 N N . LEU A 1 89 ? 4.428 22.395 -15.021 1.00 0.00 69 LEU A N 18
ATOM 21525 C CA . LEU A 1 89 ? 5.439 21.825 -14.144 1.00 0.00 69 LEU A CA 18
ATOM 21526 C C . LEU A 1 89 ? 4.774 21.014 -13.032 1.00 0.00 69 LEU A C 18
ATOM 21527 O O . LEU A 1 89 ? 5.169 19.877 -12.776 1.00 0.00 69 LEU A O 18
ATOM 21543 N N . THR A 1 90 ? 3.750 21.581 -12.388 1.00 0.00 70 THR A N 18
ATOM 21544 C CA . THR A 1 90 ? 2.998 20.892 -11.349 1.00 0.00 70 THR A CA 18
ATOM 21545 C C . THR A 1 90 ? 2.433 19.574 -11.886 1.00 0.00 70 THR A C 18
ATOM 21546 O O . THR A 1 90 ? 2.650 18.524 -11.282 1.00 0.00 70 THR A O 18
ATOM 21557 N N . MET A 1 91 ? 1.727 19.614 -13.023 1.00 0.00 71 MET A N 18
ATOM 21558 C CA . MET A 1 91 ? 1.176 18.414 -13.638 1.00 0.00 71 MET A CA 18
ATOM 21559 C C . MET A 1 91 ? 2.286 17.388 -13.877 1.00 0.00 71 MET A C 18
ATOM 21560 O O . MET A 1 91 ? 2.194 16.254 -13.412 1.00 0.00 71 MET A O 18
ATOM 21574 N N . MET A 1 92 ? 3.326 17.774 -14.617 1.00 0.00 72 MET A N 18
ATOM 21575 C CA . MET A 1 92 ? 4.423 16.883 -14.963 1.00 0.00 72 MET A CA 18
ATOM 21576 C C . MET A 1 92 ? 5.019 16.261 -13.700 1.00 0.00 72 MET A C 18
ATOM 21577 O O . MET A 1 92 ? 5.236 15.053 -13.654 1.00 0.00 72 MET A O 18
ATOM 21591 N N . THR A 1 93 ? 5.249 17.068 -12.663 1.00 0.00 73 THR A N 18
ATOM 21592 C CA . THR A 1 93 ? 5.700 16.567 -11.371 1.00 0.00 73 THR A CA 18
ATOM 21593 C C . THR A 1 93 ? 4.716 15.522 -10.837 1.00 0.00 73 THR A C 18
ATOM 21594 O O . THR A 1 93 ? 5.117 14.411 -10.504 1.00 0.00 73 THR A O 18
ATOM 21605 N N . ALA A 1 94 ? 3.424 15.859 -10.776 1.00 0.00 74 ALA A N 18
ATOM 21606 C CA . ALA A 1 94 ? 2.392 14.963 -10.269 1.00 0.00 74 ALA A CA 18
ATOM 21607 C C . ALA A 1 94 ? 2.351 13.637 -11.036 1.00 0.00 74 ALA A C 18
ATOM 21608 O O . ALA A 1 94 ? 2.076 12.596 -10.444 1.00 0.00 74 ALA A O 18
ATOM 21615 N N . LYS A 1 95 ? 2.624 13.661 -12.344 1.00 0.00 75 LYS A N 18
ATOM 21616 C CA . LYS A 1 95 ? 2.694 12.443 -13.147 1.00 0.00 75 LYS A CA 18
ATOM 21617 C C . LYS A 1 95 ? 3.841 11.518 -12.709 1.00 0.00 75 LYS A C 18
ATOM 21618 O O . LYS A 1 95 ? 3.784 10.325 -13.004 1.00 0.00 75 LYS A O 18
ATOM 21637 N N . MET A 1 96 ? 4.877 12.035 -12.033 1.00 0.00 76 MET A N 18
ATOM 21638 C CA . MET A 1 96 ? 5.979 11.228 -11.514 1.00 0.00 76 MET A CA 18
ATOM 21639 C C . MET A 1 96 ? 6.346 11.653 -10.085 1.00 0.00 76 MET A C 18
ATOM 21640 O O . MET A 1 96 ? 7.554 11.811 -9.805 1.00 0.00 76 MET A O 18
ATOM 21655 N N . ARG A 1 21 ? 15.435 18.839 -1.785 1.00 0.00 1 ARG A N 19
ATOM 21656 C CA . ARG A 1 21 ? 15.150 18.939 -3.227 1.00 0.00 1 ARG A CA 19
ATOM 21657 C C . ARG A 1 21 ? 13.642 18.921 -3.480 1.00 0.00 1 ARG A C 19
ATOM 21658 O O . ARG A 1 21 ? 12.914 18.158 -2.851 1.00 0.00 1 ARG A O 19
ATOM 21679 N N . VAL A 1 22 ? 13.181 19.721 -4.445 1.00 0.00 2 VAL A N 19
ATOM 21680 C CA . VAL A 1 22 ? 11.789 19.793 -4.878 1.00 0.00 2 VAL A CA 19
ATOM 21681 C C . VAL A 1 22 ? 11.391 18.562 -5.711 1.00 0.00 2 VAL A C 19
ATOM 21682 O O . VAL A 1 22 ? 10.768 18.693 -6.764 1.00 0.00 2 VAL A O 19
ATOM 21695 N N . GLY A 1 23 ? 11.751 17.358 -5.258 1.00 0.00 3 GLY A N 19
ATOM 21696 C CA . GLY A 1 23 ? 11.577 16.118 -6.001 1.00 0.00 3 GLY A CA 19
ATOM 21697 C C . GLY A 1 23 ? 12.476 16.065 -7.241 1.00 0.00 3 GLY A C 19
ATOM 21698 O O . GLY A 1 23 ? 13.412 15.272 -7.304 1.00 0.00 3 GLY A O 19
ATOM 21702 N N . LEU A 1 24 ? 12.182 16.903 -8.233 1.00 0.00 4 LEU A N 19
ATOM 21703 C CA . LEU A 1 24 ? 12.830 16.894 -9.532 1.00 0.00 4 LEU A CA 19
ATOM 21704 C C . LEU A 1 24 ? 14.246 17.473 -9.470 1.00 0.00 4 LEU A C 19
ATOM 21705 O O . LEU A 1 24 ? 14.502 18.457 -8.772 1.00 0.00 4 LEU A O 19
ATOM 21721 N N . THR A 1 25 ? 15.164 16.872 -10.230 1.00 0.00 5 THR A N 19
ATOM 21722 C CA . THR A 1 25 ? 16.498 17.408 -10.464 1.00 0.00 5 THR A CA 19
ATOM 21723 C C . THR A 1 25 ? 16.412 18.669 -11.330 1.00 0.00 5 THR A C 19
ATOM 21724 O O . THR A 1 25 ? 15.407 18.906 -12.007 1.00 0.00 5 THR A O 19
ATOM 21735 N N . GLU A 1 26 ? 17.478 19.477 -11.348 1.00 0.00 6 GLU A N 19
ATOM 21736 C CA . GLU A 1 26 ? 17.576 20.578 -12.301 1.00 0.00 6 GLU A CA 19
ATOM 21737 C C . GLU A 1 26 ? 17.468 20.036 -13.726 1.00 0.00 6 GLU A C 19
ATOM 21738 O O . GLU A 1 26 ? 16.784 20.626 -14.552 1.00 0.00 6 GLU A O 19
ATOM 21750 N N . GLU A 1 27 ? 18.118 18.904 -14.004 1.00 0.00 7 GLU A N 19
ATOM 21751 C CA . GLU A 1 27 ? 18.042 18.229 -15.291 1.00 0.00 7 GLU A CA 19
ATOM 21752 C C . GLU A 1 27 ? 16.579 17.944 -15.647 1.00 0.00 7 GLU A C 19
ATOM 21753 O O . GLU A 1 27 ? 16.121 18.334 -16.716 1.00 0.00 7 GLU A O 19
ATOM 21765 N N . GLN A 1 28 ? 15.827 17.297 -14.749 1.00 0.00 8 GLN A N 19
ATOM 21766 C CA . GLN A 1 28 ? 14.407 17.067 -14.992 1.00 0.00 8 GLN A CA 19
ATOM 21767 C C . GLN A 1 28 ? 13.675 18.382 -15.275 1.00 0.00 8 GLN A C 19
ATOM 21768 O O . GLN A 1 28 ? 12.971 18.482 -16.278 1.00 0.00 8 GLN A O 19
ATOM 21782 N N . LYS A 1 29 ? 13.832 19.401 -14.423 1.00 0.00 9 LYS A N 19
ATOM 21783 C CA . LYS A 1 29 ? 13.132 20.667 -14.637 1.00 0.00 9 LYS A CA 19
ATOM 21784 C C . LYS A 1 29 ? 13.501 21.297 -15.988 1.00 0.00 9 LYS A C 19
ATOM 21785 O O . LYS A 1 29 ? 12.631 21.782 -16.710 1.00 0.00 9 LYS A O 19
ATOM 21804 N N . GLN A 1 30 ? 14.782 21.259 -16.350 1.00 0.00 10 GLN A N 19
ATOM 21805 C CA . GLN A 1 30 ? 15.304 21.725 -17.620 1.00 0.00 10 GLN A CA 19
ATOM 21806 C C . GLN A 1 30 ? 14.619 20.983 -18.775 1.00 0.00 10 GLN A C 19
ATOM 21807 O O . GLN A 1 30 ? 14.063 21.612 -19.674 1.00 0.00 10 GLN A O 19
ATOM 21821 N N . GLU A 1 31 ? 14.636 19.648 -18.746 1.00 0.00 11 GLU A N 19
ATOM 21822 C CA . GLU A 1 31 ? 13.964 18.818 -19.740 1.00 0.00 11 GLU A CA 19
ATOM 21823 C C . GLU A 1 31 ? 12.487 19.211 -19.861 1.00 0.00 11 GLU A C 19
ATOM 21824 O O . GLU A 1 31 ? 11.981 19.416 -20.963 1.00 0.00 11 GLU A O 19
ATOM 21836 N N . ILE A 1 32 ? 11.793 19.328 -18.727 1.00 0.00 12 ILE A N 19
ATOM 21837 C CA . ILE A 1 32 ? 10.386 19.711 -18.697 1.00 0.00 12 ILE A CA 19
ATOM 21838 C C . ILE A 1 32 ? 10.200 21.101 -19.319 1.00 0.00 12 ILE A C 19
ATOM 21839 O O . ILE A 1 32 ? 9.263 21.302 -20.089 1.00 0.00 12 ILE A O 19
ATOM 21855 N N . ARG A 1 33 ? 11.084 22.058 -19.022 1.00 0.00 13 ARG A N 19
ATOM 21856 C CA . ARG A 1 33 ? 11.027 23.370 -19.652 1.00 0.00 13 ARG A CA 19
ATOM 21857 C C . ARG A 1 33 ? 11.208 23.255 -21.167 1.00 0.00 13 ARG A C 19
ATOM 21858 O O . ARG A 1 33 ? 10.456 23.872 -21.917 1.00 0.00 13 ARG A O 19
ATOM 21879 N N . GLU A 1 34 ? 12.185 22.473 -21.634 1.00 0.00 14 GLU A N 19
ATOM 21880 C CA . GLU A 1 34 ? 12.384 22.263 -23.064 1.00 0.00 14 GLU A CA 19
ATOM 21881 C C . GLU A 1 34 ? 11.119 21.682 -23.707 1.00 0.00 14 GLU A C 19
ATOM 21882 O O . GLU A 1 34 ? 10.629 22.210 -24.706 1.00 0.00 14 GLU A O 19
ATOM 21894 N N . ALA A 1 35 ? 10.578 20.607 -23.125 1.00 0.00 15 ALA A N 19
ATOM 21895 C CA . ALA A 1 35 ? 9.345 19.991 -23.596 1.00 0.00 15 ALA A CA 19
ATOM 21896 C C . ALA A 1 35 ? 8.223 21.030 -23.664 1.00 0.00 15 ALA A C 19
ATOM 21897 O O . ALA A 1 35 ? 7.594 21.200 -24.708 1.00 0.00 15 ALA A O 19
ATOM 21904 N N . PHE A 1 36 ? 8.001 21.747 -22.555 1.00 0.00 16 PHE A N 19
ATOM 21905 C CA . PHE A 1 36 ? 7.039 22.835 -22.481 1.00 0.00 16 PHE A CA 19
ATOM 21906 C C . PHE A 1 36 ? 7.225 23.774 -23.670 1.00 0.00 16 PHE A C 19
ATOM 21907 O O . PHE A 1 36 ? 6.310 23.947 -24.469 1.00 0.00 16 PHE A O 19
ATOM 21924 N N . ASP A 1 37 ? 8.418 24.361 -23.786 1.00 0.00 17 ASP A N 19
ATOM 21925 C CA . ASP A 1 37 ? 8.761 25.321 -24.820 1.00 0.00 17 ASP A CA 19
ATOM 21926 C C . ASP A 1 37 ? 8.412 24.776 -26.205 1.00 0.00 17 ASP A C 19
ATOM 21927 O O . ASP A 1 37 ? 7.751 25.457 -26.984 1.00 0.00 17 ASP A O 19
ATOM 21936 N N . LEU A 1 38 ? 8.830 23.540 -26.498 1.00 0.00 18 LEU A N 19
ATOM 21937 C CA . LEU A 1 38 ? 8.502 22.900 -27.763 1.00 0.00 18 LEU A CA 19
ATOM 21938 C C . LEU A 1 38 ? 6.989 22.847 -27.965 1.00 0.00 18 LEU A C 19
ATOM 21939 O O . LEU A 1 38 ? 6.502 23.265 -29.011 1.00 0.00 18 LEU A O 19
ATOM 21955 N N . PHE A 1 39 ? 6.241 22.320 -26.992 1.00 0.00 19 PHE A N 19
ATOM 21956 C CA . PHE A 1 39 ? 4.793 22.194 -27.125 1.00 0.00 19 PHE A CA 19
ATOM 21957 C C . PHE A 1 39 ? 4.123 23.562 -27.291 1.00 0.00 19 PHE A C 19
ATOM 21958 O O . PHE A 1 39 ? 3.152 23.702 -28.037 1.00 0.00 19 PHE A O 19
ATOM 21975 N N . ASP A 1 40 ? 4.644 24.579 -26.605 1.00 0.00 20 ASP A N 19
ATOM 21976 C CA . ASP A 1 40 ? 4.118 25.939 -26.500 1.00 0.00 20 ASP A CA 19
ATOM 21977 C C . ASP A 1 40 ? 4.300 26.757 -27.790 1.00 0.00 20 ASP A C 19
ATOM 21978 O O . ASP A 1 40 ? 4.438 27.979 -27.727 1.00 0.00 20 ASP A O 19
ATOM 21987 N N . THR A 1 41 ? 4.263 26.085 -28.947 1.00 0.00 21 THR A N 19
ATOM 21988 C CA . THR A 1 41 ? 4.539 26.601 -30.283 1.00 0.00 21 THR A CA 19
ATOM 21989 C C . THR A 1 41 ? 3.903 27.973 -30.504 1.00 0.00 21 THR A C 19
ATOM 21990 O O . THR A 1 41 ? 4.585 28.951 -30.798 1.00 0.00 21 THR A O 19
ATOM 22001 N N . ASP A 1 42 ? 2.577 28.013 -30.371 1.00 0.00 22 ASP A N 19
ATOM 22002 C CA . ASP A 1 42 ? 1.770 29.222 -30.445 1.00 0.00 22 ASP A CA 19
ATOM 22003 C C . ASP A 1 42 ? 1.458 29.730 -29.036 1.00 0.00 22 ASP A C 19
ATOM 22004 O O . ASP A 1 42 ? 1.272 30.928 -28.835 1.00 0.00 22 ASP A O 19
ATOM 22013 N N . GLY A 1 43 ? 1.462 28.822 -28.056 1.00 0.00 23 GLY A N 19
ATOM 22014 C CA . GLY A 1 43 ? 1.079 29.081 -26.679 1.00 0.00 23 GLY A CA 19
ATOM 22015 C C . GLY A 1 43 ? 1.852 30.236 -26.041 1.00 0.00 23 GLY A C 19
ATOM 22016 O O . GLY A 1 43 ? 1.313 30.935 -25.184 1.00 0.00 23 GLY A O 19
ATOM 22020 N N . SER A 1 44 ? 3.109 30.432 -26.458 1.00 0.00 24 SER A N 19
ATOM 22021 C CA . SER A 1 44 ? 3.936 31.591 -26.141 1.00 0.00 24 SER A CA 19
ATOM 22022 C C . SER A 1 44 ? 3.763 32.109 -24.709 1.00 0.00 24 SER A C 19
ATOM 22023 O O . SER A 1 44 ? 3.453 33.280 -24.496 1.00 0.00 24 SER A O 19
ATOM 22031 N N . GLY A 1 45 ? 3.970 31.228 -23.734 1.00 0.00 25 GLY A N 19
ATOM 22032 C CA . GLY A 1 45 ? 3.740 31.487 -22.322 1.00 0.00 25 GLY A CA 19
ATOM 22033 C C . GLY A 1 45 ? 2.795 30.448 -21.727 1.00 0.00 25 GLY A C 19
ATOM 22034 O O . GLY A 1 45 ? 3.027 29.982 -20.611 1.00 0.00 25 GLY A O 19
ATOM 22038 N N . THR A 1 46 ? 1.731 30.085 -22.452 1.00 0.00 26 THR A N 19
ATOM 22039 C CA . THR A 1 46 ? 0.697 29.189 -21.955 1.00 0.00 26 THR A CA 19
ATOM 22040 C C . THR A 1 46 ? 0.332 28.156 -23.025 1.00 0.00 26 THR A C 19
ATOM 22041 O O . THR A 1 46 ? -0.160 28.538 -24.085 1.00 0.00 26 THR A O 19
ATOM 22052 N N . ILE A 1 47 ? 0.485 26.861 -22.737 1.00 0.00 27 ILE A N 19
ATOM 22053 C CA . ILE A 1 47 ? 0.174 25.799 -23.690 1.00 0.00 27 ILE A CA 19
ATOM 22054 C C . ILE A 1 47 ? -1.344 25.704 -23.806 1.00 0.00 27 ILE A C 19
ATOM 22055 O O . ILE A 1 47 ? -2.005 25.334 -22.839 1.00 0.00 27 ILE A O 19
ATOM 22071 N N . ASP A 1 48 ? -1.908 26.021 -24.972 1.00 0.00 28 ASP A N 19
ATOM 22072 C CA . ASP A 1 48 ? -3.333 25.859 -25.215 1.00 0.00 28 ASP A CA 19
ATOM 22073 C C . ASP A 1 48 ? -3.720 24.381 -25.126 1.00 0.00 28 ASP A C 19
ATOM 22074 O O . ASP A 1 48 ? -2.931 23.516 -25.509 1.00 0.00 28 ASP A O 19
ATOM 22083 N N . ALA A 1 49 ? -4.942 24.094 -24.663 1.00 0.00 29 ALA A N 19
ATOM 22084 C CA . ALA A 1 49 ? -5.515 22.751 -24.645 1.00 0.00 29 ALA A CA 19
ATOM 22085 C C . ALA A 1 49 ? -5.141 21.917 -25.881 1.00 0.00 29 ALA A C 19
ATOM 22086 O O . ALA A 1 49 ? -4.710 20.774 -25.748 1.00 0.00 29 ALA A O 19
ATOM 22093 N N . LYS A 1 50 ? -5.280 22.488 -27.083 1.00 0.00 30 LYS A N 19
ATOM 22094 C CA . LYS A 1 50 ? -4.932 21.812 -28.326 1.00 0.00 30 LYS A CA 19
ATOM 22095 C C . LYS A 1 50 ? -3.458 21.388 -28.332 1.00 0.00 30 LYS A C 19
ATOM 22096 O O . LYS A 1 50 ? -3.139 20.240 -28.637 1.00 0.00 30 LYS A O 19
ATOM 22115 N N . GLU A 1 51 ? -2.554 22.312 -27.993 1.00 0.00 31 GLU A N 19
ATOM 22116 C CA . GLU A 1 51 ? -1.129 22.021 -27.907 1.00 0.00 31 GLU A CA 19
ATOM 22117 C C . GLU A 1 51 ? -0.895 20.909 -26.879 1.00 0.00 31 GLU A C 19
ATOM 22118 O O . GLU A 1 51 ? -0.116 19.992 -27.127 1.00 0.00 31 GLU A O 19
ATOM 22130 N N . LEU A 1 52 ? -1.576 20.968 -25.730 1.00 0.00 32 LEU A N 19
ATOM 22131 C CA . LEU A 1 52 ? -1.444 19.920 -24.723 1.00 0.00 32 LEU A CA 19
ATOM 22132 C C . LEU A 1 52 ? -1.921 18.569 -25.273 1.00 0.00 32 LEU A C 19
ATOM 22133 O O . LEU A 1 52 ? -1.286 17.546 -25.039 1.00 0.00 32 LEU A O 19
ATOM 22149 N N . LYS A 1 53 ? -3.038 18.541 -26.004 1.00 0.00 33 LYS A N 19
ATOM 22150 C CA . LYS A 1 53 ? -3.534 17.326 -26.640 1.00 0.00 33 LYS A CA 19
ATOM 22151 C C . LYS A 1 53 ? -2.499 16.778 -27.627 1.00 0.00 33 LYS A C 19
ATOM 22152 O O . LYS A 1 53 ? -2.181 15.589 -27.584 1.00 0.00 33 LYS A O 19
ATOM 22171 N N . VAL A 1 54 ? -1.945 17.633 -28.493 1.00 0.00 34 VAL A N 19
ATOM 22172 C CA . VAL A 1 54 ? -0.854 17.240 -29.382 1.00 0.00 34 VAL A CA 19
ATOM 22173 C C . VAL A 1 54 ? 0.303 16.649 -28.566 1.00 0.00 34 VAL A C 19
ATOM 22174 O O . VAL A 1 54 ? 0.808 15.573 -28.890 1.00 0.00 34 VAL A O 19
ATOM 22187 N N . ALA A 1 55 ? 0.716 17.338 -27.499 1.00 0.00 35 ALA A N 19
ATOM 22188 C CA . ALA A 1 55 ? 1.767 16.865 -26.613 1.00 0.00 35 ALA A CA 19
ATOM 22189 C C . ALA A 1 55 ? 1.448 15.462 -26.103 1.00 0.00 35 ALA A C 19
ATOM 22190 O O . ALA A 1 55 ? 2.259 14.554 -26.240 1.00 0.00 35 ALA A O 19
ATOM 22197 N N . MET A 1 56 ? 0.261 15.269 -25.527 1.00 0.00 36 MET A N 19
ATOM 22198 C CA . MET A 1 56 ? -0.174 13.983 -25.009 1.00 0.00 36 MET A CA 19
ATOM 22199 C C . MET A 1 56 ? -0.164 12.906 -26.095 1.00 0.00 36 MET A C 19
ATOM 22200 O O . MET A 1 56 ? 0.305 11.796 -25.840 1.00 0.00 36 MET A O 19
ATOM 22214 N N . ARG A 1 57 ? -0.632 13.218 -27.307 1.00 0.00 37 ARG A N 19
ATOM 22215 C CA . ARG A 1 57 ? -0.521 12.290 -28.429 1.00 0.00 37 ARG A CA 19
ATOM 22216 C C . ARG A 1 57 ? 0.945 11.906 -28.652 1.00 0.00 37 ARG A C 19
ATOM 22217 O O . ARG A 1 57 ? 1.274 10.723 -28.679 1.00 0.00 37 ARG A O 19
ATOM 22238 N N . ALA A 1 58 ? 1.837 12.894 -28.772 1.00 0.00 38 ALA A N 19
ATOM 22239 C CA . ALA A 1 58 ? 3.267 12.643 -28.943 1.00 0.00 38 ALA A CA 19
ATOM 22240 C C . ALA A 1 58 ? 3.832 11.787 -27.801 1.00 0.00 38 ALA A C 19
ATOM 22241 O O . ALA A 1 58 ? 4.630 10.885 -28.032 1.00 0.00 38 ALA A O 19
ATOM 22248 N N . LEU A 1 59 ? 3.395 12.057 -26.568 1.00 0.00 39 LEU A N 19
ATOM 22249 C CA . LEU A 1 59 ? 3.763 11.309 -25.370 1.00 0.00 39 LEU A CA 19
ATOM 22250 C C . LEU A 1 59 ? 3.103 9.918 -25.322 1.00 0.00 39 LEU A C 19
ATOM 22251 O O . LEU A 1 59 ? 3.357 9.164 -24.386 1.00 0.00 39 LEU A O 19
ATOM 22267 N N . GLY A 1 60 ? 2.260 9.561 -26.297 1.00 0.00 40 GLY A N 19
ATOM 22268 C CA . GLY A 1 60 ? 1.678 8.231 -26.414 1.00 0.00 40 GLY A CA 19
ATOM 22269 C C . GLY A 1 60 ? 0.449 8.027 -25.528 1.00 0.00 40 GLY A C 19
ATOM 22270 O O . GLY A 1 60 ? 0.073 6.888 -25.258 1.00 0.00 40 GLY A O 19
ATOM 22274 N N . PHE A 1 61 ? -0.210 9.108 -25.102 1.00 0.00 41 PHE A N 19
ATOM 22275 C CA . PHE A 1 61 ? -1.487 9.024 -24.403 1.00 0.00 41 PHE A CA 19
ATOM 22276 C C . PHE A 1 61 ? -2.623 8.901 -25.416 1.00 0.00 41 PHE A C 19
ATOM 22277 O O . PHE A 1 61 ? -2.480 9.294 -26.574 1.00 0.00 41 PHE A O 19
ATOM 22294 N N . GLU A 1 62 ? -3.771 8.403 -24.953 1.00 0.00 42 GLU A N 19
ATOM 22295 C CA . GLU A 1 62 ? -5.027 8.403 -25.685 1.00 0.00 42 GLU A CA 19
ATOM 22296 C C . GLU A 1 62 ? -5.904 9.504 -25.072 1.00 0.00 42 GLU A C 19
ATOM 22297 O O . GLU A 1 62 ? -6.482 9.274 -24.008 1.00 0.00 42 GLU A O 19
ATOM 22309 N N . PRO A 1 63 ? -5.978 10.706 -25.669 1.00 0.00 43 PRO A N 19
ATOM 22310 C CA . PRO A 1 63 ? -6.672 11.832 -25.067 1.00 0.00 43 PRO A CA 19
ATOM 22311 C C . PRO A 1 63 ? -8.194 11.648 -25.082 1.00 0.00 43 PRO A C 19
ATOM 22312 O O . PRO A 1 63 ? -8.908 12.221 -25.905 1.00 0.00 43 PRO A O 19
ATOM 22323 N N . LYS A 1 64 ? -8.689 10.870 -24.119 1.00 0.00 44 LYS A N 19
ATOM 22324 C CA . LYS A 1 64 ? -10.101 10.705 -23.818 1.00 0.00 44 LYS A CA 19
ATOM 22325 C C . LYS A 1 64 ? -10.708 12.064 -23.446 1.00 0.00 44 LYS A C 19
ATOM 22326 O O . LYS A 1 64 ? -10.697 12.457 -22.280 1.00 0.00 44 LYS A O 19
ATOM 22345 N N . LYS A 1 65 ? -11.218 12.771 -24.460 1.00 0.00 45 LYS A N 19
ATOM 22346 C CA . LYS A 1 65 ? -11.686 14.153 -24.421 1.00 0.00 45 LYS A CA 19
ATOM 22347 C C . LYS A 1 65 ? -12.301 14.597 -23.088 1.00 0.00 45 LYS A C 19
ATOM 22348 O O . LYS A 1 65 ? -11.897 15.622 -22.547 1.00 0.00 45 LYS A O 19
ATOM 22367 N N . GLU A 1 66 ? -13.267 13.851 -22.544 1.00 0.00 46 GLU A N 19
ATOM 22368 C CA . GLU A 1 66 ? -13.902 14.215 -21.281 1.00 0.00 46 GLU A CA 19
ATOM 22369 C C . GLU A 1 66 ? -12.865 14.272 -20.155 1.00 0.00 46 GLU A C 19
ATOM 22370 O O . GLU A 1 66 ? -12.774 15.255 -19.420 1.00 0.00 46 GLU A O 19
ATOM 22382 N N . GLU A 1 67 ? -12.081 13.202 -20.024 1.00 0.00 47 GLU A N 19
ATOM 22383 C CA . GLU A 1 67 ? -11.079 13.080 -18.981 1.00 0.00 47 GLU A CA 19
ATOM 22384 C C . GLU A 1 67 ? -10.036 14.178 -19.170 1.00 0.00 47 GLU A C 19
ATOM 22385 O O . GLU A 1 67 ? -9.607 14.807 -18.207 1.00 0.00 47 GLU A O 19
ATOM 22397 N N . ILE A 1 68 ? -9.656 14.428 -20.424 1.00 0.00 48 ILE A N 19
ATOM 22398 C CA . ILE A 1 68 ? -8.742 15.505 -20.774 1.00 0.00 48 ILE A CA 19
ATOM 22399 C C . ILE A 1 68 ? -9.309 16.857 -20.331 1.00 0.00 48 ILE A C 19
ATOM 22400 O O . ILE A 1 68 ? -8.591 17.638 -19.714 1.00 0.00 48 ILE A O 19
ATOM 22416 N N . LYS A 1 69 ? -10.577 17.151 -20.625 1.00 0.00 49 LYS A N 19
ATOM 22417 C CA . LYS A 1 69 ? -11.197 18.398 -20.194 1.00 0.00 49 LYS A CA 19
ATOM 22418 C C . LYS A 1 69 ? -11.153 18.518 -18.668 1.00 0.00 49 LYS A C 19
ATOM 22419 O O . LYS A 1 69 ? -10.752 19.561 -18.149 1.00 0.00 49 LYS A O 19
ATOM 22438 N N . LYS A 1 70 ? -11.549 17.462 -17.949 1.00 0.00 50 LYS A N 19
ATOM 22439 C CA . LYS A 1 70 ? -11.483 17.449 -16.490 1.00 0.00 50 LYS A CA 19
ATOM 22440 C C . LYS A 1 70 ? -10.058 17.771 -16.020 1.00 0.00 50 LYS A C 19
ATOM 22441 O O . LYS A 1 70 ? -9.849 18.748 -15.302 1.00 0.00 50 LYS A O 19
ATOM 22460 N N . MET A 1 71 ? -9.084 16.968 -16.454 1.00 0.00 51 MET A N 19
ATOM 22461 C CA . MET A 1 71 ? -7.671 17.121 -16.155 1.00 0.00 51 MET A CA 19
ATOM 22462 C C . MET A 1 71 ? -7.220 18.565 -16.394 1.00 0.00 51 MET A C 19
ATOM 22463 O O . MET A 1 71 ? -6.771 19.241 -15.468 1.00 0.00 51 MET A O 19
ATOM 22477 N N . ILE A 1 72 ? -7.370 19.049 -17.629 1.00 0.00 52 ILE A N 19
ATOM 22478 C CA . ILE A 1 72 ? -7.010 20.407 -18.008 1.00 0.00 52 ILE A CA 19
ATOM 22479 C C . ILE A 1 72 ? -7.647 21.401 -17.044 1.00 0.00 52 ILE A C 19
ATOM 22480 O O . ILE A 1 72 ? -6.951 22.267 -16.531 1.00 0.00 52 ILE A O 19
ATOM 22496 N N . SER A 1 73 ? -8.949 21.284 -16.774 1.00 0.00 53 SER A N 19
ATOM 22497 C CA . SER A 1 73 ? -9.623 22.210 -15.875 1.00 0.00 53 SER A CA 19
ATOM 22498 C C . SER A 1 73 ? -9.009 22.182 -14.474 1.00 0.00 53 SER A C 19
ATOM 22499 O O . SER A 1 73 ? -8.733 23.234 -13.904 1.00 0.00 53 SER A O 19
ATOM 22507 N N . GLU A 1 74 ? -8.785 20.987 -13.920 1.00 0.00 54 GLU A N 19
ATOM 22508 C CA . GLU A 1 74 ? -8.176 20.836 -12.606 1.00 0.00 54 GLU A CA 19
ATOM 22509 C C . GLU A 1 74 ? -6.799 21.506 -12.562 1.00 0.00 54 GLU A C 19
ATOM 22510 O O . GLU A 1 74 ? -6.486 22.212 -11.606 1.00 0.00 54 GLU A O 19
ATOM 22522 N N . ILE A 1 75 ? -5.968 21.287 -13.585 1.00 0.00 55 ILE A N 19
ATOM 22523 C CA . ILE A 1 75 ? -4.637 21.885 -13.634 1.00 0.00 55 ILE A CA 19
ATOM 22524 C C . ILE A 1 75 ? -4.717 23.395 -13.902 1.00 0.00 55 ILE A C 19
ATOM 22525 O O . ILE A 1 75 ? -3.905 24.167 -13.386 1.00 0.00 55 ILE A O 19
ATOM 22541 N N . ASP A 1 76 ? -5.678 23.835 -14.717 1.00 0.00 56 ASP A N 19
ATOM 22542 C CA . ASP A 1 76 ? -5.741 25.204 -15.198 1.00 0.00 56 ASP A CA 19
ATOM 22543 C C . ASP A 1 76 ? -6.391 26.109 -14.153 1.00 0.00 56 ASP A C 19
ATOM 22544 O O . ASP A 1 76 ? -7.509 26.587 -14.336 1.00 0.00 56 ASP A O 19
ATOM 22553 N N . LYS A 1 77 ? -5.639 26.429 -13.103 1.00 0.00 57 LYS A N 19
ATOM 22554 C CA . LYS A 1 77 ? -6.027 27.396 -12.082 1.00 0.00 57 LYS A CA 19
ATOM 22555 C C . LYS A 1 77 ? -6.316 28.798 -12.655 1.00 0.00 57 LYS A C 19
ATOM 22556 O O . LYS A 1 77 ? -6.905 29.626 -11.965 1.00 0.00 57 LYS A O 19
ATOM 22575 N N . ASP A 1 78 ? -5.899 29.077 -13.896 1.00 0.00 58 ASP A N 19
ATOM 22576 C CA . ASP A 1 78 ? -6.123 30.344 -14.584 1.00 0.00 58 ASP A CA 19
ATOM 22577 C C . ASP A 1 78 ? -7.430 30.288 -15.386 1.00 0.00 58 ASP A C 19
ATOM 22578 O O . ASP A 1 78 ? -7.936 31.314 -15.832 1.00 0.00 58 ASP A O 19
ATOM 22587 N N . GLY A 1 79 ? -7.974 29.081 -15.570 1.00 0.00 59 GLY A N 19
ATOM 22588 C CA . GLY A 1 79 ? -9.243 28.802 -16.209 1.00 0.00 59 GLY A CA 19
ATOM 22589 C C . GLY A 1 79 ? -9.400 29.432 -17.595 1.00 0.00 59 GLY A C 19
ATOM 22590 O O . GLY A 1 79 ? -10.498 29.839 -17.968 1.00 0.00 59 GLY A O 19
ATOM 22594 N N . SER A 1 80 ? -8.315 29.495 -18.371 1.00 0.00 60 SER A N 19
ATOM 22595 C CA . SER A 1 80 ? -8.272 30.106 -19.691 1.00 0.00 60 SER A CA 19
ATOM 22596 C C . SER A 1 80 ? -8.345 29.071 -20.819 1.00 0.00 60 SER A C 19
ATOM 22597 O O . SER A 1 80 ? -8.425 29.444 -21.986 1.00 0.00 60 SER A O 19
ATOM 22605 N N . GLY A 1 81 ? -8.275 27.777 -20.487 1.00 0.00 61 GLY A N 19
ATOM 22606 C CA . GLY A 1 81 ? -8.112 26.704 -21.457 1.00 0.00 61 GLY A CA 19
ATOM 22607 C C . GLY A 1 81 ? -6.649 26.592 -21.898 1.00 0.00 61 GLY A C 19
ATOM 22608 O O . GLY A 1 81 ? -6.359 26.032 -22.958 1.00 0.00 61 GLY A O 19
ATOM 22612 N N . THR A 1 82 ? -5.726 27.115 -21.078 1.00 0.00 62 THR A N 19
ATOM 22613 C CA . THR A 1 82 ? -4.300 27.088 -21.342 1.00 0.00 62 THR A CA 19
ATOM 22614 C C . THR A 1 82 ? -3.564 26.703 -20.056 1.00 0.00 62 THR A C 19
ATOM 22615 O O . THR A 1 82 ? -4.052 26.979 -18.962 1.00 0.00 62 THR A O 19
ATOM 22626 N N . ILE A 1 83 ? -2.410 26.045 -20.186 1.00 0.00 63 ILE A N 19
ATOM 22627 C CA . ILE A 1 83 ? -1.568 25.614 -19.084 1.00 0.00 63 ILE A CA 19
ATOM 22628 C C . ILE A 1 83 ? -0.305 26.482 -19.082 1.00 0.00 63 ILE A C 19
ATOM 22629 O O . ILE A 1 83 ? 0.533 26.363 -19.977 1.00 0.00 63 ILE A O 19
ATOM 22645 N N . ASP A 1 84 ? -0.160 27.358 -18.084 1.00 0.00 64 ASP A N 19
ATOM 22646 C CA . ASP A 1 84 ? 1.074 28.109 -17.871 1.00 0.00 64 ASP A CA 19
ATOM 22647 C C . ASP A 1 84 ? 2.201 27.150 -17.477 1.00 0.00 64 ASP A C 19
ATOM 22648 O O . ASP A 1 84 ? 1.939 26.114 -16.868 1.00 0.00 64 ASP A O 19
ATOM 22657 N N . PHE A 1 85 ? 3.453 27.503 -17.786 1.00 0.00 65 PHE A N 19
ATOM 22658 C CA . PHE A 1 85 ? 4.621 26.705 -17.418 1.00 0.00 65 PHE A CA 19
ATOM 22659 C C . PHE A 1 85 ? 4.579 26.226 -15.963 1.00 0.00 65 PHE A C 19
ATOM 22660 O O . PHE A 1 85 ? 4.841 25.057 -15.705 1.00 0.00 65 PHE A O 19
ATOM 22677 N N . GLU A 1 86 ? 4.224 27.097 -15.016 1.00 0.00 66 GLU A N 19
ATOM 22678 C CA . GLU A 1 86 ? 4.138 26.709 -13.612 1.00 0.00 66 GLU A CA 19
ATOM 22679 C C . GLU A 1 86 ? 3.122 25.576 -13.418 1.00 0.00 66 GLU A C 19
ATOM 22680 O O . GLU A 1 86 ? 3.398 24.583 -12.742 1.00 0.00 66 GLU A O 19
ATOM 22692 N N . GLU A 1 87 ? 1.939 25.720 -14.020 1.00 0.00 67 GLU A N 19
ATOM 22693 C CA . GLU A 1 87 ? 0.879 24.725 -13.935 1.00 0.00 67 GLU A CA 19
ATOM 22694 C C . GLU A 1 87 ? 1.349 23.412 -14.573 1.00 0.00 67 GLU A C 19
ATOM 22695 O O . GLU A 1 87 ? 1.188 22.342 -13.988 1.00 0.00 67 GLU A O 19
ATOM 22707 N N . PHE A 1 88 ? 1.962 23.504 -15.758 1.00 0.00 68 PHE A N 19
ATOM 22708 C CA . PHE A 1 88 ? 2.526 22.362 -16.468 1.00 0.00 68 PHE A CA 19
ATOM 22709 C C . PHE A 1 88 ? 3.545 21.634 -15.593 1.00 0.00 68 PHE A C 19
ATOM 22710 O O . PHE A 1 88 ? 3.475 20.420 -15.427 1.00 0.00 68 PHE A O 19
ATOM 22727 N N . LEU A 1 89 ? 4.495 22.378 -15.028 1.00 0.00 69 LEU A N 19
ATOM 22728 C CA . LEU A 1 89 ? 5.524 21.844 -14.155 1.00 0.00 69 LEU A CA 19
ATOM 22729 C C . LEU A 1 89 ? 4.875 21.143 -12.962 1.00 0.00 69 LEU A C 19
ATOM 22730 O O . LEU A 1 89 ? 5.255 20.021 -12.633 1.00 0.00 69 LEU A O 19
ATOM 22746 N N . THR A 1 90 ? 3.890 21.781 -12.324 1.00 0.00 70 THR A N 19
ATOM 22747 C CA . THR A 1 90 ? 3.166 21.176 -11.211 1.00 0.00 70 THR A CA 19
ATOM 22748 C C . THR A 1 90 ? 2.547 19.838 -11.641 1.00 0.00 70 THR A C 19
ATOM 22749 O O . THR A 1 90 ? 2.788 18.808 -11.008 1.00 0.00 70 THR A O 19
ATOM 22760 N N . MET A 1 91 ? 1.771 19.853 -12.730 1.00 0.00 71 MET A N 19
ATOM 22761 C CA . MET A 1 91 ? 1.145 18.669 -13.303 1.00 0.00 71 MET A CA 19
ATOM 22762 C C . MET A 1 91 ? 2.190 17.572 -13.511 1.00 0.00 71 MET A C 19
ATOM 22763 O O . MET A 1 91 ? 2.032 16.454 -13.024 1.00 0.00 71 MET A O 19
ATOM 22777 N N . MET A 1 92 ? 3.270 17.901 -14.219 1.00 0.00 72 MET A N 19
ATOM 22778 C CA . MET A 1 92 ? 4.308 16.951 -14.563 1.00 0.00 72 MET A CA 19
ATOM 22779 C C . MET A 1 92 ? 4.956 16.387 -13.297 1.00 0.00 72 MET A C 19
ATOM 22780 O O . MET A 1 92 ? 5.162 15.182 -13.196 1.00 0.00 72 MET A O 19
ATOM 22794 N N . THR A 1 93 ? 5.258 17.243 -12.317 1.00 0.00 73 THR A N 19
ATOM 22795 C CA . THR A 1 93 ? 5.793 16.804 -11.034 1.00 0.00 73 THR A CA 19
ATOM 22796 C C . THR A 1 93 ? 4.840 15.796 -10.389 1.00 0.00 73 THR A C 19
ATOM 22797 O O . THR A 1 93 ? 5.264 14.717 -9.988 1.00 0.00 73 THR A O 19
ATOM 22808 N N . ALA A 1 94 ? 3.551 16.142 -10.300 1.00 0.00 74 ALA A N 19
ATOM 22809 C CA . ALA A 1 94 ? 2.541 15.274 -9.710 1.00 0.00 74 ALA A CA 19
ATOM 22810 C C . ALA A 1 94 ? 2.453 13.936 -10.451 1.00 0.00 74 ALA A C 19
ATOM 22811 O O . ALA A 1 94 ? 2.334 12.886 -9.824 1.00 0.00 74 ALA A O 19
ATOM 22818 N N . LYS A 1 95 ? 2.499 13.975 -11.785 1.00 0.00 75 LYS A N 19
ATOM 22819 C CA . LYS A 1 95 ? 2.506 12.787 -12.627 1.00 0.00 75 LYS A CA 19
ATOM 22820 C C . LYS A 1 95 ? 3.746 11.931 -12.340 1.00 0.00 75 LYS A C 19
ATOM 22821 O O . LYS A 1 95 ? 3.640 10.710 -12.246 1.00 0.00 75 LYS A O 19
ATOM 22840 N N . MET A 1 96 ? 4.915 12.568 -12.245 1.00 0.00 76 MET A N 19
ATOM 22841 C CA . MET A 1 96 ? 6.187 11.914 -11.974 1.00 0.00 76 MET A CA 19
ATOM 22842 C C . MET A 1 96 ? 6.452 11.892 -10.462 1.00 0.00 76 MET A C 19
ATOM 22843 O O . MET A 1 96 ? 5.602 11.325 -9.741 1.00 0.00 76 MET A O 19
ATOM 22858 N N . ARG A 1 21 ? 17.760 15.340 -4.425 1.00 0.00 1 ARG A N 20
ATOM 22859 C CA . ARG A 1 21 ? 17.951 14.487 -5.618 1.00 0.00 1 ARG A CA 20
ATOM 22860 C C . ARG A 1 21 ? 16.639 13.858 -6.101 1.00 0.00 1 ARG A C 20
ATOM 22861 O O . ARG A 1 21 ? 16.443 13.692 -7.301 1.00 0.00 1 ARG A O 20
ATOM 22882 N N . VAL A 1 22 ? 15.739 13.528 -5.171 1.00 0.00 2 VAL A N 20
ATOM 22883 C CA . VAL A 1 22 ? 14.382 13.117 -5.506 1.00 0.00 2 VAL A CA 20
ATOM 22884 C C . VAL A 1 22 ? 13.557 14.345 -5.906 1.00 0.00 2 VAL A C 20
ATOM 22885 O O . VAL A 1 22 ? 13.959 15.480 -5.649 1.00 0.00 2 VAL A O 20
ATOM 22898 N N . GLY A 1 23 ? 12.389 14.121 -6.513 1.00 0.00 3 GLY A N 20
ATOM 22899 C CA . GLY A 1 23 ? 11.534 15.200 -6.984 1.00 0.00 3 GLY A CA 20
ATOM 22900 C C . GLY A 1 23 ? 12.156 15.900 -8.192 1.00 0.00 3 GLY A C 20
ATOM 22901 O O . GLY A 1 23 ? 13.089 15.379 -8.805 1.00 0.00 3 GLY A O 20
ATOM 22905 N N . LEU A 1 24 ? 11.628 17.074 -8.551 1.00 0.00 4 LEU A N 20
ATOM 22906 C CA . LEU A 1 24 ? 12.080 17.809 -9.722 1.00 0.00 4 LEU A CA 20
ATOM 22907 C C . LEU A 1 24 ? 13.406 18.518 -9.447 1.00 0.00 4 LEU A C 20
ATOM 22908 O O . LEU A 1 24 ? 13.432 19.638 -8.941 1.00 0.00 4 LEU A O 20
ATOM 22924 N N . THR A 1 25 ? 14.510 17.877 -9.822 1.00 0.00 5 THR A N 20
ATOM 22925 C CA . THR A 1 25 ? 15.823 18.491 -9.831 1.00 0.00 5 THR A CA 20
ATOM 22926 C C . THR A 1 25 ? 15.853 19.614 -10.876 1.00 0.00 5 THR A C 20
ATOM 22927 O O . THR A 1 25 ? 15.036 19.642 -11.797 1.00 0.00 5 THR A O 20
ATOM 22938 N N . GLU A 1 26 ? 16.817 20.535 -10.771 1.00 0.00 6 GLU A N 20
ATOM 22939 C CA . GLU A 1 26 ? 16.968 21.615 -11.723 1.00 0.00 6 GLU A CA 20
ATOM 22940 C C . GLU A 1 26 ? 17.115 21.064 -13.148 1.00 0.00 6 GLU A C 20
ATOM 22941 O O . GLU A 1 26 ? 16.559 21.622 -14.091 1.00 0.00 6 GLU A O 20
ATOM 22953 N N . GLU A 1 27 ? 17.826 19.943 -13.299 1.00 0.00 7 GLU A N 20
ATOM 22954 C CA . GLU A 1 27 ? 17.957 19.248 -14.572 1.00 0.00 7 GLU A CA 20
ATOM 22955 C C . GLU A 1 27 ? 16.575 18.891 -15.131 1.00 0.00 7 GLU A C 20
ATOM 22956 O O . GLU A 1 27 ? 16.247 19.252 -16.261 1.00 0.00 7 GLU A O 20
ATOM 22968 N N . GLN A 1 28 ? 15.750 18.207 -14.330 1.00 0.00 8 GLN A N 20
ATOM 22969 C CA . GLN A 1 28 ? 14.380 17.913 -14.727 1.00 0.00 8 GLN A CA 20
ATOM 22970 C C . GLN A 1 28 ? 13.649 19.209 -15.077 1.00 0.00 8 GLN A C 20
ATOM 22971 O O . GLN A 1 28 ? 12.984 19.272 -16.105 1.00 0.00 8 GLN A O 20
ATOM 22985 N N . LYS A 1 29 ? 13.792 20.254 -14.260 1.00 0.00 9 LYS A N 20
ATOM 22986 C CA . LYS A 1 29 ? 13.198 21.555 -14.530 1.00 0.00 9 LYS A CA 20
ATOM 22987 C C . LYS A 1 29 ? 13.589 22.067 -15.926 1.00 0.00 9 LYS A C 20
ATOM 22988 O O . LYS A 1 29 ? 12.726 22.547 -16.662 1.00 0.00 9 LYS A O 20
ATOM 23007 N N . GLN A 1 30 ? 14.865 21.936 -16.315 1.00 0.00 10 GLN A N 20
ATOM 23008 C CA . GLN A 1 30 ? 15.291 22.316 -17.659 1.00 0.00 10 GLN A CA 20
ATOM 23009 C C . GLN A 1 30 ? 14.491 21.519 -18.690 1.00 0.00 10 GLN A C 20
ATOM 23010 O O . GLN A 1 30 ? 13.875 22.098 -19.582 1.00 0.00 10 GLN A O 20
ATOM 23024 N N . GLU A 1 31 ? 14.482 20.189 -18.560 1.00 0.00 11 GLU A N 20
ATOM 23025 C CA . GLU A 1 31 ? 13.755 19.330 -19.490 1.00 0.00 11 GLU A CA 20
ATOM 23026 C C . GLU A 1 31 ? 12.278 19.733 -19.579 1.00 0.00 11 GLU A C 20
ATOM 23027 O O . GLU A 1 31 ? 11.718 19.815 -20.669 1.00 0.00 11 GLU A O 20
ATOM 23039 N N . ILE A 1 32 ? 11.648 19.995 -18.434 1.00 0.00 12 ILE A N 20
ATOM 23040 C CA . ILE A 1 32 ? 10.258 20.424 -18.348 1.00 0.00 12 ILE A CA 20
ATOM 23041 C C . ILE A 1 32 ? 10.076 21.746 -19.098 1.00 0.00 12 ILE A C 20
ATOM 23042 O O . ILE A 1 32 ? 9.128 21.884 -19.866 1.00 0.00 12 ILE A O 20
ATOM 23058 N N . ARG A 1 33 ? 10.977 22.712 -18.905 1.00 0.00 13 ARG A N 20
ATOM 23059 C CA . ARG A 1 33 ? 10.961 23.950 -19.673 1.00 0.00 13 ARG A CA 20
ATOM 23060 C C . ARG A 1 33 ? 11.055 23.654 -21.178 1.00 0.00 13 ARG A C 20
ATOM 23061 O O . ARG A 1 33 ? 10.200 24.101 -21.942 1.00 0.00 13 ARG A O 20
ATOM 23082 N N . GLU A 1 34 ? 12.045 22.874 -21.619 1.00 0.00 14 GLU A N 20
ATOM 23083 C CA . GLU A 1 34 ? 12.174 22.529 -23.034 1.00 0.00 14 GLU A CA 20
ATOM 23084 C C . GLU A 1 34 ? 10.878 21.907 -23.575 1.00 0.00 14 GLU A C 20
ATOM 23085 O O . GLU A 1 34 ? 10.352 22.343 -24.599 1.00 0.00 14 GLU A O 20
ATOM 23097 N N . ALA A 1 35 ? 10.356 20.895 -22.878 1.00 0.00 15 ALA A N 20
ATOM 23098 C CA . ALA A 1 35 ? 9.110 20.234 -23.243 1.00 0.00 15 ALA A CA 20
ATOM 23099 C C . ALA A 1 35 ? 7.972 21.251 -23.344 1.00 0.00 15 ALA A C 20
ATOM 23100 O O . ALA A 1 35 ? 7.257 21.287 -24.342 1.00 0.00 15 ALA A O 20
ATOM 23107 N N . PHE A 1 36 ? 7.818 22.091 -22.318 1.00 0.00 16 PHE A N 20
ATOM 23108 C CA . PHE A 1 36 ? 6.821 23.149 -22.284 1.00 0.00 16 PHE A CA 20
ATOM 23109 C C . PHE A 1 36 ? 6.922 24.013 -23.539 1.00 0.00 16 PHE A C 20
ATOM 23110 O O . PHE A 1 36 ? 5.936 24.195 -24.248 1.00 0.00 16 PHE A O 20
ATOM 23127 N N . ASP A 1 37 ? 8.124 24.529 -23.818 1.00 0.00 17 ASP A N 20
ATOM 23128 C CA . ASP A 1 37 ? 8.380 25.377 -24.973 1.00 0.00 17 ASP A CA 20
ATOM 23129 C C . ASP A 1 37 ? 7.977 24.654 -26.259 1.00 0.00 17 ASP A C 20
ATOM 23130 O O . ASP A 1 37 ? 7.254 25.214 -27.076 1.00 0.00 17 ASP A O 20
ATOM 23139 N N . LEU A 1 38 ? 8.445 23.417 -26.444 1.00 0.00 18 LEU A N 20
ATOM 23140 C CA . LEU A 1 38 ? 8.123 22.640 -27.635 1.00 0.00 18 LEU A CA 20
ATOM 23141 C C . LEU A 1 38 ? 6.611 22.496 -27.784 1.00 0.00 18 LEU A C 20
ATOM 23142 O O . LEU A 1 38 ? 6.060 22.768 -28.851 1.00 0.00 18 LEU A O 20
ATOM 23158 N N . PHE A 1 39 ? 5.939 22.037 -26.725 1.00 0.00 19 PHE A N 20
ATOM 23159 C CA . PHE A 1 39 ? 4.500 21.836 -26.751 1.00 0.00 19 PHE A CA 20
ATOM 23160 C C . PHE A 1 39 ? 3.779 23.152 -27.031 1.00 0.00 19 PHE A C 20
ATOM 23161 O O . PHE A 1 39 ? 2.814 23.171 -27.788 1.00 0.00 19 PHE A O 20
ATOM 23178 N N . ASP A 1 40 ? 4.252 24.263 -26.465 1.00 0.00 20 ASP A N 20
ATOM 23179 C CA . ASP A 1 40 ? 3.784 25.591 -26.825 1.00 0.00 20 ASP A CA 20
ATOM 23180 C C . ASP A 1 40 ? 4.359 25.977 -28.195 1.00 0.00 20 ASP A C 20
ATOM 23181 O O . ASP A 1 40 ? 5.029 26.998 -28.340 1.00 0.00 20 ASP A O 20
ATOM 23190 N N . THR A 1 41 ? 4.078 25.173 -29.219 1.00 0.00 21 THR A N 20
ATOM 23191 C CA . THR A 1 41 ? 4.641 25.314 -30.549 1.00 0.00 21 THR A CA 20
ATOM 23192 C C . THR A 1 41 ? 4.261 26.669 -31.157 1.00 0.00 21 THR A C 20
ATOM 23193 O O . THR A 1 41 ? 5.033 27.249 -31.915 1.00 0.00 21 THR A O 20
ATOM 23204 N N . ASP A 1 42 ? 3.076 27.184 -30.807 1.00 0.00 22 ASP A N 20
ATOM 23205 C CA . ASP A 1 42 ? 2.619 28.502 -31.233 1.00 0.00 22 ASP A CA 20
ATOM 23206 C C . ASP A 1 42 ? 3.439 29.637 -30.603 1.00 0.00 22 ASP A C 20
ATOM 23207 O O . ASP A 1 42 ? 3.453 30.746 -31.131 1.00 0.00 22 ASP A O 20
ATOM 23216 N N . GLY A 1 43 ? 4.101 29.388 -29.470 1.00 0.00 23 GLY A N 20
ATOM 23217 C CA . GLY A 1 43 ? 4.828 30.415 -28.738 1.00 0.00 23 GLY A CA 20
ATOM 23218 C C . GLY A 1 43 ? 3.875 31.356 -27.999 1.00 0.00 23 GLY A C 20
ATOM 23219 O O . GLY A 1 43 ? 4.154 32.544 -27.857 1.00 0.00 23 GLY A O 20
ATOM 23223 N N . SER A 1 44 ? 2.767 30.821 -27.477 1.00 0.00 24 SER A N 20
ATOM 23224 C CA . SER A 1 44 ? 1.779 31.562 -26.705 1.00 0.00 24 SER A CA 20
ATOM 23225 C C . SER A 1 44 ? 2.217 31.823 -25.257 1.00 0.00 24 SER A C 20
ATOM 23226 O O . SER A 1 44 ? 1.428 32.318 -24.453 1.00 0.00 24 SER A O 20
ATOM 23234 N N . GLY A 1 45 ? 3.424 31.390 -24.887 1.00 0.00 25 GLY A N 20
ATOM 23235 C CA . GLY A 1 45 ? 3.950 31.405 -23.526 1.00 0.00 25 GLY A CA 20
ATOM 23236 C C . GLY A 1 45 ? 3.152 30.501 -22.581 1.00 0.00 25 GLY A C 20
ATOM 23237 O O . GLY A 1 45 ? 3.334 30.557 -21.367 1.00 0.00 25 GLY A O 20
ATOM 23241 N N . THR A 1 46 ? 2.267 29.672 -23.136 1.00 0.00 26 THR A N 20
ATOM 23242 C CA . THR A 1 46 ? 1.261 28.890 -22.448 1.00 0.00 26 THR A CA 20
ATOM 23243 C C . THR A 1 46 ? 0.911 27.746 -23.403 1.00 0.00 26 THR A C 20
ATOM 23244 O O . THR A 1 46 ? 0.938 27.954 -24.613 1.00 0.00 26 THR A O 20
ATOM 23255 N N . ILE A 1 47 ? 0.640 26.537 -22.907 1.00 0.00 27 ILE A N 20
ATOM 23256 C CA . ILE A 1 47 ? 0.272 25.429 -23.788 1.00 0.00 27 ILE A CA 20
ATOM 23257 C C . ILE A 1 47 ? -1.242 25.483 -23.979 1.00 0.00 27 ILE A C 20
ATOM 23258 O O . ILE A 1 47 ? -1.969 25.217 -23.027 1.00 0.00 27 ILE A O 20
ATOM 23274 N N . ASP A 1 48 ? -1.742 25.818 -25.171 1.00 0.00 28 ASP A N 20
ATOM 23275 C CA . ASP A 1 48 ? -3.182 25.783 -25.424 1.00 0.00 28 ASP A CA 20
ATOM 23276 C C . ASP A 1 48 ? -3.720 24.361 -25.240 1.00 0.00 28 ASP A C 20
ATOM 23277 O O . ASP A 1 48 ? -3.014 23.409 -25.557 1.00 0.00 28 ASP A O 20
ATOM 23286 N N . ALA A 1 49 ? -4.965 24.195 -24.776 1.00 0.00 29 ALA A N 20
ATOM 23287 C CA . ALA A 1 49 ? -5.622 22.891 -24.683 1.00 0.00 29 ALA A CA 20
ATOM 23288 C C . ALA A 1 49 ? -5.322 21.978 -25.886 1.00 0.00 29 ALA A C 20
ATOM 23289 O O . ALA A 1 49 ? -4.938 20.823 -25.710 1.00 0.00 29 ALA A O 20
ATOM 23296 N N . LYS A 1 50 ? -5.462 22.500 -27.109 1.00 0.00 30 LYS A N 20
ATOM 23297 C CA . LYS A 1 50 ? -5.168 21.752 -28.327 1.00 0.00 30 LYS A CA 20
ATOM 23298 C C . LYS A 1 50 ? -3.707 21.287 -28.347 1.00 0.00 30 LYS A C 20
ATOM 23299 O O . LYS A 1 50 ? -3.416 20.131 -28.648 1.00 0.00 30 LYS A O 20
ATOM 23318 N N . GLU A 1 51 ? -2.779 22.185 -28.011 1.00 0.00 31 GLU A N 20
ATOM 23319 C CA . GLU A 1 51 ? -1.368 21.852 -27.916 1.00 0.00 31 GLU A CA 20
ATOM 23320 C C . GLU A 1 51 ? -1.137 20.797 -26.828 1.00 0.00 31 GLU A C 20
ATOM 23321 O O . GLU A 1 51 ? -0.290 19.923 -26.990 1.00 0.00 31 GLU A O 20
ATOM 23333 N N . LEU A 1 52 ? -1.879 20.857 -25.719 1.00 0.00 32 LEU A N 20
ATOM 23334 C CA . LEU A 1 52 ? -1.770 19.845 -24.675 1.00 0.00 32 LEU A CA 20
ATOM 23335 C C . LEU A 1 52 ? -2.258 18.491 -25.202 1.00 0.00 32 LEU A C 20
ATOM 23336 O O . LEU A 1 52 ? -1.638 17.464 -24.943 1.00 0.00 32 LEU A O 20
ATOM 23352 N N . LYS A 1 53 ? -3.360 18.475 -25.956 1.00 0.00 33 LYS A N 20
ATOM 23353 C CA . LYS A 1 53 ? -3.834 17.271 -26.627 1.00 0.00 33 LYS A CA 20
ATOM 23354 C C . LYS A 1 53 ? -2.751 16.723 -27.564 1.00 0.00 33 LYS A C 20
ATOM 23355 O O . LYS A 1 53 ? -2.427 15.537 -27.493 1.00 0.00 33 LYS A O 20
ATOM 23374 N N . VAL A 1 54 ? -2.165 17.574 -28.415 1.00 0.00 34 VAL A N 20
ATOM 23375 C CA . VAL A 1 54 ? -1.023 17.192 -29.247 1.00 0.00 34 VAL A CA 20
ATOM 23376 C C . VAL A 1 54 ? 0.078 16.571 -28.380 1.00 0.00 34 VAL A C 20
ATOM 23377 O O . VAL A 1 54 ? 0.558 15.479 -28.680 1.00 0.00 34 VAL A O 20
ATOM 23390 N N . ALA A 1 55 ? 0.472 17.256 -27.304 1.00 0.00 35 ALA A N 20
ATOM 23391 C CA . ALA A 1 55 ? 1.502 16.796 -26.387 1.00 0.00 35 ALA A CA 20
ATOM 23392 C C . ALA A 1 55 ? 1.185 15.392 -25.878 1.00 0.00 35 ALA A C 20
ATOM 23393 O O . ALA A 1 55 ? 1.988 14.479 -26.034 1.00 0.00 35 ALA A O 20
ATOM 23400 N N . MET A 1 56 ? 0.005 15.208 -25.286 1.00 0.00 36 MET A N 20
ATOM 23401 C CA . MET A 1 56 ? -0.450 13.918 -24.794 1.00 0.00 36 MET A CA 20
ATOM 23402 C C . MET A 1 56 ? -0.405 12.864 -25.899 1.00 0.00 36 MET A C 20
ATOM 23403 O O . MET A 1 56 ? 0.095 11.760 -25.678 1.00 0.00 36 MET A O 20
ATOM 23417 N N . ARG A 1 57 ? -0.891 13.187 -27.098 1.00 0.00 37 ARG A N 20
ATOM 23418 C CA . ARG A 1 57 ? -0.826 12.253 -28.211 1.00 0.00 37 ARG A CA 20
ATOM 23419 C C . ARG A 1 57 ? 0.629 11.857 -28.494 1.00 0.00 37 ARG A C 20
ATOM 23420 O O . ARG A 1 57 ? 0.936 10.670 -28.589 1.00 0.00 37 ARG A O 20
ATOM 23441 N N . ALA A 1 58 ? 1.537 12.834 -28.578 1.00 0.00 38 ALA A N 20
ATOM 23442 C CA . ALA A 1 58 ? 2.963 12.580 -28.760 1.00 0.00 38 ALA A CA 20
ATOM 23443 C C . ALA A 1 58 ? 3.525 11.715 -27.626 1.00 0.00 38 ALA A C 20
ATOM 23444 O O . ALA A 1 58 ? 4.329 10.819 -27.868 1.00 0.00 38 ALA A O 20
ATOM 23451 N N . LEU A 1 59 ? 3.077 11.956 -26.391 1.00 0.00 39 LEU A N 20
ATOM 23452 C CA . LEU A 1 59 ? 3.415 11.156 -25.217 1.00 0.00 39 LEU A CA 20
ATOM 23453 C C . LEU A 1 59 ? 2.764 9.760 -25.256 1.00 0.00 39 LEU A C 20
ATOM 23454 O O . LEU A 1 59 ? 2.963 8.976 -24.332 1.00 0.00 39 LEU A O 20
ATOM 23470 N N . GLY A 1 60 ? 1.988 9.433 -26.294 1.00 0.00 40 GLY A N 20
ATOM 23471 C CA . GLY A 1 60 ? 1.412 8.112 -26.496 1.00 0.00 40 GLY A CA 20
ATOM 23472 C C . GLY A 1 60 ? 0.085 7.927 -25.762 1.00 0.00 40 GLY A C 20
ATOM 23473 O O . GLY A 1 60 ? -0.371 6.798 -25.598 1.00 0.00 40 GLY A O 20
ATOM 23477 N N . PHE A 1 61 ? -0.558 9.016 -25.334 1.00 0.00 41 PHE A N 20
ATOM 23478 C CA . PHE A 1 61 ? -1.875 8.944 -24.718 1.00 0.00 41 PHE A CA 20
ATOM 23479 C C . PHE A 1 61 ? -2.930 8.713 -25.799 1.00 0.00 41 PHE A C 20
ATOM 23480 O O . PHE A 1 61 ? -2.706 8.998 -26.977 1.00 0.00 41 PHE A O 20
ATOM 23497 N N . GLU A 1 62 ? -4.107 8.261 -25.368 1.00 0.00 42 GLU A N 20
ATOM 23498 C CA . GLU A 1 62 ? -5.318 8.187 -26.160 1.00 0.00 42 GLU A CA 20
ATOM 23499 C C . GLU A 1 62 ? -6.249 9.286 -25.622 1.00 0.00 42 GLU A C 20
ATOM 23500 O O . GLU A 1 62 ? -6.738 9.152 -24.504 1.00 0.00 42 GLU A O 20
ATOM 23512 N N . PRO A 1 63 ? -6.434 10.409 -26.341 1.00 0.00 43 PRO A N 20
ATOM 23513 C CA . PRO A 1 63 ? -7.267 11.529 -25.917 1.00 0.00 43 PRO A CA 20
ATOM 23514 C C . PRO A 1 63 ? -8.726 11.174 -25.590 1.00 0.00 43 PRO A C 20
ATOM 23515 O O . PRO A 1 63 ? -9.639 11.464 -26.363 1.00 0.00 43 PRO A O 20
ATOM 23526 N N . LYS A 1 64 ? -8.959 10.608 -24.404 1.00 0.00 44 LYS A N 20
ATOM 23527 C CA . LYS A 1 64 ? -10.287 10.402 -23.843 1.00 0.00 44 LYS A CA 20
ATOM 23528 C C . LYS A 1 64 ? -10.917 11.766 -23.543 1.00 0.00 44 LYS A C 20
ATOM 23529 O O . LYS A 1 64 ? -10.879 12.234 -22.406 1.00 0.00 44 LYS A O 20
ATOM 23548 N N . LYS A 1 65 ? -11.475 12.395 -24.582 1.00 0.00 45 LYS A N 20
ATOM 23549 C CA . LYS A 1 65 ? -11.989 13.762 -24.618 1.00 0.00 45 LYS A CA 20
ATOM 23550 C C . LYS A 1 65 ? -12.565 14.245 -23.282 1.00 0.00 45 LYS A C 20
ATOM 23551 O O . LYS A 1 65 ? -12.121 15.261 -22.757 1.00 0.00 45 LYS A O 20
ATOM 23570 N N . GLU A 1 66 ? -13.550 13.530 -22.729 1.00 0.00 46 GLU A N 20
ATOM 23571 C CA . GLU A 1 66 ? -14.168 13.902 -21.461 1.00 0.00 46 GLU A CA 20
ATOM 23572 C C . GLU A 1 66 ? -13.113 14.049 -20.360 1.00 0.00 46 GLU A C 20
ATOM 23573 O O . GLU A 1 66 ? -13.075 15.052 -19.650 1.00 0.00 46 GLU A O 20
ATOM 23585 N N . GLU A 1 67 ? -12.262 13.033 -20.211 1.00 0.00 47 GLU A N 20
ATOM 23586 C CA . GLU A 1 67 ? -11.268 12.981 -19.155 1.00 0.00 47 GLU A CA 20
ATOM 23587 C C . GLU A 1 67 ? -10.215 14.062 -19.386 1.00 0.00 47 GLU A C 20
ATOM 23588 O O . GLU A 1 67 ? -9.804 14.730 -18.442 1.00 0.00 47 GLU A O 20
ATOM 23600 N N . ILE A 1 68 ? -9.806 14.253 -20.643 1.00 0.00 48 ILE A N 20
ATOM 23601 C CA . ILE A 1 68 ? -8.927 15.349 -21.036 1.00 0.00 48 ILE A CA 20
ATOM 23602 C C . ILE A 1 68 ? -9.527 16.679 -20.560 1.00 0.00 48 ILE A C 20
ATOM 23603 O O . ILE A 1 68 ? -8.869 17.438 -19.848 1.00 0.00 48 ILE A O 20
ATOM 23619 N N . LYS A 1 69 ? -10.777 16.956 -20.939 1.00 0.00 49 LYS A N 20
ATOM 23620 C CA . LYS A 1 69 ? -11.476 18.183 -20.582 1.00 0.00 49 LYS A CA 20
ATOM 23621 C C . LYS A 1 69 ? -11.494 18.345 -19.057 1.00 0.00 49 LYS A C 20
ATOM 23622 O O . LYS A 1 69 ? -11.090 19.387 -18.538 1.00 0.00 49 LYS A O 20
ATOM 23641 N N . LYS A 1 70 ? -11.951 17.318 -18.335 1.00 0.00 50 LYS A N 20
ATOM 23642 C CA . LYS A 1 70 ? -11.981 17.326 -16.878 1.00 0.00 50 LYS A CA 20
ATOM 23643 C C . LYS A 1 70 ? -10.601 17.685 -16.320 1.00 0.00 50 LYS A C 20
ATOM 23644 O O . LYS A 1 70 ? -10.474 18.667 -15.592 1.00 0.00 50 LYS A O 20
ATOM 23663 N N . MET A 1 71 ? -9.571 16.912 -16.669 1.00 0.00 51 MET A N 20
ATOM 23664 C CA . MET A 1 71 ? -8.213 17.119 -16.204 1.00 0.00 51 MET A CA 20
ATOM 23665 C C . MET A 1 71 ? -7.776 18.566 -16.446 1.00 0.00 51 MET A C 20
ATOM 23666 O O . MET A 1 71 ? -7.393 19.259 -15.503 1.00 0.00 51 MET A O 20
ATOM 23680 N N . ILE A 1 72 ? -7.881 19.039 -17.692 1.00 0.00 52 ILE A N 20
ATOM 23681 C CA . ILE A 1 72 ? -7.559 20.419 -18.033 1.00 0.00 52 ILE A CA 20
ATOM 23682 C C . ILE A 1 72 ? -8.305 21.372 -17.096 1.00 0.00 52 ILE A C 20
ATOM 23683 O O . ILE A 1 72 ? -7.687 22.255 -16.509 1.00 0.00 52 ILE A O 20
ATOM 23699 N N . SER A 1 73 ? -9.615 21.187 -16.926 1.00 0.00 53 SER A N 20
ATOM 23700 C CA . SER A 1 73 ? -10.410 22.043 -16.054 1.00 0.00 53 SER A CA 20
ATOM 23701 C C . SER A 1 73 ? -9.859 22.052 -14.626 1.00 0.00 53 SER A C 20
ATOM 23702 O O . SER A 1 73 ? -9.681 23.122 -14.050 1.00 0.00 53 SER A O 20
ATOM 23710 N N . GLU A 1 74 ? -9.574 20.876 -14.057 1.00 0.00 54 GLU A N 20
ATOM 23711 C CA . GLU A 1 74 ? -9.007 20.783 -12.717 1.00 0.00 54 GLU A CA 20
ATOM 23712 C C . GLU A 1 74 ? -7.670 21.527 -12.631 1.00 0.00 54 GLU A C 20
ATOM 23713 O O . GLU A 1 74 ? -7.411 22.218 -11.649 1.00 0.00 54 GLU A O 20
ATOM 23725 N N . ILE A 1 75 ? -6.814 21.386 -13.647 1.00 0.00 55 ILE A N 20
ATOM 23726 C CA . ILE A 1 75 ? -5.526 22.072 -13.660 1.00 0.00 55 ILE A CA 20
ATOM 23727 C C . ILE A 1 75 ? -5.702 23.580 -13.879 1.00 0.00 55 ILE A C 20
ATOM 23728 O O . ILE A 1 75 ? -4.881 24.361 -13.397 1.00 0.00 55 ILE A O 20
ATOM 23744 N N . ASP A 1 76 ? -6.732 24.001 -14.620 1.00 0.00 56 ASP A N 20
ATOM 23745 C CA . ASP A 1 76 ? -6.931 25.390 -15.021 1.00 0.00 56 ASP A CA 20
ATOM 23746 C C . ASP A 1 76 ? -7.321 26.273 -13.828 1.00 0.00 56 ASP A C 20
ATOM 23747 O O . ASP A 1 76 ? -8.466 26.702 -13.694 1.00 0.00 56 ASP A O 20
ATOM 23756 N N . LYS A 1 77 ? -6.333 26.592 -12.994 1.00 0.00 57 LYS A N 20
ATOM 23757 C CA . LYS A 1 77 ? -6.412 27.549 -11.911 1.00 0.00 57 LYS A CA 20
ATOM 23758 C C . LYS A 1 77 ? -6.219 28.969 -12.456 1.00 0.00 57 LYS A C 20
ATOM 23759 O O . LYS A 1 77 ? -6.816 29.918 -11.953 1.00 0.00 57 LYS A O 20
ATOM 23778 N N . ASP A 1 78 ? -5.353 29.116 -13.463 1.00 0.00 58 ASP A N 20
ATOM 23779 C CA . ASP A 1 78 ? -4.906 30.388 -14.022 1.00 0.00 58 ASP A CA 20
ATOM 23780 C C . ASP A 1 78 ? -4.514 30.187 -15.488 1.00 0.00 58 ASP A C 20
ATOM 23781 O O . ASP A 1 78 ? -3.619 30.848 -16.005 1.00 0.00 58 ASP A O 20
ATOM 23790 N N . GLY A 1 79 ? -5.187 29.244 -16.150 1.00 0.00 59 GLY A N 20
ATOM 23791 C CA . GLY A 1 79 ? -4.836 28.770 -17.475 1.00 0.00 59 GLY A CA 20
ATOM 23792 C C . GLY A 1 79 ? -5.730 29.382 -18.550 1.00 0.00 59 GLY A C 20
ATOM 23793 O O . GLY A 1 79 ? -5.281 29.683 -19.657 1.00 0.00 59 GLY A O 20
ATOM 23797 N N . SER A 1 80 ? -7.017 29.554 -18.238 1.00 0.00 60 SER A N 20
ATOM 23798 C CA . SER A 1 80 ? -8.036 30.063 -19.151 1.00 0.00 60 SER A CA 20
ATOM 23799 C C . SER A 1 80 ? -7.934 29.401 -20.534 1.00 0.00 60 SER A C 20
ATOM 23800 O O . SER A 1 80 ? -7.771 30.081 -21.544 1.00 0.00 60 SER A O 20
ATOM 23808 N N . GLY A 1 81 ? -8.011 28.068 -20.576 1.00 0.00 61 GLY A N 20
ATOM 23809 C CA . GLY A 1 81 ? -7.953 27.311 -21.822 1.00 0.00 61 GLY A CA 20
ATOM 23810 C C . GLY A 1 81 ? -6.523 26.970 -22.257 1.00 0.00 61 GLY A C 20
ATOM 23811 O O . GLY A 1 81 ? -6.343 26.153 -23.165 1.00 0.00 61 GLY A O 20
ATOM 23815 N N . THR A 1 82 ? -5.511 27.559 -21.613 1.00 0.00 62 THR A N 20
ATOM 23816 C CA . THR A 1 82 ? -4.120 27.167 -21.779 1.00 0.00 62 THR A CA 20
ATOM 23817 C C . THR A 1 82 ? -3.611 26.582 -20.459 1.00 0.00 62 THR A C 20
ATOM 23818 O O . THR A 1 82 ? -4.310 26.652 -19.450 1.00 0.00 62 THR A O 20
ATOM 23829 N N . ILE A 1 83 ? -2.407 26.012 -20.459 1.00 0.00 63 ILE A N 20
ATOM 23830 C CA . ILE A 1 83 ? -1.684 25.603 -19.266 1.00 0.00 63 ILE A CA 20
ATOM 23831 C C . ILE A 1 83 ? -0.473 26.531 -19.159 1.00 0.00 63 ILE A C 20
ATOM 23832 O O . ILE A 1 83 ? 0.385 26.535 -20.044 1.00 0.00 63 ILE A O 20
ATOM 23848 N N . ASP A 1 84 ? -0.418 27.335 -18.095 1.00 0.00 64 ASP A N 20
ATOM 23849 C CA . ASP A 1 84 ? 0.723 28.188 -17.792 1.00 0.00 64 ASP A CA 20
ATOM 23850 C C . ASP A 1 84 ? 1.906 27.329 -17.338 1.00 0.00 64 ASP A C 20
ATOM 23851 O O . ASP A 1 84 ? 1.712 26.218 -16.843 1.00 0.00 64 ASP A O 20
ATOM 23860 N N . PHE A 1 85 ? 3.136 27.837 -17.475 1.00 0.00 65 PHE A N 20
ATOM 23861 C CA . PHE A 1 85 ? 4.324 27.123 -17.018 1.00 0.00 65 PHE A CA 20
ATOM 23862 C C . PHE A 1 85 ? 4.191 26.677 -15.563 1.00 0.00 65 PHE A C 20
ATOM 23863 O O . PHE A 1 85 ? 4.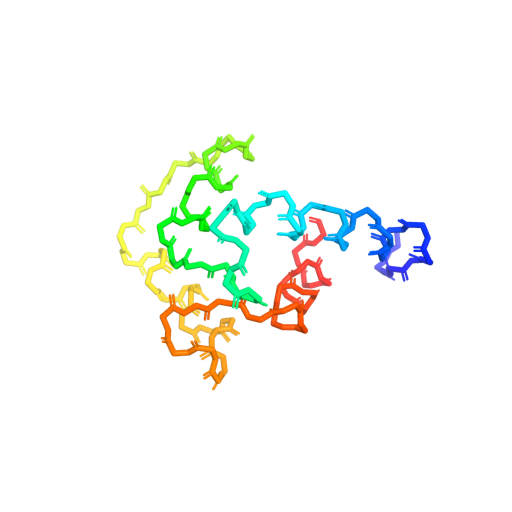519 25.539 -15.249 1.00 0.00 65 PHE A O 20
ATOM 23880 N N . GLU A 1 86 ? 3.684 27.541 -14.678 1.00 0.00 66 GLU A N 20
ATOM 23881 C CA . GLU A 1 86 ? 3.483 27.186 -13.280 1.00 0.00 66 GLU A CA 20
ATOM 23882 C C . GLU A 1 86 ? 2.571 25.958 -13.159 1.00 0.00 66 GLU A C 20
ATOM 23883 O O . GLU A 1 86 ? 2.872 25.022 -12.422 1.00 0.00 66 GLU A O 20
ATOM 23895 N N . GLU A 1 87 ? 1.458 25.952 -13.896 1.00 0.00 67 GLU A N 20
ATOM 23896 C CA . GLU A 1 87 ? 0.511 24.847 -13.883 1.00 0.00 67 GLU A CA 20
ATOM 23897 C C . GLU A 1 87 ? 1.182 23.570 -14.411 1.00 0.00 67 GLU A C 20
ATOM 23898 O O . GLU A 1 87 ? 1.084 22.512 -13.790 1.00 0.00 67 GLU A O 20
ATOM 23910 N N . PHE A 1 88 ? 1.885 23.671 -15.543 1.00 0.00 68 PHE A N 20
ATOM 23911 C CA . PHE A 1 88 ? 2.603 22.544 -16.132 1.00 0.00 68 PHE A CA 20
ATOM 23912 C C . PHE A 1 88 ? 3.606 21.966 -15.124 1.00 0.00 68 PHE A C 20
ATOM 23913 O O . PHE A 1 88 ? 3.605 20.774 -14.823 1.00 0.00 68 PHE A O 20
ATOM 23930 N N . LEU A 1 89 ? 4.441 22.839 -14.558 1.00 0.00 69 LEU A N 20
ATOM 23931 C CA . LEU A 1 89 ? 5.381 22.497 -13.508 1.00 0.00 69 LEU A CA 20
ATOM 23932 C C . LEU A 1 89 ? 4.652 21.797 -12.359 1.00 0.00 69 LEU A C 20
ATOM 23933 O O . LEU A 1 89 ? 5.113 20.762 -11.888 1.00 0.00 69 LEU A O 20
ATOM 23949 N N . THR A 1 90 ? 3.508 22.328 -11.917 1.00 0.00 70 THR A N 20
ATOM 23950 C CA . THR A 1 90 ? 2.715 21.700 -10.866 1.00 0.00 70 THR A CA 20
ATOM 23951 C C . THR A 1 90 ? 2.300 20.276 -11.260 1.00 0.00 70 THR A C 20
ATOM 23952 O O . THR A 1 90 ? 2.478 19.357 -10.463 1.00 0.00 70 THR A O 20
ATOM 23963 N N . MET A 1 91 ? 1.775 20.072 -12.476 1.00 0.00 71 MET A N 20
ATOM 23964 C CA . MET A 1 91 ? 1.436 18.734 -12.957 1.00 0.00 71 MET A CA 20
ATOM 23965 C C . MET A 1 91 ? 2.650 17.811 -12.823 1.00 0.00 71 MET A C 20
ATOM 23966 O O . MET A 1 91 ? 2.558 16.709 -12.279 1.00 0.00 71 MET A O 20
ATOM 23980 N N . MET A 1 92 ? 3.793 18.255 -13.343 1.00 0.00 72 MET A N 20
ATOM 23981 C CA . MET A 1 92 ? 5.015 17.469 -13.290 1.00 0.00 72 MET A CA 20
ATOM 23982 C C . MET A 1 92 ? 5.422 17.190 -11.839 1.00 0.00 72 MET A C 20
ATOM 23983 O O . MET A 1 92 ? 5.810 16.072 -11.520 1.00 0.00 72 MET A O 20
ATOM 23997 N N . THR A 1 93 ? 5.302 18.180 -10.953 1.00 0.00 73 THR A N 20
ATOM 23998 C CA . THR A 1 93 ? 5.603 18.024 -9.536 1.00 0.00 73 THR A CA 20
ATOM 23999 C C . THR A 1 93 ? 4.689 16.961 -8.921 1.00 0.00 73 THR A C 20
ATOM 24000 O O . THR A 1 93 ? 5.147 16.103 -8.174 1.00 0.00 73 THR A O 20
ATOM 24011 N N . ALA A 1 94 ? 3.393 17.008 -9.242 1.00 0.00 74 ALA A N 20
ATOM 24012 C CA . ALA A 1 94 ? 2.433 16.021 -8.768 1.00 0.00 74 ALA A CA 20
ATOM 24013 C C . ALA A 1 94 ? 2.832 14.619 -9.232 1.00 0.00 74 ALA A C 20
ATOM 24014 O O . ALA A 1 94 ? 2.779 13.675 -8.449 1.00 0.00 74 ALA A O 20
ATOM 24021 N N . LYS A 1 95 ? 3.230 14.477 -10.500 1.00 0.00 75 LYS A N 20
ATOM 24022 C CA . LYS A 1 95 ? 3.700 13.196 -11.017 1.00 0.00 75 LYS A CA 20
ATOM 24023 C C . LYS A 1 95 ? 5.010 12.752 -10.351 1.00 0.00 75 LYS A C 20
ATOM 24024 O O . LYS A 1 95 ? 5.165 11.569 -10.052 1.00 0.00 75 LYS A O 20
ATOM 24043 N N . MET A 1 96 ? 5.964 13.669 -10.151 1.00 0.00 76 MET A N 20
ATOM 24044 C CA . MET A 1 96 ? 7.270 13.382 -9.566 1.00 0.00 76 MET A CA 20
ATOM 24045 C C . MET A 1 96 ? 7.671 14.477 -8.573 1.00 0.00 76 MET A C 20
ATOM 24046 O O . MET A 1 96 ? 7.983 15.592 -9.045 1.00 0.00 76 MET A O 20
#

Solvent-accessible surface area: 5329 Å² total; per-residue (Å²): 187,141,27,38,70,128,108,46,83,106,112,14,93,96,34,11,69,124,29,10,111,111,60,61,43,32,0,51,32,157,20,1,84,89,2,6,137,80,93,66,104,122,42,88,179,102,105,33,157,121,50,23,64,96,26,29,161,100,14,99,36,30,0,42,55,100,9,2,23,84,16,39,70,79,155,110

CATH classification: 1.10.238.10

GO terms:
  GO:0005515 protein binding (F, IPI)
  GO:0036156 inner dynein arm (C, IDA)

Nearest PDB structures (foldseek):
  2ami-assembly1_A  TM=9.634E-01  e=1.890E-10  Chlamydomonas reinhardtii
  3g43-assembly1_A  TM=8.320E-01  e=1.274E-06  Homo sapiens
  5k8q-assembly1_A  TM=8.597E-01  e=1.749E-05  Homo sapiens
  2kn2-assembly1_A  TM=8.226E-01  e=5.180E-05  Glycine max
  4mbe-assembly1_A  TM=7.408E-01  e=1.744E-04  Saccharomyces cerevisiae S288C

Organism: Chlamydomonas reinhardtii (NCBI:txid3055)

Secondary structure (DSSP, 8-state):
-----HHHHHHHHHHHHHH-TT-SSEEEHHHHHHHHHHTT----HHHHHHHHHHH-SSSTTEEEHHHHHHHHHHH-

InterPro domains:
  IPR002048 EF-hand domain [PF13499] (28-91)
  IPR002048 EF-hand domain [PF13499] (101-164)
  IPR002048 EF-hand domain [PS50222] (25-60)
  IPR002048 EF-hand domain [PS50222] (61-96)
  IPR002048 EF-hand domain [PS50222] (98-133)
  IPR002048 EF-hand domain [PS50222] (134-169)
  IPR002048 EF-hand domain [SM00054] (29-57)
  IPR002048 EF-hand domain [SM00054] (65-93)
  IPR002048 EF-hand domain [SM00054] (102-130)
  IPR002048 EF-hand domain [SM00054] (138-166)
  IPR002048 EF-hand domain [cd00051] (29-91)
  IPR011992 EF-hand domain pair [SSF47473] (17-165)
  IPR018247 EF-Hand 1, calcium-binding site [PS00018] (38-50)
  IPR018247 EF-Hand 1, calcium-binding site [PS00018] (74-86)
  IPR018247 EF-Hand 1, calcium-binding site [PS00018] (111-123)
  IPR018247 EF-Hand 1, calcium-binding site [PS00018] (147-159)
  IPR050230 Calmodulin/Myosin light chain/Troponin C-like [PTHR23048] (21-165)